Protein AF-0000000080868812 (afdb_homodimer)

Organism: NCBI:txid3151122

Foldseek 3Di:
DAFQFPQWPQRLCVLQVHDGDPDTAGAREEDADLVPAAARHEYQFADDPVDTSLVCVVVNVVRHYQEYEECDDDPDPRHYDHDVHSLVSLLSVLLSSLVSLVAAEEEEEEQPLQVVLQLLLCLLCCVVFAEQGQPDPLAWSRSLSVSSSPHHNRHRYYYGYHYDLEAPGLLSSLLSNLHLEYEYLAQDLPLCQSQVHSVSVLNRSLSNLVSHDQAGEYEYEPPYPCRVVSVVSNPPYHYQYEYCDPVHQWYWADWDADLQQWIKTFTHGNRHTLGIATAQDHFPSVRSSLSSSLSRCVSSPRDSVSSRVSRNVRHDDALCQDWAQFPLRETEGRNAAADDLVSLLRSLVSQLSHDDQGEEEEEQHPSNHPCLLVSLLVSLLSSLVSPHQAYEYEDPSNVNSLVSVPPRRDYDDADVVVLVVCVVPPDRHHYYYFYHGNVRVSVVSVLSGGPPNVD/DAFQFPQWPQRLCVLQVHDGDPDTAGAREEDADLVPAAARHEYQFADDPPDTSLVCVVVNVVRHYQEYEECDDDPDPRHYDHDVHSLVSLLSVLLSSLVSLVAAEEEEEEQPLLVVLQLLLCLLCCVVFAEQGQPDPLAWSRSLSVSSSPHHNRHRYYYGYHYDLEAPGLLSSLLSNLHLEYEYLAQDLPLCQSQVHSVSVLNRSLSNLVSHDQAGEYEYEPPYPCRVVSVVSNPPYHYQYEECDPVHQWYWADWDADLQQKIKTFTHGNNHTLGIATAPDHFPSVRSSLSSSLSRCVSSPRDSVSSRVSRNVRHDDALCQDWAQFPLRETEGRNAAADDLVSLLRSLVSQLSHDDQGEEEEEQHPSNHPCLLVSLLVSLLSSLVSPHQAYEYEDPSNVNSLVSVPPRRDYDDDDVVVLVVCVVPPDRHHYYYFYHGNVRVSVVSVLSGGPPNVD

Radius of gyration: 30.4 Å; Cα contacts (8 Å, |Δi|>4): 2232; chains: 2; bounding box: 75×90×76 Å

Sequence (910 aa):
MSGVGLGTLGEVVDALGLPAPAEDADIGAIVTDTRRLASGALFVALVGERFDAHDFVAQAREAGAVAALVERPVDDPLPQLVVADTRLALGLLARARRRAWGGNLVAVTGNSGKTTVKQMLATLLSRRGATLATQGNLNNDIGAPLTLLALESTHRQAVVELGANHLGEIAWTTALAAPQVAIITNVTDAHVGEFGGTGRIAQAKAEILTGLPDDGVAVLNRDDAFYATWARLAAPREVLDFGLDSRARVRAEALACDALGRYAFTLVRDGREIGRLRLALMGRHNVANALAASAAALAMGLAEADVLAGLEAAAPMPGRLSAVEGLKSTRLLDDTYNANPGAVKAALDVLVTLPGPHWCLLGAMGELGGESDRLHAELGHYARERGIDFLGTLGEPARPASQAFGEGGTHFDDREALTRHVLHHLPPGASVLVKGSRSAGMEHVVAALRADASRMSGVGLGTLGEVVDALGLPAPAEDADIGAIVTDTRRLASGALFVALVGERFDAHDFVAQAREAGAVAALVERPVDDPLPQLVVADTRLALGLLARARRRAWGGNLVAVTGNSGKTTVKQMLATLLSRRGATLATQGNLNNDIGAPLTLLALESTHRQAVVELGANHLGEIAWTTALAAPQVAIITNVTDAHVGEFGGTGRIAQAKAEILTGLPDDGVAVLNRDDAFYATWARLAAPREVLDFGLDSRARVRAEALACDALGRYAFTLVRDGREIGRLRLALMGRHNVANALAASAAALAMGLAEADVLAGLEAAAPMPGRLSAVEGLKSTRLLDDTYNANPGAVKAALDVLVTLPGPHWCLLGAMGELGGESDRLHAELGHYARERGIDFLGTLGEPARPASQAFGEGGTHFDDREALTRHVLHHLPPGASVLVKGSRSAGMEHVVAALRADASR

Nearest PDB structures (foldseek):
  4cvm-assembly1_A  TM=8.444E-01  e=9.785E-48  Pseudomonas aeruginosa PAO1
  4cvk-assembly1_A  TM=8.220E-01  e=2.533E-47  Pseudomonas aeruginosa PAO1
  4ziy-assembly1_A  TM=9.084E-01  e=1.504E-45  Acinetobacter baumannii AB5075
  1gg4-assembly2_B  TM=7.780E-01  e=1.576E-44  Escherichia coli
  3zm6-assembly1_A  TM=6.705E-01  e=7.727E-34  Streptococcus pneumoniae R6

pLDDT: mean 93.79, std 7.63, range [40.97, 98.94]

Solvent-accessible surface area (backbone atoms only — not comparable to full-atom values): 45360 Å² total; per-residue (Å²): 130,59,37,31,55,61,49,27,46,50,48,44,27,58,49,51,56,47,74,81,60,96,65,73,45,66,29,54,42,80,36,73,47,78,91,68,57,40,69,27,14,34,36,42,29,44,74,59,96,88,46,58,38,68,78,43,51,65,58,40,42,74,47,34,29,61,29,32,36,26,58,58,92,64,100,59,88,58,48,71,49,76,38,78,35,38,60,61,48,47,36,38,49,12,25,45,20,40,60,59,58,63,61,57,29,37,33,33,23,44,66,56,56,37,67,58,25,45,50,42,34,42,52,32,51,40,74,80,33,48,54,47,55,50,59,90,82,33,19,41,78,63,29,35,28,53,48,38,49,65,44,40,83,75,42,57,33,36,33,39,46,45,45,68,75,46,51,29,44,24,43,55,49,23,61,38,61,48,22,43,31,34,35,42,55,38,79,53,79,47,48,32,44,62,45,74,31,62,56,47,46,48,51,29,50,49,29,40,55,73,20,40,50,79,86,14,37,38,28,38,27,56,70,38,80,55,31,39,57,50,54,53,69,40,51,89,28,49,73,47,29,14,25,73,45,86,84,26,38,24,24,59,40,78,75,45,69,49,78,79,33,24,39,30,30,32,38,28,48,74,86,37,77,76,46,75,46,50,42,63,40,46,31,74,68,47,54,50,33,47,32,48,28,45,43,48,41,46,73,72,63,50,53,70,69,49,46,51,54,23,50,46,62,33,69,64,45,89,30,56,52,26,82,40,66,18,48,64,66,15,45,28,29,34,23,21,54,52,41,39,67,61,57,49,53,52,49,52,60,39,49,66,65,37,63,59,60,32,34,37,39,35,28,19,61,62,62,33,55,93,46,34,51,61,54,27,22,49,50,14,40,49,40,45,76,66,61,49,57,31,35,37,18,31,40,80,63,16,38,39,14,17,60,49,33,38,87,52,30,42,68,30,86,46,69,66,60,45,46,52,51,45,73,74,63,59,59,72,43,18,25,36,40,36,30,8,10,55,90,50,51,38,56,58,54,51,50,70,42,27,49,70,52,86,106,132,61,36,32,54,60,48,26,45,50,48,44,26,58,48,52,57,47,74,81,61,96,63,72,46,66,30,53,43,80,36,73,48,80,90,69,57,39,67,27,15,34,36,43,29,44,72,58,96,88,47,57,38,68,78,42,50,65,58,40,39,73,46,34,29,60,30,33,36,26,58,57,92,64,103,59,88,59,49,70,48,76,38,79,32,41,60,61,48,47,36,38,49,13,27,46,21,39,60,58,59,64,61,56,29,37,33,33,24,44,65,54,57,37,69,58,25,47,49,43,34,40,52,33,52,40,75,79,34,48,54,46,56,50,59,90,83,31,19,42,78,63,28,34,27,53,48,37,50,64,43,39,84,73,42,56,34,36,34,40,44,44,44,67,74,46,50,30,44,24,42,53,48,22,61,39,62,48,21,43,30,34,35,42,56,39,77,53,80,50,48,32,43,63,45,73,31,62,55,46,45,46,52,31,49,49,29,40,55,73,21,41,50,79,86,14,37,38,30,38,28,55,71,38,81,55,30,39,57,49,53,53,69,40,50,90,29,49,71,48,30,14,24,72,46,87,81,27,38,24,22,58,42,78,75,43,68,48,77,80,35,25,39,31,31,31,40,29,48,75,87,37,79,77,47,73,45,49,42,65,43,47,32,72,69,47,53,50,33,48,32,48,27,45,43,48,40,45,75,72,62,50,52,69,68,49,46,51,54,23,50,45,62,35,69,64,45,88,31,57,52,26,81,40,63,17,48,65,66,16,44,29,30,34,23,21,54,53,42,38,67,60,58,48,52,51,49,50,59,38,50,65,64,36,63,58,59,33,36,37,38,37,29,20,60,63,64,33,56,94,47,33,52,61,54,28,21,49,50,14,41,48,40,44,75,66,61,50,58,32,35,40,19,30,41,78,63,16,39,39,14,16,61,48,33,40,87,50,30,41,68,30,86,44,68,66,62,45,47,53,50,44,72,74,63,61,58,71,42,19,26,36,39,37,30,9,10,55,90,51,51,37,56,57,53,50,50,70,42,29,49,69,52,85,107

InterPro domains:
  IPR000713 Mur ligase, N-terminal catalytic domain [PF01225] (29-74)
  IPR004101 Mur ligase, C-terminal [PF02875] (319-438)
  IPR005863 UDP-N-acetylmuramoyl-tripeptide--D-alanyl-D-alanine ligase [MF_02019] (7-450)
  IPR005863 UDP-N-acetylmuramoyl-tripeptide--D-alanyl-D-alanine ligase [TIGR01143] (32-449)
  IPR013221 Mur ligase, central [PF08245] (108-297)
  IPR035911 MurE/MurF, N-terminal [SSF63418] (8-99)
  IPR036565 Mur-like, catalytic domain superfamily [G3DSA:3.40.1190.10] (84-313)
  IPR036565 Mur-like, catalytic domain superfamily [SSF53623] (105-313)
  IPR036615 Mur ligase, C-terminal domain superfamily [G3DSA:3.90.190.20] (317-454)
  IPR036615 Mur ligase, C-terminal domain superfamily [SSF53244] (318-449)
  IPR051046 MurCDEF Family: Cell Wall and Coenzyme F430 Synthesis [PTHR43024] (23-452)

Structure (mmCIF, N/CA/C/O backbone):
data_AF-0000000080868812-model_v1
#
loop_
_entity.id
_entity.type
_entity.pdbx_description
1 polymer 'UDP-N-acetylmuramoyl-tripeptide--D-alanyl-D-alanine ligase'
#
loop_
_atom_site.group_PDB
_atom_site.id
_atom_site.type_symbol
_atom_site.label_atom_id
_atom_site.label_alt_id
_atom_site.label_comp_id
_atom_site.label_asym_id
_atom_site.label_entity_id
_atom_site.label_seq_id
_atom_site.pdbx_PDB_ins_code
_atom_site.Cartn_x
_atom_site.Cartn_y
_atom_site.Cartn_z
_atom_site.occupancy
_atom_site.B_iso_or_equiv
_atom_site.auth_seq_id
_atom_site.auth_comp_id
_atom_site.auth_asym_id
_atom_site.auth_atom_id
_atom_site.pdbx_PDB_model_num
ATOM 1 N N . MET A 1 1 ? 30.328 11.664 11.773 1 44.34 1 MET A N 1
ATOM 2 C CA . MET A 1 1 ? 29.984 10.672 12.789 1 44.34 1 MET A CA 1
ATOM 3 C C . MET A 1 1 ? 29.094 9.586 12.195 1 44.34 1 MET A C 1
ATOM 5 O O . MET A 1 1 ? 28.172 9.883 11.43 1 44.34 1 MET A O 1
ATOM 9 N N . SER A 1 2 ? 29.656 8.375 12.133 1 59.72 2 SER A N 1
ATOM 10 C CA . SER A 1 2 ? 29.141 7.215 11.406 1 59.72 2 SER A CA 1
ATOM 11 C C . SER A 1 2 ? 27.797 6.777 11.961 1 59.72 2 SER A C 1
ATOM 13 O O . SER A 1 2 ? 27.547 6.883 13.164 1 59.72 2 SER A O 1
ATOM 15 N N . GLY A 1 3 ? 26.672 6.887 11.219 1 71.69 3 GLY A N 1
ATOM 16 C CA . GLY A 1 3 ? 25.359 6.379 11.586 1 71.69 3 GLY A CA 1
ATOM 17 C C . GLY A 1 3 ? 25.422 5.066 12.344 1 71.69 3 GLY A C 1
ATOM 18 O O . GLY A 1 3 ? 26.484 4.457 12.461 1 71.69 3 GLY A O 1
ATOM 19 N N . VAL A 1 4 ? 24.453 4.785 13.188 1 86.88 4 VAL A N 1
ATOM 20 C CA . VAL A 1 4 ? 24.359 3.529 13.93 1 86.88 4 VAL A CA 1
ATOM 21 C C . VAL A 1 4 ? 24.266 2.359 12.953 1 86.88 4 VAL A C 1
ATOM 23 O O . VAL A 1 4 ? 23.453 2.379 12.023 1 86.88 4 VAL A O 1
ATOM 26 N N . GLY A 1 5 ? 25.172 1.486 13.094 1 90.31 5 GLY A N 1
ATOM 27 C CA . GLY A 1 5 ? 25.156 0.352 12.18 1 90.31 5 GLY A CA 1
ATOM 28 C C . GLY A 1 5 ? 25.609 0.706 10.781 1 90.31 5 GLY A C 1
ATOM 29 O O . GLY A 1 5 ? 25.844 1.878 10.469 1 90.31 5 GLY A O 1
ATOM 30 N N . LEU A 1 6 ? 25.844 -0.223 9.93 1 96.62 6 LEU A N 1
ATOM 31 C CA . LEU A 1 6 ? 26.219 -0.057 8.531 1 96.62 6 LEU A CA 1
ATOM 32 C C . LEU A 1 6 ? 27.562 0.679 8.414 1 96.62 6 LEU A C 1
ATOM 34 O O . LEU A 1 6 ? 27.719 1.529 7.535 1 96.62 6 LEU A O 1
ATOM 38 N N . GLY A 1 7 ? 28.469 0.354 9.352 1 96 7 GLY A N 1
ATOM 39 C CA . GLY A 1 7 ? 29.766 1.003 9.359 1 96 7 GLY A CA 1
ATOM 40 C C . GLY A 1 7 ? 30.766 0.329 8.445 1 96 7 GLY A C 1
ATOM 41 O O . GLY A 1 7 ? 31.859 0.859 8.219 1 96 7 GLY A O 1
ATOM 42 N N . THR A 1 8 ? 30.375 -0.86 7.922 1 96.69 8 THR A N 1
ATOM 43 C CA . THR A 1 8 ? 31.266 -1.601 7.035 1 96.69 8 THR A CA 1
ATOM 44 C C . THR A 1 8 ? 30.5 -2.178 5.855 1 96.69 8 THR A C 1
ATOM 46 O O . THR A 1 8 ? 29.266 -2.279 5.895 1 96.69 8 THR A O 1
ATOM 49 N N . LEU A 1 9 ? 31.266 -2.494 4.809 1 97.12 9 LEU A N 1
ATOM 50 C CA . LEU A 1 9 ? 30.672 -3.158 3.652 1 97.12 9 LEU A CA 1
ATOM 51 C C . LEU A 1 9 ? 30.062 -4.496 4.051 1 97.12 9 LEU A C 1
ATOM 53 O O . LEU A 1 9 ? 29.031 -4.906 3.496 1 97.12 9 LEU A O 1
ATOM 57 N N . GLY A 1 10 ? 30.719 -5.137 5.004 1 97 10 GLY A N 1
ATOM 58 C CA . GLY A 1 10 ? 30.188 -6.383 5.535 1 97 10 GLY A CA 1
ATOM 59 C C . GLY A 1 10 ? 28.797 -6.23 6.137 1 97 10 GLY A C 1
ATOM 60 O O . GLY A 1 10 ? 27.922 -7.062 5.902 1 97 10 GLY A O 1
ATOM 61 N N . GLU A 1 11 ? 28.594 -5.184 6.902 1 97.25 11 GLU A N 1
ATOM 62 C CA . GLU A 1 11 ? 27.281 -4.914 7.496 1 97.25 11 GLU A CA 1
ATOM 63 C C . GLU A 1 11 ? 26.25 -4.582 6.426 1 97.25 11 GLU A C 1
ATOM 65 O O . GLU A 1 11 ? 25.078 -4.957 6.547 1 97.25 11 GLU A O 1
ATOM 70 N N . VAL A 1 12 ? 26.719 -3.936 5.398 1 97.94 12 VAL A N 1
ATOM 71 C CA . VAL A 1 12 ? 25.844 -3.543 4.305 1 97.94 12 VAL A CA 1
ATOM 72 C C . VAL A 1 12 ? 25.359 -4.785 3.557 1 97.94 12 VAL A C 1
ATOM 74 O O . VAL A 1 12 ? 24.156 -4.949 3.318 1 97.94 12 VAL A O 1
ATOM 77 N N . VAL A 1 13 ? 26.297 -5.645 3.168 1 97.56 13 VAL A N 1
ATOM 78 C CA . VAL A 1 13 ? 25.922 -6.828 2.404 1 97.56 13 VAL A CA 1
ATOM 79 C C . VAL A 1 13 ? 25.031 -7.734 3.262 1 97.56 13 VAL A C 1
ATOM 81 O O . VAL A 1 13 ? 24.125 -8.398 2.748 1 97.56 13 VAL A O 1
ATOM 84 N N . ASP A 1 14 ? 25.234 -7.762 4.555 1 97.12 14 ASP A N 1
ATOM 85 C CA . ASP A 1 14 ? 24.391 -8.516 5.461 1 97.12 14 ASP A CA 1
ATOM 86 C C . ASP A 1 14 ? 22.969 -7.957 5.469 1 97.12 14 ASP A C 1
ATOM 88 O O . ASP A 1 14 ? 21.984 -8.711 5.398 1 97.12 14 ASP A O 1
ATOM 92 N N . ALA A 1 15 ? 22.812 -6.641 5.527 1 97.56 15 ALA A N 1
ATOM 93 C CA . ALA A 1 15 ? 21.516 -5.973 5.551 1 97.56 15 ALA A CA 1
ATOM 94 C C . ALA A 1 15 ? 20.766 -6.215 4.25 1 97.56 15 ALA A C 1
ATOM 96 O O . ALA A 1 15 ? 19.531 -6.176 4.23 1 97.56 15 ALA A O 1
ATOM 97 N N . LEU A 1 16 ? 21.484 -6.535 3.191 1 98.06 16 LEU A N 1
ATOM 98 C CA . LEU A 1 16 ? 20.875 -6.66 1.875 1 98.06 16 LEU A CA 1
ATOM 99 C C . LEU A 1 16 ? 20.734 -8.125 1.479 1 98.06 16 LEU A C 1
ATOM 101 O O . LEU A 1 16 ? 20.156 -8.438 0.432 1 98.06 16 LEU A O 1
ATOM 105 N N . GLY A 1 17 ? 21.266 -9.023 2.27 1 96.25 17 GLY A N 1
ATOM 106 C CA . GLY A 1 17 ? 21.219 -10.438 1.957 1 96.25 17 GLY A CA 1
ATOM 107 C C . GLY A 1 17 ? 22.125 -10.828 0.805 1 96.25 17 GLY A C 1
ATOM 108 O O . GLY A 1 17 ? 21.781 -11.688 -0.004 1 96.25 17 GLY A O 1
ATOM 109 N N . LEU A 1 18 ? 23.266 -10.156 0.691 1 96.19 18 LEU A N 1
ATOM 110 C CA . LEU A 1 18 ? 24.234 -10.398 -0.379 1 96.19 18 LEU A CA 1
ATOM 111 C C . LEU A 1 18 ? 25.406 -11.219 0.129 1 96.19 18 LEU A C 1
ATOM 113 O O . LEU A 1 18 ? 25.625 -11.328 1.339 1 96.19 18 LEU A O 1
ATOM 117 N N . PRO A 1 19 ? 26.141 -11.781 -0.817 1 93.81 19 PRO A N 1
ATOM 118 C CA . PRO A 1 19 ? 27.344 -12.516 -0.412 1 93.81 19 PRO A CA 1
ATOM 119 C C . PRO A 1 19 ? 28.406 -11.602 0.206 1 93.81 19 PRO A C 1
ATOM 121 O O . PRO A 1 19 ? 28.469 -10.414 -0.113 1 93.81 19 PRO A O 1
ATOM 124 N N . ALA A 1 20 ? 29.25 -12.156 0.925 1 93.69 20 ALA A N 1
ATOM 125 C CA . ALA A 1 20 ? 30.312 -11.414 1.601 1 93.69 20 ALA A CA 1
ATOM 126 C C . ALA A 1 20 ? 31.219 -10.711 0.592 1 93.69 20 ALA A C 1
ATOM 128 O O . ALA A 1 20 ? 31.547 -11.273 -0.456 1 93.69 20 ALA A O 1
ATOM 129 N N . PRO A 1 21 ? 31.578 -9.5 0.94 1 92.5 21 PRO A N 1
ATOM 130 C CA . PRO A 1 21 ? 32.5 -8.789 0.038 1 92.5 21 PRO A CA 1
ATOM 131 C C . PRO A 1 21 ? 33.938 -9.312 0.118 1 92.5 21 PRO A C 1
ATOM 133 O O . PRO A 1 21 ? 34.312 -9.938 1.11 1 92.5 21 PRO A O 1
ATOM 136 N N . ALA A 1 22 ? 34.656 -9.062 -0.938 1 90.12 22 ALA A N 1
ATOM 137 C CA . ALA A 1 22 ? 36.062 -9.461 -0.953 1 90.12 22 ALA A CA 1
ATOM 138 C C . ALA A 1 22 ? 36.844 -8.75 0.15 1 90.12 22 ALA A C 1
ATOM 140 O O . ALA A 1 22 ? 37.688 -9.367 0.818 1 90.12 22 ALA A O 1
ATOM 141 N N . GLU A 1 23 ? 36.594 -7.504 0.27 1 92.31 23 GLU A N 1
ATOM 142 C CA . GLU A 1 23 ? 37.188 -6.68 1.32 1 92.31 23 GLU A CA 1
ATOM 143 C C . GLU A 1 23 ? 36.094 -5.953 2.121 1 92.31 23 GLU A C 1
ATOM 145 O O . GLU A 1 23 ? 35.188 -5.367 1.547 1 92.31 23 GLU A O 1
ATOM 150 N N . ASP A 1 24 ? 36.281 -6.008 3.471 1 95.44 24 ASP A N 1
ATOM 151 C CA . ASP A 1 24 ? 35.312 -5.344 4.336 1 95.44 24 ASP A CA 1
ATOM 152 C C . ASP A 1 24 ? 35.719 -3.902 4.625 1 95.44 24 ASP A C 1
ATOM 154 O O . ASP A 1 24 ? 36.156 -3.588 5.734 1 95.44 24 ASP A O 1
ATOM 158 N N . ALA A 1 25 ? 35.469 -3.02 3.736 1 95.38 25 ALA A N 1
ATOM 159 C CA . ALA A 1 25 ? 35.875 -1.618 3.842 1 95.38 25 ALA A CA 1
ATOM 160 C C . ALA A 1 25 ? 34.969 -0.861 4.805 1 95.38 25 ALA A C 1
ATOM 162 O O . ALA A 1 25 ? 33.781 -1.207 4.961 1 95.38 25 ALA A O 1
ATOM 163 N N . ASP A 1 26 ? 35.531 0.177 5.418 1 95.81 26 ASP A N 1
ATOM 164 C CA . ASP A 1 26 ? 34.719 1.059 6.266 1 95.81 26 ASP A CA 1
ATOM 165 C C . ASP A 1 26 ? 33.844 1.968 5.422 1 95.81 26 ASP A C 1
ATOM 167 O O . ASP A 1 26 ? 34.25 2.447 4.363 1 95.81 26 ASP A O 1
ATOM 171 N N . ILE A 1 27 ? 32.625 2.18 5.973 1 95.31 27 ILE A N 1
ATOM 172 C CA . ILE A 1 27 ? 31.672 3.068 5.312 1 95.31 27 ILE A CA 1
ATOM 173 C C . ILE A 1 27 ? 31.375 4.262 6.215 1 95.31 27 ILE A C 1
ATOM 175 O O . ILE A 1 27 ? 30.922 4.086 7.355 1 95.31 27 ILE A O 1
ATOM 179 N N . GLY A 1 28 ? 31.547 5.438 5.668 1 92.44 28 GLY A N 1
ATOM 180 C CA . GLY A 1 28 ? 31.312 6.633 6.461 1 92.44 28 GLY A CA 1
ATOM 181 C C . GLY A 1 28 ? 29.938 7.234 6.238 1 92.44 28 GLY A C 1
ATOM 182 O O . GLY A 1 28 ? 29.406 7.926 7.113 1 92.44 28 GLY A O 1
ATOM 183 N N . ALA A 1 29 ? 29.453 7.023 5.027 1 93.44 29 ALA A N 1
ATOM 184 C CA . ALA A 1 29 ? 28.156 7.613 4.684 1 93.44 29 ALA A CA 1
ATOM 185 C C . ALA A 1 29 ? 27.5 6.84 3.549 1 93.44 29 ALA A C 1
ATOM 187 O O . ALA A 1 29 ? 28.172 6.176 2.76 1 93.44 29 ALA A O 1
ATOM 188 N N . ILE A 1 30 ? 26.234 6.816 3.539 1 95.81 30 ILE A N 1
ATOM 189 C CA . ILE A 1 30 ? 25.438 6.301 2.428 1 95.81 30 ILE A CA 1
ATOM 190 C C . ILE A 1 30 ? 24.812 7.465 1.657 1 95.81 30 ILE A C 1
ATOM 192 O O . ILE A 1 30 ? 24.047 8.242 2.215 1 95.81 30 ILE A O 1
ATOM 196 N N . VAL A 1 31 ? 25.172 7.57 0.38 1 94.38 31 VAL A N 1
ATOM 197 C CA . VAL A 1 31 ? 24.859 8.789 -0.364 1 94.38 31 VAL A CA 1
ATOM 198 C C . VAL A 1 31 ? 24.156 8.43 -1.666 1 94.38 31 VAL A C 1
ATOM 200 O O . VAL A 1 31 ? 24.516 7.457 -2.33 1 94.38 31 VAL A O 1
ATOM 203 N N . THR A 1 32 ? 23.062 9.164 -1.998 1 94 32 THR A N 1
ATOM 204 C CA . THR A 1 32 ? 22.328 8.945 -3.24 1 94 32 THR A CA 1
ATOM 205 C C . THR A 1 32 ? 22.547 10.102 -4.211 1 94 32 THR A C 1
ATOM 207 O O . THR A 1 32 ? 22.266 9.984 -5.402 1 94 32 THR A O 1
ATOM 210 N N . ASP A 1 33 ? 23.031 11.18 -3.703 1 87.31 33 ASP A N 1
ATOM 211 C CA . ASP A 1 33 ? 23.281 12.398 -4.477 1 87.31 33 ASP A CA 1
ATOM 212 C C . ASP A 1 33 ? 24.766 12.625 -4.688 1 87.31 33 ASP A C 1
ATOM 214 O O . ASP A 1 33 ? 25.5 12.906 -3.732 1 87.31 33 ASP A O 1
ATOM 218 N N . THR A 1 34 ? 25.156 12.648 -5.883 1 83.06 34 THR A N 1
ATOM 219 C CA . THR A 1 34 ? 26.578 12.734 -6.184 1 83.06 34 THR A CA 1
ATOM 220 C C . THR A 1 34 ? 27.141 14.078 -5.73 1 83.06 34 THR A C 1
ATOM 222 O O . THR A 1 34 ? 28.344 14.227 -5.555 1 83.06 34 THR A O 1
ATOM 225 N N . ARG A 1 35 ? 26.266 15.047 -5.551 1 78.94 35 ARG A N 1
ATOM 226 C CA . ARG A 1 35 ? 26.719 16.359 -5.105 1 78.94 35 ARG A CA 1
ATOM 227 C C . ARG A 1 35 ? 27.141 16.328 -3.639 1 78.94 35 ARG A C 1
ATOM 229 O O . ARG A 1 35 ? 27.812 17.234 -3.162 1 78.94 35 ARG A O 1
ATOM 236 N N . ARG A 1 36 ? 26.844 15.289 -2.938 1 83.19 36 ARG A N 1
ATOM 237 C CA . ARG A 1 36 ? 27.125 15.18 -1.513 1 83.19 36 ARG A CA 1
ATOM 238 C C . ARG A 1 36 ? 28.125 14.055 -1.244 1 83.19 36 ARG A C 1
ATOM 240 O O . ARG A 1 36 ? 28.25 13.594 -0.108 1 83.19 36 ARG A O 1
ATOM 247 N N . LEU A 1 37 ? 28.781 13.648 -2.268 1 85.88 37 LEU A N 1
ATOM 248 C CA . LEU A 1 37 ? 29.688 12.508 -2.131 1 85.88 37 LEU A CA 1
ATOM 249 C C . LEU A 1 37 ? 30.922 12.898 -1.34 1 85.88 37 LEU A C 1
ATOM 251 O O . LEU A 1 37 ? 31.438 14.016 -1.488 1 85.88 37 LEU A O 1
ATOM 255 N N . ALA A 1 38 ? 31.25 12.039 -0.447 1 83.88 38 ALA A N 1
ATOM 256 C CA . ALA A 1 38 ? 32.469 12.195 0.351 1 83.88 38 ALA A CA 1
ATOM 257 C C . ALA A 1 38 ? 33.281 10.906 0.364 1 83.88 38 ALA A C 1
ATOM 259 O O . ALA A 1 38 ? 32.781 9.844 0.001 1 83.88 38 ALA A O 1
ATOM 260 N N . SER A 1 39 ? 34.5 11.102 0.833 1 91.56 39 SER A N 1
ATOM 261 C CA . SER A 1 39 ? 35.406 9.945 0.944 1 91.56 39 SER A CA 1
ATOM 262 C C . SER A 1 39 ? 34.812 8.898 1.892 1 91.56 39 SER A C 1
ATOM 264 O O . SER A 1 39 ? 34.281 9.234 2.949 1 91.56 39 SER A O 1
ATOM 266 N N . GLY A 1 40 ? 34.844 7.676 1.393 1 93.88 40 GLY A N 1
ATOM 267 C CA . GLY A 1 40 ? 34.406 6.582 2.24 1 93.88 40 GLY A CA 1
ATOM 268 C C . GLY A 1 40 ? 32.906 6.301 2.113 1 93.88 40 GLY A C 1
ATOM 269 O O . GLY A 1 40 ? 32.375 5.469 2.842 1 93.88 40 GLY A O 1
ATOM 270 N N . ALA A 1 41 ? 32.312 6.879 1.135 1 95.38 41 ALA A N 1
ATOM 271 C CA . ALA A 1 41 ? 30.844 6.77 1.018 1 95.38 41 ALA A CA 1
ATOM 272 C C . ALA A 1 41 ? 30.453 5.531 0.22 1 95.38 41 ALA A C 1
ATOM 274 O O . ALA A 1 41 ? 31.234 5.031 -0.589 1 95.38 41 ALA A O 1
ATOM 275 N N . LEU A 1 42 ? 29.328 4.93 0.561 1 97.25 42 LEU A N 1
ATOM 276 C CA . LEU A 1 42 ? 28.625 4.023 -0.329 1 97.25 42 LEU A CA 1
ATOM 277 C C . LEU A 1 42 ? 27.656 4.793 -1.231 1 97.25 42 LEU A C 1
ATOM 279 O O . LEU A 1 42 ? 26.766 5.484 -0.746 1 97.25 42 LEU A O 1
ATOM 283 N N . PHE A 1 43 ? 27.969 4.715 -2.514 1 97.81 43 PHE A N 1
ATOM 284 C CA . PHE A 1 43 ? 27.125 5.406 -3.477 1 97.81 43 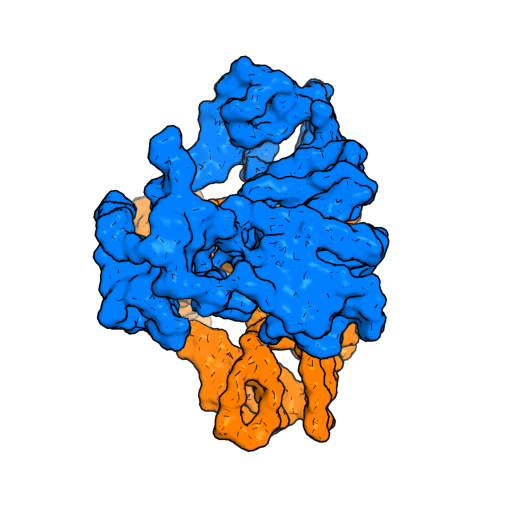PHE A CA 1
ATOM 285 C C . PHE A 1 43 ? 25.969 4.516 -3.912 1 97.81 43 PHE A C 1
ATOM 287 O O . PHE A 1 43 ? 26.172 3.41 -4.414 1 97.81 43 PHE A O 1
ATOM 294 N N . VAL A 1 44 ? 24.688 4.945 -3.74 1 98.25 44 VAL A N 1
ATOM 295 C CA . VAL A 1 44 ? 23.5 4.203 -4.176 1 98.25 44 VAL A CA 1
ATOM 296 C C . VAL A 1 44 ? 23.016 4.742 -5.523 1 98.25 44 VAL A C 1
ATOM 298 O O . VAL A 1 44 ? 22.516 5.859 -5.602 1 98.25 44 VAL A O 1
ATOM 301 N N . ALA A 1 45 ? 23.125 3.98 -6.551 1 97.81 45 ALA A N 1
ATOM 302 C CA . ALA A 1 45 ? 22.766 4.398 -7.898 1 97.81 45 ALA A CA 1
ATOM 303 C C . ALA A 1 45 ? 21.266 4.238 -8.141 1 97.81 45 ALA A C 1
ATOM 305 O O . ALA A 1 45 ? 20.828 3.26 -8.758 1 97.81 45 ALA A O 1
ATOM 306 N N . LEU A 1 46 ? 20.5 5.258 -7.773 1 96.69 46 LEU A N 1
ATOM 307 C CA . LEU A 1 46 ? 19.047 5.234 -7.945 1 96.69 46 LEU A CA 1
ATOM 308 C C . LEU A 1 46 ? 18.672 5.48 -9.398 1 96.69 46 LEU A C 1
ATOM 310 O O . LEU A 1 46 ? 19.359 6.203 -10.117 1 96.69 46 LEU A O 1
ATOM 314 N N . VAL A 1 47 ? 17.625 4.824 -9.789 1 92.94 47 VAL A N 1
ATOM 315 C CA . VAL A 1 47 ? 17.094 5.016 -11.125 1 92.94 47 VAL A CA 1
ATOM 316 C C . VAL A 1 47 ? 15.734 5.719 -11.047 1 92.94 47 VAL A C 1
ATOM 318 O O . VAL A 1 47 ? 14.844 5.277 -10.32 1 92.94 47 VAL A O 1
ATOM 321 N N . GLY A 1 48 ? 15.562 6.891 -11.68 1 86.75 48 GLY A N 1
ATOM 322 C CA . GLY A 1 48 ? 14.305 7.613 -11.758 1 86.75 48 GLY A CA 1
ATOM 323 C C . GLY A 1 48 ? 13.711 7.633 -13.156 1 86.75 48 GLY A C 1
ATOM 324 O O . GLY A 1 48 ? 14.203 6.945 -14.055 1 86.75 48 GLY A O 1
ATOM 325 N N . GLU A 1 49 ? 12.664 8.336 -13.336 1 80.5 49 GLU A N 1
ATOM 326 C CA . GLU A 1 49 ? 12 8.43 -14.633 1 80.5 49 GLU A CA 1
ATOM 327 C C . GLU A 1 49 ? 12.883 9.141 -15.648 1 80.5 49 GLU A C 1
ATOM 329 O O . GLU A 1 49 ? 12.883 8.789 -16.828 1 80.5 49 GLU A O 1
ATOM 334 N N . ARG A 1 50 ? 13.641 10.062 -15.117 1 85.38 50 ARG A N 1
ATOM 335 C CA . ARG A 1 50 ? 14.367 10.922 -16.047 1 85.38 50 ARG A CA 1
ATOM 336 C C . ARG A 1 50 ? 15.875 10.812 -15.828 1 85.38 50 ARG A C 1
ATOM 338 O O . ARG A 1 50 ? 16.641 11.625 -16.359 1 85.38 50 ARG A O 1
ATOM 345 N N . PHE A 1 51 ? 16.25 9.914 -14.953 1 88.75 51 PHE A N 1
ATOM 346 C CA . PHE A 1 51 ? 17.672 9.828 -14.695 1 88.75 51 PHE A CA 1
ATOM 347 C C . PHE A 1 51 ? 18.078 8.422 -14.289 1 88.75 51 PHE A C 1
ATOM 349 O O . PHE A 1 51 ? 17.25 7.648 -13.812 1 88.75 51 PHE A O 1
ATOM 356 N N . ASP A 1 52 ? 19.359 8.109 -14.5 1 94.69 52 ASP A N 1
ATOM 357 C CA . ASP A 1 52 ? 20.016 6.859 -14.117 1 94.69 52 ASP A CA 1
ATOM 358 C C . ASP A 1 52 ? 21.375 7.113 -13.469 1 94.69 52 ASP A C 1
ATOM 360 O O . ASP A 1 52 ? 22.344 7.434 -14.148 1 94.69 52 ASP A O 1
ATOM 364 N N . ALA A 1 53 ? 21.406 6.891 -12.172 1 95.94 53 ALA A N 1
ATOM 365 C CA . ALA A 1 53 ? 22.594 7.254 -11.406 1 95.94 53 ALA A CA 1
ATOM 366 C C . ALA A 1 53 ? 23.734 6.285 -11.68 1 95.94 53 ALA A C 1
ATOM 368 O O . ALA A 1 53 ? 24.875 6.516 -11.25 1 95.94 53 ALA A O 1
ATOM 369 N N . HIS A 1 54 ? 23.453 5.191 -12.383 1 97 54 HIS A N 1
ATOM 370 C CA . HIS A 1 54 ? 24.547 4.309 -12.797 1 97 54 HIS A CA 1
ATOM 371 C C . HIS A 1 54 ? 25.562 5.051 -13.664 1 97 54 HIS A C 1
ATOM 373 O O . HIS A 1 54 ? 26.734 4.676 -13.703 1 97 54 HIS A O 1
ATOM 379 N N . ASP A 1 55 ? 25.109 6.07 -14.273 1 96 55 ASP A N 1
ATOM 380 C CA . ASP A 1 55 ? 25.953 6.875 -15.141 1 96 55 ASP A CA 1
ATOM 381 C C . ASP A 1 55 ? 26.984 7.664 -14.328 1 96 55 ASP A C 1
ATOM 383 O O . ASP A 1 55 ? 27.953 8.195 -14.875 1 96 55 ASP A O 1
ATOM 387 N N . PHE A 1 56 ? 26.844 7.676 -13.023 1 95.94 56 PHE A N 1
ATOM 388 C CA . PHE A 1 56 ? 27.703 8.531 -12.203 1 95.94 56 PHE A CA 1
ATOM 389 C C . PHE A 1 56 ? 28.625 7.695 -11.328 1 95.94 56 PHE A C 1
ATOM 391 O O . PHE A 1 56 ? 29.188 8.203 -10.359 1 95.94 56 PHE A O 1
ATOM 398 N N . VAL A 1 57 ? 28.781 6.43 -11.609 1 97.25 57 VAL A N 1
ATOM 399 C CA . VAL A 1 57 ? 29.625 5.547 -10.805 1 97.25 57 VAL A CA 1
ATOM 400 C C . VAL A 1 57 ? 31.078 6.023 -10.852 1 97.25 57 VAL A C 1
ATOM 402 O O . VAL A 1 57 ? 31.766 6.047 -9.82 1 97.25 57 VAL A O 1
ATOM 405 N N . ALA A 1 58 ? 31.5 6.449 -12.023 1 96.81 58 ALA A N 1
ATOM 406 C CA . ALA A 1 58 ? 32.875 6.949 -12.156 1 96.81 58 ALA A CA 1
ATOM 407 C C . ALA A 1 58 ? 33.094 8.195 -11.305 1 96.81 58 ALA A C 1
ATOM 409 O O . ALA A 1 58 ? 34.125 8.344 -10.656 1 96.81 58 ALA A O 1
ATOM 410 N N . GLN A 1 59 ? 32.125 9.031 -11.375 1 96.06 59 GLN A N 1
ATOM 411 C CA . GLN A 1 59 ? 32.188 10.25 -10.57 1 96.06 59 GLN A CA 1
ATOM 412 C C . GLN A 1 59 ? 32.25 9.922 -9.086 1 96.06 59 GLN A C 1
ATOM 414 O O . GLN A 1 59 ? 32.969 10.57 -8.32 1 96.06 59 GLN A O 1
ATOM 419 N N . ALA A 1 60 ? 31.453 8.938 -8.625 1 96.5 60 ALA A N 1
ATOM 420 C CA . ALA A 1 60 ? 31.469 8.508 -7.227 1 96.5 60 ALA A CA 1
ATOM 421 C C . ALA A 1 60 ? 32.844 7.98 -6.82 1 96.5 60 ALA A C 1
ATOM 423 O O . ALA A 1 60 ? 33.344 8.312 -5.746 1 96.5 60 ALA A O 1
ATOM 424 N N . ARG A 1 61 ? 33.406 7.203 -7.695 1 96.12 61 ARG A N 1
ATOM 425 C CA . ARG A 1 61 ? 34.719 6.68 -7.43 1 96.12 61 ARG A CA 1
ATOM 426 C C . ARG A 1 61 ? 35.75 7.812 -7.266 1 96.12 61 ARG A C 1
ATOM 428 O O . ARG A 1 61 ? 36.531 7.812 -6.324 1 96.12 61 ARG A O 1
ATOM 435 N N . GLU A 1 62 ? 35.656 8.75 -8.156 1 96.19 62 GLU A N 1
ATOM 436 C CA . GLU A 1 62 ? 36.594 9.875 -8.141 1 96.19 62 GLU A CA 1
ATOM 437 C C . GLU A 1 62 ? 36.438 10.695 -6.867 1 96.19 62 GLU A C 1
ATOM 439 O O . GLU A 1 62 ? 37.406 11.273 -6.367 1 96.19 62 GLU A O 1
ATOM 444 N N . ALA A 1 63 ? 35.281 10.727 -6.367 1 95.44 63 ALA A N 1
ATOM 445 C CA . ALA A 1 63 ? 34.969 11.492 -5.16 1 95.44 63 ALA A CA 1
ATOM 446 C C . ALA A 1 63 ? 35.375 10.719 -3.906 1 95.44 63 ALA A C 1
ATOM 448 O O . ALA A 1 63 ? 35.281 11.242 -2.793 1 95.44 63 ALA A O 1
ATOM 449 N N . GLY A 1 64 ? 35.781 9.461 -4.066 1 94.56 64 GLY A N 1
ATOM 450 C CA . GLY A 1 64 ? 36.312 8.703 -2.947 1 94.56 64 GLY A CA 1
ATOM 451 C C . GLY A 1 64 ? 35.344 7.656 -2.412 1 94.56 64 GLY A C 1
ATOM 452 O O . GLY A 1 64 ? 35.562 7.121 -1.322 1 94.56 64 GLY A O 1
ATOM 453 N N . ALA A 1 65 ? 34.281 7.348 -3.123 1 96.12 65 ALA A N 1
ATOM 454 C CA . ALA A 1 65 ? 33.375 6.281 -2.699 1 96.12 65 ALA A CA 1
ATOM 455 C C . ALA A 1 65 ? 34.125 4.945 -2.605 1 96.12 65 ALA A C 1
ATOM 457 O O . ALA A 1 65 ? 35 4.668 -3.404 1 96.12 65 ALA A O 1
ATOM 458 N N . VAL A 1 66 ? 33.719 4.141 -1.657 1 96.12 66 VAL A N 1
ATOM 459 C CA . VAL A 1 66 ? 34.438 2.871 -1.447 1 96.12 66 VAL A CA 1
ATOM 460 C C . VAL A 1 66 ? 33.688 1.758 -2.203 1 96.12 66 VAL A C 1
ATOM 462 O O . VAL A 1 66 ? 34.281 0.699 -2.463 1 96.12 66 VAL A O 1
ATOM 465 N N . ALA A 1 67 ? 32.438 1.989 -2.492 1 97.25 67 ALA A N 1
ATOM 466 C CA . ALA A 1 67 ? 31.641 1.037 -3.25 1 97.25 67 ALA A CA 1
ATOM 467 C C . ALA A 1 67 ? 30.391 1.711 -3.824 1 97.25 67 ALA A C 1
ATOM 469 O O . ALA A 1 67 ? 30.062 2.836 -3.447 1 97.25 67 ALA A O 1
ATOM 470 N N . ALA A 1 68 ? 29.766 1.039 -4.754 1 97.75 68 ALA A N 1
ATOM 471 C CA . ALA A 1 68 ? 28.5 1.487 -5.324 1 97.75 68 ALA A CA 1
ATOM 472 C C . ALA A 1 68 ? 27.453 0.377 -5.281 1 97.75 68 ALA A C 1
ATOM 474 O O . ALA A 1 68 ? 27.781 -0.794 -5.496 1 97.75 68 ALA A O 1
ATOM 475 N N . LEU A 1 69 ? 26.297 0.708 -4.898 1 97.94 69 LEU A N 1
ATOM 476 C CA . LEU A 1 69 ? 25.125 -0.154 -5.031 1 97.94 69 LEU A CA 1
ATOM 477 C C . LEU A 1 69 ? 24.453 0.045 -6.387 1 97.94 69 LEU A C 1
ATOM 479 O O . LEU A 1 69 ? 24.016 1.151 -6.711 1 97.94 69 LEU A O 1
ATOM 483 N N . VAL A 1 70 ? 24.406 -1.015 -7.18 1 98.19 70 VAL A N 1
ATOM 484 C CA . VAL A 1 70 ? 23.953 -0.875 -8.562 1 98.19 70 VAL A CA 1
ATOM 485 C C . VAL A 1 70 ? 22.953 -1.982 -8.883 1 98.19 70 VAL A C 1
ATOM 487 O O . VAL A 1 70 ? 22.906 -3.004 -8.195 1 98.19 70 VAL A O 1
ATOM 490 N N . GLU A 1 71 ? 22.141 -1.758 -9.914 1 96.25 71 GLU A N 1
ATOM 491 C CA . GLU A 1 71 ? 21.188 -2.773 -10.367 1 96.25 71 GLU A CA 1
ATOM 492 C C . GLU A 1 71 ? 21.797 -3.666 -11.438 1 96.25 71 GLU A C 1
ATOM 494 O O . GLU A 1 71 ? 21.328 -4.777 -11.68 1 96.25 71 GLU A O 1
ATOM 499 N N . ARG A 1 72 ? 22.781 -3.143 -12.086 1 95.5 72 ARG A N 1
ATOM 500 C CA . ARG A 1 72 ? 23.578 -3.852 -13.094 1 95.5 72 ARG A CA 1
ATOM 501 C C . ARG A 1 72 ? 25.047 -3.459 -13.016 1 95.5 72 ARG A C 1
ATOM 503 O O . ARG A 1 72 ? 25.375 -2.303 -12.742 1 95.5 72 ARG A O 1
ATOM 510 N N . PRO A 1 73 ? 25.859 -4.418 -13.336 1 96.44 73 PRO A N 1
ATOM 511 C CA . PRO A 1 73 ? 27.281 -4.07 -13.297 1 96.44 73 PRO A CA 1
ATOM 512 C C . PRO A 1 73 ? 27.641 -2.947 -14.273 1 96.44 73 PRO A C 1
ATOM 514 O O . PRO A 1 73 ? 27.125 -2.912 -15.391 1 96.44 73 PRO A O 1
ATOM 517 N N . VAL A 1 74 ? 28.391 -2.068 -13.773 1 97.19 74 VAL A N 1
ATOM 518 C CA . VAL A 1 74 ? 28.938 -0.978 -14.57 1 97.19 74 VAL A CA 1
ATOM 519 C C . VAL A 1 74 ? 30.438 -1.207 -14.797 1 97.19 74 VAL A C 1
ATOM 521 O O . VAL A 1 74 ? 31.141 -1.68 -13.898 1 97.19 74 VAL A O 1
ATOM 524 N N . ASP A 1 75 ? 30.875 -0.929 -16.031 1 97.56 75 ASP A N 1
ATOM 525 C CA . ASP A 1 75 ? 32.312 -1.094 -16.328 1 97.56 75 ASP A CA 1
ATOM 526 C C . ASP A 1 75 ? 33.125 -0.028 -15.617 1 97.56 75 ASP A C 1
ATOM 528 O O . ASP A 1 75 ? 33.469 0.994 -16.219 1 97.56 75 ASP A O 1
ATOM 532 N N . ASP A 1 76 ? 33.469 -0.24 -14.406 1 97.69 76 ASP A N 1
ATOM 533 C CA . ASP A 1 76 ? 34.281 0.63 -13.539 1 97.69 76 ASP A CA 1
ATOM 534 C C . ASP A 1 76 ? 34.969 -0.172 -12.438 1 97.69 76 ASP A C 1
ATOM 536 O O . ASP A 1 76 ? 34.438 -1.17 -11.961 1 97.69 76 ASP A O 1
ATOM 540 N N . PRO A 1 77 ? 36.125 0.266 -12.008 1 96.5 77 PRO A N 1
ATOM 541 C CA . PRO A 1 77 ? 36.875 -0.504 -11.016 1 96.5 77 PRO A CA 1
ATOM 542 C C . PRO A 1 77 ? 36.312 -0.364 -9.602 1 96.5 77 PRO A C 1
ATOM 544 O O . PRO A 1 77 ? 36.719 -1.093 -8.695 1 96.5 77 PRO A O 1
ATOM 547 N N . LEU A 1 78 ? 35.438 0.627 -9.359 1 95.88 78 LEU A N 1
ATOM 548 C CA . LEU A 1 78 ? 34.812 0.758 -8.055 1 95.88 78 LEU A CA 1
ATOM 549 C C . LEU A 1 78 ? 34.094 -0.532 -7.664 1 95.88 78 LEU A C 1
ATOM 551 O O . LEU A 1 78 ? 33.344 -1.094 -8.461 1 95.88 78 LEU A O 1
ATOM 555 N N . PRO A 1 79 ? 34.406 -1.084 -6.426 1 96.75 79 PRO A N 1
ATOM 556 C CA . PRO A 1 79 ? 33.625 -2.24 -5.98 1 96.75 79 PRO A CA 1
ATOM 557 C C . PRO A 1 79 ? 32.094 -2.016 -6.09 1 96.75 79 PRO A C 1
ATOM 559 O O . PRO A 1 79 ? 31.609 -0.933 -5.762 1 96.75 79 PRO A O 1
ATOM 562 N N . GLN A 1 80 ? 31.391 -3.037 -6.617 1 97.25 80 GLN A N 1
ATOM 563 C CA . GLN A 1 80 ? 29.969 -2.885 -6.871 1 97.25 80 GLN A CA 1
ATOM 564 C C . GLN A 1 80 ? 29.172 -3.982 -6.18 1 97.25 80 GLN A C 1
ATOM 566 O O . GLN A 1 80 ? 29.547 -5.152 -6.215 1 97.25 80 GLN A O 1
ATOM 571 N N . LEU A 1 81 ? 28.203 -3.627 -5.402 1 97.44 81 LEU A N 1
ATOM 572 C CA . LEU A 1 81 ? 27.172 -4.52 -4.875 1 97.44 81 LEU A CA 1
ATOM 573 C C . LEU A 1 81 ? 25.938 -4.523 -5.777 1 97.44 81 LEU A C 1
ATOM 575 O O . LEU A 1 81 ? 25.25 -3.51 -5.895 1 97.44 81 LEU A O 1
ATOM 579 N N . VAL A 1 82 ? 25.641 -5.621 -6.383 1 97.38 82 VAL A N 1
ATOM 580 C CA . VAL A 1 82 ? 24.562 -5.691 -7.363 1 97.38 82 VAL A CA 1
ATOM 581 C C . VAL A 1 82 ? 23.281 -6.16 -6.68 1 97.38 82 VAL A C 1
ATOM 583 O O . VAL A 1 82 ? 23.266 -7.188 -6.004 1 97.38 82 VAL A O 1
ATOM 586 N N . VAL A 1 83 ? 22.234 -5.398 -6.785 1 96.94 83 VAL A N 1
ATOM 587 C CA . VAL A 1 83 ? 20.906 -5.727 -6.25 1 96.94 83 VAL A CA 1
ATOM 588 C C . VAL A 1 83 ? 19.875 -5.641 -7.363 1 96.94 83 VAL A C 1
ATOM 590 O O . VAL A 1 83 ? 20.125 -5.043 -8.414 1 96.94 83 VAL A O 1
ATOM 593 N N . ALA A 1 84 ? 18.719 -6.184 -7.133 1 94.38 84 ALA A N 1
ATOM 594 C CA . ALA A 1 84 ? 17.672 -6.207 -8.148 1 94.38 84 ALA A CA 1
ATOM 595 C C . ALA A 1 84 ? 17.031 -4.828 -8.305 1 94.38 84 ALA A C 1
ATOM 597 O O . ALA A 1 84 ? 16.547 -4.484 -9.383 1 94.38 84 ALA A O 1
ATOM 598 N N . ASP A 1 85 ? 17.031 -4.051 -7.266 1 95.94 85 ASP A N 1
ATOM 599 C CA . ASP A 1 85 ? 16.438 -2.717 -7.246 1 95.94 85 ASP A CA 1
ATOM 600 C C . ASP A 1 85 ? 17.094 -1.839 -6.188 1 95.94 85 ASP A C 1
ATOM 602 O O . ASP A 1 85 ? 16.984 -2.113 -4.988 1 95.94 85 ASP A O 1
ATOM 606 N N . THR A 1 86 ? 17.688 -0.774 -6.625 1 97.69 86 THR A N 1
ATOM 607 C CA . THR A 1 86 ? 18.5 0.029 -5.711 1 97.69 86 THR A CA 1
ATOM 608 C C . THR A 1 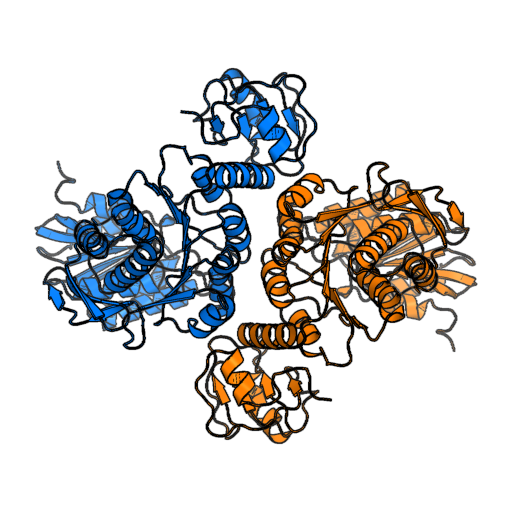86 ? 17.609 0.826 -4.762 1 97.69 86 THR A C 1
ATOM 610 O O . THR A 1 86 ? 18 1.108 -3.629 1 97.69 86 THR A O 1
ATOM 613 N N . ARG A 1 87 ? 16.391 1.197 -5.195 1 96.75 87 ARG A N 1
ATOM 614 C CA . ARG A 1 87 ? 15.453 1.896 -4.316 1 96.75 87 ARG A CA 1
ATOM 615 C C . ARG A 1 87 ? 15.031 1.007 -3.154 1 96.75 87 ARG A C 1
ATOM 617 O O . ARG A 1 87 ? 15 1.449 -2.004 1 96.75 87 ARG A O 1
ATOM 624 N N . LEU A 1 88 ? 14.68 -0.235 -3.424 1 97.69 88 LEU A N 1
ATOM 625 C CA . LEU A 1 88 ? 14.328 -1.181 -2.369 1 97.69 88 LEU A CA 1
ATOM 626 C C . LEU A 1 88 ? 15.508 -1.417 -1.435 1 97.69 88 LEU A C 1
ATOM 628 O O . LEU A 1 88 ? 15.336 -1.506 -0.217 1 97.69 88 LEU A O 1
ATOM 632 N N . ALA A 1 89 ? 16.672 -1.518 -2.035 1 98.44 89 ALA A N 1
ATOM 633 C CA . ALA A 1 89 ? 17.875 -1.724 -1.233 1 98.44 89 ALA A CA 1
ATOM 634 C C . ALA A 1 89 ? 18.109 -0.551 -0.286 1 98.44 89 ALA A C 1
ATOM 636 O O . ALA A 1 89 ? 18.516 -0.745 0.867 1 98.44 89 ALA A O 1
ATOM 637 N N . LEU A 1 90 ? 17.891 0.658 -0.804 1 98.31 90 LEU A N 1
ATOM 638 C CA . LEU A 1 90 ? 18 1.833 0.055 1 98.31 90 LEU A CA 1
ATOM 639 C C . LEU A 1 90 ? 17.062 1.71 1.255 1 98.31 90 LEU A C 1
ATOM 641 O O . LEU A 1 90 ? 17.453 2.02 2.383 1 98.31 90 LEU A O 1
ATOM 645 N N . GLY A 1 91 ? 15.836 1.288 1.002 1 98.5 91 GLY A N 1
ATOM 646 C CA . GLY A 1 91 ? 14.891 1.051 2.082 1 98.5 91 GLY A CA 1
ATOM 647 C C . GLY A 1 91 ? 15.391 0.039 3.098 1 98.5 91 GLY A C 1
ATOM 648 O O . GLY A 1 91 ? 15.266 0.254 4.305 1 98.5 91 GLY A O 1
ATOM 649 N N . LEU A 1 92 ? 15.992 -1.058 2.639 1 98.56 92 LEU A N 1
ATOM 650 C CA . LEU A 1 92 ? 16.484 -2.105 3.523 1 98.56 92 LEU A CA 1
ATOM 651 C C . LEU A 1 92 ? 17.641 -1.593 4.383 1 98.56 92 LEU A C 1
ATOM 653 O O . LEU A 1 92 ? 17.75 -1.956 5.555 1 98.56 92 LEU A O 1
ATOM 657 N N . LEU A 1 93 ? 18.484 -0.781 3.773 1 98.5 93 LEU A N 1
ATOM 658 C CA . LEU A 1 93 ? 19.578 -0.179 4.543 1 98.5 93 LEU A CA 1
ATOM 659 C C . LEU A 1 93 ? 19.016 0.739 5.629 1 98.5 93 LEU A C 1
ATOM 661 O O . LEU A 1 93 ? 19.5 0.72 6.766 1 98.5 93 LEU A O 1
ATOM 665 N N . ALA A 1 94 ? 18 1.536 5.254 1 98.56 94 ALA A N 1
ATOM 666 C CA . ALA A 1 94 ? 17.359 2.412 6.227 1 98.56 94 ALA A CA 1
ATOM 667 C C . ALA A 1 94 ? 16.75 1.606 7.371 1 98.56 94 ALA A C 1
ATOM 669 O O . ALA A 1 94 ? 16.891 1.976 8.539 1 98.56 94 ALA A O 1
ATOM 670 N N . ARG A 1 95 ? 16.094 0.546 7.023 1 98.25 95 ARG A N 1
ATOM 671 C CA . ARG A 1 95 ? 15.492 -0.339 8.016 1 98.25 95 ARG A CA 1
ATOM 672 C C . ARG A 1 95 ? 16.562 -0.897 8.961 1 98.25 95 ARG A C 1
ATOM 674 O O . ARG A 1 95 ? 16.344 -0.971 10.172 1 98.25 95 ARG A O 1
ATOM 681 N N . ALA A 1 96 ? 17.688 -1.301 8.391 1 98 96 ALA A N 1
ATOM 682 C CA . ALA A 1 96 ? 18.766 -1.836 9.195 1 98 96 ALA A CA 1
ATOM 683 C C . ALA A 1 96 ? 19.281 -0.793 10.188 1 98 96 ALA A C 1
ATOM 685 O O . ALA A 1 96 ? 19.516 -1.101 11.352 1 98 96 ALA A O 1
ATOM 686 N N . ARG A 1 97 ? 19.469 0.422 9.703 1 98.19 97 ARG A N 1
ATOM 687 C CA . ARG A 1 97 ? 19.906 1.508 10.57 1 98.19 97 ARG A CA 1
ATOM 688 C C . ARG A 1 97 ? 18.891 1.762 11.68 1 98.19 97 ARG A C 1
ATOM 690 O O . ARG A 1 97 ? 19.266 1.948 12.844 1 98.19 97 ARG A O 1
ATOM 697 N N . ARG A 1 98 ? 17.609 1.803 11.344 1 98.19 98 ARG A N 1
ATOM 698 C CA . ARG A 1 98 ? 16.531 2.01 12.305 1 98.19 98 ARG A CA 1
ATOM 699 C C . ARG A 1 98 ? 16.562 0.946 13.398 1 98.19 98 ARG A C 1
ATOM 701 O O . ARG A 1 98 ? 16.438 1.263 14.586 1 98.19 98 ARG A O 1
ATOM 708 N N . ARG A 1 99 ? 16.719 -0.278 13.023 1 96.88 99 ARG A N 1
ATOM 709 C CA . ARG A 1 99 ? 16.734 -1.391 13.969 1 96.88 99 ARG A CA 1
ATOM 710 C C . ARG A 1 99 ? 17.969 -1.334 14.867 1 96.88 99 ARG A C 1
ATOM 712 O O . ARG A 1 99 ? 17.875 -1.611 16.062 1 96.88 99 ARG A O 1
ATOM 719 N N . ALA A 1 100 ? 19.062 -1.008 14.227 1 97.38 100 ALA A N 1
ATOM 720 C CA . ALA A 1 100 ? 20.297 -0.881 15.008 1 97.38 100 ALA A CA 1
ATOM 721 C C . ALA A 1 100 ? 20.188 0.238 16.031 1 97.38 100 ALA A C 1
ATOM 723 O O . ALA A 1 100 ? 20.688 0.115 17.156 1 97.38 100 ALA A O 1
ATOM 724 N N . TRP A 1 101 ? 19.547 1.335 15.672 1 97.62 101 TRP A N 1
ATOM 725 C CA . TRP A 1 101 ? 19.359 2.459 16.594 1 97.62 101 TRP A CA 1
ATOM 726 C C . TRP A 1 101 ? 18.469 2.064 17.766 1 97.62 101 TRP A C 1
ATOM 728 O O . TRP A 1 101 ? 18.812 2.332 18.922 1 97.62 101 TRP A O 1
ATOM 738 N N . GLY A 1 102 ? 17.281 1.521 17.5 1 97 102 GLY A N 1
ATOM 739 C CA . GLY A 1 102 ? 16.453 0.861 18.5 1 97 102 GLY A CA 1
ATOM 740 C C . GLY A 1 102 ? 15.68 1.833 19.375 1 97 102 GLY A C 1
ATOM 741 O O . GLY A 1 102 ? 14.969 1.42 20.297 1 97 102 GLY A O 1
ATOM 742 N N . GLY A 1 103 ? 15.82 3.197 19.172 1 97.12 103 GLY A N 1
ATOM 743 C CA . GLY A 1 103 ? 15.141 4.168 20 1 97.12 103 GLY A CA 1
ATOM 744 C C . GLY A 1 103 ? 13.688 4.367 19.625 1 97.12 103 GLY A C 1
ATOM 745 O O . GLY A 1 103 ? 13.188 3.742 18.688 1 97.12 103 GLY A O 1
ATOM 746 N N . ASN A 1 104 ? 12.969 5.223 20.422 1 97.81 104 ASN A N 1
ATOM 747 C CA . ASN A 1 104 ? 11.555 5.488 20.172 1 97.81 104 ASN A CA 1
ATOM 748 C C . ASN A 1 104 ? 11.367 6.484 19.031 1 97.81 104 ASN A C 1
ATOM 750 O O . ASN A 1 104 ? 12.078 7.492 18.953 1 97.81 104 ASN A O 1
ATOM 754 N N . LEU A 1 105 ? 10.508 6.168 18.141 1 98.75 105 LEU A N 1
ATOM 755 C CA . LEU A 1 105 ? 10.227 6.98 16.969 1 98.75 105 LEU A CA 1
ATOM 756 C C . LEU A 1 105 ? 8.727 7.238 16.828 1 98.75 105 LEU A C 1
ATOM 758 O O . LEU A 1 105 ? 7.914 6.336 17.047 1 98.75 105 LEU A O 1
ATOM 762 N N . VAL A 1 106 ? 8.352 8.508 16.531 1 98.81 106 VAL A N 1
ATOM 763 C CA . VAL A 1 106 ? 6.977 8.875 16.188 1 98.81 106 VAL A CA 1
ATOM 764 C C . VAL A 1 106 ? 6.871 9.164 14.695 1 98.81 106 VAL A C 1
ATOM 766 O O . VAL A 1 106 ? 7.738 9.828 14.117 1 98.81 106 VAL A O 1
ATOM 769 N N . ALA A 1 107 ? 5.887 8.594 14.047 1 98.88 107 ALA A N 1
ATOM 770 C CA . ALA A 1 107 ? 5.621 8.859 12.633 1 98.88 107 ALA A CA 1
ATOM 771 C C . ALA A 1 107 ? 4.309 9.617 12.461 1 98.88 107 ALA A C 1
ATOM 773 O O . ALA A 1 107 ? 3.33 9.352 13.156 1 98.88 107 ALA A O 1
ATOM 774 N N . VAL A 1 108 ? 4.277 10.57 11.492 1 98.75 108 VAL A N 1
ATOM 775 C CA . VAL A 1 108 ? 3.109 11.422 11.281 1 98.75 108 VAL A CA 1
ATOM 776 C C . VAL A 1 108 ? 2.68 11.352 9.82 1 98.75 108 VAL A C 1
ATOM 778 O O . VAL A 1 108 ? 3.518 11.414 8.922 1 98.75 108 VAL A O 1
ATOM 781 N N . THR A 1 109 ? 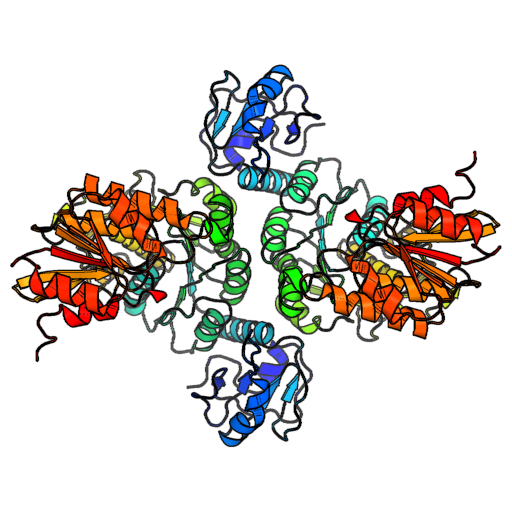1.434 11.148 9.594 1 98.12 109 THR A N 1
ATOM 782 C CA . THR A 1 109 ? 0.868 11.273 8.258 1 98.12 109 THR A CA 1
ATOM 783 C C . THR A 1 109 ? -0.469 12.016 8.305 1 98.12 109 THR A C 1
ATOM 785 O O . THR A 1 109 ? -0.91 12.438 9.375 1 98.12 109 THR A O 1
ATOM 788 N N . GLY A 1 110 ? -1.113 12.297 7.133 1 94.56 110 GLY A N 1
ATOM 789 C CA . GLY A 1 110 ? -2.357 13.031 6.973 1 94.56 110 GLY A CA 1
ATOM 790 C C . GLY A 1 110 ? -2.365 13.93 5.746 1 94.56 110 GLY A C 1
ATOM 791 O O . GLY A 1 110 ? -1.357 14.039 5.047 1 94.56 110 GLY A O 1
ATOM 792 N N . ASN A 1 111 ? -3.529 14.531 5.496 1 88.88 111 ASN A N 1
ATOM 793 C CA . ASN A 1 111 ? -3.641 15.422 4.344 1 88.88 111 ASN A CA 1
ATOM 794 C C . ASN A 1 111 ? -3.094 16.812 4.652 1 88.88 111 ASN A C 1
ATOM 796 O O . ASN A 1 111 ? -2.371 17.391 3.844 1 88.88 111 ASN A O 1
ATOM 800 N N . SER A 1 112 ? -3.459 17.281 5.824 1 88.06 112 SER A N 1
ATOM 801 C CA . SER A 1 112 ? -3.041 18.625 6.23 1 88.06 112 SER A CA 1
ATOM 802 C C . SER A 1 112 ? -2.428 18.609 7.625 1 88.06 112 SER A C 1
ATOM 804 O O . SER A 1 112 ? -2.834 17.828 8.484 1 88.06 112 SER A O 1
ATOM 806 N N . GLY A 1 113 ? -1.388 19.438 7.801 1 90.94 113 GLY A N 1
ATOM 807 C CA . GLY A 1 113 ? -0.833 19.656 9.125 1 90.94 113 GLY A CA 1
ATOM 808 C C . GLY A 1 113 ? 0.339 18.75 9.445 1 90.94 113 GLY A C 1
ATOM 809 O O . GLY A 1 113 ? 0.979 18.891 10.484 1 90.94 113 GLY A O 1
ATOM 810 N N . LYS A 1 114 ? 0.731 17.797 8.578 1 92.06 114 LYS A N 1
ATOM 811 C CA . LYS A 1 114 ? 1.798 16.828 8.82 1 92.06 114 LYS A CA 1
ATOM 812 C C . LYS A 1 114 ? 3.094 17.516 9.227 1 92.06 114 LYS A C 1
ATOM 814 O O . LYS A 1 114 ? 3.668 17.219 10.273 1 92.06 114 LYS A O 1
ATOM 819 N N . THR A 1 115 ? 3.51 18.484 8.414 1 91.69 115 THR A N 1
ATOM 820 C CA . THR A 1 115 ? 4.785 19.156 8.625 1 91.69 115 THR A CA 1
ATOM 821 C C . THR A 1 115 ? 4.742 20 9.906 1 91.69 115 THR A C 1
ATOM 823 O O . THR A 1 115 ? 5.719 20.047 10.656 1 91.69 115 THR A O 1
ATOM 826 N N . THR A 1 116 ? 3.627 20.656 10.133 1 93.06 116 THR A N 1
ATOM 827 C CA . THR A 1 116 ? 3.473 21.453 11.336 1 93.06 116 THR A CA 1
ATOM 828 C C . THR A 1 116 ? 3.535 20.578 12.586 1 93.06 116 THR A C 1
ATOM 830 O O . THR A 1 116 ? 4.258 20.891 13.539 1 93.06 116 THR A O 1
ATOM 833 N N . VAL A 1 117 ? 2.816 19.469 12.602 1 97.19 117 VAL A N 1
ATOM 834 C CA . VAL A 1 117 ? 2.812 18.562 13.742 1 97.19 117 VAL A CA 1
ATOM 835 C C . VAL A 1 117 ? 4.215 18 13.953 1 97.19 117 VAL A C 1
ATOM 837 O O . VAL A 1 117 ? 4.695 17.922 15.086 1 97.19 117 VAL A O 1
ATOM 840 N N . LYS A 1 118 ? 4.836 17.578 12.867 1 97 118 LYS A N 1
ATOM 841 C CA . LYS A 1 118 ? 6.203 17.078 12.945 1 97 118 LYS A CA 1
ATOM 842 C C . LYS A 1 118 ? 7.133 18.094 13.602 1 97 118 LYS A C 1
ATOM 844 O O . LYS A 1 118 ? 7.914 17.734 14.484 1 97 118 LYS A O 1
ATOM 849 N N . GLN A 1 119 ? 7.035 19.359 13.266 1 95.31 119 GLN A N 1
ATOM 850 C CA . GLN A 1 119 ? 7.902 20.391 13.812 1 95.31 119 GLN A CA 1
ATOM 851 C C . GLN A 1 119 ? 7.582 20.656 15.281 1 95.31 119 GLN A C 1
ATOM 853 O O . GLN A 1 119 ? 8.484 20.844 16.094 1 95.31 119 GLN A O 1
ATOM 858 N N . MET A 1 120 ? 6.316 20.719 15.586 1 96.75 120 MET A N 1
ATOM 859 C CA . MET A 1 120 ? 5.918 20.891 16.984 1 96.75 120 MET A CA 1
ATOM 860 C C . MET A 1 120 ? 6.484 19.766 17.844 1 96.75 120 MET A C 1
ATOM 862 O O . MET A 1 120 ? 7.055 20.016 18.906 1 96.75 120 MET A O 1
ATOM 866 N N . LEU A 1 121 ? 6.375 18.562 17.312 1 97.94 121 LEU A N 1
ATOM 867 C CA . LEU A 1 121 ? 6.855 17.391 18.047 1 97.94 121 LEU A CA 1
ATOM 868 C C . LEU A 1 121 ? 8.367 17.453 18.234 1 97.94 121 LEU A C 1
ATOM 870 O O . LEU A 1 121 ? 8.875 17.109 19.312 1 97.94 121 LEU A O 1
ATOM 874 N N . ALA A 1 122 ? 9.031 17.828 17.156 1 97.44 122 ALA A N 1
ATOM 875 C CA . ALA A 1 122 ? 10.484 17.969 17.266 1 97.44 122 ALA A CA 1
ATOM 876 C C . ALA A 1 122 ? 10.859 18.938 18.359 1 97.44 122 ALA A C 1
ATOM 878 O O . ALA A 1 122 ? 11.773 18.688 19.156 1 97.44 122 ALA A O 1
ATOM 879 N N . THR A 1 123 ? 10.164 20.031 18.469 1 96.56 123 THR A N 1
ATOM 880 C CA . THR A 1 123 ? 10.398 21.047 19.5 1 96.56 123 THR A CA 1
ATOM 881 C C . THR A 1 123 ? 10.109 20.484 20.875 1 96.56 123 THR A C 1
ATOM 883 O O . THR A 1 123 ? 10.914 20.656 21.797 1 96.56 123 THR A O 1
ATOM 886 N N . LEU A 1 124 ? 8.992 19.812 21.062 1 97.88 124 LEU A N 1
ATOM 887 C CA . LEU A 1 124 ? 8.586 19.234 22.344 1 97.88 124 LEU A CA 1
ATOM 888 C C . LEU A 1 124 ? 9.602 18.203 22.812 1 97.88 124 LEU A C 1
ATOM 890 O O . LEU A 1 124 ? 10.109 18.297 23.938 1 97.88 124 LEU A O 1
ATOM 894 N N . LEU A 1 125 ? 9.945 17.297 21.922 1 97.88 125 LEU A N 1
ATOM 895 C CA . LEU A 1 125 ? 10.75 16.141 22.312 1 97.88 125 LEU A CA 1
ATOM 896 C C . LEU A 1 125 ? 12.211 16.547 22.516 1 97.88 125 LEU A C 1
ATOM 898 O O . LEU A 1 125 ? 12.938 15.914 23.281 1 97.88 125 LEU A O 1
ATOM 902 N N . SER A 1 126 ? 12.633 17.594 21.859 1 97.06 126 SER A N 1
ATOM 903 C CA . SER A 1 126 ? 14.008 18.062 22 1 97.06 126 SER A CA 1
ATOM 904 C C . SER A 1 126 ? 14.273 18.562 23.422 1 97.06 126 SER A C 1
ATOM 906 O O . SER A 1 126 ? 15.43 18.719 23.812 1 97.06 126 SER A O 1
ATOM 908 N N . ARG A 1 127 ? 13.266 18.797 24.156 1 95.06 127 ARG A N 1
ATOM 909 C CA . ARG A 1 127 ? 13.406 19.203 25.547 1 95.06 127 ARG A CA 1
ATOM 910 C C . ARG A 1 127 ? 13.969 18.062 26.406 1 95.06 127 ARG A C 1
ATOM 912 O O . ARG A 1 127 ? 14.484 18.297 27.5 1 95.06 127 ARG A O 1
ATOM 919 N N . ARG A 1 128 ? 13.867 16.891 25.938 1 94.44 128 ARG A N 1
ATOM 920 C CA . ARG A 1 128 ? 14.344 15.742 26.703 1 94.44 128 ARG A CA 1
ATOM 921 C C . ARG A 1 128 ? 15.609 15.156 26.078 1 94.44 128 ARG A C 1
ATOM 923 O O . ARG A 1 128 ? 16.141 14.164 26.562 1 94.44 128 ARG A O 1
ATOM 930 N N . GLY A 1 129 ? 16.062 15.695 24.953 1 95.44 129 GLY A N 1
ATOM 931 C CA . GLY A 1 129 ? 17.281 15.219 24.328 1 95.44 129 GLY A CA 1
ATOM 932 C C . GLY A 1 129 ? 17.297 15.422 22.828 1 95.44 129 GLY A C 1
ATOM 933 O O . GLY A 1 129 ? 16.297 15.844 22.234 1 95.44 129 GLY A O 1
ATOM 934 N N . ALA A 1 130 ? 18.469 15.086 22.25 1 97.38 130 ALA A N 1
ATOM 935 C CA . ALA A 1 130 ? 18.641 15.25 20.812 1 97.38 130 ALA A CA 1
ATOM 936 C C . ALA A 1 130 ? 17.594 14.461 20.031 1 97.38 130 ALA A C 1
ATOM 938 O O . ALA A 1 130 ? 17.359 13.281 20.312 1 97.38 130 ALA A O 1
ATOM 939 N N . THR A 1 131 ? 16.922 15.133 19.109 1 98.19 131 THR A N 1
ATOM 940 C CA . THR A 1 131 ? 15.805 14.547 18.375 1 98.19 131 THR A CA 1
ATOM 941 C C . THR A 1 131 ? 16.016 14.664 16.875 1 98.19 131 THR A C 1
ATOM 943 O O . THR A 1 131 ? 16.234 15.766 16.359 1 98.19 131 THR A O 1
ATOM 946 N N . LEU A 1 132 ? 16.062 13.508 16.156 1 98.44 132 LEU A N 1
ATOM 947 C CA . LEU A 1 132 ? 16.047 13.539 14.688 1 98.44 132 LEU A CA 1
ATOM 948 C C . LEU A 1 132 ? 14.656 13.828 14.156 1 98.44 132 LEU A C 1
ATOM 950 O O . LEU A 1 132 ? 13.672 13.266 14.648 1 98.44 132 LEU A O 1
ATOM 954 N N . ALA A 1 133 ? 14.547 14.734 13.203 1 98.31 133 ALA A N 1
ATOM 955 C CA . ALA A 1 133 ? 13.266 15.023 12.562 1 98.31 133 ALA A CA 1
ATOM 956 C C . ALA A 1 133 ? 13.414 15.117 11.047 1 98.31 133 ALA A C 1
ATOM 958 O O . ALA A 1 133 ? 14.445 15.562 10.547 1 98.31 133 ALA A O 1
ATOM 959 N N . THR A 1 134 ? 12.414 14.648 10.359 1 97.88 134 THR A N 1
ATOM 960 C CA . THR A 1 134 ? 12.391 14.781 8.906 1 97.88 134 THR A CA 1
ATOM 961 C C . THR A 1 134 ? 12.695 16.219 8.484 1 97.88 134 THR A C 1
ATOM 963 O O . THR A 1 134 ? 12.133 17.156 9.039 1 97.88 134 THR A O 1
ATOM 966 N N . GLN A 1 135 ? 13.57 16.359 7.516 1 94.12 135 GLN A N 1
ATOM 967 C CA . GLN A 1 135 ? 13.898 17.688 6.984 1 94.12 135 GLN A CA 1
ATOM 968 C C . GLN A 1 135 ? 13.141 17.953 5.688 1 94.12 135 GLN A C 1
ATOM 970 O O . GLN A 1 135 ? 13.047 17.078 4.82 1 94.12 135 GLN A O 1
ATOM 975 N N . GLY A 1 136 ? 12.609 19.141 5.688 1 87.69 136 GLY A N 1
ATOM 976 C CA . GLY A 1 136 ? 11.898 19.516 4.477 1 87.69 136 GLY A CA 1
ATOM 977 C C . GLY A 1 136 ? 10.766 18.562 4.129 1 87.69 136 GLY A C 1
ATOM 978 O O . GLY A 1 136 ? 9.922 18.266 4.977 1 87.69 136 GLY A O 1
ATOM 979 N N . ASN A 1 137 ? 10.828 18.109 2.889 1 85.38 137 ASN A N 1
ATOM 980 C CA . ASN A 1 137 ? 9.766 17.25 2.402 1 85.38 137 ASN A CA 1
ATOM 981 C C . ASN A 1 137 ? 10.281 15.836 2.107 1 85.38 137 ASN A C 1
ATOM 983 O O . ASN A 1 137 ? 9.812 15.188 1.171 1 85.38 137 ASN A O 1
ATOM 987 N N . LEU A 1 138 ? 11.281 15.375 2.867 1 93.81 138 LEU A N 1
ATOM 988 C CA . LEU A 1 138 ? 11.859 14.047 2.68 1 93.81 138 LEU A CA 1
ATOM 989 C C . LEU A 1 138 ? 10.984 12.977 3.332 1 93.81 138 LEU A C 1
ATOM 991 O O . LEU A 1 138 ? 11.422 12.312 4.281 1 93.81 138 LEU A O 1
ATOM 995 N N . ASN A 1 139 ? 9.781 12.828 2.822 1 95.62 139 ASN A N 1
ATOM 996 C CA . ASN A 1 139 ? 8.82 11.969 3.506 1 95.62 139 ASN A CA 1
ATOM 997 C C . ASN A 1 139 ? 8.289 10.875 2.582 1 95.62 139 ASN A C 1
ATOM 999 O O . ASN A 1 139 ? 7.332 10.18 2.922 1 95.62 139 ASN A O 1
ATOM 1003 N N . ASN A 1 140 ? 8.961 10.727 1.377 1 95.06 140 ASN A N 1
ATOM 1004 C CA . ASN A 1 140 ? 8.523 9.711 0.427 1 95.06 140 ASN A CA 1
ATOM 1005 C C . ASN A 1 140 ? 9.43 8.477 0.469 1 95.06 140 ASN A C 1
ATOM 1007 O O . ASN A 1 140 ? 10.195 8.297 1.418 1 95.06 140 ASN A O 1
ATOM 1011 N N . ASP A 1 141 ? 9.383 7.648 -0.512 1 94.5 141 ASP A N 1
ATOM 1012 C CA . ASP A 1 141 ? 10.039 6.344 -0.483 1 94.5 141 ASP A CA 1
ATOM 1013 C C . ASP A 1 141 ? 11.547 6.48 -0.638 1 94.5 141 ASP A C 1
ATOM 1015 O O . ASP A 1 141 ? 12.289 5.523 -0.416 1 94.5 141 ASP A O 1
ATOM 1019 N N . ILE A 1 142 ? 12.047 7.648 -1.022 1 95.69 142 ILE A N 1
ATOM 1020 C CA . ILE A 1 142 ? 13.477 7.938 -1.005 1 95.69 142 ILE A CA 1
ATOM 1021 C C . ILE A 1 142 ? 13.812 8.789 0.217 1 95.69 142 ILE A C 1
ATOM 1023 O O . ILE A 1 142 ? 14.773 8.508 0.93 1 95.69 142 ILE A O 1
ATOM 1027 N N . GLY A 1 143 ? 12.93 9.781 0.468 1 96.94 143 GLY A N 1
ATOM 1028 C CA . GLY A 1 143 ? 13.18 10.742 1.533 1 96.94 143 GLY A CA 1
ATOM 1029 C C . GLY A 1 143 ? 13.141 10.117 2.916 1 96.94 143 GLY A C 1
ATOM 1030 O O . GLY A 1 143 ? 14.023 10.375 3.74 1 96.94 143 GLY A O 1
ATOM 1031 N N . ALA A 1 144 ? 12.141 9.297 3.221 1 98.44 144 ALA A N 1
ATOM 1032 C CA . ALA A 1 144 ? 12.008 8.695 4.543 1 98.44 144 ALA A CA 1
ATOM 1033 C C . ALA A 1 144 ? 13.195 7.797 4.863 1 98.44 144 ALA A C 1
ATOM 1035 O O . ALA A 1 144 ? 13.773 7.887 5.949 1 98.44 144 ALA A O 1
ATOM 1036 N N . PRO A 1 145 ? 13.648 6.953 3.879 1 98.38 145 PRO A N 1
ATOM 1037 C CA . PRO A 1 145 ? 14.867 6.176 4.125 1 98.38 145 PRO A CA 1
ATOM 1038 C C . PRO A 1 145 ? 16.078 7.055 4.422 1 98.38 145 PRO A C 1
ATOM 1040 O O . PRO A 1 145 ? 16.875 6.742 5.316 1 98.38 145 PRO A O 1
ATOM 1043 N N . LEU A 1 146 ? 16.203 8.125 3.699 1 97.5 146 LEU A N 1
ATOM 1044 C CA . LEU A 1 146 ? 17.328 9.023 3.938 1 97.5 146 LEU A CA 1
ATOM 1045 C C . LEU A 1 146 ? 17.266 9.625 5.336 1 97.5 146 LEU A C 1
ATOM 1047 O O . LEU A 1 146 ? 18.297 9.781 6.004 1 97.5 146 LEU A O 1
ATOM 1051 N N . THR A 1 147 ? 16.078 9.961 5.789 1 98.12 147 THR A N 1
ATOM 1052 C CA . THR A 1 147 ? 15.898 10.445 7.152 1 98.12 147 THR A CA 1
ATOM 1053 C C . THR A 1 147 ? 16.328 9.383 8.164 1 98.12 147 THR A C 1
ATOM 1055 O O . THR A 1 147 ? 17.062 9.68 9.109 1 98.12 147 THR A O 1
ATOM 1058 N N . LEU A 1 148 ? 15.93 8.148 7.957 1 98.5 148 LEU A N 1
ATOM 1059 C CA . LEU A 1 148 ? 16.266 7.062 8.875 1 98.5 148 LEU A CA 1
ATOM 1060 C C . LEU A 1 148 ? 17.766 6.805 8.875 1 98.5 148 LEU A C 1
ATOM 1062 O O . LEU A 1 148 ? 18.344 6.496 9.914 1 98.5 148 LEU A O 1
ATOM 1066 N N . LEU A 1 149 ? 18.391 6.957 7.695 1 97.62 149 LEU A N 1
ATOM 1067 C CA . LEU A 1 149 ? 19.828 6.707 7.574 1 97.62 149 LEU A CA 1
ATOM 1068 C C . LEU A 1 149 ? 20.625 7.789 8.289 1 97.62 149 LEU A C 1
ATOM 1070 O O . LEU A 1 149 ? 21.828 7.629 8.516 1 97.62 149 LEU A O 1
ATOM 1074 N N . ALA A 1 150 ? 19.969 8.875 8.711 1 97 150 ALA A N 1
ATOM 1075 C CA . ALA A 1 150 ? 20.625 9.953 9.445 1 97 150 ALA A CA 1
ATOM 1076 C C . ALA A 1 150 ? 20.625 9.688 10.945 1 97 150 ALA A C 1
ATOM 1078 O O . ALA A 1 150 ? 21.172 10.461 11.719 1 97 150 ALA A O 1
ATOM 1079 N N . LEU A 1 151 ? 20.031 8.602 11.414 1 97.88 151 LEU A N 1
ATOM 1080 C CA . LEU A 1 151 ? 19.984 8.258 12.828 1 97.88 151 LEU A CA 1
ATOM 1081 C C . LEU A 1 151 ? 21.375 7.992 13.375 1 97.88 151 LEU A C 1
ATOM 1083 O O . LEU A 1 151 ? 22.141 7.23 12.781 1 97.88 151 LEU A O 1
ATOM 1087 N N . GLU A 1 152 ? 21.703 8.586 14.469 1 96.69 152 GLU A N 1
ATOM 1088 C CA . GLU A 1 152 ? 22.953 8.438 15.203 1 96.69 152 GLU A CA 1
ATOM 1089 C C . GLU A 1 152 ? 22.688 8.016 16.641 1 96.69 152 GLU A C 1
ATOM 1091 O O . GLU A 1 152 ? 21.562 8.148 17.141 1 96.69 152 GLU A O 1
ATOM 1096 N N . SER A 1 153 ? 23.766 7.562 17.25 1 95.81 153 SER A N 1
ATOM 1097 C CA . SER A 1 153 ? 23.656 7.105 18.641 1 95.81 153 SER A CA 1
ATOM 1098 C C . SER A 1 153 ? 23.297 8.258 19.562 1 95.81 153 SER A C 1
ATOM 1100 O O . SER A 1 153 ? 22.766 8.039 20.656 1 95.81 153 SER A O 1
ATOM 1102 N N . THR A 1 154 ? 23.547 9.469 19.125 1 96.69 154 THR A N 1
ATOM 1103 C CA . THR A 1 154 ? 23.312 10.633 19.969 1 96.69 154 THR A CA 1
ATOM 1104 C C . THR A 1 154 ? 21.828 10.977 20 1 96.69 154 THR A C 1
ATOM 1106 O O . THR A 1 154 ? 21.375 11.719 20.875 1 96.69 154 THR A O 1
ATOM 1109 N N . HIS A 1 155 ? 21.062 10.484 19.094 1 97.88 155 HIS A N 1
ATOM 1110 C CA . HIS A 1 155 ? 19.641 10.781 19.078 1 97.88 155 HIS A CA 1
ATOM 1111 C C . HIS A 1 155 ? 18.891 9.992 20.141 1 97.88 155 HIS A C 1
ATOM 1113 O O . HIS A 1 155 ? 18.984 8.766 20.203 1 97.88 155 HIS A O 1
ATOM 1119 N N . ARG A 1 156 ? 18.188 10.734 20.922 1 97.25 156 ARG A N 1
ATOM 1120 C CA . ARG A 1 156 ? 17.391 10.102 21.969 1 97.25 156 ARG A CA 1
ATOM 1121 C C . ARG A 1 156 ? 16.062 9.609 21.422 1 97.25 156 ARG A C 1
ATOM 1123 O O . ARG A 1 156 ? 15.508 8.617 21.891 1 97.25 156 ARG A O 1
ATOM 1130 N N . GLN A 1 157 ? 15.477 10.328 20.484 1 98.06 157 GLN A N 1
ATOM 1131 C CA . GLN A 1 157 ? 14.211 10.016 19.828 1 98.06 157 GLN A CA 1
ATOM 1132 C C . GLN A 1 157 ? 14.156 10.578 18.422 1 98.06 157 GLN A C 1
ATOM 1134 O O . GLN A 1 157 ? 15.055 11.305 18 1 98.06 157 GLN A O 1
ATOM 1139 N N . ALA A 1 158 ? 13.133 10.219 17.641 1 98.69 158 ALA A N 1
ATOM 1140 C CA . ALA A 1 158 ? 13.016 10.688 16.266 1 98.69 158 ALA A CA 1
ATOM 1141 C C . ALA A 1 158 ? 11.555 10.969 15.914 1 98.69 158 ALA A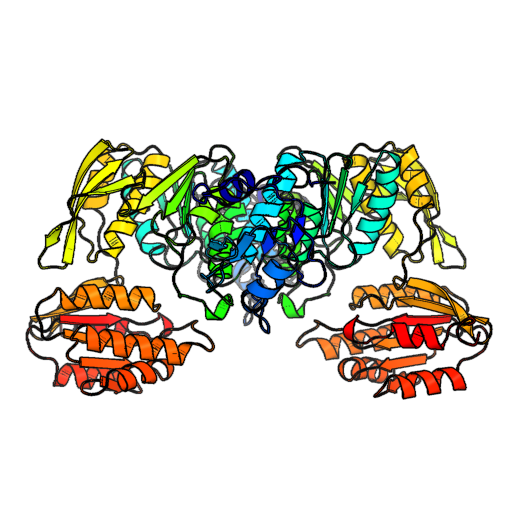 C 1
ATOM 1143 O O . ALA A 1 158 ? 10.648 10.344 16.469 1 98.69 158 ALA A O 1
ATOM 1144 N N . VAL A 1 159 ? 11.336 11.953 15.062 1 98.81 159 VAL A N 1
ATOM 1145 C CA . VAL A 1 159 ? 10.047 12.305 14.484 1 98.81 159 VAL A CA 1
ATOM 1146 C C . VAL A 1 159 ? 10.125 12.242 12.961 1 98.81 159 VAL A C 1
ATOM 1148 O O . VAL A 1 159 ? 10.852 13.008 12.336 1 98.81 159 VAL A O 1
ATOM 1151 N N . VAL A 1 160 ? 9.344 11.367 12.367 1 98.81 160 VAL A N 1
ATOM 1152 C CA . VAL A 1 160 ? 9.445 11.148 10.93 1 98.81 160 VAL A CA 1
ATOM 1153 C C . VAL A 1 160 ? 8.094 11.43 10.266 1 98.81 160 VAL A C 1
ATOM 1155 O O . VAL A 1 160 ? 7.062 10.93 10.719 1 98.81 160 VAL A O 1
ATOM 1158 N N . GLU A 1 161 ? 8.109 12.242 9.25 1 98.44 161 GLU A N 1
ATOM 1159 C CA . GLU A 1 161 ? 6.934 12.492 8.422 1 98.44 161 GLU A CA 1
ATOM 1160 C C . GLU A 1 161 ? 6.832 11.477 7.285 1 98.44 161 GLU A C 1
ATOM 1162 O O . GLU A 1 161 ? 7.812 11.227 6.586 1 98.44 161 GLU A O 1
ATOM 1167 N N . LEU A 1 162 ? 5.676 10.875 7.164 1 98.38 162 LEU A N 1
ATOM 1168 C CA . LEU A 1 162 ? 5.422 9.93 6.082 1 98.38 162 LEU A CA 1
ATOM 1169 C C . LEU A 1 162 ? 4.297 10.43 5.18 1 98.38 162 LEU A C 1
ATOM 1171 O O . LEU A 1 162 ? 3.143 10.5 5.605 1 98.38 162 LEU A O 1
ATOM 1175 N N . GLY A 1 163 ? 4.668 10.742 3.988 1 94.38 163 GLY A N 1
ATOM 1176 C CA . GLY A 1 163 ? 3.707 11.258 3.027 1 94.38 163 GLY A CA 1
ATOM 1177 C C . GLY A 1 163 ? 3.334 10.25 1.956 1 94.38 163 GLY A C 1
ATOM 1178 O O . GLY A 1 163 ? 4.016 9.234 1.784 1 94.38 163 GLY A O 1
ATOM 1179 N N . ALA A 1 164 ? 2.191 10.516 1.326 1 89.31 164 ALA A N 1
ATOM 1180 C CA . ALA A 1 164 ? 1.775 9.641 0.234 1 89.31 164 ALA A CA 1
ATOM 1181 C C . ALA A 1 164 ? 0.921 10.398 -0.78 1 89.31 164 ALA A C 1
ATOM 1183 O O . ALA A 1 164 ? 0.114 11.25 -0.406 1 89.31 164 ALA A O 1
ATOM 1184 N N . ASN A 1 165 ? 1.163 10.102 -2.008 1 85.25 165 ASN A N 1
ATOM 1185 C CA . ASN A 1 165 ? 0.283 10.516 -3.096 1 85.25 165 ASN A CA 1
ATOM 1186 C C . ASN A 1 165 ? -0.564 9.359 -3.605 1 85.25 165 ASN A C 1
ATOM 1188 O O . ASN A 1 165 ? -1.534 9.562 -4.336 1 85.25 165 ASN A O 1
ATOM 1192 N N . HIS A 1 166 ? -0.111 8.156 -3.213 1 88.56 166 HIS A N 1
ATOM 1193 C CA . HIS A 1 166 ? -0.8 6.945 -3.654 1 88.56 166 HIS A CA 1
ATOM 1194 C C . HIS A 1 166 ? -0.849 5.902 -2.543 1 88.56 166 HIS A C 1
ATOM 1196 O O . HIS A 1 166 ? -0.023 5.926 -1.627 1 88.56 166 HIS A O 1
ATOM 1202 N N . LEU A 1 167 ? -1.809 5.047 -2.725 1 91.5 167 LEU A N 1
ATOM 1203 C CA . LEU A 1 167 ? -1.923 3.896 -1.835 1 91.5 167 LEU A CA 1
ATOM 1204 C C . LEU A 1 167 ? -0.641 3.07 -1.846 1 91.5 167 LEU A C 1
ATOM 1206 O O . LEU A 1 167 ? -0.037 2.867 -2.902 1 91.5 167 LEU A O 1
ATOM 1210 N N . GLY A 1 168 ? -0.182 2.619 -0.683 1 94.31 168 GLY A N 1
ATOM 1211 C CA . GLY A 1 168 ? 0.956 1.719 -0.586 1 94.31 168 GLY A CA 1
ATOM 1212 C C . GLY A 1 168 ? 2.244 2.424 -0.209 1 94.31 168 GLY A C 1
ATOM 1213 O O . GLY A 1 168 ? 3.182 1.793 0.283 1 94.31 168 GLY A O 1
ATOM 1214 N N . GLU A 1 169 ? 2.297 3.699 -0.447 1 95.5 169 GLU A N 1
ATOM 1215 C CA . GLU A 1 169 ? 3.531 4.434 -0.186 1 95.5 169 GLU A CA 1
ATOM 1216 C C . GLU A 1 169 ? 3.83 4.5 1.309 1 95.5 169 GLU A C 1
ATOM 1218 O O . GLU A 1 169 ? 4.961 4.25 1.732 1 95.5 169 GLU A O 1
ATOM 1223 N N . ILE A 1 170 ? 2.779 4.73 2.104 1 97.69 170 ILE A N 1
ATOM 1224 C CA . ILE A 1 170 ? 2.986 4.812 3.545 1 97.69 170 ILE A CA 1
ATOM 1225 C C . ILE A 1 170 ? 3.201 3.41 4.113 1 97.69 170 ILE A C 1
ATOM 1227 O O . ILE A 1 170 ? 3.988 3.225 5.043 1 97.69 170 ILE A O 1
ATOM 1231 N N . ALA A 1 171 ? 2.564 2.41 3.496 1 97.44 171 ALA A N 1
ATOM 1232 C CA . ALA A 1 171 ? 2.781 1.035 3.939 1 97.44 171 ALA A CA 1
ATOM 1233 C C . ALA A 1 171 ? 4.262 0.664 3.871 1 97.44 171 ALA A C 1
ATOM 1235 O O . ALA A 1 171 ? 4.793 0.049 4.797 1 97.44 171 ALA A O 1
ATOM 1236 N N . TRP A 1 172 ? 4.914 1.072 2.818 1 97.12 172 TRP A N 1
ATOM 1237 C CA . TRP A 1 172 ? 6.34 0.811 2.65 1 97.12 172 TRP A CA 1
ATOM 1238 C C . TRP A 1 172 ? 7.16 1.566 3.691 1 97.12 172 TRP A C 1
ATOM 1240 O O . TRP A 1 172 ? 7.957 0.968 4.414 1 97.12 172 TRP A O 1
ATOM 1250 N N . THR A 1 173 ? 6.902 2.816 3.832 1 98.5 173 THR A N 1
ATOM 1251 C CA . THR A 1 173 ? 7.77 3.654 4.656 1 98.5 173 THR A CA 1
ATOM 1252 C C . THR A 1 173 ? 7.547 3.367 6.137 1 98.5 173 THR A C 1
ATOM 1254 O O . THR A 1 173 ? 8.484 3.432 6.934 1 98.5 173 THR A O 1
ATOM 1257 N N . THR A 1 174 ? 6.32 3.057 6.547 1 98.38 174 THR A N 1
ATOM 1258 C CA . THR A 1 174 ? 6.078 2.781 7.957 1 98.38 174 THR A CA 1
ATOM 1259 C C . THR A 1 174 ? 6.719 1.459 8.367 1 98.38 174 THR A C 1
ATOM 1261 O O . THR A 1 174 ? 7.16 1.306 9.508 1 98.38 174 THR A O 1
ATOM 1264 N N . ALA A 1 175 ? 6.836 0.541 7.434 1 96.88 175 ALA A N 1
ATOM 1265 C CA . ALA A 1 175 ? 7.5 -0.73 7.715 1 96.88 175 ALA A CA 1
ATOM 1266 C C . ALA A 1 175 ? 8.992 -0.525 7.965 1 96.88 175 ALA A C 1
ATOM 1268 O O . ALA A 1 175 ? 9.609 -1.28 8.719 1 96.88 175 ALA A O 1
ATOM 1269 N N . LEU A 1 176 ? 9.547 0.459 7.305 1 98 176 LEU A N 1
ATOM 1270 C CA . LEU A 1 176 ? 10.953 0.795 7.508 1 98 176 LEU A CA 1
ATOM 1271 C C . LEU A 1 176 ? 11.148 1.554 8.812 1 98 176 LEU A C 1
ATOM 1273 O O . LEU A 1 176 ? 12.07 1.262 9.578 1 98 176 LEU A O 1
ATOM 1277 N N . ALA A 1 177 ? 10.203 2.438 9.102 1 98.56 177 ALA A N 1
ATOM 1278 C CA . ALA A 1 177 ? 10.344 3.34 10.242 1 98.56 177 ALA A CA 1
ATOM 1279 C C . ALA A 1 177 ? 10.008 2.627 11.547 1 98.56 177 ALA A C 1
ATOM 1281 O O . ALA A 1 177 ? 10.578 2.945 12.602 1 98.56 177 ALA A O 1
ATOM 1282 N N . ALA A 1 178 ? 9.016 1.729 11.555 1 97.88 178 ALA A N 1
ATOM 1283 C CA . ALA A 1 178 ? 8.594 0.956 12.719 1 97.88 178 ALA A CA 1
ATOM 1284 C C . ALA A 1 178 ? 8.352 1.864 13.922 1 97.88 178 ALA A C 1
ATOM 1286 O O . ALA A 1 178 ? 8.992 1.709 14.961 1 97.88 178 ALA A O 1
ATOM 1287 N N . PRO A 1 179 ? 7.387 2.715 13.844 1 98.75 179 PRO A N 1
ATOM 1288 C CA . PRO A 1 179 ? 7.195 3.707 14.906 1 98.75 179 PRO A CA 1
ATOM 1289 C C . PRO A 1 179 ? 6.566 3.115 16.156 1 98.75 179 PRO A C 1
ATOM 1291 O O . PRO A 1 179 ? 5.77 2.178 16.078 1 98.75 179 PRO A O 1
ATOM 1294 N N . GLN A 1 180 ? 6.859 3.697 17.312 1 98.69 180 GLN A N 1
ATOM 1295 C CA . GLN A 1 180 ? 6.188 3.391 18.562 1 98.69 180 GLN A CA 1
ATOM 1296 C C . GLN A 1 180 ? 4.871 4.152 18.688 1 98.69 180 GLN A C 1
ATOM 1298 O O . GLN A 1 180 ? 3.936 3.689 19.344 1 98.69 180 GLN A O 1
ATOM 1303 N N . VAL A 1 181 ? 4.844 5.316 18.078 1 98.88 181 VAL A N 1
ATOM 1304 C CA . VAL A 1 181 ? 3.652 6.16 18.031 1 98.88 181 VAL A CA 1
ATOM 1305 C C . VAL A 1 181 ? 3.363 6.586 16.594 1 98.88 181 VAL A C 1
ATOM 1307 O O . VAL A 1 181 ? 4.27 6.996 15.875 1 98.88 181 VAL A O 1
ATOM 1310 N N . ALA A 1 182 ? 2.158 6.426 16.141 1 98.94 182 ALA A N 1
ATOM 1311 C CA . ALA A 1 182 ? 1.741 6.824 14.805 1 98.94 182 ALA A CA 1
ATOM 1312 C C . ALA A 1 182 ? 0.594 7.832 14.859 1 98.94 1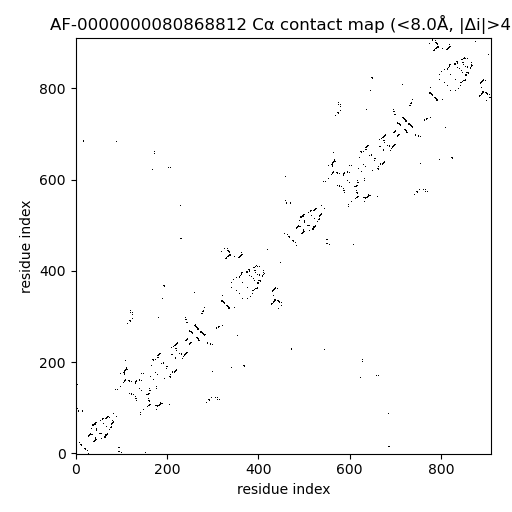82 ALA A C 1
ATOM 1314 O O . ALA A 1 182 ? -0.37 7.637 15.602 1 98.94 182 ALA A O 1
ATOM 1315 N N . ILE A 1 183 ? 0.698 8.922 14.078 1 98.94 183 ILE A N 1
ATOM 1316 C CA . ILE A 1 183 ? -0.293 9.992 14.094 1 98.94 183 ILE A CA 1
ATOM 1317 C C . ILE A 1 183 ? -0.97 10.086 12.727 1 98.94 183 ILE A C 1
ATOM 1319 O O . ILE A 1 183 ? -0.296 10.102 11.688 1 98.94 183 ILE A O 1
ATOM 1323 N N . ILE A 1 184 ? -2.268 10.102 12.742 1 98.69 184 ILE A N 1
ATOM 1324 C CA . ILE A 1 184 ? -3.021 10.539 11.57 1 98.69 184 ILE A CA 1
ATOM 1325 C C . ILE A 1 184 ? -3.703 11.875 11.875 1 98.69 184 ILE A C 1
ATOM 1327 O O . ILE A 1 184 ? -4.613 11.938 12.703 1 98.69 184 ILE A O 1
ATOM 1331 N N . THR A 1 185 ? -3.301 12.891 11.156 1 97.25 185 THR A N 1
ATOM 1332 C CA . THR A 1 185 ? -3.846 14.211 11.453 1 97.25 185 THR A CA 1
ATOM 1333 C C . THR A 1 185 ? -5.273 14.336 10.93 1 97.25 185 THR A C 1
ATOM 1335 O O . THR A 1 185 ? -6.191 14.672 11.688 1 97.25 185 THR A O 1
ATOM 1338 N N . ASN A 1 186 ? -5.449 14.125 9.633 1 93.88 186 ASN A N 1
ATOM 1339 C CA . ASN A 1 186 ? -6.781 14.25 9.055 1 93.88 186 ASN A CA 1
ATOM 1340 C C . ASN A 1 186 ? -6.812 13.758 7.609 1 93.88 186 ASN A C 1
ATOM 1342 O O . ASN A 1 186 ? -5.762 13.516 7.012 1 93.88 186 ASN A O 1
ATOM 1346 N N . VAL A 1 187 ? -8.016 13.484 7.242 1 90 187 VAL A N 1
ATOM 1347 C CA . VAL A 1 187 ? -8.312 13.336 5.82 1 90 187 VAL A CA 1
ATOM 1348 C C . VAL A 1 187 ? -9.258 14.445 5.371 1 90 187 VAL A C 1
ATOM 1350 O O . VAL A 1 187 ? -10.289 14.688 6.004 1 90 187 VAL A O 1
ATOM 1353 N N . THR A 1 188 ? -8.789 15.172 4.418 1 76.88 188 THR A N 1
ATOM 1354 C CA . THR A 1 188 ? -9.586 16.219 3.797 1 76.88 188 THR A CA 1
ATOM 1355 C C . THR A 1 188 ? -9.75 15.969 2.303 1 76.88 188 THR A C 1
ATOM 1357 O O . THR A 1 188 ? -9.406 14.891 1.812 1 76.88 188 THR A O 1
ATOM 1360 N N . ASP A 1 189 ? -10.359 16.797 1.615 1 65.62 189 ASP A N 1
ATOM 1361 C CA . ASP A 1 189 ? -10.594 16.625 0.186 1 65.62 189 ASP A CA 1
ATOM 1362 C C . ASP A 1 189 ? -9.305 16.828 -0.609 1 65.62 189 ASP A C 1
ATOM 1364 O O . ASP A 1 189 ? -9.336 16.875 -1.841 1 65.62 189 ASP A O 1
ATOM 1368 N N . ALA A 1 190 ? -8.234 16.844 0.053 1 55.72 190 ALA A N 1
ATOM 1369 C CA . ALA A 1 190 ? -6.965 16.969 -0.648 1 55.72 190 ALA A CA 1
ATOM 1370 C C . ALA A 1 190 ? -6.59 15.672 -1.356 1 55.72 190 ALA A C 1
ATOM 1372 O O . ALA A 1 190 ? -6.898 14.586 -0.87 1 55.72 190 ALA A O 1
ATOM 1373 N N . HIS A 1 191 ? -5.984 15.68 -2.527 1 57.84 191 HIS A N 1
ATOM 1374 C CA . HIS A 1 191 ? -5.41 14.586 -3.299 1 57.84 191 HIS A CA 1
ATOM 1375 C C . HIS A 1 191 ? -6.5 13.656 -3.826 1 57.84 191 HIS A C 1
ATOM 1377 O O . HIS A 1 191 ? -6.23 12.492 -4.145 1 57.84 191 HIS A O 1
ATOM 1383 N N . VAL A 1 192 ? -7.742 14.133 -3.832 1 61.44 192 VAL A N 1
ATOM 1384 C CA . VAL A 1 192 ? -8.867 13.273 -4.184 1 61.44 192 VAL A CA 1
ATOM 1385 C C . VAL A 1 192 ? -8.695 12.766 -5.613 1 61.44 192 VAL A C 1
ATOM 1387 O O . VAL A 1 192 ? -9.047 11.617 -5.914 1 61.44 192 VAL A O 1
ATOM 1390 N N . GLY A 1 193 ? -8.047 13.594 -6.383 1 59.91 193 GLY A N 1
ATOM 1391 C CA . GLY A 1 193 ? -7.836 13.195 -7.766 1 59.91 193 GLY A CA 1
ATOM 1392 C C . GLY A 1 193 ? -6.859 12.047 -7.914 1 59.91 193 GLY A C 1
ATOM 1393 O O . GLY A 1 193 ? -7.055 11.156 -8.75 1 59.91 193 GLY A O 1
ATOM 1394 N N . GLU A 1 194 ? -5.934 11.992 -7.062 1 65.38 194 GLU A N 1
ATOM 1395 C CA . GLU A 1 194 ? -4.891 10.977 -7.156 1 65.38 194 GLU A CA 1
ATOM 1396 C C . GLU A 1 194 ? -5.355 9.648 -6.551 1 65.38 194 GLU A C 1
ATOM 1398 O O . GLU A 1 194 ? -4.996 8.578 -7.043 1 65.38 194 GLU A O 1
ATOM 1403 N N . PHE A 1 195 ? -6.223 9.719 -5.621 1 72.06 195 PHE A N 1
ATOM 1404 C CA . PHE A 1 195 ? -6.602 8.516 -4.887 1 72.06 195 PHE A CA 1
ATOM 1405 C C . PHE A 1 195 ? -7.938 7.977 -5.383 1 72.06 195 PHE A C 1
ATOM 1407 O O . PHE A 1 195 ? -8.242 6.797 -5.199 1 72.06 195 PHE A O 1
ATOM 1414 N N . GLY A 1 196 ? -8.703 8.695 -5.973 1 67.81 196 GLY A N 1
ATOM 1415 C CA . GLY A 1 196 ? -9.992 8.242 -6.465 1 67.81 196 GLY A CA 1
ATOM 1416 C C . GLY A 1 196 ? -11.094 8.336 -5.426 1 67.81 196 GLY A C 1
ATOM 1417 O O . GLY A 1 196 ? -12.102 7.621 -5.508 1 67.81 196 GLY A O 1
ATOM 1418 N N . GLY A 1 197 ? -10.852 9.078 -4.32 1 80.19 197 GLY A N 1
ATOM 1419 C CA . GLY A 1 197 ? -11.883 9.266 -3.309 1 80.19 197 GLY A CA 1
ATOM 1420 C C . GLY A 1 197 ? -11.328 9.367 -1.901 1 80.19 197 GLY A C 1
ATOM 1421 O O . GLY A 1 197 ? -10.18 8.977 -1.65 1 80.19 197 GLY A O 1
ATOM 1422 N N . THR A 1 198 ? -12.164 9.875 -1.025 1 87.12 198 THR A N 1
ATOM 1423 C CA . THR A 1 198 ? -11.734 10.117 0.347 1 87.12 198 THR A CA 1
ATOM 1424 C C . THR A 1 198 ? -11.5 8.797 1.078 1 87.12 198 THR A C 1
ATOM 1426 O O . THR A 1 198 ? -10.641 8.711 1.957 1 87.12 198 THR A O 1
ATOM 1429 N N . GLY A 1 199 ? -12.234 7.828 0.728 1 92.06 199 GLY A N 1
ATOM 1430 C CA . GLY A 1 199 ? -12.031 6.516 1.323 1 92.06 199 GLY A CA 1
ATOM 1431 C C . GLY A 1 199 ? -10.656 5.945 1.048 1 92.06 199 GLY A C 1
ATOM 1432 O O . GLY A 1 199 ? -10.023 5.387 1.943 1 92.06 199 GLY A O 1
ATOM 1433 N N . ARG A 1 200 ? -10.219 6.113 -0.151 1 91.75 200 ARG A N 1
ATOM 1434 C CA . ARG A 1 200 ? -8.898 5.629 -0.522 1 91.75 200 ARG A CA 1
ATOM 1435 C C . ARG A 1 200 ? -7.805 6.426 0.189 1 91.75 200 ARG A C 1
ATOM 1437 O O . ARG A 1 200 ? -6.773 5.871 0.573 1 91.75 200 ARG A O 1
ATOM 1444 N N . ILE A 1 201 ? -8.086 7.707 0.348 1 92.62 201 ILE A N 1
ATOM 1445 C CA . ILE A 1 201 ? -7.137 8.539 1.083 1 92.62 201 ILE A CA 1
ATOM 1446 C C . ILE A 1 201 ? -7.066 8.078 2.537 1 92.62 201 ILE A C 1
ATOM 1448 O O . ILE A 1 201 ? -5.973 7.926 3.092 1 92.62 201 ILE A O 1
ATOM 1452 N N . ALA A 1 202 ? -8.219 7.84 3.105 1 95.88 202 ALA A N 1
ATOM 1453 C CA . ALA A 1 202 ? -8.273 7.375 4.488 1 95.88 202 ALA A CA 1
ATOM 1454 C C . ALA A 1 202 ? -7.539 6.047 4.648 1 95.88 202 ALA A C 1
ATOM 1456 O O . ALA A 1 202 ? -6.824 5.84 5.633 1 95.88 202 ALA A O 1
ATOM 1457 N N . GLN A 1 203 ? -7.715 5.219 3.705 1 96.12 203 GLN A N 1
ATOM 1458 C CA . GLN A 1 203 ? -7.012 3.939 3.711 1 96.12 203 GLN A CA 1
ATOM 1459 C C . GLN A 1 203 ? -5.5 4.145 3.631 1 96.12 203 GLN A C 1
ATOM 1461 O O . GLN A 1 203 ? -4.742 3.484 4.344 1 96.12 203 GLN A O 1
ATOM 1466 N N . ALA A 1 204 ? -5.102 4.992 2.738 1 95.75 204 ALA A N 1
ATOM 1467 C CA . ALA A 1 204 ? -3.68 5.273 2.562 1 95.75 204 ALA A CA 1
ATOM 1468 C C . ALA A 1 204 ? -3.057 5.777 3.861 1 95.75 204 ALA A C 1
ATOM 1470 O O . ALA A 1 204 ? -1.976 5.332 4.254 1 95.75 204 ALA A O 1
ATOM 1471 N N . LYS A 1 205 ? -3.756 6.719 4.539 1 97.31 205 LYS A N 1
ATOM 1472 C CA . LYS A 1 205 ? -3.225 7.242 5.793 1 97.31 205 LYS A CA 1
ATOM 1473 C C . LYS A 1 205 ? -3.207 6.172 6.879 1 97.31 205 LYS A C 1
ATOM 1475 O O . LYS A 1 205 ? -2.285 6.117 7.691 1 97.31 205 LYS A O 1
ATOM 1480 N N . ALA A 1 206 ? -4.168 5.285 6.848 1 97.88 206 ALA A N 1
ATOM 1481 C CA . ALA A 1 206 ? -4.281 4.234 7.859 1 97.88 206 ALA A CA 1
ATOM 1482 C C . ALA A 1 206 ? -3.115 3.254 7.762 1 97.88 206 ALA A C 1
ATOM 1484 O O . ALA A 1 206 ? -2.848 2.504 8.703 1 97.88 206 ALA A O 1
ATOM 1485 N N . GLU A 1 207 ? -2.418 3.232 6.602 1 98 207 GLU A N 1
ATOM 1486 C CA . GLU A 1 207 ? -1.283 2.332 6.418 1 98 207 GLU A CA 1
ATOM 1487 C C . GLU A 1 207 ? -0.23 2.545 7.5 1 98 207 GLU A C 1
ATOM 1489 O O . GLU A 1 207 ? 0.494 1.615 7.863 1 98 207 GLU A O 1
ATOM 1494 N N . ILE A 1 208 ? -0.193 3.73 8.062 1 98.56 208 ILE A N 1
ATOM 1495 C CA . ILE A 1 208 ? 0.817 4.062 9.062 1 98.56 208 ILE A CA 1
ATOM 1496 C C . ILE A 1 208 ? 0.629 3.186 10.297 1 98.56 208 ILE A C 1
ATOM 1498 O O . ILE A 1 208 ? 1.594 2.879 11 1 98.56 208 ILE A O 1
ATOM 1502 N N . LEU A 1 209 ? -0.593 2.713 10.57 1 98.38 209 LEU A N 1
ATOM 1503 C CA . LEU A 1 209 ? -0.941 1.96 11.773 1 98.38 209 LEU A CA 1
ATOM 1504 C C . LEU A 1 209 ? -0.341 0.559 11.727 1 98.38 209 LEU A C 1
ATOM 1506 O O . LEU A 1 209 ? -0.119 -0.06 12.773 1 98.38 209 LEU A O 1
ATOM 1510 N N . THR A 1 210 ? -0.034 0.08 10.484 1 95.94 210 THR A N 1
ATOM 1511 C CA . THR A 1 210 ? 0.507 -1.267 10.344 1 95.94 210 THR A CA 1
ATOM 1512 C C . THR A 1 210 ? 1.944 -1.329 10.852 1 95.94 210 THR A C 1
ATOM 1514 O O . THR A 1 210 ? 2.471 -2.414 11.109 1 95.94 210 THR A O 1
ATOM 1517 N N . GLY A 1 211 ? 2.584 -0.21 11.023 1 96.56 211 GLY A N 1
ATOM 1518 C CA . GLY A 1 211 ? 3.957 -0.174 11.5 1 96.56 211 GLY A CA 1
ATOM 1519 C C . GLY A 1 211 ? 4.062 -0.248 13.008 1 96.56 211 GLY A C 1
ATOM 1520 O O . GLY A 1 211 ? 5.152 -0.464 13.547 1 96.56 211 GLY A O 1
ATOM 1521 N N . LEU A 1 212 ? 2.947 -0.157 13.711 1 97.69 212 LEU A N 1
ATOM 1522 C CA . LEU A 1 212 ? 2.953 -0.123 15.172 1 97.69 212 LEU A CA 1
ATOM 1523 C C . LEU A 1 212 ? 3.209 -1.513 15.742 1 97.69 212 LEU A C 1
ATOM 1525 O O . LEU A 1 212 ? 2.648 -2.5 15.266 1 97.69 212 LEU A O 1
ATOM 1529 N N . PRO A 1 213 ? 4.043 -1.55 16.75 1 96 213 PRO A N 1
ATOM 1530 C CA . PRO A 1 213 ? 4.098 -2.787 17.531 1 96 213 PRO A CA 1
ATOM 1531 C C . PRO A 1 213 ? 2.875 -2.975 18.422 1 96 213 PRO A C 1
ATOM 1533 O O . PRO A 1 213 ? 2.035 -2.076 18.531 1 96 213 PRO A O 1
ATOM 1536 N N . ASP A 1 214 ? 2.754 -4.078 19.094 1 94.44 214 ASP A N 1
ATOM 1537 C CA . ASP A 1 214 ? 1.597 -4.41 19.922 1 94.44 214 ASP A CA 1
ATOM 1538 C C . ASP A 1 214 ? 1.414 -3.393 21.047 1 94.44 214 ASP A C 1
ATOM 1540 O O . ASP A 1 214 ? 0.288 -3.111 21.453 1 94.44 214 ASP A O 1
ATOM 1544 N N . ASP A 1 215 ? 2.494 -2.883 21.453 1 96.94 215 ASP A N 1
ATOM 1545 C CA . ASP A 1 215 ? 2.418 -1.937 22.562 1 96.94 215 ASP A CA 1
ATOM 1546 C C . ASP A 1 215 ? 2.512 -0.497 22.062 1 96.94 215 ASP A C 1
ATOM 1548 O O . ASP A 1 215 ? 2.76 0.423 22.844 1 96.94 215 ASP A O 1
ATOM 1552 N N . GLY A 1 216 ? 2.398 -0.331 20.75 1 98.25 216 GLY A N 1
ATOM 1553 C CA . GLY A 1 216 ? 2.432 1.005 20.172 1 98.25 216 GLY A CA 1
ATOM 1554 C C . GLY A 1 216 ? 1.172 1.803 20.438 1 98.25 216 GLY A C 1
ATOM 1555 O O . GLY A 1 216 ? 0.189 1.265 20.953 1 98.25 216 GLY A O 1
ATOM 1556 N N . VAL A 1 217 ? 1.186 3.115 20.141 1 98.88 217 VAL A N 1
ATOM 1557 C CA . VAL A 1 217 ? 0.059 4.008 20.391 1 98.88 217 VAL A CA 1
ATOM 1558 C C . VAL A 1 217 ? -0.363 4.688 19.094 1 98.88 217 VAL A C 1
ATOM 1560 O O . VAL A 1 217 ? 0.472 5.246 18.375 1 98.88 217 VAL A O 1
ATOM 1563 N N . ALA A 1 218 ? -1.618 4.578 18.766 1 98.94 218 ALA A N 1
ATOM 1564 C CA . ALA A 1 218 ? -2.201 5.309 17.641 1 98.94 218 ALA A CA 1
ATOM 1565 C C . ALA A 1 218 ? -2.801 6.637 18.094 1 98.94 218 ALA A C 1
ATOM 1567 O O . ALA A 1 218 ? -3.676 6.66 18.969 1 98.94 218 ALA A O 1
ATOM 1568 N N . VAL A 1 219 ? -2.299 7.711 17.594 1 98.94 219 VAL A N 1
ATOM 1569 C CA . VAL A 1 219 ? -2.836 9.039 17.844 1 98.94 219 VAL A CA 1
ATOM 1570 C C . VAL A 1 219 ? -3.75 9.461 16.703 1 98.94 219 VAL A C 1
ATOM 1572 O O . VAL A 1 219 ? -3.277 9.75 15.602 1 98.94 219 VAL A O 1
ATOM 1575 N N . LEU A 1 220 ? -5.062 9.508 17 1 98.88 220 LEU A N 1
ATOM 1576 C CA . LEU A 1 220 ? -6.043 9.633 15.93 1 98.88 220 LEU A CA 1
ATOM 1577 C C . LEU A 1 220 ? -6.938 10.844 16.156 1 98.88 220 LEU A C 1
ATOM 1579 O O . LEU A 1 220 ? -7.258 11.188 17.297 1 98.88 220 LEU A O 1
ATOM 1583 N N . ASN A 1 221 ? -7.367 11.492 15.109 1 98.44 221 ASN A N 1
ATOM 1584 C CA . ASN A 1 221 ? -8.227 12.672 15.133 1 98.44 221 ASN A CA 1
ATOM 1585 C C . ASN A 1 221 ? -9.688 12.289 15.375 1 98.44 221 ASN A C 1
ATOM 1587 O O . ASN A 1 221 ? -10.383 11.859 14.461 1 98.44 221 ASN A O 1
ATOM 1591 N N . ARG A 1 222 ? -10.117 12.562 16.547 1 97.75 222 ARG A N 1
ATOM 1592 C CA . ARG A 1 222 ? -11.477 12.219 16.938 1 97.75 222 ARG A CA 1
ATOM 1593 C C . ARG A 1 222 ? -12.5 12.977 16.094 1 97.75 222 ARG A C 1
ATOM 1595 O O . ARG A 1 222 ? -13.617 12.5 15.898 1 97.75 222 ARG A O 1
ATOM 1602 N N . ASP A 1 223 ? -12.125 14.125 15.586 1 96.12 223 ASP A N 1
ATOM 1603 C CA . ASP A 1 223 ? -13.039 14.992 14.852 1 96.12 223 ASP A CA 1
ATOM 1604 C C . ASP A 1 223 ? -13.195 14.531 13.406 1 96.12 223 ASP A C 1
ATOM 1606 O O . ASP A 1 223 ? -14.055 15.023 12.68 1 96.12 223 ASP A O 1
ATOM 1610 N N . ASP A 1 224 ? -12.375 13.617 12.984 1 95.75 224 ASP A N 1
ATOM 1611 C CA . ASP A 1 224 ? -12.375 13.188 11.586 1 95.75 224 ASP A CA 1
ATOM 1612 C C . ASP A 1 224 ? -13.461 12.148 11.328 1 95.75 224 ASP A C 1
ATOM 1614 O O . ASP A 1 224 ? -13.711 11.281 12.164 1 95.75 224 ASP A O 1
ATOM 1618 N N . ALA A 1 225 ? -14.047 12.211 10.117 1 93.5 225 ALA A N 1
ATOM 1619 C CA . ALA A 1 225 ? -15.125 11.297 9.742 1 93.5 225 ALA A CA 1
ATOM 1620 C C . ALA A 1 225 ? -14.648 9.852 9.742 1 93.5 225 ALA A C 1
ATOM 1622 O O . ALA A 1 225 ? -15.445 8.922 9.914 1 93.5 225 ALA A O 1
ATOM 1623 N N . PHE A 1 226 ? -13.352 9.648 9.625 1 96.56 226 PHE A N 1
ATOM 1624 C CA . PHE A 1 226 ? -12.82 8.297 9.492 1 96.56 226 PHE A CA 1
ATOM 1625 C C . PHE A 1 226 ? -12.25 7.809 10.812 1 96.56 226 PHE A C 1
ATOM 1627 O O . PHE A 1 226 ? -11.641 6.738 10.875 1 96.56 226 PHE A O 1
ATOM 1634 N N . TYR A 1 227 ? -12.516 8.539 11.938 1 97.44 227 TYR A N 1
ATOM 1635 C CA . TYR A 1 227 ? -11.977 8.172 13.25 1 97.44 227 TYR A CA 1
ATOM 1636 C C . TYR A 1 227 ? -12.375 6.746 13.617 1 97.44 227 TYR A C 1
ATOM 1638 O O . TYR A 1 227 ? -11.531 5.945 14.023 1 97.44 227 TYR A O 1
ATOM 1646 N N . ALA A 1 228 ? -13.578 6.438 13.43 1 97.25 228 ALA A N 1
ATOM 1647 C CA . ALA A 1 228 ? -14.062 5.121 13.836 1 97.25 228 ALA A CA 1
ATOM 1648 C C . ALA A 1 228 ? -13.336 4.012 13.078 1 97.25 228 ALA A C 1
ATOM 1650 O O . ALA A 1 228 ? -12.93 3.014 13.672 1 97.25 228 ALA A O 1
ATOM 1651 N N . THR A 1 229 ? -13.148 4.223 11.797 1 96.81 229 THR A N 1
ATOM 1652 C CA . THR A 1 229 ? -12.453 3.254 10.961 1 96.81 229 THR A CA 1
ATOM 1653 C C . THR A 1 229 ? -11.008 3.082 11.422 1 96.81 229 THR A C 1
ATOM 1655 O O . THR A 1 229 ? -10.539 1.958 11.625 1 96.81 229 THR A O 1
ATOM 1658 N N . TRP A 1 230 ? -10.352 4.176 11.664 1 98.38 230 TRP A N 1
ATOM 1659 C CA . TRP A 1 230 ? -8.945 4.133 12.07 1 98.38 230 TRP A CA 1
ATOM 1660 C C . TRP A 1 230 ? -8.797 3.486 13.438 1 98.38 230 TRP A C 1
ATOM 1662 O O . TRP A 1 230 ? -7.852 2.727 13.672 1 98.38 230 TRP A O 1
ATOM 1672 N N . ALA A 1 231 ? -9.703 3.834 14.305 1 98.31 231 ALA A N 1
ATOM 1673 C CA . ALA A 1 231 ? -9.648 3.271 15.656 1 98.31 231 ALA A CA 1
ATOM 1674 C C . ALA A 1 231 ? -9.773 1.751 15.617 1 98.31 231 ALA A C 1
ATOM 1676 O O . ALA A 1 231 ? -9.078 1.048 16.359 1 98.31 231 ALA A O 1
ATOM 1677 N N . ARG A 1 232 ? -10.602 1.267 14.789 1 97.31 232 ARG A N 1
ATOM 1678 C CA . ARG A 1 232 ? -10.773 -0.177 14.672 1 97.31 232 ARG A CA 1
ATOM 1679 C C . ARG A 1 232 ? -9.547 -0.824 14.039 1 97.31 232 ARG A C 1
ATOM 1681 O O . ARG A 1 232 ? -9.148 -1.923 14.43 1 97.31 232 ARG A O 1
ATOM 1688 N N . LEU A 1 233 ? -8.961 -0.161 13.062 1 97.06 233 LEU A N 1
ATOM 1689 C CA . LEU A 1 233 ? -7.754 -0.679 12.422 1 97.06 233 LEU A CA 1
ATOM 1690 C C . LEU A 1 233 ? -6.578 -0.674 13.391 1 97.06 233 LEU A C 1
ATOM 1692 O O . LEU A 1 233 ? -5.68 -1.511 13.289 1 97.06 233 LEU A O 1
ATOM 1696 N N . ALA A 1 234 ? -6.594 0.23 14.367 1 97.81 234 ALA A N 1
ATOM 1697 C CA . ALA A 1 234 ? -5.516 0.361 15.344 1 97.81 234 ALA A CA 1
ATOM 1698 C C . ALA A 1 234 ? -5.645 -0.687 16.438 1 97.81 234 ALA A C 1
ATOM 1700 O O . ALA A 1 234 ? -4.66 -1.015 17.109 1 97.81 234 ALA A O 1
ATOM 1701 N N . ALA A 1 235 ? -6.852 -1.158 16.609 1 94.88 235 ALA A N 1
ATOM 1702 C CA . ALA A 1 235 ? -7.086 -2.131 17.672 1 94.88 235 ALA A CA 1
ATOM 1703 C C . ALA A 1 235 ? -6.277 -3.402 17.453 1 94.88 235 ALA A C 1
ATOM 1705 O O . ALA A 1 235 ? -6.105 -3.842 16.312 1 94.88 235 ALA A O 1
ATOM 1706 N N . PRO A 1 236 ? -5.684 -3.975 18.453 1 93.56 236 PRO A N 1
ATOM 1707 C CA . PRO A 1 236 ? -5.941 -3.727 19.875 1 93.56 236 PRO A CA 1
ATOM 1708 C C . PRO A 1 236 ? -4.93 -2.766 20.5 1 93.56 236 PRO A C 1
ATOM 1710 O O . PRO A 1 236 ? -4.836 -2.674 21.734 1 93.56 236 PRO A O 1
ATOM 1713 N N . ARG A 1 237 ? -4.129 -2.082 19.75 1 96.56 237 ARG A N 1
ATOM 1714 C CA . ARG A 1 237 ? -3.191 -1.113 20.297 1 96.56 237 ARG A CA 1
ATOM 1715 C C . ARG A 1 237 ? -3.928 0.03 21 1 96.56 237 ARG A C 1
ATOM 1717 O O . ARG A 1 237 ? -5.109 0.263 20.734 1 96.56 237 ARG A O 1
ATOM 1724 N N . GLU A 1 238 ? -3.229 0.727 21.812 1 98.31 238 GLU A N 1
ATOM 1725 C CA . GLU A 1 238 ? -3.803 1.893 22.484 1 98.31 238 GLU A CA 1
ATOM 1726 C C . GLU A 1 238 ? -4.094 3.01 21.484 1 98.31 238 GLU A C 1
ATOM 1728 O O . GLU A 1 238 ? -3.283 3.279 20.594 1 98.31 238 GLU A O 1
ATOM 1733 N N . VAL A 1 239 ? -5.285 3.584 21.656 1 98.62 239 VAL A N 1
ATOM 1734 C CA . VAL A 1 239 ? -5.652 4.766 20.875 1 98.62 239 VAL A CA 1
ATOM 1735 C C . VAL A 1 239 ? -5.707 5.988 21.797 1 98.62 239 VAL A C 1
ATOM 1737 O O . VAL A 1 239 ? -6.453 6.004 22.781 1 98.62 239 VAL A O 1
ATOM 1740 N N . LEU A 1 240 ? -4.875 6.938 21.562 1 98.81 240 LEU A N 1
ATOM 1741 C CA . LEU A 1 240 ? -4.922 8.242 22.219 1 98.81 240 LEU A CA 1
ATOM 1742 C C . LEU A 1 240 ? -5.43 9.312 21.25 1 98.81 240 LEU A C 1
ATOM 1744 O O . LEU A 1 240 ? -4.637 9.945 20.547 1 98.81 240 LEU A O 1
ATOM 1748 N N . ASP A 1 241 ? -6.723 9.461 21.25 1 98.69 241 ASP A N 1
ATOM 1749 C CA . ASP A 1 241 ? -7.324 10.352 20.266 1 98.69 241 ASP A CA 1
ATOM 1750 C C . ASP A 1 241 ? -7.25 11.805 20.719 1 98.69 241 ASP A C 1
ATOM 1752 O O . ASP A 1 241 ? -7.051 12.078 21.906 1 98.69 241 ASP A O 1
ATOM 1756 N N . PHE A 1 242 ? -7.328 12.68 19.781 1 98.75 242 PHE A N 1
ATOM 1757 C CA . PHE A 1 242 ? -7.27 14.117 20.016 1 98.75 242 PHE A CA 1
ATOM 1758 C C . PHE A 1 242 ? -8.352 14.844 19.219 1 98.75 242 PHE A C 1
ATOM 1760 O O . PHE A 1 242 ? -8.859 14.32 18.234 1 98.75 242 PHE A O 1
ATOM 1767 N N . GLY A 1 243 ? -8.742 16.016 19.719 1 97.38 243 GLY A N 1
ATOM 1768 C CA . GLY A 1 243 ? -9.664 16.844 18.953 1 97.38 243 GLY A CA 1
ATOM 1769 C C . GLY A 1 243 ? -10.406 17.859 19.797 1 97.38 243 GLY A C 1
ATOM 1770 O O . GLY A 1 243 ? -10.086 18.031 20.984 1 97.38 243 GLY A O 1
ATOM 1771 N N . LEU A 1 244 ? -11.305 18.531 19.141 1 94.94 244 LEU A N 1
ATOM 1772 C CA . LEU A 1 244 ? -12.156 19.5 19.828 1 94.94 244 LEU A CA 1
ATOM 1773 C C . LEU A 1 244 ? -13.422 18.844 20.359 1 94.94 244 LEU A C 1
ATOM 1775 O O . LEU A 1 244 ? -14.109 19.406 21.219 1 94.94 244 LEU A O 1
ATOM 1779 N N . ASP A 1 245 ? -13.672 17.656 19.859 1 93.19 245 ASP A N 1
ATOM 1780 C CA . ASP A 1 245 ? -14.781 16.859 20.359 1 93.19 245 ASP A CA 1
ATOM 1781 C C . ASP A 1 245 ? -14.641 16.609 21.859 1 93.19 245 ASP A C 1
ATOM 1783 O O . ASP A 1 245 ? -13.547 16.312 22.344 1 93.19 245 ASP A O 1
ATOM 1787 N N . SER A 1 246 ? -15.727 16.688 22.578 1 94.19 246 SER A N 1
ATOM 1788 C CA . SER A 1 246 ? -15.695 16.531 24.031 1 94.19 246 SER A CA 1
ATOM 1789 C C . SER A 1 246 ? -15.32 15.102 24.422 1 94.19 246 SER A C 1
ATOM 1791 O O . SER A 1 246 ? -14.938 14.844 25.562 1 94.19 246 SER A O 1
ATOM 1793 N N . ARG A 1 247 ? -15.484 14.203 23.609 1 94.56 247 ARG A N 1
ATOM 1794 C CA . ARG A 1 247 ? -15.188 12.805 23.891 1 94.56 247 ARG A CA 1
ATOM 1795 C C . ARG A 1 247 ? -13.703 12.508 23.703 1 94.56 247 ARG A C 1
ATOM 1797 O O . ARG A 1 247 ? -13.227 11.438 24.094 1 94.56 247 ARG A O 1
ATOM 1804 N N . ALA A 1 248 ? -12.875 13.414 23.031 1 98.5 248 ALA A N 1
ATOM 1805 C CA . ALA A 1 248 ? -11.461 13.172 22.781 1 98.5 248 ALA A CA 1
ATOM 1806 C C . ALA A 1 248 ? -10.672 13.094 24.094 1 98.5 248 ALA A C 1
ATOM 1808 O O . ALA A 1 248 ? -10.922 13.859 25.031 1 98.5 248 ALA A O 1
ATOM 1809 N N . ARG A 1 249 ? -9.797 12.117 24.188 1 98.62 249 ARG A N 1
ATOM 1810 C CA . ARG A 1 249 ? -8.961 11.945 25.375 1 98.62 249 ARG A CA 1
ATOM 1811 C C . ARG A 1 249 ? -8.031 13.133 25.562 1 98.62 249 ARG A C 1
ATOM 1813 O O . ARG A 1 249 ? -7.762 13.547 26.688 1 98.62 249 ARG A O 1
ATOM 1820 N N . VAL A 1 250 ? -7.445 13.648 24.5 1 98.81 250 VAL A N 1
ATOM 1821 C CA . VAL A 1 250 ? -6.66 14.883 24.5 1 98.81 250 VAL A CA 1
ATOM 1822 C C . VAL A 1 250 ? -7.422 15.977 23.766 1 98.81 250 VAL A C 1
ATOM 1824 O O . VAL A 1 250 ? -7.57 15.93 22.531 1 98.81 250 VAL A O 1
ATOM 1827 N N . ARG A 1 251 ? -7.883 16.969 24.469 1 98.44 251 ARG A N 1
ATOM 1828 C CA . ARG A 1 251 ? -8.75 17.969 23.844 1 98.44 251 ARG A CA 1
ATOM 1829 C C . ARG A 1 251 ? -8.445 19.375 24.359 1 98.44 251 ARG A C 1
ATOM 1831 O O . ARG A 1 251 ? -7.711 19.516 25.344 1 98.44 251 ARG A O 1
ATOM 1838 N N . ALA A 1 252 ? -8.922 20.344 23.719 1 98.06 252 ALA A N 1
ATOM 1839 C CA . ALA A 1 252 ? -8.82 21.75 24.109 1 98.06 252 ALA A CA 1
ATOM 1840 C C . ALA A 1 252 ? -10.148 22.266 24.656 1 98.06 252 ALA A C 1
ATOM 1842 O O . ALA A 1 252 ? -11.219 21.922 24.141 1 98.06 252 ALA A O 1
ATOM 1843 N N . GLU A 1 253 ? -10.023 22.969 25.719 1 97 253 GLU A N 1
ATOM 1844 C CA . GLU A 1 253 ? -11.172 23.656 26.281 1 97 253 GLU A CA 1
ATOM 1845 C C . GLU A 1 253 ? -10.898 25.141 26.453 1 97 253 GLU A C 1
ATOM 1847 O O . GLU A 1 253 ? -9.742 25.578 26.422 1 97 253 GLU A O 1
ATOM 1852 N N . ALA A 1 254 ? -11.961 25.969 26.5 1 95.5 254 ALA A N 1
ATOM 1853 C CA . ALA A 1 254 ? -11.883 27.406 26.75 1 95.5 254 ALA A CA 1
ATOM 1854 C C . ALA A 1 254 ? -11.023 28.094 25.688 1 95.5 254 ALA A C 1
ATOM 1856 O O . ALA A 1 254 ? -10.094 28.844 26.016 1 95.5 254 ALA A O 1
ATOM 1857 N N . LEU A 1 255 ? -11.328 27.844 24.484 1 94.88 255 LEU A N 1
ATOM 1858 C CA . LEU A 1 255 ? -10.586 28.422 23.375 1 94.88 255 LEU A CA 1
ATOM 1859 C C . LEU A 1 255 ? -10.836 29.922 23.266 1 94.88 255 LEU A C 1
ATOM 1861 O O . LEU A 1 255 ? -11.977 30.375 23.406 1 94.88 255 LEU A O 1
ATOM 1865 N N . ALA A 1 256 ? -9.766 30.688 23.156 1 93.38 256 ALA A N 1
ATOM 1866 C CA . ALA A 1 256 ? -9.844 32.125 22.938 1 93.38 256 ALA A CA 1
ATOM 1867 C C . ALA A 1 256 ? -8.859 32.562 21.859 1 93.38 256 ALA A C 1
ATOM 1869 O O . ALA A 1 256 ? -7.727 32.062 21.797 1 93.38 256 ALA A O 1
ATOM 1870 N N . CYS A 1 257 ? -9.312 33.375 21.016 1 89.62 257 CYS A N 1
ATOM 1871 C CA . CYS A 1 257 ? -8.492 33.875 19.922 1 89.62 257 CYS A CA 1
ATOM 1872 C C . CYS A 1 257 ? -8.125 35.344 20.141 1 89.62 257 CYS A C 1
ATOM 1874 O O . CYS A 1 257 ? -8.969 36.156 20.531 1 89.62 257 CYS A O 1
ATOM 1876 N N . ASP A 1 258 ? -6.832 35.688 19.922 1 88 258 ASP A N 1
ATOM 1877 C CA . ASP A 1 258 ? -6.441 37.062 20.047 1 88 258 ASP A CA 1
ATOM 1878 C C . ASP A 1 258 ? -6.598 37.812 18.719 1 88 258 ASP A C 1
ATOM 1880 O O . ASP A 1 258 ? -7.117 37.25 17.75 1 88 258 ASP A O 1
ATOM 1884 N N . ALA A 1 259 ? -6.148 39.031 18.734 1 80.5 259 ALA A N 1
ATOM 1885 C CA . ALA A 1 259 ? -6.379 39.906 17.578 1 80.5 259 ALA A CA 1
ATOM 1886 C C . ALA A 1 259 ? -5.543 39.469 16.391 1 80.5 259 ALA A C 1
ATOM 1888 O O . ALA A 1 259 ? -5.836 39.844 15.25 1 80.5 259 ALA A O 1
ATOM 1889 N N . LEU A 1 260 ? -4.582 38.625 16.656 1 79.94 260 LEU A N 1
ATOM 1890 C CA . LEU A 1 260 ? -3.709 38.156 15.586 1 79.94 260 LEU A CA 1
ATOM 1891 C C . LEU A 1 260 ? -4.109 36.781 15.102 1 79.94 260 LEU A C 1
ATOM 1893 O O . LEU A 1 260 ? -3.457 36.188 14.227 1 79.94 260 LEU A O 1
ATOM 1897 N N . GLY A 1 261 ? -5.125 36.25 15.711 1 83.5 261 GLY A N 1
ATOM 1898 C CA . GLY A 1 261 ? -5.609 34.938 15.297 1 83.5 261 GLY A CA 1
ATOM 1899 C C . GLY A 1 261 ? -4.906 33.781 15.992 1 83.5 261 GLY A C 1
ATOM 1900 O O . GLY A 1 261 ? -4.977 32.656 15.547 1 83.5 261 GLY A O 1
ATOM 1901 N N . ARG A 1 262 ? -4.176 34.156 17.062 1 90.69 262 ARG A N 1
ATOM 1902 C CA . ARG A 1 262 ? -3.508 33.125 17.859 1 90.69 262 ARG A CA 1
ATOM 1903 C C . ARG A 1 262 ? -4.418 32.625 18.984 1 90.69 262 ARG A C 1
ATOM 1905 O O . ARG A 1 262 ? -5.152 33.406 19.594 1 90.69 262 ARG A O 1
ATOM 1912 N N . TYR A 1 263 ? -4.312 31.328 19.203 1 92 263 TYR A N 1
ATOM 1913 C CA . TYR A 1 263 ? -5.285 30.734 20.109 1 92 263 TYR A CA 1
ATOM 1914 C C . TYR A 1 263 ? -4.641 30.375 21.453 1 92 263 TYR A C 1
ATOM 1916 O O . TYR A 1 263 ? -3.502 29.906 21.484 1 92 263 TYR A O 1
ATOM 1924 N N . ALA A 1 264 ? -5.375 30.672 22.516 1 96.56 264 ALA A N 1
ATOM 1925 C CA . ALA A 1 264 ? -5.117 30.141 23.844 1 96.56 264 ALA A CA 1
ATOM 1926 C C . ALA A 1 264 ? -6.188 29.125 24.25 1 96.56 264 ALA A C 1
ATOM 1928 O O . ALA A 1 264 ? -7.344 29.234 23.828 1 96.56 264 ALA A O 1
ATOM 1929 N N . PHE A 1 265 ? -5.812 28.125 25.031 1 97.5 265 PHE A N 1
ATOM 1930 C CA . PHE A 1 265 ? -6.777 27.109 25.469 1 97.5 265 PHE A CA 1
ATOM 1931 C C . PHE A 1 265 ? -6.238 26.328 26.656 1 97.5 265 PHE A C 1
ATOM 1933 O O . PHE A 1 265 ? -5.07 26.469 27.031 1 97.5 265 PHE A O 1
ATOM 1940 N N . THR A 1 266 ? -7.102 25.625 27.297 1 98.25 266 THR A N 1
ATOM 1941 C CA . THR A 1 266 ? -6.734 24.688 28.359 1 98.25 266 THR A CA 1
ATOM 1942 C C . THR A 1 266 ? -6.59 23.281 27.781 1 98.25 266 THR A C 1
ATOM 1944 O O . THR A 1 266 ? -7.52 22.75 27.172 1 98.25 266 THR A O 1
ATOM 1947 N N . LEU A 1 267 ? -5.406 22.703 27.922 1 98.5 267 LEU A N 1
ATOM 1948 C CA . LEU A 1 267 ? -5.16 21.328 27.5 1 98.5 267 LEU A CA 1
ATOM 1949 C C . LEU A 1 267 ? -5.703 20.344 28.516 1 98.5 267 LEU A C 1
ATOM 1951 O O . LEU A 1 267 ? -5.418 20.469 29.719 1 98.5 267 LEU A O 1
ATOM 1955 N N . VAL A 1 268 ? -6.531 19.406 28.031 1 98.62 268 VAL A N 1
ATOM 1956 C CA . VAL A 1 268 ? -7.164 18.422 28.891 1 98.62 268 VAL A CA 1
ATOM 1957 C C . VAL A 1 268 ? -6.797 17.016 28.422 1 98.62 268 VAL A C 1
ATOM 1959 O O . VAL A 1 268 ? -6.793 16.734 27.219 1 98.62 268 VAL A O 1
ATOM 1962 N N . ARG A 1 269 ? -6.41 16.141 29.312 1 98.5 269 ARG A N 1
ATOM 1963 C CA . ARG A 1 269 ? -6.16 14.719 29.047 1 98.5 269 ARG A CA 1
ATOM 1964 C C . ARG A 1 269 ? -7.016 13.836 29.953 1 98.5 269 ARG A C 1
ATOM 1966 O O . ARG A 1 269 ? -6.918 13.914 31.172 1 98.5 269 ARG A O 1
ATOM 1973 N N . ASP A 1 270 ? -7.793 13.023 29.328 1 98 270 ASP A N 1
ATOM 1974 C CA . ASP A 1 270 ? -8.633 12.07 30.047 1 98 270 ASP A CA 1
ATOM 1975 C C . ASP A 1 270 ? -9.453 12.781 31.125 1 98 270 ASP A C 1
ATOM 1977 O O . ASP A 1 270 ? -9.508 12.336 32.281 1 98 270 ASP A O 1
ATOM 1981 N N . GLY A 1 271 ? -9.93 13.953 30.75 1 96.69 271 GLY A N 1
ATOM 1982 C CA . GLY A 1 271 ? -10.828 14.695 31.625 1 96.69 271 GLY A CA 1
ATOM 1983 C C . GLY A 1 271 ? -10.102 15.555 32.625 1 96.69 271 GLY A C 1
ATOM 1984 O O . GLY A 1 271 ? -10.727 16.328 33.344 1 96.69 271 GLY A O 1
ATOM 1985 N N . ARG A 1 272 ? -8.828 15.445 32.656 1 97.81 272 ARG A N 1
ATOM 1986 C CA . ARG A 1 272 ? -8.031 16.219 33.625 1 97.81 272 ARG A CA 1
ATOM 1987 C C . ARG A 1 272 ? -7.336 17.375 32.938 1 97.81 272 ARG A C 1
ATOM 1989 O O . ARG A 1 272 ? -6.703 17.203 31.891 1 97.81 272 ARG A O 1
ATOM 1996 N N . GLU A 1 273 ? -7.348 18.484 33.625 1 97.81 273 GLU A N 1
ATOM 1997 C CA . GLU A 1 273 ? -6.648 19.672 33.094 1 97.81 273 GLU A CA 1
ATOM 1998 C C . GLU A 1 273 ? -5.141 19.531 33.281 1 97.81 273 GLU A C 1
ATOM 2000 O O . GLU A 1 273 ? -4.664 19.297 34.406 1 97.81 273 GLU A O 1
ATOM 2005 N N . ILE A 1 274 ? -4.492 19.672 32.25 1 97.88 274 ILE A N 1
ATOM 2006 C CA . ILE A 1 274 ? -3.035 19.625 32.281 1 97.88 274 ILE A CA 1
ATOM 2007 C C . ILE A 1 274 ? -2.486 21.031 32.5 1 97.88 274 ILE A C 1
ATOM 2009 O O . ILE A 1 274 ? -1.556 21.234 33.281 1 97.88 274 ILE A O 1
ATOM 2013 N N . GLY A 1 275 ? -3.102 22.047 31.766 1 97.94 275 GLY A N 1
ATOM 2014 C CA . GLY A 1 275 ? -2.705 23.438 31.906 1 97.94 275 GLY A CA 1
ATOM 2015 C C . GLY A 1 275 ? -3.17 24.312 30.766 1 97.94 275 GLY A C 1
ATOM 2016 O O . GLY A 1 275 ? -3.652 23.797 29.734 1 97.94 275 GLY A O 1
ATOM 2017 N N . ARG A 1 276 ? -3.002 25.594 30.984 1 97.38 276 ARG A N 1
ATOM 2018 C CA . ARG A 1 276 ? -3.342 26.578 29.969 1 97.38 276 ARG A CA 1
ATOM 2019 C C . ARG A 1 276 ? -2.115 26.953 29.141 1 97.38 276 ARG A C 1
ATOM 2021 O O . ARG A 1 276 ? -1.005 27.031 29.672 1 97.38 276 ARG A O 1
ATOM 2028 N N . LEU A 1 277 ? -2.355 27.188 27.859 1 96.56 277 LEU A N 1
ATOM 2029 C CA . LEU A 1 277 ? -1.248 27.609 27.016 1 96.56 277 LEU A CA 1
ATOM 2030 C C . LEU A 1 277 ? -1.733 28.531 25.906 1 96.56 277 LEU A C 1
ATOM 2032 O O . LEU A 1 277 ? -2.936 28.625 25.641 1 96.56 277 LEU A O 1
ATOM 2036 N N . ARG A 1 278 ? -0.763 29.234 25.375 1 95.38 278 ARG A N 1
ATOM 2037 C CA . ARG A 1 278 ? -0.985 30.109 24.219 1 95.38 278 ARG A CA 1
ATOM 2038 C C . ARG A 1 278 ? -0.057 29.734 23.078 1 95.38 278 ARG A C 1
ATOM 2040 O O . ARG A 1 278 ? 1.162 29.672 23.25 1 95.38 278 ARG A O 1
ATOM 2047 N N . LEU A 1 279 ? -0.699 29.531 21.922 1 94.56 279 LEU A N 1
ATOM 2048 C CA . LEU A 1 279 ? 0.092 29.188 20.75 1 94.56 279 LEU A CA 1
ATOM 2049 C C . LEU A 1 279 ? 0.605 30.438 20.047 1 94.56 279 LEU A C 1
ATOM 2051 O O . LEU A 1 279 ? -0.107 31.453 19.969 1 94.56 279 LEU A O 1
ATOM 2055 N N . ALA A 1 280 ? 1.834 30.359 19.547 1 91.06 280 ALA A N 1
ATOM 2056 C CA . ALA A 1 280 ? 2.365 31.422 18.703 1 91.06 280 ALA A CA 1
ATOM 2057 C C . ALA A 1 280 ? 1.856 31.312 17.266 1 91.06 280 ALA A C 1
ATOM 2059 O O . ALA A 1 280 ? 1.9 32.281 16.5 1 91.06 280 ALA A O 1
ATOM 2060 N N . LEU A 1 281 ? 1.393 30.141 16.891 1 89.81 281 LEU A N 1
ATOM 2061 C CA . LEU A 1 281 ? 0.897 29.875 15.555 1 89.81 281 LEU A CA 1
ATOM 2062 C C . LEU A 1 281 ? -0.539 30.359 15.391 1 89.81 281 LEU A C 1
ATOM 2064 O O . LEU A 1 281 ? -1.349 30.234 16.312 1 89.81 281 LEU A O 1
ATOM 2068 N N . MET A 1 282 ? -0.855 30.812 14.219 1 89.25 282 MET A N 1
ATOM 2069 C CA . MET A 1 282 ? -2.172 31.375 13.945 1 89.25 282 MET A CA 1
ATOM 2070 C C . MET A 1 282 ? -3.131 30.297 13.438 1 89.25 282 MET A C 1
ATOM 2072 O O . MET A 1 282 ? -2.717 29.359 12.75 1 89.25 282 MET A O 1
ATOM 2076 N N . GLY A 1 283 ? -4.488 30.484 13.789 1 88.62 283 GLY A N 1
ATOM 2077 C CA . GLY A 1 283 ? -5.531 29.672 13.18 1 88.62 283 GLY A CA 1
ATOM 2078 C C . GLY A 1 283 ? -5.996 28.531 14.062 1 88.62 283 GLY A C 1
ATOM 2079 O O . GLY A 1 283 ? -5.191 27.922 14.758 1 88.62 283 GLY A O 1
ATOM 2080 N N . ARG A 1 284 ? -7.23 28.25 13.938 1 88.69 284 ARG A N 1
ATOM 2081 C CA . ARG A 1 284 ? -7.859 27.203 14.742 1 88.69 284 ARG A CA 1
ATOM 2082 C C . ARG A 1 284 ? -7.305 25.828 14.383 1 88.69 284 ARG A C 1
ATOM 2084 O O . ARG A 1 284 ? -7.234 24.953 15.242 1 88.69 284 ARG A O 1
ATOM 2091 N N . HIS A 1 285 ? -6.906 25.656 13.117 1 89.31 285 HIS A N 1
ATOM 2092 C CA . HIS A 1 285 ? -6.332 24.391 12.68 1 89.31 285 HIS A CA 1
ATOM 2093 C C . HIS A 1 285 ? -5.055 24.062 13.445 1 89.31 285 HIS A C 1
ATOM 2095 O O . HIS A 1 285 ? -4.723 22.891 13.641 1 89.31 285 HIS A O 1
ATOM 2101 N N . ASN A 1 286 ? -4.359 25.047 13.938 1 93.88 286 ASN A N 1
ATOM 2102 C CA . ASN A 1 286 ? -3.129 24.797 14.688 1 93.88 286 ASN A CA 1
ATOM 2103 C C . ASN A 1 286 ? -3.422 24.359 16.109 1 93.88 286 ASN A C 1
ATOM 2105 O O . ASN A 1 286 ? -2.547 23.828 16.797 1 93.88 286 ASN A O 1
ATOM 2109 N N . VAL A 1 287 ? -4.66 24.656 16.578 1 95.44 287 VAL A N 1
ATOM 2110 C CA . VAL A 1 287 ? -5.066 24.047 17.828 1 95.44 287 VAL A CA 1
ATOM 2111 C C . VAL A 1 287 ? -5.121 22.516 17.688 1 95.44 287 VAL A C 1
ATOM 2113 O O . VAL A 1 287 ? -4.59 21.781 18.516 1 95.44 287 VAL A O 1
ATOM 2116 N N . ALA A 1 288 ? -5.688 22.094 16.578 1 95.94 288 ALA A N 1
ATOM 2117 C CA . ALA A 1 288 ? -5.754 20.656 16.297 1 95.94 288 ALA A CA 1
ATOM 2118 C C . ALA A 1 288 ? -4.355 20.062 16.141 1 95.94 288 ALA A C 1
ATOM 2120 O O . ALA A 1 288 ? -4.074 18.984 16.656 1 95.94 288 ALA A O 1
ATOM 2121 N N . ASN A 1 289 ? -3.473 20.766 15.43 1 96.75 289 ASN A N 1
ATOM 2122 C CA . ASN A 1 289 ? -2.09 20.328 15.289 1 96.75 289 ASN A CA 1
ATOM 2123 C C . ASN A 1 289 ? -1.402 20.188 16.641 1 96.75 289 ASN A C 1
ATOM 2125 O O . ASN A 1 289 ? -0.685 19.219 16.891 1 96.75 289 ASN A O 1
ATOM 2129 N N . ALA A 1 290 ? -1.661 21.172 17.469 1 98.12 290 ALA A N 1
ATOM 2130 C CA . ALA A 1 290 ? -1.065 21.172 18.812 1 98.12 290 ALA A CA 1
ATOM 2131 C C . ALA A 1 290 ? -1.575 20 19.641 1 98.12 290 ALA A C 1
ATOM 2133 O O . ALA A 1 290 ? -0.813 19.375 20.375 1 98.12 290 ALA A O 1
ATOM 2134 N N . LEU A 1 291 ? -2.859 19.75 19.516 1 98.69 291 LEU A N 1
ATOM 2135 C CA . LEU A 1 291 ? -3.436 18.625 20.234 1 98.69 291 LEU A CA 1
ATOM 2136 C C . LEU A 1 291 ? -2.844 17.297 19.75 1 98.69 291 LEU A C 1
ATOM 2138 O O . LEU A 1 291 ? -2.547 16.422 20.562 1 98.69 291 LEU A O 1
ATOM 2142 N N . ALA A 1 292 ? -2.664 17.156 18.469 1 98.75 292 ALA A N 1
ATOM 2143 C CA . ALA A 1 292 ? -2.023 15.961 17.922 1 98.75 292 ALA A CA 1
ATOM 2144 C C . ALA A 1 292 ? -0.604 15.805 18.453 1 98.75 292 ALA A C 1
ATOM 2146 O O . ALA A 1 292 ? -0.225 14.719 18.906 1 98.75 292 ALA A O 1
ATOM 2147 N N . ALA A 1 293 ? 0.155 16.875 18.422 1 98.81 293 ALA A N 1
ATOM 2148 C CA . ALA A 1 293 ? 1.532 16.859 18.906 1 98.81 293 ALA A CA 1
ATOM 2149 C C . ALA A 1 293 ? 1.584 16.531 20.406 1 98.81 293 ALA A C 1
ATOM 2151 O O . ALA A 1 293 ? 2.447 15.773 20.844 1 98.81 293 ALA A O 1
ATOM 2152 N N . SER A 1 294 ? 0.644 17.109 21.141 1 98.75 294 SER A N 1
ATOM 2153 C CA . SER A 1 294 ? 0.58 16.859 22.578 1 98.75 294 SER A CA 1
ATOM 2154 C C . SER A 1 294 ? 0.319 15.383 22.875 1 98.75 294 SER A C 1
ATOM 2156 O O . SER A 1 294 ? 1.002 14.781 23.703 1 98.75 294 SER A O 1
ATOM 2158 N N . ALA A 1 295 ? -0.673 14.852 22.172 1 98.88 295 ALA A N 1
ATOM 2159 C CA . ALA A 1 295 ? -1.024 13.453 22.391 1 98.88 295 ALA A CA 1
ATOM 2160 C C . ALA A 1 295 ? 0.165 12.539 22.109 1 98.88 295 ALA A C 1
ATOM 2162 O O . ALA A 1 295 ? 0.472 11.641 22.891 1 98.88 295 ALA A O 1
ATOM 2163 N N . ALA A 1 296 ? 0.85 12.805 21.062 1 98.88 296 ALA A N 1
ATOM 2164 C CA . ALA A 1 296 ? 1.99 11.977 20.672 1 98.88 296 ALA A CA 1
ATOM 2165 C C . ALA A 1 296 ? 3.141 12.133 21.656 1 98.88 296 ALA A C 1
ATOM 2167 O O . ALA A 1 296 ? 3.775 11.141 22.047 1 98.88 296 ALA A O 1
ATOM 2168 N N . ALA A 1 297 ? 3.406 13.344 22.047 1 98.75 297 ALA A N 1
ATOM 2169 C CA . ALA A 1 297 ? 4.484 13.586 23 1 98.75 297 ALA A CA 1
ATOM 2170 C C . ALA A 1 297 ? 4.203 12.891 24.328 1 98.75 297 ALA A C 1
ATOM 2172 O O . ALA A 1 297 ? 5.109 12.305 24.938 1 98.75 297 ALA A O 1
ATOM 2173 N N . LEU A 1 298 ? 2.979 12.992 24.781 1 98.62 298 LEU A N 1
ATOM 2174 C CA . LEU A 1 298 ? 2.584 12.312 26.016 1 98.62 298 LEU A CA 1
ATOM 2175 C C . LEU A 1 298 ? 2.73 10.805 25.875 1 98.62 298 LEU A C 1
ATOM 2177 O O . LEU A 1 298 ? 3.225 10.133 26.781 1 98.62 298 LEU A O 1
ATOM 2181 N N . ALA A 1 299 ? 2.336 10.273 24.734 1 98.69 299 ALA A N 1
ATOM 2182 C CA . ALA A 1 299 ? 2.477 8.844 24.469 1 98.69 299 ALA A CA 1
ATOM 2183 C C . ALA A 1 299 ? 3.943 8.43 24.453 1 98.69 299 ALA A C 1
ATOM 2185 O O . ALA A 1 299 ? 4.277 7.301 24.828 1 98.69 299 ALA A O 1
ATOM 2186 N N . MET A 1 300 ? 4.824 9.375 24.078 1 98.25 300 MET A N 1
ATOM 2187 C CA . MET A 1 300 ? 6.262 9.133 24.062 1 98.25 300 MET A CA 1
ATOM 2188 C C . MET A 1 300 ? 6.859 9.266 25.453 1 98.25 300 MET A C 1
ATOM 2190 O O . MET A 1 300 ? 8.055 9.039 25.641 1 98.25 300 MET A O 1
ATOM 2194 N N . GLY A 1 301 ? 6.078 9.727 26.375 1 97.5 301 GLY A N 1
ATOM 2195 C CA . GLY A 1 301 ? 6.516 9.758 27.766 1 97.5 301 GLY A CA 1
ATOM 2196 C C . GLY A 1 301 ? 6.996 11.133 28.188 1 97.5 301 GLY A C 1
ATOM 2197 O O . GLY A 1 301 ? 7.605 11.273 29.25 1 97.5 301 GLY A O 1
ATOM 2198 N N . LEU A 1 302 ? 6.793 12.078 27.422 1 98.06 302 LEU A N 1
ATOM 2199 C CA . LEU A 1 302 ? 7.188 13.43 27.828 1 98.06 302 LEU A CA 1
ATOM 2200 C C . LEU A 1 302 ? 6.324 13.93 28.969 1 98.06 302 LEU A C 1
ATOM 2202 O O . LEU A 1 302 ? 5.113 13.695 28.984 1 98.06 302 LEU A O 1
ATOM 2206 N N . ALA A 1 303 ? 6.906 14.664 29.891 1 98 303 ALA A N 1
ATOM 2207 C CA . ALA A 1 303 ? 6.176 15.203 31.031 1 98 303 ALA A CA 1
ATOM 2208 C C . ALA A 1 303 ? 5.184 16.281 30.594 1 98 303 ALA A C 1
ATOM 2210 O O . ALA A 1 303 ? 5.465 17.047 29.672 1 98 303 ALA A O 1
ATOM 2211 N N . GLU A 1 304 ? 4.059 16.375 31.266 1 98.06 304 GLU A N 1
ATOM 2212 C CA . GLU A 1 304 ? 3 17.328 30.938 1 98.06 304 GLU A CA 1
ATOM 2213 C C . GLU A 1 304 ? 3.521 18.766 30.938 1 98.06 304 GLU A C 1
ATOM 2215 O O . GLU A 1 304 ? 3.164 19.562 30.062 1 98.06 304 GLU A O 1
ATOM 2220 N N . ALA A 1 305 ? 4.344 19.047 31.875 1 97.5 305 ALA A N 1
ATOM 2221 C CA . ALA A 1 305 ? 4.902 20.391 31.984 1 97.5 305 ALA A CA 1
ATOM 2222 C C . ALA A 1 305 ? 5.75 20.719 30.75 1 97.5 305 ALA A C 1
ATOM 2224 O O . ALA A 1 305 ? 5.73 21.859 30.266 1 97.5 305 ALA A O 1
ATOM 2225 N N . ASP A 1 306 ? 6.492 19.734 30.281 1 97.69 306 ASP A N 1
ATOM 2226 C CA . ASP A 1 306 ? 7.34 19.938 29.125 1 97.69 306 ASP A CA 1
ATOM 2227 C C . ASP A 1 306 ? 6.5 20.078 27.844 1 97.69 306 ASP A C 1
ATOM 2229 O O . ASP A 1 306 ? 6.879 20.812 26.938 1 97.69 306 ASP A O 1
ATOM 2233 N N . VAL A 1 307 ? 5.398 19.422 27.812 1 98.38 307 VAL A N 1
ATOM 2234 C CA . VAL A 1 307 ? 4.488 19.547 26.672 1 98.38 307 VAL A CA 1
ATOM 2235 C C . VAL A 1 307 ? 3.963 20.984 26.594 1 98.38 307 VAL A C 1
ATOM 2237 O O . VAL A 1 307 ? 4.004 21.609 25.531 1 98.38 307 VAL A O 1
ATOM 2240 N N . LEU A 1 308 ? 3.514 21.516 27.734 1 97.88 308 LEU A N 1
ATOM 2241 C CA . LEU A 1 308 ? 2.986 22.875 27.781 1 97.88 308 LEU A CA 1
ATOM 2242 C C . LEU A 1 308 ? 4.055 23.891 27.359 1 97.88 308 LEU A C 1
ATOM 2244 O O . LEU A 1 308 ? 3.816 24.719 26.484 1 97.88 308 LEU A O 1
ATOM 2248 N N . ALA A 1 309 ? 5.211 23.75 27.938 1 96.81 309 ALA A N 1
ATOM 2249 C CA . ALA A 1 309 ? 6.305 24.672 27.641 1 96.81 309 ALA A CA 1
ATOM 2250 C C . ALA A 1 309 ? 6.727 24.578 26.172 1 96.81 309 ALA A C 1
ATOM 2252 O O . ALA A 1 309 ? 7.016 25.594 25.531 1 96.81 309 ALA A O 1
ATOM 2253 N N . GLY A 1 310 ? 6.793 23.375 25.703 1 96.69 310 GLY A N 1
ATOM 2254 C CA . GLY A 1 310 ? 7.18 23.156 24.312 1 96.69 310 GLY A CA 1
ATOM 2255 C C . GLY A 1 310 ? 6.199 23.75 23.328 1 96.69 310 GLY A C 1
ATOM 2256 O O . GLY A 1 310 ? 6.605 24.312 22.312 1 96.69 310 GLY A O 1
ATOM 2257 N N . LEU A 1 311 ? 4.934 23.609 23.547 1 97.38 311 LEU A N 1
ATOM 2258 C CA . LEU A 1 311 ? 3.914 24.156 22.641 1 97.38 311 LEU A CA 1
ATOM 2259 C C . LEU A 1 311 ? 3.982 25.688 22.609 1 97.38 311 LEU A C 1
ATOM 2261 O O . LEU A 1 311 ? 3.822 26.281 21.531 1 97.38 311 LEU A O 1
ATOM 2265 N N . GLU A 1 312 ? 4.223 26.219 23.75 1 95.44 312 GLU A N 1
ATOM 2266 C CA . GLU A 1 312 ? 4.328 27.688 23.797 1 95.44 312 GLU A CA 1
ATOM 2267 C C . GLU A 1 312 ? 5.57 28.172 23.078 1 95.44 312 GLU A C 1
ATOM 2269 O O . GLU A 1 312 ? 5.582 29.297 22.547 1 95.44 312 GLU A O 1
ATOM 2274 N N . ALA A 1 313 ? 6.531 27.328 23 1 93.06 313 ALA A N 1
ATOM 2275 C CA . ALA A 1 313 ? 7.801 27.703 22.359 1 93.06 313 ALA A CA 1
ATOM 2276 C C . ALA A 1 313 ? 7.762 27.438 20.859 1 93.06 313 ALA A C 1
ATOM 2278 O O . ALA A 1 313 ? 8.625 27.906 20.125 1 93.06 313 ALA A O 1
ATOM 2279 N N . ALA A 1 314 ? 6.77 26.703 20.453 1 91 314 ALA A N 1
ATOM 2280 C CA . ALA A 1 314 ? 6.703 26.359 19.031 1 91 314 ALA A CA 1
ATOM 2281 C C . ALA A 1 314 ? 6.535 27.609 18.172 1 91 314 ALA A C 1
ATOM 2283 O O . ALA A 1 314 ? 5.613 28.391 18.391 1 91 314 ALA A O 1
ATOM 2284 N N . ALA A 1 315 ? 7.43 27.75 17.219 1 87.56 315 ALA A N 1
ATOM 2285 C CA . ALA A 1 315 ? 7.469 28.953 16.391 1 87.56 315 ALA A CA 1
ATOM 2286 C C . ALA A 1 315 ? 6.816 28.703 15.031 1 87.56 315 ALA A C 1
ATOM 2288 O O . ALA A 1 315 ? 6.801 27.578 14.547 1 87.56 315 ALA A O 1
ATOM 2289 N N . PRO A 1 316 ? 6.324 29.766 14.484 1 86.19 316 PRO A N 1
ATOM 2290 C CA . PRO A 1 316 ? 5.801 29.641 13.117 1 86.19 316 PRO A CA 1
ATOM 2291 C C . PRO A 1 316 ? 6.875 29.234 12.109 1 86.19 316 PRO A C 1
ATOM 2293 O O . PRO A 1 316 ? 8.039 29.609 12.273 1 86.19 316 PRO A O 1
ATOM 2296 N N . MET A 1 317 ? 6.465 28.453 11.203 1 83.94 317 MET A N 1
ATOM 2297 C CA . MET A 1 317 ? 7.371 28.031 10.133 1 83.94 317 MET A CA 1
ATOM 2298 C C . MET A 1 317 ? 7.176 28.891 8.891 1 83.94 317 MET A C 1
ATOM 2300 O O . MET A 1 317 ? 6.043 29.234 8.539 1 83.94 317 MET A O 1
ATOM 2304 N N . PRO A 1 318 ? 8.281 29.172 8.227 1 82.12 318 PRO A N 1
ATOM 2305 C CA . PRO A 1 318 ? 8.125 29.938 6.996 1 82.12 318 PRO A CA 1
ATOM 2306 C C . PRO A 1 318 ? 7.207 29.266 5.98 1 82.12 318 PRO A C 1
ATOM 2308 O O . PRO A 1 318 ? 7.285 28.062 5.781 1 82.12 318 PRO A O 1
ATOM 2311 N N . GLY A 1 319 ? 6.348 30.141 5.496 1 87.12 319 GLY A N 1
ATOM 2312 C CA . GLY A 1 319 ? 5.469 29.641 4.449 1 87.12 319 GLY A CA 1
ATOM 2313 C C . GLY A 1 319 ? 4.254 28.922 4.984 1 87.12 319 GLY A C 1
ATOM 2314 O O . GLY A 1 319 ? 3.412 28.453 4.215 1 87.12 319 GLY A O 1
ATOM 2315 N N . ARG A 1 320 ? 4.148 28.844 6.281 1 87.12 320 ARG A N 1
ATOM 2316 C CA . ARG A 1 320 ? 3.02 28.141 6.879 1 87.12 320 ARG A CA 1
ATOM 2317 C C . ARG A 1 320 ? 2.199 29.062 7.77 1 87.12 320 ARG A C 1
ATOM 2319 O O . ARG A 1 320 ? 2.129 28.859 8.984 1 87.12 320 ARG A O 1
ATOM 2326 N N . LEU A 1 321 ? 1.527 29.953 7.031 1 89.94 321 LEU A N 1
ATOM 2327 C CA . LEU A 1 321 ? 0.628 30.938 7.629 1 89.94 321 LEU A CA 1
ATOM 2328 C C . LEU A 1 321 ? 1.352 31.766 8.688 1 89.94 321 LEU A C 1
ATOM 2330 O O . LEU A 1 321 ? 0.896 31.859 9.828 1 89.94 321 LEU A O 1
ATOM 2334 N N . SER A 1 322 ? 2.445 32.281 8.281 1 89.56 322 SER A N 1
ATOM 2335 C CA . SER A 1 322 ? 3.24 33.156 9.125 1 89.56 322 SER A CA 1
ATOM 2336 C C . SER A 1 322 ? 2.992 34.625 8.789 1 89.56 322 SER A C 1
ATOM 2338 O O . SER A 1 322 ? 2.852 35 7.621 1 89.56 322 SER A O 1
ATOM 2340 N N . ALA A 1 323 ? 2.939 35.438 9.82 1 89.44 323 ALA A N 1
ATOM 2341 C CA . ALA A 1 323 ? 2.732 36.875 9.633 1 89.44 323 ALA A CA 1
ATOM 2342 C C . ALA A 1 323 ? 4.059 37.594 9.406 1 89.44 323 ALA A C 1
ATOM 2344 O O . ALA A 1 323 ? 5.027 37.344 10.125 1 89.44 323 ALA A O 1
ATOM 2345 N N . VAL A 1 324 ? 4.051 38.312 8.32 1 90.25 324 VAL A N 1
ATOM 2346 C CA . VAL A 1 324 ? 5.211 39.156 8 1 90.25 324 VAL A CA 1
ATOM 2347 C C . VAL A 1 324 ? 4.773 40.594 7.754 1 90.25 324 VAL A C 1
ATOM 2349 O O . VAL A 1 324 ? 3.658 40.844 7.289 1 90.25 324 VAL A O 1
ATOM 2352 N N . GLU A 1 325 ? 5.664 41.469 8.172 1 91.94 325 GLU A N 1
ATOM 2353 C CA . GLU A 1 325 ? 5.352 42.875 7.902 1 91.94 325 GLU A CA 1
ATOM 2354 C C . GLU A 1 325 ? 5.434 43.188 6.41 1 91.94 325 GLU A C 1
ATOM 2356 O O . GLU A 1 325 ? 6.445 42.906 5.766 1 91.94 325 GLU A O 1
ATOM 2361 N N . GLY A 1 326 ? 4.344 43.781 5.934 1 94.19 326 GLY A N 1
ATOM 2362 C CA . GLY A 1 326 ? 4.297 44.094 4.516 1 94.19 326 GLY A CA 1
ATOM 2363 C C . GLY A 1 326 ? 4.473 45.594 4.242 1 94.19 326 GLY A C 1
ATOM 2364 O O . GLY A 1 326 ? 4.645 46.375 5.168 1 94.19 326 GLY A O 1
ATOM 2365 N N . LEU A 1 327 ? 4.543 45.812 2.951 1 93.38 327 LEU A N 1
ATOM 2366 C CA . LEU A 1 327 ? 4.562 47.219 2.49 1 93.38 327 LEU A CA 1
ATOM 2367 C C . LEU A 1 327 ? 3.299 47.938 2.92 1 93.38 327 LEU A C 1
ATOM 2369 O O . LEU A 1 327 ? 2.254 47.312 3.123 1 93.38 327 LEU A O 1
ATOM 2373 N N . LYS A 1 328 ? 3.451 49.281 3.162 1 94 328 LYS A N 1
ATOM 2374 C CA . LYS A 1 328 ? 2.312 50.156 3.486 1 94 328 LYS A CA 1
ATOM 2375 C C . LYS A 1 328 ? 1.642 49.688 4.781 1 94 328 LYS A C 1
ATOM 2377 O O . LYS A 1 328 ? 0.414 49.719 4.891 1 94 328 LYS A O 1
ATOM 2382 N N . SER A 1 329 ? 2.453 49.125 5.688 1 92.94 329 SER A N 1
ATOM 2383 C CA . SER A 1 329 ? 1.999 48.688 7 1 92.94 329 SER A CA 1
ATOM 2384 C C . SER A 1 329 ? 0.936 47.594 6.875 1 92.94 329 SER A C 1
ATOM 2386 O O . SER A 1 329 ? -0.012 47.562 7.664 1 92.94 329 SER A O 1
ATOM 2388 N N . THR A 1 330 ? 1.038 46.844 5.816 1 94.88 330 THR A N 1
ATOM 2389 C CA . THR A 1 330 ? 0.106 45.719 5.625 1 94.88 330 THR A CA 1
ATOM 2390 C C . THR A 1 330 ? 0.535 44.5 6.445 1 94.88 330 THR A C 1
ATOM 2392 O O . THR A 1 330 ? 1.7 44.406 6.828 1 94.88 330 THR A O 1
ATOM 2395 N N . ARG A 1 331 ? -0.438 43.688 6.852 1 94.06 331 ARG A N 1
ATOM 2396 C CA . ARG A 1 331 ? -0.19 42.406 7.457 1 94.06 331 ARG A CA 1
ATOM 2397 C C . ARG A 1 331 ? -0.153 41.281 6.402 1 94.06 331 ARG A C 1
ATOM 2399 O O . ARG A 1 331 ? -1.195 40.906 5.883 1 94.06 331 ARG A O 1
ATOM 2406 N N . LEU A 1 332 ? 1.022 40.844 6.172 1 94.94 332 LEU A N 1
ATOM 2407 C CA . LEU A 1 332 ? 1.226 39.812 5.148 1 94.94 332 LEU A CA 1
ATOM 2408 C C . LEU A 1 332 ? 1.234 38.406 5.762 1 94.94 332 LEU A C 1
ATOM 2410 O O . LEU A 1 332 ? 2.062 38.125 6.625 1 94.94 332 LEU A O 1
ATOM 2414 N N . LEU A 1 333 ? 0.244 37.594 5.355 1 95.56 333 LEU A N 1
ATOM 2415 C CA . LEU A 1 333 ? 0.2 36.219 5.777 1 95.56 333 LEU A CA 1
ATOM 2416 C C . LEU A 1 333 ? 0.841 35.312 4.73 1 95.56 333 LEU A C 1
ATOM 2418 O O . LEU A 1 333 ? 0.244 35.031 3.686 1 95.56 333 LEU A O 1
ATOM 2422 N N . ASP A 1 334 ? 2.027 34.781 5.098 1 95.06 334 ASP A N 1
ATOM 2423 C CA . ASP A 1 334 ? 2.787 33.906 4.23 1 95.06 334 ASP A CA 1
ATOM 2424 C C . ASP A 1 334 ? 2.361 32.438 4.434 1 95.06 334 ASP A C 1
ATOM 2426 O O . ASP A 1 334 ? 2.801 31.781 5.383 1 95.06 334 ASP A O 1
ATOM 2430 N N . ASP A 1 335 ? 1.574 31.859 3.49 1 94.69 335 ASP A N 1
ATOM 2431 C CA . ASP A 1 335 ? 1.153 30.469 3.496 1 94.69 335 ASP A CA 1
ATOM 2432 C C . ASP A 1 335 ? 1.417 29.812 2.143 1 94.69 335 ASP A C 1
ATOM 2434 O O . ASP A 1 335 ? 0.512 29.219 1.545 1 94.69 335 ASP A O 1
ATOM 2438 N N . THR A 1 336 ? 2.709 29.906 1.744 1 93.12 336 THR A N 1
ATOM 2439 C CA . THR A 1 336 ? 3.049 29.625 0.353 1 93.12 336 THR A CA 1
ATOM 2440 C C . THR A 1 336 ? 3.658 28.234 0.214 1 93.12 336 THR A C 1
ATOM 2442 O O . THR A 1 336 ? 4.004 27.812 -0.89 1 93.12 336 THR A O 1
ATOM 2445 N N . TYR A 1 337 ? 3.805 27.547 1.34 1 86.38 337 TYR A N 1
ATOM 2446 C CA . TYR A 1 337 ? 4.496 26.266 1.276 1 86.38 337 TYR A CA 1
ATOM 2447 C C . TYR A 1 337 ? 3.73 25.281 0.402 1 86.38 337 TYR A C 1
ATOM 2449 O O . TYR A 1 337 ? 4.32 24.609 -0.454 1 86.38 337 TYR A O 1
ATOM 2457 N N . ASN A 1 338 ? 2.471 25.078 0.683 1 85.5 338 ASN A N 1
ATOM 2458 C CA . ASN A 1 338 ? 1.609 24.203 -0.103 1 85.5 338 ASN A CA 1
ATOM 2459 C C . ASN A 1 338 ? 0.138 24.578 0.051 1 85.5 338 ASN A C 1
ATOM 2461 O O . ASN A 1 338 ? -0.203 25.453 0.84 1 85.5 338 ASN A O 1
ATOM 2465 N N . ALA A 1 339 ? -0.644 23.984 -0.896 1 89.06 339 ALA A N 1
ATOM 2466 C CA . ALA A 1 339 ? -2.059 24.328 -0.813 1 89.06 339 ALA A CA 1
ATOM 2467 C C . ALA A 1 339 ? -2.943 23.156 -1.2 1 89.06 339 ALA A C 1
ATOM 2469 O O . ALA A 1 339 ? -2.592 22.375 -2.088 1 89.06 339 ALA A O 1
ATOM 2470 N N . ASN A 1 340 ? -4.004 23 -0.502 1 86.69 340 ASN A N 1
ATOM 2471 C CA . ASN A 1 340 ? -5.176 22.188 -0.81 1 86.69 340 ASN A CA 1
ATOM 2472 C C . ASN A 1 340 ? -6.465 22.875 -0.366 1 86.69 340 ASN A C 1
ATOM 2474 O O . ASN A 1 340 ? -6.43 23.875 0.357 1 86.69 340 ASN A O 1
ATOM 2478 N N . PRO A 1 341 ? -7.555 22.453 -0.881 1 87.69 341 PRO A N 1
ATOM 2479 C CA . PRO A 1 341 ? -8.797 23.188 -0.618 1 87.69 341 PRO A CA 1
ATOM 2480 C C . PRO A 1 341 ? -9.047 23.406 0.873 1 87.69 341 PRO A C 1
ATOM 2482 O O . PRO A 1 341 ? -9.391 24.516 1.293 1 87.69 341 PRO A O 1
ATOM 2485 N N . GLY A 1 342 ? -8.836 22.406 1.62 1 84.44 342 GLY A N 1
ATOM 2486 C CA . GLY A 1 342 ? -9.031 22.531 3.057 1 84.44 342 GLY A CA 1
ATOM 2487 C C . GLY A 1 342 ? -8.102 23.547 3.701 1 84.44 342 GLY A C 1
ATOM 2488 O O . GLY A 1 342 ? -8.531 24.328 4.555 1 84.44 342 GLY A O 1
ATOM 2489 N N . ALA A 1 343 ? -6.918 23.516 3.324 1 87.56 343 ALA A N 1
ATOM 2490 C CA . ALA A 1 343 ? -5.926 24.438 3.873 1 87.56 343 ALA A CA 1
ATOM 2491 C C . ALA A 1 343 ? -6.219 25.875 3.451 1 87.56 343 ALA A C 1
ATOM 2493 O O . ALA A 1 343 ? -5.992 26.812 4.219 1 87.56 343 ALA A O 1
ATOM 2494 N N . VAL A 1 344 ? -6.734 26.062 2.23 1 93.06 344 VAL A N 1
ATOM 2495 C CA . VAL A 1 344 ? -7.074 27.391 1.755 1 93.06 344 VAL A CA 1
ATOM 2496 C C . VAL A 1 344 ? -8.242 27.953 2.562 1 93.06 344 VAL A C 1
ATOM 2498 O O . VAL A 1 344 ? -8.211 29.094 3.012 1 93.06 344 VAL A O 1
ATOM 2501 N N . LYS A 1 345 ? -9.203 27.125 2.764 1 91.81 345 LYS A N 1
ATOM 2502 C CA . LYS A 1 345 ? -10.344 27.562 3.561 1 91.81 345 LYS A CA 1
ATOM 2503 C C . LYS A 1 345 ? -9.914 27.969 4.969 1 91.81 345 LYS A C 1
ATOM 2505 O O . LYS A 1 345 ? -10.344 29.016 5.48 1 91.81 345 LYS A O 1
ATOM 2510 N N . ALA A 1 346 ? -9.094 27.172 5.516 1 87.31 346 ALA A N 1
ATOM 2511 C CA . ALA A 1 346 ? -8.594 27.469 6.855 1 87.31 346 ALA A CA 1
ATOM 2512 C C . ALA A 1 346 ? -7.84 28.797 6.883 1 87.31 346 ALA A C 1
ATOM 2514 O O . ALA A 1 346 ? -7.973 29.562 7.832 1 87.31 346 ALA A O 1
ATOM 2515 N N . ALA A 1 347 ? -7.094 29.047 5.887 1 93.38 347 ALA A N 1
ATOM 2516 C CA . ALA A 1 347 ? -6.312 30.266 5.809 1 93.38 347 ALA A CA 1
ATOM 2517 C C . ALA A 1 347 ? -7.215 31.484 5.602 1 93.38 347 ALA A C 1
ATOM 2519 O O . ALA A 1 347 ? -6.969 32.562 6.164 1 93.38 347 ALA A O 1
ATOM 2520 N N . LEU A 1 348 ? -8.219 31.312 4.801 1 95.5 348 LEU A N 1
ATOM 2521 C CA . LEU A 1 348 ? -9.188 32.375 4.59 1 95.5 348 LEU A CA 1
ATOM 2522 C C . LEU A 1 348 ? -9.914 32.719 5.887 1 95.5 348 LEU A C 1
ATOM 2524 O O . LEU A 1 348 ? -10.148 33.906 6.176 1 95.5 348 LEU A O 1
ATOM 2528 N N . ASP A 1 349 ? -10.195 31.734 6.633 1 91.69 349 ASP A N 1
ATOM 2529 C CA . ASP A 1 349 ? -10.859 31.938 7.918 1 91.69 349 ASP A CA 1
ATOM 2530 C C . ASP A 1 349 ? -9.984 32.75 8.859 1 91.69 349 ASP A C 1
ATOM 2532 O O . ASP A 1 349 ? -10.5 33.562 9.656 1 91.69 349 ASP A O 1
ATOM 2536 N N . VAL A 1 350 ? -8.727 32.562 8.75 1 91.69 350 VAL A N 1
ATOM 2537 C CA . VAL A 1 350 ? -7.801 33.344 9.562 1 91.69 350 VAL A CA 1
ATOM 2538 C C . VAL A 1 350 ? -7.738 34.781 9.039 1 91.69 350 VAL A C 1
ATOM 2540 O O . VAL A 1 350 ? -7.773 35.719 9.82 1 91.69 350 VAL A O 1
ATOM 2543 N N . LEU A 1 351 ? -7.715 34.906 7.793 1 95.44 351 LEU A N 1
ATOM 2544 C CA . LEU A 1 351 ? -7.574 36.219 7.152 1 95.44 351 LEU A CA 1
ATOM 2545 C C . LEU A 1 351 ? -8.68 37.156 7.605 1 95.44 351 LEU A C 1
ATOM 2547 O O . LEU A 1 351 ? -8.414 38.344 7.926 1 95.44 351 LEU A O 1
ATOM 2551 N N . VAL A 1 352 ? -9.836 36.719 7.703 1 94.12 352 VAL A N 1
ATOM 2552 C CA . VAL A 1 352 ? -10.984 37.594 7.934 1 94.12 352 VAL A CA 1
ATOM 2553 C C . VAL A 1 352 ? -11.055 37.969 9.406 1 94.12 352 VAL A C 1
ATOM 2555 O O . VAL A 1 352 ? -11.812 38.875 9.789 1 94.12 352 VAL A O 1
ATOM 2558 N N . THR A 1 353 ? -10.297 37.281 10.273 1 88.81 353 THR A N 1
ATOM 2559 C CA . THR A 1 353 ? -10.234 37.688 11.68 1 88.81 353 THR A CA 1
ATOM 2560 C C . THR A 1 353 ? -9.32 38.875 11.867 1 88.81 353 THR A C 1
ATOM 2562 O O . THR A 1 353 ? -9.344 39.531 12.914 1 88.81 353 THR A O 1
ATOM 2565 N N . LEU A 1 354 ? -8.555 39.281 10.875 1 92.19 354 LEU A N 1
ATOM 2566 C CA . LEU A 1 354 ? -7.598 40.375 10.93 1 92.19 354 LEU A CA 1
ATOM 2567 C C . LEU A 1 354 ? -8.234 41.656 10.438 1 92.19 354 LEU A C 1
ATOM 2569 O O . LEU A 1 354 ? -9.297 41.656 9.812 1 92.19 354 LEU A O 1
ATOM 2573 N N . PRO A 1 355 ? -7.543 42.75 10.719 1 92.31 355 PRO A N 1
ATOM 2574 C CA . PRO A 1 355 ? -8.094 44.031 10.234 1 92.31 355 PRO A CA 1
ATOM 2575 C C . PRO A 1 355 ? -8.133 44.094 8.711 1 92.31 355 PRO A C 1
ATOM 2577 O O . PRO A 1 355 ? -7.199 43.656 8.039 1 92.31 355 PRO A O 1
ATOM 2580 N N . GLY A 1 356 ? -9.219 44.594 8.164 1 93.06 356 GLY A N 1
ATOM 2581 C CA . GLY A 1 356 ? -9.391 44.75 6.727 1 93.06 356 GLY A CA 1
ATOM 2582 C C . GLY A 1 356 ? -8.742 46 6.184 1 93.06 356 GLY A C 1
ATOM 2583 O O . GLY A 1 356 ? -8.203 46.812 6.945 1 93.06 356 GLY A O 1
ATOM 2584 N N . PRO A 1 357 ? -8.859 46.219 4.852 1 96.69 357 PRO A N 1
ATOM 2585 C CA . PRO A 1 357 ? -9.453 45.344 3.836 1 96.69 357 PRO A CA 1
ATOM 2586 C C . PRO A 1 357 ? -8.703 44 3.684 1 96.69 357 PRO A C 1
ATOM 2588 O O . PRO A 1 357 ? -7.508 43.938 3.986 1 96.69 357 PRO A O 1
ATOM 2591 N N . HIS A 1 358 ? -9.383 42.938 3.271 1 98.06 358 HIS A N 1
ATOM 2592 C CA . HIS A 1 358 ? -8.836 41.594 3.172 1 98.06 358 HIS A CA 1
ATOM 2593 C C . HIS A 1 358 ? -8.57 41.188 1.72 1 98.06 358 HIS A C 1
ATOM 2595 O O . HIS A 1 358 ? -9.5 41.125 0.913 1 98.06 358 HIS A O 1
ATOM 2601 N N . TRP A 1 359 ? -7.309 40.906 1.39 1 98.31 359 TRP A N 1
ATOM 2602 C CA . TRP A 1 359 ? -6.902 40.469 0.057 1 98.31 359 TRP A CA 1
ATOM 2603 C C . TRP A 1 359 ? -6.371 39.031 0.087 1 98.31 359 TRP A C 1
ATOM 2605 O O . TRP A 1 359 ? -5.656 38.656 1.017 1 98.31 359 TRP A O 1
ATOM 2615 N N . CYS A 1 360 ? -6.742 38.281 -0.867 1 98.56 360 CYS A N 1
ATOM 2616 C CA . CYS A 1 360 ? -6.211 36.938 -1.022 1 98.56 360 CYS A CA 1
ATOM 2617 C C . CYS A 1 360 ? -5.566 36.75 -2.391 1 98.56 360 CYS A C 1
ATOM 2619 O O . CYS A 1 360 ? -6.199 37 -3.418 1 98.56 360 CYS A O 1
ATOM 2621 N N . LEU A 1 361 ? -4.332 36.438 -2.393 1 98.5 361 LEU A N 1
ATOM 2622 C CA . LEU A 1 361 ? -3.59 36.062 -3.598 1 98.5 361 LEU A CA 1
ATOM 2623 C C . LEU A 1 361 ? -3.373 34.562 -3.676 1 98.5 361 LEU A C 1
ATOM 2625 O O . LEU A 1 361 ? -2.521 34.031 -2.969 1 98.5 361 LEU A O 1
ATOM 2629 N N . LEU A 1 362 ? -4.121 33.906 -4.578 1 98.19 362 LEU A N 1
ATOM 2630 C CA . LEU A 1 362 ? -4.195 32.438 -4.605 1 98.19 362 LEU A CA 1
ATOM 2631 C C . LEU A 1 362 ? -3.547 31.891 -5.871 1 98.19 362 LEU A C 1
ATOM 2633 O O . LEU A 1 362 ? -4.051 32.094 -6.977 1 98.19 362 LEU A O 1
ATOM 2637 N N . GLY A 1 363 ? -2.43 31.203 -5.688 1 97.25 363 GLY A N 1
ATOM 2638 C CA . GLY A 1 363 ? -1.869 30.438 -6.785 1 97.25 363 GLY A CA 1
ATOM 2639 C C . GLY A 1 363 ? -2.598 29.125 -7.02 1 97.25 363 GLY A C 1
ATOM 2640 O O . GLY A 1 363 ? -3.273 28.609 -6.125 1 97.25 363 GLY A O 1
ATOM 2641 N N . ALA A 1 364 ? -2.355 28.594 -8.164 1 95 364 ALA A N 1
ATOM 2642 C CA . ALA A 1 364 ? -2.996 27.344 -8.539 1 95 364 ALA A CA 1
ATOM 2643 C C . ALA A 1 364 ? -2.635 26.219 -7.562 1 95 364 ALA A C 1
ATOM 2645 O O . ALA A 1 364 ? -1.49 26.125 -7.113 1 95 364 ALA A O 1
ATOM 2646 N N . MET A 1 365 ? -3.705 25.469 -7.223 1 91.12 365 MET A N 1
ATOM 2647 C CA . MET A 1 365 ? -3.488 24.266 -6.426 1 91.12 365 MET A CA 1
ATOM 2648 C C . MET A 1 365 ? -3.232 23.062 -7.328 1 91.12 365 MET A C 1
ATOM 2650 O O . MET A 1 365 ? -3.906 22.891 -8.344 1 91.12 365 MET A O 1
ATOM 2654 N N . GLY A 1 366 ? -2.256 22.297 -6.949 1 84.62 366 GLY A N 1
ATOM 2655 C CA . GLY A 1 366 ? -1.933 21.109 -7.723 1 84.62 366 GLY A CA 1
ATOM 2656 C C . GLY A 1 366 ? -2.594 19.844 -7.188 1 84.62 366 GLY A C 1
ATOM 2657 O O . GLY A 1 366 ? -3.34 19.906 -6.207 1 84.62 366 GLY A O 1
ATOM 2658 N N . GLU A 1 367 ? -2.562 18.781 -7.961 1 76.62 367 GLU A N 1
ATOM 2659 C CA . GLU A 1 367 ? -2.898 17.422 -7.547 1 76.62 367 GLU A CA 1
ATOM 2660 C C . GLU A 1 367 ? -4.402 17.266 -7.324 1 76.62 367 GLU A C 1
ATOM 2662 O O . GLU A 1 367 ? -4.828 16.516 -6.445 1 76.62 367 GLU A O 1
ATOM 2667 N N . LEU A 1 368 ? -5.227 18.078 -8.023 1 81.81 368 LEU A N 1
ATOM 2668 C CA . LEU A 1 368 ? -6.672 18.031 -7.836 1 81.81 368 LEU A CA 1
ATOM 2669 C C . LEU A 1 368 ? -7.336 17.188 -8.922 1 81.81 368 LEU A C 1
ATOM 2671 O O . LEU A 1 368 ? -8.516 16.844 -8.812 1 81.81 368 LEU A O 1
ATOM 2675 N N . GLY A 1 369 ? -6.562 16.812 -9.891 1 77 369 GLY A N 1
ATOM 2676 C CA . GLY A 1 369 ? -7.098 16 -10.977 1 77 369 GLY A CA 1
ATOM 2677 C C . GLY A 1 369 ? -8.266 16.656 -11.688 1 77 369 GLY A C 1
ATOM 2678 O O . GLY A 1 369 ? -8.242 17.859 -11.953 1 77 369 GLY A O 1
ATOM 2679 N N . GLY A 1 370 ? -9.227 15.773 -12.133 1 80.44 370 GLY A N 1
ATOM 2680 C CA . GLY A 1 370 ? -10.367 16.234 -12.906 1 80.44 370 GLY A CA 1
ATOM 2681 C C . GLY A 1 370 ? -11.266 17.188 -12.133 1 80.44 370 GLY A C 1
ATOM 2682 O O . GLY A 1 370 ? -12.094 17.891 -12.727 1 80.44 370 GLY A O 1
ATOM 2683 N N . GLU A 1 371 ? -11.023 17.344 -10.836 1 83.94 371 GLU A N 1
ATOM 2684 C CA . GLU A 1 371 ? -11.883 18.172 -9.984 1 83.94 371 GLU A CA 1
ATOM 2685 C C . GLU A 1 371 ? -11.305 19.578 -9.812 1 83.94 371 GLU A C 1
ATOM 2687 O O . GLU A 1 371 ? -11.852 20.391 -9.07 1 83.94 371 GLU A O 1
ATOM 2692 N N . SER A 1 372 ? -10.258 19.875 -10.453 1 90 372 SER A N 1
ATOM 2693 C CA . SER A 1 372 ? -9.508 21.109 -10.258 1 90 372 SER A CA 1
ATOM 2694 C C . SER A 1 372 ? -10.398 22.328 -10.445 1 90 372 SER A C 1
ATOM 2696 O O . SER A 1 372 ? -10.477 23.188 -9.57 1 90 372 SER A O 1
ATOM 2698 N N . ASP A 1 373 ? -11.156 22.344 -11.5 1 93.62 373 ASP A N 1
ATOM 2699 C CA . ASP A 1 373 ? -11.992 23.516 -11.797 1 93.62 373 ASP A CA 1
ATOM 2700 C C . ASP A 1 373 ? -13.062 23.703 -10.727 1 93.62 373 ASP A C 1
ATOM 2702 O O . ASP A 1 373 ? -13.234 24.812 -10.211 1 93.62 373 ASP A O 1
ATOM 2706 N N . ARG A 1 374 ? -13.656 22.703 -10.438 1 92.69 374 ARG A N 1
ATOM 2707 C CA . ARG A 1 374 ? -14.742 22.75 -9.469 1 92.69 374 ARG A CA 1
ATOM 2708 C C . ARG A 1 374 ? -14.227 23.188 -8.094 1 92.69 374 ARG A C 1
ATOM 2710 O O . ARG A 1 374 ? -14.836 24.047 -7.445 1 92.69 374 ARG A O 1
ATOM 2717 N N . LEU A 1 375 ? -13.156 22.672 -7.688 1 91.5 375 LEU A N 1
ATOM 2718 C CA . LEU A 1 375 ? -12.633 22.938 -6.352 1 91.5 375 LEU A CA 1
ATOM 2719 C C . LEU A 1 375 ? -12.094 24.359 -6.254 1 91.5 375 LEU A C 1
ATOM 2721 O O . LEU A 1 375 ? -12.258 25.016 -5.223 1 91.5 375 LEU A O 1
ATOM 2725 N N . HIS A 1 376 ? -11.531 24.797 -7.27 1 95.62 376 HIS A N 1
ATOM 2726 C CA . HIS A 1 376 ? -11.094 26.188 -7.277 1 95.62 376 HIS A CA 1
ATOM 2727 C C . HIS A 1 376 ? -12.281 27.125 -7.25 1 95.62 376 HIS A C 1
ATOM 2729 O O . HIS A 1 376 ? -12.281 28.109 -6.504 1 95.62 376 HIS A O 1
ATOM 2735 N N . ALA A 1 377 ? -13.258 26.828 -8.039 1 97.06 377 ALA A N 1
ATOM 2736 C CA . ALA A 1 377 ? -14.461 27.672 -8.055 1 97.06 377 ALA A CA 1
ATOM 2737 C C . ALA A 1 377 ? -15.109 27.719 -6.676 1 97.06 377 ALA A C 1
ATOM 2739 O O . ALA A 1 377 ? -15.57 28.781 -6.238 1 97.06 377 ALA A O 1
ATOM 2740 N N . GLU A 1 378 ? -15.117 26.641 -6.055 1 95.38 378 GLU A N 1
ATOM 2741 C CA . GLU A 1 378 ? -15.672 26.562 -4.703 1 95.38 378 GLU A CA 1
ATOM 2742 C C . GLU A 1 378 ? -14.922 27.484 -3.75 1 95.38 378 GLU A C 1
ATOM 2744 O O . GLU A 1 378 ? -15.531 28.125 -2.893 1 95.38 378 GLU A O 1
ATOM 2749 N N . LEU A 1 379 ? -13.656 27.562 -3.916 1 95.81 379 LEU A N 1
ATOM 2750 C CA . LEU A 1 379 ? -12.852 28.438 -3.07 1 95.81 379 LEU A CA 1
ATOM 2751 C C . LEU A 1 379 ? -13.141 29.906 -3.359 1 95.81 379 LEU A C 1
ATOM 2753 O O . LEU A 1 379 ? -13.117 30.734 -2.451 1 95.81 379 LEU A O 1
ATOM 2757 N N . GLY A 1 380 ? -13.406 30.172 -4.613 1 97.69 380 GLY A N 1
ATOM 2758 C CA . GLY A 1 380 ? -13.828 31.516 -4.957 1 97.69 380 GLY A CA 1
ATOM 2759 C C . GLY A 1 380 ? -15.125 31.922 -4.285 1 97.69 380 GLY A C 1
ATOM 2760 O O . GLY A 1 380 ? -15.219 33.031 -3.725 1 97.69 380 GLY A O 1
ATOM 2761 N N . HIS A 1 381 ? -16.047 31.016 -4.328 1 97.56 381 HIS A N 1
ATOM 2762 C CA . HIS A 1 381 ? -17.328 31.266 -3.664 1 97.56 381 HIS A CA 1
ATOM 2763 C C . HIS A 1 381 ? -17.141 31.438 -2.16 1 97.56 381 HIS A C 1
ATOM 2765 O O . HIS A 1 381 ? -17.734 32.344 -1.554 1 97.56 381 HIS A O 1
ATOM 2771 N N . TYR A 1 382 ? -16.312 30.594 -1.68 1 96.5 382 TYR A N 1
ATOM 2772 C CA . TYR A 1 382 ? -16.062 30.641 -0.244 1 96.5 382 TYR A CA 1
ATOM 2773 C C . TYR A 1 382 ? -15.43 31.953 0.16 1 96.5 382 TYR A C 1
ATOM 2775 O O . TYR A 1 382 ? -15.836 32.562 1.154 1 96.5 382 TYR A O 1
ATOM 2783 N N . ALA A 1 383 ? -14.516 32.406 -0.568 1 97.69 383 ALA A N 1
ATOM 2784 C CA . ALA A 1 383 ? -13.844 33.688 -0.307 1 97.69 383 ALA A CA 1
ATOM 2785 C C . ALA A 1 383 ? -14.836 34.844 -0.35 1 97.69 383 ALA A C 1
ATOM 2787 O O . ALA A 1 383 ? -14.789 35.75 0.499 1 97.69 383 ALA A O 1
ATOM 2788 N N . ARG A 1 384 ? -15.695 34.781 -1.299 1 97.31 384 ARG A N 1
ATOM 2789 C CA . ARG A 1 384 ? -16.734 35.812 -1.417 1 97.31 384 ARG A CA 1
ATOM 2790 C C . ARG A 1 384 ? -17.656 35.781 -0.204 1 97.31 384 ARG A C 1
ATOM 2792 O O . ARG A 1 384 ? -17.938 36.844 0.371 1 97.31 384 ARG A O 1
ATOM 2799 N N . GLU A 1 385 ? -18.031 34.625 0.166 1 97.06 385 GLU A N 1
ATOM 2800 C CA . GLU A 1 385 ? -18.953 34.469 1.291 1 97.06 385 GLU A CA 1
ATOM 2801 C C . GLU A 1 385 ? -18.312 34.969 2.592 1 97.06 385 GLU A C 1
ATOM 2803 O O . GLU A 1 385 ? -19.016 35.469 3.477 1 97.06 385 GLU A O 1
ATOM 2808 N N . ARG A 1 386 ? -17.016 34.844 2.645 1 95.75 386 ARG A N 1
ATOM 2809 C CA . ARG A 1 386 ? -16.312 35.219 3.859 1 95.75 386 ARG A CA 1
ATOM 2810 C C . ARG A 1 386 ? -16.047 36.719 3.879 1 95.75 386 ARG A C 1
ATOM 2812 O O . ARG A 1 386 ? -15.562 37.281 4.875 1 95.75 386 ARG A O 1
ATOM 2819 N N . GLY A 1 387 ? -16.297 37.375 2.787 1 95.56 387 GLY A N 1
ATOM 2820 C CA . GLY A 1 387 ? -16.188 38.844 2.74 1 95.56 387 GLY A CA 1
ATOM 2821 C C . GLY A 1 387 ? -14.812 39.312 2.32 1 95.56 387 GLY A C 1
ATOM 2822 O O . GLY A 1 387 ? -14.398 40.406 2.689 1 95.56 387 GLY A O 1
ATOM 2823 N N . ILE A 1 388 ? -14.055 38.562 1.593 1 97.69 388 ILE A N 1
ATOM 2824 C CA . ILE A 1 388 ? -12.773 39 1.04 1 97.69 388 ILE A CA 1
ATOM 2825 C C . ILE A 1 388 ? -12.992 40.125 0.044 1 97.69 388 ILE A C 1
ATOM 2827 O O . ILE A 1 388 ? -13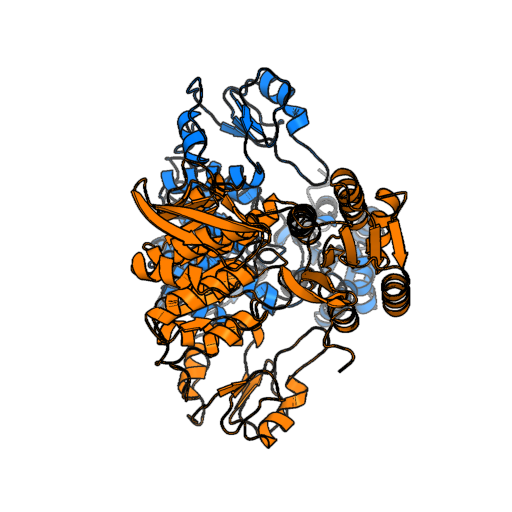.938 40.094 -0.751 1 97.69 388 ILE A O 1
ATOM 2831 N N . ASP A 1 389 ? -12.148 41.094 0.11 1 97.81 389 ASP A N 1
ATOM 2832 C CA . ASP A 1 389 ? -12.344 42.281 -0.715 1 97.81 389 ASP A CA 1
ATOM 2833 C C . ASP A 1 389 ? -11.766 42.062 -2.113 1 97.81 389 ASP A C 1
ATOM 2835 O O . ASP A 1 389 ? -12.281 42.625 -3.09 1 97.81 389 ASP A O 1
ATOM 2839 N N . PHE A 1 390 ? -10.695 41.312 -2.17 1 98.31 390 PHE A N 1
ATOM 2840 C CA . PHE A 1 390 ? -10.016 41.094 -3.439 1 98.31 390 PHE A CA 1
ATOM 2841 C C . PHE A 1 390 ? -9.43 39.688 -3.504 1 98.31 390 PHE A C 1
ATOM 2843 O O . PHE A 1 390 ? -8.773 39.25 -2.561 1 98.31 390 PHE A O 1
ATOM 2850 N N . LEU A 1 391 ? -9.703 39.031 -4.602 1 98.69 391 LEU A N 1
ATOM 2851 C CA . LEU A 1 391 ? -9.109 37.75 -4.867 1 98.69 391 LEU A CA 1
ATOM 2852 C C . LEU A 1 391 ? -8.289 37.75 -6.156 1 98.69 391 LEU A C 1
ATOM 2854 O O . LEU A 1 391 ? -8.852 37.844 -7.25 1 98.69 391 LEU A O 1
ATOM 2858 N N . GLY A 1 392 ? -7.02 37.719 -6.066 1 98.5 392 GLY A N 1
ATOM 2859 C CA . GLY A 1 392 ? -6.129 37.562 -7.203 1 98.5 392 GLY A CA 1
ATOM 2860 C C . GLY A 1 392 ? -5.66 36.125 -7.387 1 98.5 392 GLY A C 1
ATOM 2861 O O . GLY A 1 392 ? -5.125 35.531 -6.457 1 98.5 392 GLY A O 1
ATOM 2862 N N . THR A 1 393 ? -5.883 35.594 -8.531 1 98.5 393 THR A N 1
ATOM 2863 C CA . THR A 1 393 ? -5.473 34.219 -8.758 1 98.5 393 THR A CA 1
ATOM 2864 C C . THR A 1 393 ? -4.34 34.156 -9.773 1 98.5 393 THR A C 1
ATOM 2866 O O . THR A 1 393 ? -4.215 35.031 -10.633 1 98.5 393 THR A O 1
ATOM 2869 N N . LEU A 1 394 ? -3.48 33.188 -9.609 1 97.88 394 LEU A N 1
ATOM 2870 C CA . LEU A 1 394 ? -2.33 33 -10.484 1 97.88 394 LEU A CA 1
ATOM 2871 C C . LEU A 1 394 ? -2.275 31.547 -10.992 1 97.88 394 LEU A C 1
ATOM 2873 O O . LEU A 1 394 ? -2.369 30.609 -10.195 1 97.88 394 LEU A O 1
ATOM 2877 N N . GLY A 1 395 ? -2.027 31.359 -12.297 1 95.62 395 GLY A N 1
ATOM 2878 C CA . GLY A 1 395 ? -1.976 30.047 -12.93 1 95.62 395 GLY A CA 1
ATOM 2879 C C . GLY A 1 395 ? -3.309 29.609 -13.5 1 95.62 395 GLY A C 1
ATOM 2880 O O . GLY A 1 395 ? -4.352 29.797 -12.867 1 95.62 395 GLY A O 1
ATOM 2881 N N . GLU A 1 396 ? -3.322 28.922 -14.586 1 94.69 396 GLU A N 1
ATOM 2882 C CA . GLU A 1 396 ? -4.523 28.609 -15.352 1 94.69 396 GLU A CA 1
ATOM 2883 C C . GLU A 1 396 ? -5.508 27.797 -14.516 1 94.69 396 GLU A C 1
ATOM 2885 O O . GLU A 1 396 ? -6.711 28.062 -14.531 1 94.69 396 GLU A O 1
ATOM 2890 N N . PRO A 1 397 ? -5.02 26.906 -13.711 1 94.75 397 PRO A N 1
ATOM 2891 C CA . PRO A 1 397 ? -5.973 26.094 -12.938 1 94.75 397 PRO A CA 1
ATOM 2892 C C . PRO A 1 397 ? -6.727 26.922 -11.898 1 94.75 397 PRO A C 1
ATOM 2894 O O . PRO A 1 397 ? -7.793 26.5 -11.438 1 94.75 397 PRO A O 1
ATOM 2897 N N . ALA A 1 398 ? -6.215 28.109 -11.547 1 96.94 398 ALA A N 1
ATOM 2898 C CA . ALA A 1 398 ? -6.824 28.906 -10.484 1 96.94 398 ALA A CA 1
ATOM 2899 C C . ALA A 1 398 ? -7.844 29.891 -11.047 1 96.94 398 ALA A C 1
ATOM 2901 O O . ALA A 1 398 ? -8.562 30.547 -10.289 1 96.94 398 ALA A O 1
ATOM 2902 N N . ARG A 1 399 ? -7.984 29.953 -12.336 1 97.25 399 ARG A N 1
ATOM 2903 C CA . ARG A 1 399 ? -8.867 30.906 -13.008 1 97.25 399 ARG A CA 1
ATOM 2904 C C . ARG A 1 399 ? -10.312 30.719 -12.547 1 97.25 399 ARG A C 1
ATOM 2906 O O . ARG A 1 399 ? -11.008 31.703 -12.289 1 97.25 399 ARG A O 1
ATOM 2913 N N . PRO A 1 400 ? -10.758 29.516 -12.391 1 97.56 400 PRO A N 1
ATOM 2914 C CA . PRO A 1 400 ? -12.148 29.344 -11.969 1 97.56 400 PRO A CA 1
ATOM 2915 C C . PRO A 1 400 ? -12.438 29.984 -10.609 1 97.56 400 PRO A C 1
ATOM 2917 O O . PRO A 1 400 ? -13.578 30.359 -10.328 1 97.56 400 PRO A O 1
ATOM 2920 N N . ALA A 1 401 ? -11.477 30.156 -9.781 1 97.94 401 ALA A N 1
ATOM 2921 C CA . ALA A 1 401 ? -11.688 30.766 -8.469 1 97.94 401 ALA A CA 1
ATOM 2922 C C . ALA A 1 401 ? -12.023 32.25 -8.594 1 97.94 401 ALA A C 1
ATOM 2924 O O . ALA A 1 401 ? -12.969 32.719 -7.973 1 97.94 401 ALA A O 1
ATOM 2925 N N . SER A 1 402 ? -11.273 32.969 -9.375 1 97.94 402 SER A N 1
ATOM 2926 C CA . SER A 1 402 ? -11.531 34.406 -9.555 1 97.94 402 SER A CA 1
ATOM 2927 C C . SER A 1 402 ? -12.859 34.656 -10.273 1 97.94 402 SER A C 1
ATOM 2929 O O . SER A 1 402 ? -13.578 35.594 -9.953 1 97.94 402 SER A O 1
ATOM 2931 N N . GLN A 1 403 ? -13.109 33.719 -11.188 1 97.75 403 GLN A N 1
ATOM 2932 C CA . GLN A 1 403 ? -14.375 33.812 -11.906 1 97.75 403 GLN A CA 1
ATOM 2933 C C . GLN A 1 403 ? -15.562 33.594 -10.969 1 97.75 403 GLN A C 1
ATOM 2935 O O . GLN A 1 403 ? -16.531 34.375 -11.016 1 97.75 403 GLN A O 1
ATOM 2940 N N . ALA A 1 404 ? -15.445 32.625 -10.156 1 97.81 404 ALA A N 1
ATOM 2941 C CA . ALA A 1 404 ? -16.516 32.312 -9.211 1 97.81 404 ALA A CA 1
ATOM 2942 C C . ALA A 1 404 ? -16.641 33.375 -8.148 1 97.81 404 ALA A C 1
ATOM 2944 O O . ALA A 1 404 ? -17.734 33.656 -7.652 1 97.81 404 ALA A O 1
ATOM 2945 N N . PHE A 1 405 ? -15.555 34 -7.824 1 97.94 405 PHE A N 1
ATOM 2946 C CA . PHE A 1 405 ? -15.555 35.094 -6.852 1 97.94 405 PHE A CA 1
ATOM 2947 C C . PHE A 1 405 ? -16.375 36.281 -7.359 1 97.94 405 PHE A C 1
ATOM 2949 O O . PHE A 1 405 ? -17.047 36.938 -6.578 1 97.94 405 PHE A O 1
ATOM 2956 N N . GLY A 1 406 ? -16.328 36.562 -8.641 1 96.31 406 GLY A N 1
ATOM 2957 C CA . GLY A 1 406 ? -17.094 37.656 -9.242 1 96.31 406 GLY A CA 1
ATOM 2958 C C . GLY A 1 406 ? -16.391 39 -9.148 1 96.31 406 GLY A C 1
ATOM 2959 O O . GLY A 1 406 ? -15.195 39.094 -9.445 1 96.31 406 GLY A O 1
ATOM 2960 N N . GLU A 1 407 ? -17.172 39.969 -8.719 1 94.5 407 GLU A N 1
ATOM 2961 C CA . GLU A 1 407 ? -16.625 41.312 -8.586 1 94.5 407 GLU A CA 1
ATOM 2962 C C . GLU A 1 407 ? -15.508 41.344 -7.539 1 94.5 407 GLU A C 1
ATOM 2964 O O . GLU A 1 407 ? -15.695 40.906 -6.406 1 94.5 407 GLU A O 1
ATOM 2969 N N . GLY A 1 408 ? -14.328 41.812 -7.977 1 95.44 408 GLY A N 1
ATOM 2970 C CA . GLY A 1 408 ? -13.188 41.875 -7.082 1 95.44 408 GLY A CA 1
ATOM 2971 C C . GLY A 1 408 ? -12.203 40.719 -7.324 1 95.44 408 GLY A C 1
ATOM 2972 O O . GLY A 1 408 ? -11.102 40.719 -6.77 1 95.44 408 GLY A O 1
ATOM 2973 N N . GLY A 1 409 ? -12.648 39.781 -8.117 1 97.75 409 GLY A N 1
ATOM 2974 C CA . GLY A 1 409 ? -11.773 38.688 -8.523 1 97.75 409 GLY A CA 1
ATOM 2975 C C . GLY A 1 409 ? -11.031 38.969 -9.82 1 97.75 409 GLY A C 1
ATOM 2976 O O . GLY A 1 409 ? -11.633 39.438 -10.789 1 97.75 409 GLY A O 1
ATOM 2977 N N . THR A 1 410 ? -9.773 38.812 -9.828 1 98.06 410 THR A N 1
ATOM 2978 C CA . THR A 1 410 ? -8.977 39.031 -11.031 1 98.06 410 THR A CA 1
ATOM 2979 C C . THR A 1 410 ? -7.973 37.875 -11.234 1 98.06 410 THR A C 1
ATOM 2981 O O . THR A 1 410 ? -7.277 37.5 -10.297 1 98.06 410 THR A O 1
ATOM 2984 N N . HIS A 1 411 ? -7.926 37.375 -12.445 1 98.25 411 HIS A N 1
ATOM 2985 C CA . HIS A 1 411 ? -6.957 36.344 -12.781 1 98.25 411 HIS A CA 1
ATOM 2986 C C . HIS A 1 411 ? -5.742 36.938 -13.484 1 98.25 411 HIS A C 1
ATOM 2988 O O . HIS A 1 411 ? -5.883 37.844 -14.32 1 98.25 411 HIS A O 1
ATOM 2994 N N . PHE A 1 412 ? -4.625 36.438 -13.141 1 97.69 412 PHE A N 1
ATOM 2995 C CA . PHE A 1 412 ? -3.383 36.875 -13.766 1 97.69 412 PHE A CA 1
ATOM 2996 C C . PHE A 1 412 ? -2.654 35.719 -14.414 1 97.69 412 PHE A C 1
ATOM 2998 O O . PHE A 1 412 ? -2.625 34.594 -13.859 1 97.69 412 PHE A O 1
ATOM 3005 N N . ASP A 1 413 ? -1.991 35.938 -15.492 1 93.38 413 ASP A N 1
ATOM 3006 C CA . ASP A 1 413 ? -1.319 34.906 -16.25 1 93.38 413 ASP A CA 1
ATOM 3007 C C . ASP A 1 413 ? 0.108 34.688 -15.758 1 93.38 413 ASP A C 1
ATOM 3009 O O . ASP A 1 413 ? 0.693 33.625 -15.977 1 93.38 413 ASP A O 1
ATOM 3013 N N . ASP A 1 414 ? 0.637 35.656 -15.18 1 94.12 414 ASP A N 1
ATOM 3014 C CA . ASP A 1 414 ? 1.994 35.469 -14.672 1 94.12 414 ASP A CA 1
ATOM 3015 C C . ASP A 1 414 ? 2.184 36.25 -13.367 1 94.12 414 ASP A C 1
ATOM 3017 O O . ASP A 1 414 ? 1.383 37.125 -13.031 1 94.12 414 ASP A O 1
ATOM 3021 N N . ARG A 1 415 ? 3.213 35.969 -12.734 1 95.44 415 ARG A N 1
ATOM 3022 C CA . ARG A 1 415 ? 3.48 36.469 -11.383 1 95.44 415 ARG A CA 1
ATOM 3023 C C . ARG A 1 415 ? 3.799 37.969 -11.398 1 95.44 415 ARG A C 1
ATOM 3025 O O . ARG A 1 415 ? 3.422 38.688 -10.477 1 95.44 415 ARG A O 1
ATOM 3032 N N . GLU A 1 416 ? 4.48 38.406 -12.398 1 95.12 416 GLU A N 1
ATOM 3033 C CA . GLU A 1 416 ? 4.844 39.812 -12.516 1 95.12 416 GLU A CA 1
ATOM 3034 C C . GLU A 1 416 ? 3.605 40.688 -12.609 1 95.12 416 GLU A C 1
ATOM 3036 O O . GLU A 1 416 ? 3.535 41.75 -11.969 1 95.12 416 GLU A O 1
ATOM 3041 N N . ALA A 1 417 ? 2.709 40.25 -13.398 1 96.44 417 ALA A N 1
ATOM 3042 C CA . ALA A 1 417 ? 1.469 41 -13.555 1 96.44 417 ALA A CA 1
ATOM 3043 C C . ALA A 1 417 ? 0.7 41.062 -12.234 1 96.44 417 ALA A C 1
ATOM 3045 O O . ALA A 1 417 ? 0.178 42.125 -11.875 1 96.44 417 ALA A O 1
ATOM 3046 N N . LEU A 1 418 ? 0.598 39.969 -11.555 1 97.31 418 LEU A N 1
ATOM 3047 C CA . LEU A 1 418 ? -0.073 39.938 -10.258 1 97.31 418 LEU A CA 1
ATOM 3048 C C . LEU A 1 418 ? 0.601 40.875 -9.266 1 97.31 418 LEU A C 1
ATOM 3050 O O . LEU A 1 418 ? -0.068 41.688 -8.625 1 97.31 418 LEU A O 1
ATOM 3054 N N . THR A 1 419 ? 1.911 40.812 -9.211 1 96.69 419 THR A N 1
ATOM 3055 C CA . THR A 1 419 ? 2.678 41.594 -8.25 1 96.69 419 THR A CA 1
ATOM 3056 C C . THR A 1 419 ? 2.535 43.094 -8.539 1 96.69 419 THR A C 1
ATOM 3058 O O . THR A 1 419 ? 2.338 43.875 -7.625 1 96.69 419 THR A O 1
ATOM 3061 N N . ARG A 1 420 ? 2.602 43.438 -9.797 1 96 420 ARG A N 1
ATOM 3062 C CA . ARG A 1 420 ? 2.455 44.812 -10.203 1 96 420 ARG A CA 1
ATOM 3063 C C . ARG A 1 420 ? 1.086 45.375 -9.812 1 96 420 ARG A C 1
ATOM 3065 O O . ARG A 1 420 ? 0.979 46.5 -9.305 1 96 420 ARG A O 1
ATOM 3072 N N . HIS A 1 421 ? 0.127 44.594 -10.055 1 96.88 421 HIS A N 1
ATOM 3073 C CA . HIS A 1 421 ? -1.227 45 -9.703 1 96.88 421 HIS A CA 1
ATOM 3074 C C . HIS A 1 421 ? -1.355 45.25 -8.203 1 96.88 421 HIS A C 1
ATOM 3076 O O . HIS A 1 421 ? -1.924 46.25 -7.781 1 96.88 421 HIS A O 1
ATOM 3082 N N . VAL A 1 422 ? -0.893 44.312 -7.441 1 96.69 422 VAL A N 1
ATOM 3083 C CA . VAL A 1 422 ? -1.007 44.406 -5.988 1 96.69 422 VAL A CA 1
ATOM 3084 C C . VAL A 1 422 ? -0.226 45.625 -5.473 1 96.69 422 VAL A C 1
ATOM 3086 O O . VAL A 1 422 ? -0.727 46.375 -4.641 1 96.69 422 VAL A O 1
ATOM 3089 N N . LEU A 1 423 ? 0.963 45.844 -5.992 1 94.94 423 LEU A N 1
ATOM 3090 C CA . LEU A 1 423 ? 1.796 46.969 -5.555 1 94.94 423 LEU A CA 1
ATOM 3091 C C . LEU A 1 423 ? 1.107 48.281 -5.828 1 94.94 423 LEU A C 1
ATOM 3093 O O . LEU A 1 423 ? 1.24 49.219 -5.047 1 94.94 423 LEU A O 1
ATOM 3097 N N . HIS A 1 424 ? 0.352 48.312 -6.852 1 95.5 424 HIS A N 1
ATOM 3098 C CA . HIS A 1 424 ? -0.277 49.562 -7.277 1 95.5 424 HIS A CA 1
ATOM 3099 C C . HIS A 1 424 ? -1.589 49.812 -6.535 1 95.5 424 HIS A C 1
ATOM 3101 O O . HIS A 1 424 ? -1.996 50.969 -6.332 1 95.5 424 HIS A O 1
ATOM 3107 N N . HIS A 1 425 ? -2.229 48.75 -6.152 1 96.62 425 HIS A N 1
ATOM 3108 C CA . HIS A 1 425 ? -3.604 48.938 -5.699 1 96.62 425 HIS A CA 1
ATOM 3109 C C . HIS A 1 425 ? -3.758 48.531 -4.234 1 96.62 425 HIS A C 1
ATOM 3111 O O . HIS A 1 425 ? -4.805 48.781 -3.631 1 96.62 425 HIS A O 1
ATOM 3117 N N . LEU A 1 426 ? -2.764 48 -3.645 1 96.06 426 LEU A N 1
ATOM 3118 C CA . LEU A 1 426 ? -2.842 47.5 -2.273 1 96.06 426 LEU A CA 1
ATOM 3119 C C . LEU A 1 426 ? -3.133 48.625 -1.303 1 96.06 426 LEU A C 1
ATOM 3121 O O . LEU A 1 426 ? -2.359 49.594 -1.211 1 96.06 426 LEU A O 1
ATOM 3125 N N . PRO A 1 427 ? -4.207 48.531 -0.579 1 96.19 427 PRO A N 1
ATOM 3126 C CA . PRO A 1 427 ? -4.52 49.594 0.399 1 96.19 427 PRO A CA 1
ATOM 3127 C C . PRO A 1 427 ? -3.609 49.531 1.625 1 96.19 427 PRO A C 1
ATOM 3129 O O . PRO A 1 427 ? -3.236 48.438 2.078 1 96.19 427 PRO A O 1
ATOM 3132 N N . PRO A 1 428 ? -3.389 50.719 2.211 1 95.19 428 PRO A N 1
ATOM 3133 C CA . PRO A 1 428 ? -2.611 50.75 3.453 1 95.19 428 PRO A CA 1
ATOM 3134 C C . PRO A 1 428 ? -3.316 50 4.598 1 95.19 428 PRO A C 1
ATOM 3136 O O . PRO A 1 428 ? -4.535 50.125 4.746 1 95.19 428 PRO A O 1
ATOM 3139 N N . GLY A 1 429 ? -2.59 49.219 5.309 1 94.88 429 GLY A N 1
ATOM 3140 C CA . GLY A 1 429 ? -3.105 48.562 6.5 1 94.88 429 GLY A CA 1
ATOM 3141 C C . GLY A 1 429 ? -3.893 47.312 6.199 1 94.88 429 GLY A C 1
ATOM 3142 O O . GLY A 1 429 ? -4.449 46.688 7.105 1 94.88 429 GLY A O 1
ATOM 3143 N N . ALA A 1 430 ? -3.881 46.906 4.949 1 96.5 430 ALA A N 1
ATOM 3144 C CA . ALA A 1 430 ? -4.645 45.719 4.539 1 96.5 430 ALA A CA 1
ATOM 3145 C C . ALA A 1 430 ? -4.031 44.438 5.113 1 96.5 430 ALA A C 1
ATOM 3147 O O . ALA A 1 430 ? -2.863 44.438 5.508 1 96.5 430 ALA A O 1
ATOM 3148 N N . SER A 1 431 ? -4.887 43.406 5.305 1 96.81 431 SER A N 1
ATOM 3149 C CA . SER A 1 431 ? -4.422 42.062 5.562 1 96.81 431 SER A CA 1
ATOM 3150 C C . SER A 1 431 ? -4.422 41.219 4.289 1 96.81 431 SER A C 1
ATOM 3152 O O . SER A 1 431 ? -5.449 41.094 3.621 1 96.81 431 SER A O 1
ATOM 3154 N N . VAL A 1 432 ? -3.236 40.656 3.936 1 97.88 432 VAL A N 1
ATOM 3155 C CA . VAL A 1 432 ? -3.066 40 2.646 1 97.88 432 VAL A CA 1
ATOM 3156 C C . VAL A 1 432 ? -2.629 38.562 2.861 1 97.88 432 VAL A C 1
ATOM 3158 O O . VAL A 1 432 ? -1.586 38.312 3.469 1 97.88 432 VAL A O 1
ATOM 3161 N N . LEU A 1 433 ? -3.42 37.594 2.389 1 97.94 433 LEU A N 1
ATOM 3162 C CA . LEU A 1 433 ? -3.057 36.188 2.391 1 97.94 433 LEU A CA 1
ATOM 3163 C C . LEU A 1 433 ? -2.436 35.781 1.058 1 97.94 433 LEU A C 1
ATOM 3165 O O . LEU A 1 433 ? -3.014 36.031 -0.003 1 97.94 433 LEU A O 1
ATOM 3169 N N . VAL A 1 434 ? -1.253 35.25 1.089 1 97.75 434 VAL A N 1
ATOM 3170 C CA . VAL A 1 434 ? -0.609 34.719 -0.104 1 97.75 434 VAL A CA 1
ATOM 3171 C C . VAL A 1 434 ? -0.486 33.188 0.019 1 97.75 434 VAL A C 1
ATOM 3173 O O . VAL A 1 434 ? 0.196 32.688 0.915 1 97.75 434 VAL A O 1
ATOM 3176 N N . LYS A 1 435 ? -1.166 32.406 -0.857 1 96.5 435 LYS A N 1
ATOM 3177 C CA . LYS A 1 435 ? -1.211 30.953 -0.743 1 96.5 435 LYS A CA 1
ATOM 3178 C C . LYS A 1 435 ? -1.247 30.297 -2.119 1 96.5 435 LYS A C 1
ATOM 3180 O O . LYS A 1 435 ? -1.746 30.891 -3.08 1 96.5 435 LYS A O 1
ATOM 3185 N N . GLY A 1 436 ? -0.684 29.109 -2.234 1 93.19 436 GLY A N 1
ATOM 3186 C CA . GLY A 1 436 ? -0.631 28.297 -3.439 1 93.19 436 GLY A CA 1
ATOM 3187 C C . GLY A 1 436 ? 0.215 27.047 -3.279 1 93.19 436 GLY A C 1
ATOM 3188 O O . GLY A 1 436 ? 0.929 26.906 -2.285 1 93.19 436 GLY A O 1
ATOM 3189 N N . SER A 1 437 ? 0.032 26.156 -4.25 1 90.5 437 SER A N 1
ATOM 3190 C CA . SER A 1 437 ? 0.916 25 -4.238 1 90.5 437 SER A CA 1
ATOM 3191 C C . SER A 1 437 ? 2.365 25.406 -4.484 1 90.5 437 SER A C 1
ATOM 3193 O O . SER A 1 437 ? 2.633 26.484 -5 1 90.5 437 SER A O 1
ATOM 3195 N N . ARG A 1 438 ? 3.246 24.516 -4.105 1 84.62 438 ARG A N 1
ATOM 3196 C CA . ARG A 1 438 ? 4.672 24.766 -4.27 1 84.62 438 ARG A CA 1
ATOM 3197 C C . ARG A 1 438 ? 5 25.125 -5.715 1 84.62 438 ARG A C 1
ATOM 3199 O O . ARG A 1 438 ? 5.871 25.969 -5.973 1 84.62 438 ARG A O 1
ATOM 3206 N N . SER A 1 439 ? 4.363 24.484 -6.602 1 86.56 439 SER A N 1
ATOM 3207 C CA . SER A 1 439 ? 4.637 24.656 -8.023 1 86.56 439 SER A CA 1
ATOM 3208 C C . SER A 1 439 ? 4.254 26.062 -8.5 1 86.56 439 SER A C 1
ATOM 3210 O O . SER A 1 439 ? 4.75 26.531 -9.523 1 86.56 439 SER A O 1
ATOM 3212 N N . ALA A 1 440 ? 3.391 26.766 -7.711 1 90.06 440 ALA A N 1
ATOM 3213 C CA . ALA A 1 440 ? 2.924 28.094 -8.109 1 90.06 440 ALA A CA 1
ATOM 3214 C C . ALA A 1 440 ? 3.961 29.172 -7.773 1 90.06 440 ALA A C 1
ATOM 3216 O O . ALA A 1 440 ? 3.906 30.281 -8.305 1 90.06 440 ALA A O 1
ATOM 3217 N N . GLY A 1 441 ? 4.852 28.875 -6.855 1 92.06 441 GLY A N 1
ATOM 3218 C CA . GLY A 1 441 ? 5.945 29.781 -6.539 1 92.06 441 GLY A CA 1
ATOM 3219 C C . GLY A 1 441 ? 5.484 31.078 -5.906 1 92.06 441 GLY A C 1
ATOM 3220 O O . GLY A 1 441 ? 6 32.156 -6.23 1 92.06 441 GLY A O 1
ATOM 3221 N N . MET A 1 442 ? 4.523 31.031 -5.051 1 95.06 442 MET A N 1
ATOM 3222 C CA . MET A 1 442 ? 3.904 32.219 -4.492 1 95.06 442 MET A CA 1
ATOM 3223 C C . MET A 1 442 ? 4.824 32.875 -3.471 1 95.06 442 MET A C 1
ATOM 3225 O O . MET A 1 442 ? 4.594 34.031 -3.078 1 95.06 442 MET A O 1
ATOM 3229 N N . GLU A 1 443 ? 5.93 32.188 -3.084 1 94.25 443 GLU A N 1
ATOM 3230 C CA . GLU A 1 443 ? 6.902 32.781 -2.174 1 94.25 443 GLU A CA 1
ATOM 3231 C C . GLU A 1 443 ? 7.543 34.031 -2.783 1 94.25 443 GLU A C 1
ATOM 3233 O O . GLU A 1 443 ? 7.934 34.938 -2.064 1 94.25 443 GLU A O 1
ATOM 3238 N N . HIS A 1 444 ? 7.555 34.094 -4.055 1 94.69 444 HIS A N 1
ATOM 3239 C CA . HIS A 1 444 ? 8.117 35.25 -4.746 1 94.69 444 HIS A CA 1
ATOM 3240 C C . HIS A 1 444 ? 7.207 36.469 -4.609 1 94.69 444 HIS A C 1
ATOM 3242 O O . HIS A 1 444 ? 7.684 37.594 -4.578 1 94.69 444 HIS A O 1
ATOM 3248 N N . VAL A 1 445 ? 5.93 36.219 -4.57 1 95.81 445 VAL A N 1
ATOM 3249 C CA . VAL A 1 445 ? 4.977 37.312 -4.359 1 95.81 445 VAL A CA 1
ATOM 3250 C C . VAL A 1 445 ? 5.141 37.875 -2.947 1 95.81 445 VAL A C 1
ATOM 3252 O O . VAL A 1 445 ? 5.141 39.094 -2.756 1 95.81 445 VAL A O 1
ATOM 3255 N N . VAL A 1 446 ? 5.301 37 -1.986 1 95.56 446 VAL A N 1
ATOM 3256 C CA . VAL A 1 446 ? 5.531 37.406 -0.609 1 95.56 446 VAL A CA 1
ATOM 3257 C C . VAL A 1 446 ? 6.789 38.281 -0.538 1 95.56 446 VAL A C 1
ATOM 3259 O O . VAL A 1 446 ? 6.785 39.344 0.091 1 95.56 446 VAL A O 1
ATOM 3262 N N . ALA A 1 447 ? 7.848 37.812 -1.172 1 94.44 447 ALA A N 1
ATOM 3263 C CA . ALA A 1 447 ? 9.125 38.531 -1.145 1 94.44 447 ALA A CA 1
ATOM 3264 C C . ALA A 1 447 ? 8.984 39.938 -1.689 1 94.44 447 ALA A C 1
ATOM 3266 O O . ALA A 1 447 ? 9.617 40.875 -1.183 1 94.44 447 ALA A O 1
ATOM 3267 N N . ALA A 1 448 ? 8.172 40.094 -2.66 1 94.75 448 ALA A N 1
ATOM 3268 C CA . ALA A 1 448 ? 7.988 41.375 -3.314 1 94.75 448 ALA A CA 1
ATOM 3269 C C . ALA A 1 448 ? 7.16 42.312 -2.447 1 94.75 448 ALA A C 1
ATOM 3271 O O . ALA A 1 448 ? 7.242 43.562 -2.59 1 94.75 448 ALA A O 1
ATOM 3272 N N . LEU A 1 449 ? 6.387 41.781 -1.563 1 95.44 449 LEU A N 1
ATOM 3273 C CA . LEU A 1 449 ? 5.43 42.594 -0.811 1 95.44 449 LEU A CA 1
ATOM 3274 C C . LEU A 1 449 ? 5.938 42.875 0.603 1 95.44 449 LEU A C 1
ATOM 3276 O O . LEU A 1 449 ? 5.32 43.625 1.357 1 95.44 449 LEU A O 1
ATOM 3280 N N . ARG A 1 450 ? 7.027 42.25 0.908 1 93.94 450 ARG A N 1
ATOM 3281 C CA . ARG A 1 450 ? 7.59 42.406 2.244 1 93.94 450 ARG A CA 1
ATOM 3282 C C . ARG A 1 450 ? 8.125 43.812 2.439 1 93.94 450 ARG A C 1
ATOM 3284 O O . ARG A 1 450 ? 8.68 44.438 1.511 1 93.94 450 ARG A O 1
ATOM 3291 N N . ALA A 1 451 ? 8.078 44.344 3.725 1 87.44 451 ALA A N 1
ATOM 3292 C CA . ALA A 1 451 ? 8.578 45.656 4.047 1 87.44 451 ALA A CA 1
ATOM 3293 C C . ALA A 1 451 ? 10.094 45.75 3.891 1 87.44 451 ALA A C 1
ATOM 3295 O O . ALA A 1 451 ? 10.641 46.781 3.535 1 87.44 451 ALA A O 1
ATOM 3296 N N . ASP A 1 452 ? 10.742 44.656 4.227 1 75.94 452 ASP A N 1
ATOM 3297 C CA . ASP A 1 452 ? 12.195 44.688 4.172 1 75.94 452 ASP A CA 1
ATOM 3298 C C . ASP A 1 452 ? 12.695 44.375 2.76 1 75.94 452 ASP A C 1
ATOM 3300 O O . ASP A 1 452 ? 13.898 44.25 2.531 1 75.94 452 ASP A O 1
ATOM 3304 N N . ALA A 1 453 ? 11.898 44.094 1.851 1 66.62 453 ALA A N 1
ATOM 3305 C CA . ALA A 1 453 ? 12.297 43.812 0.478 1 66.62 453 ALA A CA 1
ATOM 3306 C C . ALA A 1 453 ? 13.055 45 -0.134 1 66.62 453 ALA A C 1
ATOM 3308 O O . ALA A 1 453 ? 13.953 44.812 -0.958 1 66.62 453 ALA A O 1
ATOM 3309 N N . SER A 1 454 ? 12.641 46.281 -0.026 1 46.88 454 SER A N 1
ATOM 3310 C CA . SER A 1 454 ? 13.305 47.469 -0.55 1 46.88 454 SER A CA 1
ATOM 3311 C C . SER A 1 454 ? 14.641 47.719 0.142 1 46.88 454 SER A C 1
ATOM 3313 O O . SER A 1 454 ? 15.367 48.625 -0.211 1 46.88 454 SER A O 1
ATOM 3315 N N . ARG A 1 455 ? 15.039 46.938 1.211 1 41.31 455 ARG A N 1
ATOM 3316 C CA . ARG A 1 455 ? 16.359 47.281 1.697 1 41.31 455 ARG A CA 1
ATOM 3317 C C . ARG A 1 455 ? 17.453 46.531 0.942 1 41.31 455 ARG A C 1
ATOM 3319 O O . ARG A 1 455 ? 17.297 45.344 0.633 1 41.31 455 ARG A O 1
ATOM 3326 N N . MET B 1 1 ? -25.922 -21.375 7.371 1 44.22 1 MET B N 1
ATOM 3327 C CA . MET B 1 1 ? -25.109 -21.453 8.57 1 44.22 1 MET B CA 1
ATOM 3328 C C . MET B 1 1 ? -24.297 -20.188 8.773 1 44.22 1 MET B C 1
ATOM 3330 O O . MET B 1 1 ? -23.75 -19.641 7.812 1 44.22 1 MET B O 1
ATOM 3334 N N . SER B 1 2 ? -24.625 -19.469 9.844 1 60.34 2 SER B N 1
ATOM 3335 C CA . SER B 1 2 ? -24.219 -18.094 10.148 1 60.34 2 SER B CA 1
ATOM 3336 C C . SER B 1 2 ? -22.703 -18 10.344 1 60.34 2 SER B C 1
ATOM 3338 O O . SER B 1 2 ? -22.078 -18.938 10.852 1 60.34 2 SER B O 1
ATOM 3340 N N . GLY B 1 3 ? -21.938 -17.312 9.477 1 72.12 3 GLY B N 1
ATOM 3341 C CA . GLY B 1 3 ? -20.516 -17.047 9.641 1 72.12 3 GLY B CA 1
ATOM 3342 C C . GLY B 1 3 ? -20.109 -16.828 11.086 1 72.12 3 GLY B C 1
ATOM 3343 O O . GLY B 1 3 ? -20.953 -16.703 11.961 1 72.12 3 GLY B O 1
ATOM 3344 N N . VAL B 1 4 ? -18.891 -17.156 11.445 1 87.44 4 VAL B N 1
ATOM 3345 C CA . VAL B 1 4 ? -18.359 -16.922 12.789 1 87.44 4 VAL B CA 1
ATOM 3346 C C . VAL B 1 4 ? -18.406 -15.43 13.109 1 87.44 4 VAL B C 1
ATOM 3348 O O . VAL B 1 4 ? -17.953 -14.602 12.312 1 87.44 4 VAL B O 1
ATOM 3351 N N . GLY B 1 5 ? -19.047 -15.141 14.156 1 90.5 5 GLY B N 1
ATOM 3352 C CA . GLY B 1 5 ? -19.141 -13.734 14.523 1 90.5 5 GLY B CA 1
ATOM 3353 C C . GLY B 1 5 ? -20.078 -12.945 13.633 1 90.5 5 GLY B C 1
ATOM 3354 O O . GLY B 1 5 ? -20.578 -13.469 12.641 1 90.5 5 GLY B O 1
ATOM 3355 N N . LEU B 1 6 ? -20.422 -11.758 13.961 1 96.69 6 LEU B N 1
ATOM 3356 C CA . LEU B 1 6 ? -21.266 -10.852 13.188 1 96.69 6 LEU B CA 1
ATOM 3357 C C . LEU B 1 6 ? -22.656 -11.43 13 1 96.69 6 LEU B C 1
ATOM 3359 O O . LEU B 1 6 ? -23.25 -11.312 11.922 1 96.69 6 LEU B O 1
ATOM 3363 N N . GLY B 1 7 ? -23.125 -12.102 14.062 1 96 7 GLY B N 1
ATOM 3364 C CA . GLY B 1 7 ? -24.438 -12.719 14 1 96 7 GLY B CA 1
ATOM 3365 C C . GLY B 1 7 ? -25.578 -11.758 14.344 1 96 7 GLY B C 1
ATOM 3366 O O . GLY B 1 7 ? -26.75 -12.094 14.18 1 96 7 GLY B O 1
ATOM 3367 N N . THR B 1 8 ? -25.203 -10.547 14.836 1 96.69 8 THR B N 1
ATOM 3368 C CA . THR B 1 8 ? -26.203 -9.555 15.211 1 96.69 8 THR B CA 1
ATOM 3369 C C . THR B 1 8 ? -25.781 -8.164 14.742 1 96.69 8 THR B C 1
ATOM 3371 O O . THR B 1 8 ? -24.609 -7.934 14.445 1 96.69 8 THR B O 1
ATOM 3374 N N . LEU B 1 9 ? -26.781 -7.289 14.664 1 97.12 9 LEU B N 1
ATOM 3375 C CA . LEU B 1 9 ? -26.5 -5.895 14.344 1 97.12 9 LEU B CA 1
ATOM 3376 C C . LEU B 1 9 ? -25.578 -5.273 15.391 1 97.12 9 LEU B C 1
ATOM 3378 O O . LEU B 1 9 ? -24.734 -4.426 15.062 1 97.12 9 LEU B O 1
ATOM 3382 N N . GLY B 1 10 ? -25.781 -5.711 16.625 1 97 10 GLY B N 1
ATOM 3383 C CA . GLY B 1 10 ? -24.906 -5.266 17.688 1 97 10 GLY B CA 1
ATOM 3384 C C . GLY B 1 10 ? -23.438 -5.598 17.453 1 97 10 GLY B C 1
ATOM 3385 O O . GLY B 1 10 ? -22.562 -4.758 17.672 1 97 10 GLY B O 1
ATOM 3386 N N . GLU B 1 11 ? -23.172 -6.801 17 1 97.25 11 GLU B N 1
ATOM 3387 C CA . GLU B 1 11 ? -21.812 -7.215 16.703 1 97.25 11 GLU B CA 1
ATOM 3388 C C . GLU B 1 11 ? -21.25 -6.434 15.516 1 97.25 11 GLU B C 1
ATOM 3390 O O . GLU B 1 11 ? -20.062 -6.105 15.484 1 97.25 11 GLU B O 1
ATOM 3395 N N . VAL B 1 12 ? -22.125 -6.121 14.602 1 97.94 12 VAL B N 1
ATOM 3396 C CA . VAL B 1 12 ? -21.734 -5.383 13.406 1 97.94 12 VAL B CA 1
ATOM 3397 C C . VAL B 1 12 ? -21.328 -3.961 13.789 1 97.94 12 VAL B C 1
ATOM 3399 O O . VAL B 1 12 ? -20.25 -3.482 13.391 1 97.94 12 VAL B O 1
ATOM 3402 N N . VAL B 1 13 ? -22.188 -3.271 14.547 1 97.56 13 VAL B N 1
ATOM 3403 C CA . VAL B 1 13 ? -21.891 -1.889 14.906 1 97.56 13 VAL B CA 1
ATOM 3404 C C . VAL B 1 13 ? -20.641 -1.842 15.781 1 97.56 13 VAL B C 1
ATOM 3406 O O . VAL B 1 13 ? -19.859 -0.891 15.711 1 97.56 13 VAL B O 1
ATOM 3409 N N . ASP B 1 14 ? -20.391 -2.854 16.594 1 97.12 14 ASP B N 1
ATOM 3410 C CA . ASP B 1 14 ? -19.172 -2.939 17.391 1 97.12 14 ASP B CA 1
ATOM 3411 C C . ASP B 1 14 ? -17.938 -3.066 16.5 1 97.12 14 ASP B C 1
ATOM 3413 O O . ASP B 1 14 ? -16.938 -2.387 16.719 1 97.12 14 ASP B O 1
ATOM 3417 N N . ALA B 1 15 ? -18 -3.912 15.477 1 97.56 15 ALA B N 1
ATOM 3418 C CA . ALA B 1 15 ? -16.906 -4.137 14.547 1 97.56 15 ALA B CA 1
ATOM 3419 C C . ALA B 1 15 ? -16.578 -2.865 13.766 1 97.56 15 ALA B C 1
ATOM 3421 O O . ALA B 1 15 ? -15.438 -2.674 13.32 1 97.56 15 ALA B O 1
ATOM 3422 N N . LEU B 1 16 ? -17.547 -1.974 13.672 1 98.06 16 LEU B N 1
ATOM 3423 C CA . LEU B 1 16 ? -17.375 -0.785 12.836 1 98.06 16 LEU B CA 1
ATOM 3424 C C . LEU B 1 16 ? -17.141 0.451 13.703 1 98.06 16 LEU B C 1
ATOM 3426 O O . LEU B 1 16 ? -16.906 1.541 13.18 1 98.06 16 LEU B O 1
ATOM 3430 N N . GLY B 1 17 ? -17.234 0.316 15 1 96.31 17 GLY B N 1
ATOM 3431 C CA . GLY B 1 17 ? -17.062 1.444 15.898 1 96.31 17 GLY B CA 1
ATOM 3432 C C . GLY B 1 17 ? -18.234 2.422 15.852 1 96.31 17 GLY B C 1
ATOM 3433 O O . GLY B 1 17 ? -18.031 3.635 15.961 1 96.31 17 GLY B O 1
ATOM 3434 N N . LEU B 1 18 ? -19.438 1.909 15.641 1 96.19 18 LEU B N 1
ATOM 3435 C CA . LEU B 1 18 ? -20.641 2.727 15.547 1 96.19 18 LEU B CA 1
ATOM 3436 C C . LEU B 1 18 ? -21.438 2.662 16.844 1 96.19 18 LEU B C 1
ATOM 3438 O O . LEU B 1 18 ? -21.219 1.771 17.672 1 96.19 18 LEU B O 1
ATOM 3442 N N . PRO B 1 19 ? -22.344 3.627 17 1 93.81 19 PRO B N 1
ATOM 3443 C CA . PRO B 1 19 ? -23.203 3.578 18.172 1 93.81 19 PRO B CA 1
ATOM 3444 C C . PRO B 1 19 ? -24.141 2.369 18.172 1 93.81 19 PRO B C 1
ATOM 3446 O O . PRO B 1 19 ? -24.5 1.864 17.094 1 93.81 19 PRO B O 1
ATOM 3449 N N . ALA B 1 20 ? -24.594 2.021 19.266 1 93.69 20 ALA B N 1
ATOM 3450 C CA . ALA B 1 20 ? -25.484 0.871 19.422 1 93.69 20 ALA B CA 1
ATOM 3451 C C . ALA B 1 20 ? -26.766 1.06 18.609 1 93.69 20 ALA B C 1
ATOM 3453 O O . ALA B 1 20 ? -27.328 2.158 18.578 1 93.69 20 ALA B O 1
ATOM 3454 N N . PRO B 1 21 ? -27.188 -0.012 18 1 92.5 21 PRO B N 1
ATOM 3455 C CA . PRO B 1 21 ? -28.453 0.09 17.25 1 92.5 21 PRO B CA 1
ATOM 3456 C C . PRO B 1 21 ? -29.672 0.119 18.172 1 92.5 21 PRO B C 1
ATOM 3458 O O . PRO B 1 21 ? -29.609 -0.312 19.312 1 92.5 21 PRO B O 1
ATOM 3461 N N . ALA B 1 22 ? -30.75 0.656 17.625 1 90.06 22 ALA B N 1
ATOM 3462 C CA . ALA B 1 22 ? -31.984 0.69 18.391 1 90.06 22 ALA B CA 1
ATOM 3463 C C . ALA B 1 22 ? -32.469 -0.72 18.719 1 90.06 22 ALA B C 1
ATOM 3465 O O . ALA B 1 22 ? -32.938 -0.981 19.828 1 90.06 22 ALA B O 1
ATOM 3466 N N . GLU B 1 23 ? -32.406 -1.552 17.75 1 92.31 23 GLU B N 1
ATOM 3467 C CA . GLU B 1 23 ? -32.75 -2.965 17.891 1 92.31 23 GLU B CA 1
ATOM 3468 C C . GLU B 1 23 ? -31.594 -3.857 17.422 1 92.31 23 GLU B C 1
ATOM 3470 O O . GLU B 1 23 ? -31 -3.623 16.375 1 92.31 23 GLU B O 1
ATOM 3475 N N . ASP B 1 24 ? -31.312 -4.895 18.266 1 95.5 24 ASP B N 1
ATOM 3476 C CA . ASP B 1 24 ? -30.234 -5.816 17.922 1 95.5 24 ASP B CA 1
ATOM 3477 C C . ASP B 1 24 ? -30.766 -6.996 17.109 1 95.5 24 ASP B C 1
ATOM 3479 O O . ASP B 1 24 ? -30.859 -8.117 17.625 1 95.5 24 ASP B O 1
ATOM 3483 N N . ALA B 1 25 ? -30.969 -6.816 15.867 1 95.31 25 ALA B N 1
ATOM 3484 C CA . ALA B 1 25 ? -31.531 -7.832 14.977 1 95.31 25 ALA B CA 1
ATOM 3485 C C . ALA B 1 25 ? -30.484 -8.891 14.625 1 95.31 25 ALA B C 1
ATOM 3487 O O . ALA B 1 25 ? -29.281 -8.609 14.594 1 95.31 25 ALA B O 1
ATOM 3488 N N . ASP B 1 26 ? -30.969 -10.102 14.336 1 95.81 26 ASP B N 1
ATOM 3489 C CA . ASP B 1 26 ? -30.094 -11.164 13.867 1 95.81 26 ASP B CA 1
ATOM 3490 C C . ASP B 1 26 ? -29.688 -10.938 12.414 1 95.81 26 ASP B C 1
ATOM 3492 O O . ASP B 1 26 ? -30.5 -10.492 11.602 1 95.81 26 ASP B O 1
ATOM 3496 N N . ILE B 1 27 ? -28.422 -11.297 12.164 1 95.31 27 ILE B N 1
ATOM 3497 C CA . ILE B 1 27 ? -27.891 -11.188 10.805 1 95.31 27 ILE B CA 1
ATOM 3498 C C . ILE B 1 27 ? -27.5 -12.57 10.289 1 95.31 27 ILE B C 1
ATOM 3500 O O . ILE B 1 27 ? -26.688 -13.266 10.906 1 95.31 27 ILE B O 1
ATOM 3504 N N . GLY B 1 28 ? -28.047 -12.914 9.141 1 92.44 28 GLY B N 1
ATOM 3505 C CA . GLY B 1 28 ? -27.75 -14.227 8.586 1 92.44 28 GLY B CA 1
ATOM 3506 C C . GLY B 1 28 ? -26.641 -14.211 7.551 1 92.44 28 GLY B C 1
ATOM 3507 O O . GLY B 1 28 ? -25.984 -15.227 7.328 1 92.44 28 GLY B O 1
ATOM 3508 N N . ALA B 1 29 ? -26.578 -13.078 6.883 1 93.44 29 ALA B N 1
ATOM 3509 C CA . ALA B 1 29 ? -25.578 -12.969 5.82 1 93.44 29 ALA B CA 1
ATOM 3510 C C . ALA B 1 29 ? -25.203 -11.516 5.566 1 93.44 29 ALA B C 1
ATOM 3512 O O . ALA B 1 29 ? -25.969 -10.602 5.863 1 93.44 29 ALA B O 1
ATOM 3513 N N . ILE B 1 30 ? -24.031 -11.281 5.168 1 95.75 30 ILE B N 1
ATOM 3514 C CA . ILE B 1 30 ? -23.562 -9.984 4.691 1 95.75 30 ILE B CA 1
ATOM 3515 C C . ILE B 1 30 ? -23.422 -10.016 3.17 1 95.75 30 ILE B C 1
ATOM 3517 O O . ILE B 1 30 ? -22.656 -10.797 2.627 1 95.75 30 ILE B O 1
ATOM 3521 N N . VAL B 1 31 ? -24.188 -9.156 2.5 1 94.38 31 VAL B N 1
ATOM 3522 C CA . VAL B 1 31 ? -24.359 -9.289 1.055 1 94.38 31 VAL B CA 1
ATOM 3523 C C . VAL B 1 31 ? -24.062 -7.957 0.375 1 94.38 31 VAL B C 1
ATOM 3525 O O . VAL B 1 31 ? -24.438 -6.898 0.875 1 94.38 31 VAL B O 1
ATOM 3528 N N . THR B 1 32 ? -23.266 -7.984 -0.725 1 94 32 THR B N 1
ATOM 3529 C CA . THR B 1 32 ? -22.953 -6.777 -1.482 1 94 32 THR B CA 1
ATOM 3530 C C . THR B 1 32 ? -23.672 -6.785 -2.83 1 94 32 THR B C 1
ATOM 3532 O O . THR B 1 32 ? -23.781 -5.746 -3.486 1 94 32 THR B O 1
ATOM 3535 N N . ASP B 1 33 ? -24.109 -7.922 -3.225 1 87.5 33 ASP B N 1
ATOM 3536 C CA . ASP B 1 33 ? -24.781 -8.117 -4.504 1 87.5 33 ASP B CA 1
ATOM 3537 C C . ASP B 1 33 ? -26.281 -8.336 -4.309 1 87.5 33 ASP B C 1
ATOM 3539 O O . ASP B 1 33 ? -26.703 -9.359 -3.758 1 87.5 33 ASP B O 1
ATOM 3543 N N . THR B 1 34 ? -27.031 -7.5 -4.863 1 83.25 34 THR B N 1
ATOM 3544 C CA . THR B 1 34 ? -28.469 -7.555 -4.629 1 83.25 34 THR B CA 1
ATOM 3545 C C . THR B 1 34 ? -29.062 -8.82 -5.227 1 83.25 34 THR B C 1
ATOM 3547 O O . THR B 1 34 ? -30.172 -9.242 -4.848 1 83.25 34 THR B O 1
ATOM 3550 N N . ARG B 1 35 ? -28.344 -9.414 -6.145 1 79.38 35 ARG B N 1
ATOM 3551 C CA . ARG B 1 35 ? -28.844 -10.648 -6.758 1 79.38 35 ARG B CA 1
ATOM 3552 C C . ARG B 1 35 ? -28.75 -11.812 -5.785 1 79.38 35 ARG B C 1
ATOM 3554 O O . ARG B 1 35 ? -29.375 -12.852 -5.992 1 79.38 35 ARG B O 1
ATOM 3561 N N . ARG B 1 36 ? -28.078 -11.672 -4.703 1 83.25 36 ARG B N 1
ATOM 3562 C CA . ARG B 1 36 ? -27.875 -12.742 -3.732 1 83.25 36 ARG B CA 1
ATOM 3563 C C . ARG B 1 36 ? -28.531 -12.406 -2.395 1 83.25 36 ARG B C 1
ATOM 3565 O O . ARG B 1 36 ? -28.203 -13.016 -1.371 1 83.25 36 ARG B O 1
ATOM 3572 N N . LEU B 1 37 ? -29.391 -11.477 -2.434 1 85.81 37 LEU B N 1
ATOM 3573 C CA . LEU B 1 37 ? -30.016 -11.023 -1.192 1 85.81 37 LEU B CA 1
ATOM 3574 C C . LEU B 1 37 ? -30.969 -12.078 -0.646 1 85.81 37 LEU B C 1
ATOM 3576 O O . LEU B 1 37 ? -31.672 -12.742 -1.414 1 85.81 37 LEU B O 1
ATOM 3580 N N . ALA B 1 38 ? -30.859 -12.273 0.62 1 83.81 38 ALA B N 1
ATOM 3581 C CA . ALA B 1 38 ? -31.75 -13.18 1.338 1 83.81 38 ALA B CA 1
ATOM 3582 C C . ALA B 1 38 ? -32.281 -12.516 2.6 1 83.81 38 ALA B C 1
ATOM 3584 O O . ALA B 1 38 ? -31.781 -11.484 3.043 1 83.81 38 ALA B O 1
ATOM 3585 N N . SER B 1 39 ? -33.312 -13.195 3.105 1 91.44 39 SER B N 1
ATOM 3586 C CA . SER B 1 39 ? -33.906 -12.703 4.344 1 91.44 39 SER B CA 1
ATOM 3587 C C . SER B 1 39 ? -32.875 -12.688 5.48 1 91.44 39 SER B C 1
ATOM 3589 O O . SER B 1 39 ? -32.094 -13.625 5.629 1 91.44 39 SER B O 1
ATOM 3591 N N . GLY B 1 40 ? -32.875 -11.547 6.152 1 93.81 40 GLY B N 1
ATOM 3592 C CA . GLY B 1 40 ? -32 -11.445 7.309 1 93.81 40 GLY B CA 1
ATOM 3593 C C . GLY B 1 40 ? -30.625 -10.938 6.969 1 93.81 40 GLY B C 1
ATOM 3594 O O . GLY B 1 40 ? -29.734 -10.883 7.828 1 93.81 40 GLY B O 1
ATOM 3595 N N . ALA B 1 41 ? -30.469 -10.453 5.777 1 95.38 41 ALA B N 1
ATOM 3596 C CA . ALA 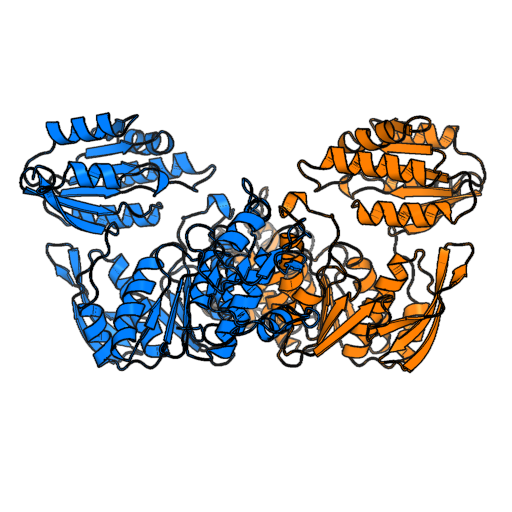B 1 41 ? -29.141 -10.062 5.324 1 95.38 41 ALA B CA 1
ATOM 3597 C C . ALA B 1 41 ? -28.828 -8.617 5.707 1 95.38 41 ALA B C 1
ATOM 3599 O O . ALA B 1 41 ? -29.75 -7.816 5.902 1 95.38 41 ALA B O 1
ATOM 3600 N N . LEU B 1 42 ? -27.578 -8.328 5.996 1 97.25 42 LEU B N 1
ATOM 3601 C CA . LEU B 1 42 ? -27.062 -6.965 5.961 1 97.25 42 LEU B CA 1
ATOM 3602 C C . LEU B 1 42 ? -26.594 -6.598 4.555 1 97.25 42 LEU B C 1
ATOM 3604 O O . LEU B 1 42 ? -25.703 -7.254 3.998 1 97.25 42 LEU B O 1
ATOM 3608 N N . PHE B 1 43 ? -27.281 -5.617 4.008 1 97.81 43 PHE B N 1
ATOM 3609 C CA . PHE B 1 43 ? -26.922 -5.168 2.668 1 97.81 43 PHE B CA 1
ATOM 3610 C C . PHE B 1 43 ? -25.844 -4.098 2.73 1 97.81 43 PHE B C 1
ATOM 3612 O O . PHE B 1 43 ? -26.031 -3.059 3.367 1 97.81 43 PHE B O 1
ATOM 3619 N N . VAL B 1 44 ? -24.656 -4.297 2.08 1 98.25 44 VAL B N 1
ATOM 3620 C CA . VAL B 1 44 ? -23.578 -3.312 2.025 1 98.25 44 VAL B CA 1
ATOM 3621 C C . VAL B 1 44 ? -23.656 -2.535 0.714 1 98.25 44 VAL B C 1
ATOM 3623 O O . VAL B 1 44 ? -23.391 -3.082 -0.357 1 98.25 44 VAL B O 1
ATOM 3626 N N . ALA B 1 45 ? -23.969 -1.291 0.771 1 97.88 45 ALA B N 1
ATOM 3627 C CA . ALA B 1 45 ? -24.141 -0.452 -0.413 1 97.88 45 ALA B CA 1
ATOM 3628 C C . ALA B 1 45 ? -22.797 0.075 -0.908 1 97.88 45 ALA B C 1
ATOM 3630 O O . ALA B 1 45 ? -22.438 1.223 -0.637 1 97.88 45 ALA B O 1
ATOM 3631 N N . LEU B 1 46 ? -22.125 -0.71 -1.749 1 96.75 46 LEU B N 1
ATOM 3632 C CA . LEU B 1 46 ? -20.828 -0.329 -2.297 1 96.75 46 LEU B CA 1
ATOM 3633 C C . LEU B 1 46 ? -20.984 0.697 -3.412 1 96.75 46 LEU B C 1
ATOM 3635 O O . LEU B 1 46 ? -22 0.688 -4.129 1 96.75 46 LEU B O 1
ATOM 3639 N N . VAL B 1 47 ? -20.047 1.566 -3.463 1 93 47 VAL B N 1
ATOM 3640 C CA . VAL B 1 47 ? -20.016 2.564 -4.527 1 93 47 VAL B CA 1
ATOM 3641 C C . VAL B 1 47 ? -18.844 2.283 -5.465 1 93 47 VAL B C 1
ATOM 3643 O O . VAL B 1 47 ? -17.703 2.141 -5.016 1 93 47 VAL B O 1
ATOM 3646 N N . GLY B 1 48 ? -19.062 2.062 -6.773 1 86.75 48 GLY B N 1
ATOM 3647 C CA . GLY B 1 48 ? -18.047 1.88 -7.785 1 86.75 48 GLY B CA 1
ATOM 3648 C C . GLY B 1 48 ? -17.953 3.039 -8.758 1 86.75 48 GLY B C 1
ATOM 3649 O O . GLY B 1 48 ? -18.594 4.074 -8.562 1 86.75 48 GLY B O 1
ATOM 3650 N N . GLU B 1 49 ? -17.156 2.91 -9.734 1 80.5 49 GLU B N 1
ATOM 3651 C CA . GLU B 1 49 ? -16.969 3.953 -10.742 1 80.5 49 GLU B CA 1
ATOM 3652 C C . GLU B 1 49 ? -18.25 4.156 -11.555 1 80.5 49 GLU B C 1
ATOM 3654 O O . GLU B 1 49 ? -18.578 5.285 -11.938 1 80.5 49 GLU B O 1
ATOM 3659 N N . ARG B 1 50 ? -18.922 3.062 -11.734 1 85.44 50 ARG B N 1
ATOM 3660 C CA . ARG B 1 50 ? -20.047 3.131 -12.664 1 85.44 50 ARG B CA 1
ATOM 3661 C C . ARG B 1 50 ? -21.359 2.785 -11.969 1 85.44 50 ARG B C 1
ATOM 3663 O O . ARG B 1 50 ? -22.375 2.562 -12.625 1 85.44 50 ARG B O 1
ATOM 3670 N N . PHE B 1 51 ? -21.266 2.604 -10.68 1 88.81 51 PHE B N 1
ATOM 3671 C CA . PHE B 1 51 ? -22.516 2.227 -10.008 1 88.81 51 PHE B CA 1
ATOM 3672 C C . PHE B 1 51 ? -22.516 2.723 -8.57 1 88.81 51 PHE B C 1
ATOM 3674 O O . PHE B 1 51 ? -21.453 2.973 -7.984 1 88.81 51 PHE B O 1
ATOM 3681 N N . ASP B 1 52 ? -23.734 2.867 -8.008 1 94.69 52 ASP B N 1
ATOM 3682 C CA . ASP B 1 52 ? -24 3.248 -6.629 1 94.69 52 ASP B CA 1
ATOM 3683 C C . ASP B 1 52 ? -25.094 2.367 -6.023 1 94.69 52 ASP B C 1
ATOM 3685 O O . ASP B 1 52 ? -26.281 2.535 -6.328 1 94.69 52 ASP B O 1
ATOM 3689 N N . ALA B 1 53 ? -24.672 1.501 -5.121 1 96 53 ALA B N 1
ATOM 3690 C CA . ALA B 1 53 ? -25.594 0.496 -4.594 1 96 53 ALA B CA 1
ATOM 3691 C C . ALA B 1 53 ? -26.578 1.122 -3.623 1 96 53 ALA B C 1
ATOM 3693 O O . ALA B 1 53 ? -27.547 0.468 -3.195 1 96 53 ALA B O 1
ATOM 3694 N N . HIS B 1 54 ? -26.391 2.383 -3.27 1 97.06 54 HIS B N 1
ATOM 3695 C CA . HIS B 1 54 ? -27.391 3.078 -2.471 1 97.06 54 HIS B CA 1
ATOM 3696 C C . HIS B 1 54 ? -28.734 3.115 -3.186 1 97.06 54 HIS B C 1
ATOM 3698 O O . HIS B 1 54 ? -29.781 3.188 -2.539 1 97.06 54 HIS B O 1
ATOM 3704 N N . ASP B 1 55 ? -28.672 3.023 -4.457 1 96.06 55 ASP B N 1
ATOM 3705 C CA . ASP B 1 55 ? -29.875 3.051 -5.273 1 96.06 55 ASP B CA 1
ATOM 3706 C C . ASP B 1 55 ? -30.688 1.772 -5.094 1 96.06 55 ASP B C 1
ATOM 3708 O O . ASP B 1 55 ? -31.859 1.712 -5.492 1 96.06 55 ASP B O 1
ATOM 3712 N N . PHE B 1 56 ? -30.156 0.801 -4.426 1 95.88 56 PHE B N 1
ATOM 3713 C CA . PHE B 1 56 ? -30.812 -0.496 -4.352 1 95.88 56 PHE B CA 1
ATOM 3714 C C . PHE B 1 56 ? -31.25 -0.8 -2.924 1 95.88 56 PHE B C 1
ATOM 3716 O O . PHE B 1 56 ? -31.547 -1.949 -2.592 1 95.88 56 PHE B O 1
ATOM 3723 N N . VAL B 1 57 ? -31.281 0.171 -2.057 1 97.31 57 VAL B N 1
ATOM 3724 C CA . VAL B 1 57 ? -31.656 -0.032 -0.66 1 97.31 57 VAL B CA 1
ATOM 3725 C C . VAL B 1 57 ? -33.094 -0.523 -0.576 1 97.31 57 VAL B C 1
ATOM 3727 O O . VAL B 1 57 ? -33.406 -1.435 0.196 1 97.31 57 VAL B O 1
ATOM 3730 N N . ALA B 1 58 ? -33.969 0.045 -1.409 1 96.81 58 ALA B N 1
ATOM 3731 C CA . ALA B 1 58 ? -35.344 -0.385 -1.418 1 96.81 58 ALA B CA 1
ATOM 3732 C C . ALA B 1 58 ? -35.469 -1.847 -1.838 1 96.81 58 ALA B C 1
ATOM 3734 O O . ALA B 1 58 ? -36.25 -2.605 -1.252 1 96.81 58 ALA B O 1
ATOM 3735 N N . GLN B 1 59 ? -34.719 -2.16 -2.834 1 96 59 GLN B N 1
ATOM 3736 C CA . GLN B 1 59 ? -34.719 -3.541 -3.303 1 96 59 GLN B CA 1
ATOM 3737 C C . GLN B 1 59 ? -34.219 -4.488 -2.211 1 96 59 GLN B C 1
ATOM 3739 O O . GLN B 1 59 ? -34.75 -5.594 -2.059 1 96 59 GLN B O 1
ATOM 3744 N N . ALA B 1 60 ? -33.219 -4.105 -1.457 1 96.5 60 ALA B N 1
ATOM 3745 C CA . ALA B 1 60 ? -32.688 -4.914 -0.356 1 96.5 60 ALA B CA 1
ATOM 3746 C C . ALA B 1 60 ? -33.75 -5.121 0.721 1 96.5 60 ALA B C 1
ATOM 3748 O O . ALA B 1 60 ? -33.938 -6.234 1.222 1 96.5 60 ALA B O 1
ATOM 3749 N N . ARG B 1 61 ? -34.438 -4.055 1.019 1 96.12 61 ARG B N 1
ATOM 3750 C CA . ARG B 1 61 ? -35.5 -4.148 2.002 1 96.12 61 ARG B CA 1
ATOM 3751 C C . ARG B 1 61 ? -36.562 -5.141 1.554 1 96.12 61 ARG B C 1
ATOM 3753 O O . ARG B 1 61 ? -37 -5.988 2.336 1 96.12 61 ARG B O 1
ATOM 3760 N N . GLU B 1 62 ? -36.938 -5.02 0.319 1 96.19 62 GLU B N 1
ATOM 3761 C CA . GLU B 1 62 ? -37.969 -5.883 -0.232 1 96.19 62 GLU B CA 1
ATOM 3762 C C . GLU B 1 62 ? -37.562 -7.348 -0.215 1 96.19 62 GLU B C 1
ATOM 3764 O O . GLU B 1 62 ? -38.375 -8.242 -0.061 1 96.19 62 GLU B O 1
ATOM 3769 N N . ALA B 1 63 ? -36.312 -7.559 -0.341 1 95.44 63 ALA B N 1
ATOM 3770 C CA . ALA B 1 63 ? -35.781 -8.914 -0.357 1 95.44 63 ALA B CA 1
ATOM 3771 C C . ALA B 1 63 ? -35.594 -9.461 1.061 1 95.44 63 ALA B C 1
ATOM 3773 O O . ALA B 1 63 ? -35.25 -10.625 1.25 1 95.44 63 ALA B O 1
ATOM 3774 N N . GLY B 1 64 ? -35.812 -8.617 2.07 1 94.56 64 GLY B N 1
ATOM 3775 C CA . GLY B 1 64 ? -35.844 -9.094 3.443 1 94.56 64 GLY B CA 1
ATOM 3776 C C . GLY B 1 64 ? -34.594 -8.703 4.23 1 94.56 64 GLY B C 1
ATOM 3777 O O . GLY B 1 64 ? -34.344 -9.242 5.309 1 94.56 64 GLY B O 1
ATOM 3778 N N . ALA B 1 65 ? -33.781 -7.805 3.725 1 96.12 65 ALA B N 1
ATOM 3779 C CA . ALA B 1 65 ? -32.625 -7.328 4.48 1 96.12 65 ALA B CA 1
ATOM 3780 C C . ALA B 1 65 ? -33.062 -6.688 5.797 1 96.12 65 ALA B C 1
ATOM 3782 O O . ALA B 1 65 ? -34.125 -6.043 5.863 1 96.12 65 ALA B O 1
ATOM 3783 N N . VAL B 1 66 ? -32.281 -6.848 6.812 1 96.06 66 VAL B N 1
ATOM 3784 C CA . VAL B 1 66 ? -32.625 -6.332 8.133 1 96.06 66 VAL B CA 1
ATOM 3785 C C . VAL B 1 66 ? -32.031 -4.941 8.328 1 96.06 66 VAL B C 1
ATOM 3787 O O . VAL B 1 66 ? -32.469 -4.18 9.188 1 96.06 66 VAL B O 1
ATOM 3790 N N . ALA B 1 67 ? -30.984 -4.66 7.574 1 97.25 67 ALA B N 1
ATOM 3791 C CA . ALA B 1 67 ? -30.328 -3.357 7.621 1 97.25 67 ALA B CA 1
ATOM 3792 C C . ALA B 1 67 ? -29.469 -3.133 6.383 1 97.25 67 ALA B C 1
ATOM 3794 O O . ALA B 1 67 ? -29.219 -4.066 5.617 1 97.25 67 ALA B O 1
ATOM 3795 N N . ALA B 1 68 ? -29.094 -1.906 6.184 1 97.75 68 ALA B N 1
ATOM 3796 C CA . ALA B 1 68 ? -28.172 -1.54 5.109 1 97.75 68 ALA B CA 1
ATOM 3797 C C . ALA B 1 68 ? -27 -0.72 5.645 1 97.75 68 ALA B C 1
ATOM 3799 O O . ALA B 1 68 ? -27.172 0.121 6.531 1 97.75 68 ALA B O 1
ATOM 3800 N N . LEU B 1 69 ? -25.844 -1.032 5.219 1 97.94 69 LEU B N 1
ATOM 3801 C CA . LEU B 1 69 ? -24.656 -0.208 5.426 1 97.94 69 LEU B CA 1
ATOM 3802 C C . LEU B 1 69 ? -24.5 0.817 4.305 1 97.94 69 LEU B C 1
ATOM 3804 O O . LEU B 1 69 ? -24.391 0.45 3.135 1 97.94 69 LEU B O 1
ATOM 3808 N N . VAL B 1 70 ? -24.562 2.096 4.668 1 98.19 70 VAL B N 1
ATOM 3809 C CA . VAL B 1 70 ? -24.609 3.141 3.652 1 98.19 70 VAL B CA 1
ATOM 3810 C C . VAL B 1 70 ? -23.609 4.238 3.994 1 98.19 70 VAL B C 1
ATOM 3812 O O . VAL B 1 70 ? -23.156 4.348 5.141 1 98.19 70 VAL B O 1
ATOM 3815 N N . GLU B 1 71 ? -23.219 5.031 2.992 1 96.31 71 GLU B N 1
ATOM 3816 C CA . GLU B 1 71 ? -22.328 6.16 3.215 1 96.31 71 GLU B CA 1
ATOM 3817 C C . GLU B 1 71 ? -23.109 7.438 3.506 1 96.31 71 GLU B C 1
ATOM 3819 O O . GLU B 1 71 ? -22.547 8.391 4.059 1 96.31 71 GLU B O 1
ATOM 3824 N N . ARG B 1 72 ? -24.312 7.453 3.064 1 95.5 72 ARG B N 1
ATOM 3825 C CA . ARG B 1 72 ? -25.25 8.539 3.312 1 95.5 72 ARG B CA 1
ATOM 3826 C C . ARG B 1 72 ? -26.656 7.996 3.531 1 95.5 72 ARG B C 1
ATOM 3828 O O . ARG B 1 72 ? -27.062 7.012 2.902 1 95.5 72 ARG B O 1
ATOM 3835 N N . PRO B 1 73 ? -27.391 8.703 4.363 1 96.44 73 PRO B N 1
ATOM 3836 C CA . PRO B 1 73 ? -28.75 8.227 4.574 1 96.44 73 PRO B CA 1
ATOM 3837 C C . PRO B 1 73 ? -29.578 8.219 3.289 1 96.44 73 PRO B C 1
ATOM 3839 O O . PRO B 1 73 ? -29.469 9.141 2.479 1 96.44 73 PRO B O 1
ATOM 3842 N N . VAL B 1 74 ? -30.25 7.164 3.133 1 97.19 74 VAL B N 1
ATOM 3843 C CA . VAL B 1 74 ? -31.203 7.012 2.035 1 97.19 74 VAL B CA 1
ATOM 3844 C C . VAL B 1 74 ? -32.625 7.09 2.57 1 97.19 74 VAL B C 1
ATOM 3846 O O . VAL B 1 74 ? -32.906 6.582 3.658 1 97.19 74 VAL B O 1
ATOM 3849 N N . ASP B 1 75 ? -33.469 7.793 1.822 1 97.56 75 ASP B N 1
ATOM 3850 C CA . ASP B 1 75 ? -34.875 7.898 2.246 1 97.56 75 ASP B CA 1
ATOM 3851 C C . ASP B 1 75 ? -35.594 6.562 2.094 1 97.56 75 ASP B C 1
ATOM 3853 O O . ASP B 1 75 ? -36.281 6.332 1.097 1 97.56 75 ASP B O 1
ATOM 3857 N N . ASP B 1 76 ? -35.469 5.699 3.049 1 97.75 76 ASP B N 1
ATOM 3858 C CA . ASP B 1 76 ? -36.062 4.371 3.123 1 97.75 76 ASP B CA 1
ATOM 3859 C C . ASP B 1 76 ? -36.219 3.918 4.574 1 97.75 76 ASP B C 1
ATOM 3861 O O . ASP B 1 76 ? -35.406 4.254 5.426 1 97.75 76 ASP B O 1
ATOM 3865 N N . PRO B 1 77 ? -37.219 3.127 4.855 1 96.5 77 PRO B N 1
ATOM 3866 C CA . PRO B 1 77 ? -37.469 2.729 6.242 1 96.5 77 PRO B CA 1
ATOM 3867 C C . PRO B 1 77 ? -36.531 1.646 6.727 1 96.5 77 PRO B C 1
ATOM 3869 O O . PRO B 1 77 ? -36.469 1.339 7.922 1 96.5 77 PRO B O 1
ATOM 3872 N N . LEU B 1 78 ? -35.812 0.988 5.816 1 95.88 78 LEU B N 1
ATOM 3873 C CA . LEU B 1 78 ? -34.812 0 6.23 1 95.88 78 LEU B CA 1
ATOM 3874 C C . LEU B 1 78 ? -33.812 0.612 7.203 1 95.88 78 LEU B C 1
ATOM 3876 O O . LEU B 1 78 ? -33.281 1.692 6.949 1 95.88 78 LEU B O 1
ATOM 3880 N N . PRO B 1 79 ? -33.594 -0.042 8.414 1 96.75 79 PRO B N 1
ATOM 3881 C CA . PRO B 1 79 ? -32.531 0.455 9.289 1 96.75 79 PRO B CA 1
ATOM 3882 C C . PRO B 1 79 ? -31.203 0.644 8.562 1 96.75 79 PRO B C 1
ATOM 3884 O O . PRO B 1 79 ? -30.812 -0.202 7.754 1 96.75 79 PRO B O 1
ATOM 3887 N N . GLN B 1 80 ? -30.562 1.793 8.82 1 97.25 80 GLN B N 1
ATOM 3888 C CA . GLN B 1 80 ? -29.344 2.123 8.094 1 97.25 80 GLN B CA 1
ATOM 3889 C C . GLN B 1 80 ? -28.188 2.404 9.055 1 97.25 80 GLN B C 1
ATOM 3891 O O . GLN B 1 80 ? -28.359 3.096 10.062 1 97.25 80 GLN B O 1
ATOM 3896 N N . LEU B 1 81 ? -27.078 1.744 8.891 1 97.44 81 LEU B N 1
ATOM 3897 C CA . LEU B 1 81 ? -25.812 2.061 9.531 1 97.44 81 LEU B CA 1
ATOM 3898 C C . LEU B 1 81 ? -24.953 2.953 8.633 1 97.44 81 LEU B C 1
ATOM 3900 O O . LEU B 1 81 ? -24.516 2.527 7.562 1 97.44 81 LEU B O 1
ATOM 3904 N N . VAL B 1 82 ? -24.703 4.145 9.039 1 97.38 82 VAL B N 1
ATOM 3905 C CA . VAL B 1 82 ? -24 5.113 8.203 1 97.38 82 VAL B CA 1
ATOM 3906 C C . VAL B 1 82 ? -22.516 5.086 8.516 1 97.38 82 VAL B C 1
ATOM 3908 O O . VAL B 1 82 ? -22.109 5.203 9.68 1 97.38 82 VAL B O 1
ATOM 3911 N N . VAL B 1 83 ? -21.688 4.863 7.531 1 97 83 VAL B N 1
ATOM 3912 C CA . VAL B 1 83 ? -20.234 4.871 7.648 1 97 83 VAL B CA 1
ATOM 3913 C C . VAL B 1 83 ? -19.641 5.836 6.625 1 97 83 VAL B C 1
ATOM 3915 O O . VAL B 1 83 ? -20.312 6.234 5.676 1 97 83 VAL B O 1
ATOM 3918 N N . ALA B 1 84 ? -18.391 6.184 6.801 1 94.31 84 ALA B N 1
ATOM 3919 C CA . ALA B 1 84 ? -17.75 7.145 5.918 1 94.31 84 ALA B CA 1
ATOM 3920 C C . ALA B 1 84 ? -17.422 6.516 4.562 1 94.31 84 ALA B C 1
ATOM 3922 O O . ALA B 1 84 ? -17.375 7.211 3.547 1 94.31 84 ALA B O 1
ATOM 3923 N N . ASP B 1 85 ? -17.219 5.23 4.535 1 95.88 85 ASP B N 1
ATOM 3924 C CA . ASP B 1 85 ? -16.875 4.48 3.328 1 95.88 85 ASP B CA 1
ATOM 3925 C C . ASP B 1 85 ? -17.281 3.018 3.455 1 95.88 85 ASP B C 1
ATOM 3927 O O . ASP B 1 85 ? -16.75 2.285 4.289 1 95.88 85 ASP B O 1
ATOM 3931 N N . THR B 1 86 ? -18.141 2.604 2.588 1 97.69 86 THR B N 1
ATOM 3932 C CA . THR B 1 86 ? -18.734 1.275 2.738 1 97.69 86 THR B CA 1
ATOM 3933 C C . THR B 1 86 ? -17.719 0.196 2.359 1 97.69 86 THR B C 1
ATOM 3935 O O . THR B 1 86 ? -17.766 -0.914 2.895 1 97.69 86 THR B O 1
ATOM 3938 N N . ARG B 1 87 ? -16.781 0.492 1.442 1 96.75 87 ARG B N 1
ATOM 3939 C CA . ARG B 1 87 ? -15.742 -0.467 1.09 1 96.75 87 ARG B CA 1
ATOM 3940 C C . ARG B 1 87 ? -14.82 -0.736 2.275 1 96.75 87 ARG B C 1
ATOM 3942 O O . ARG B 1 87 ? -14.492 -1.889 2.564 1 96.75 87 ARG B O 1
ATOM 3949 N N . LEU B 1 88 ? -14.383 0.303 2.961 1 97.69 88 LEU B N 1
ATOM 3950 C CA . LEU B 1 88 ? -13.562 0.14 4.156 1 97.69 88 LEU B CA 1
ATOM 3951 C C . LEU B 1 88 ? -14.32 -0.621 5.238 1 97.69 88 LEU B C 1
ATOM 3953 O O . LEU B 1 88 ? -13.742 -1.472 5.922 1 97.69 88 LEU B O 1
ATOM 3957 N N . ALA B 1 89 ? -15.594 -0.288 5.359 1 98.44 89 ALA B N 1
ATOM 3958 C CA . ALA B 1 89 ? -16.422 -0.969 6.352 1 98.44 89 ALA B CA 1
ATOM 3959 C C . ALA B 1 89 ? -16.516 -2.463 6.055 1 98.44 89 ALA B C 1
ATOM 3961 O O . ALA B 1 89 ? -16.484 -3.289 6.969 1 98.44 89 ALA B O 1
ATOM 3962 N N . LEU B 1 90 ? -16.672 -2.785 4.77 1 98.31 90 LEU B N 1
ATOM 3963 C CA . LEU B 1 90 ? -16.672 -4.188 4.375 1 98.31 90 LEU B CA 1
ATOM 3964 C C . LEU B 1 90 ? -15.391 -4.883 4.828 1 98.31 90 LEU B C 1
ATOM 3966 O O . LEU B 1 90 ? -15.438 -6.004 5.34 1 98.31 90 LEU B O 1
ATOM 3970 N N . GLY B 1 91 ? -14.266 -4.227 4.609 1 98.5 91 GLY B N 1
ATOM 3971 C CA . GLY B 1 91 ? -13 -4.754 5.082 1 98.5 91 GLY B CA 1
ATOM 3972 C C . GLY B 1 91 ? -12.961 -4.984 6.578 1 98.5 91 GLY B C 1
ATOM 3973 O O . GLY B 1 91 ? -12.492 -6.027 7.043 1 98.5 91 GLY B O 1
ATOM 3974 N N . LEU B 1 92 ? -13.492 -4.051 7.363 1 98.56 92 LEU B N 1
ATOM 3975 C CA . LEU B 1 92 ? -13.5 -4.16 8.812 1 98.56 92 LEU B CA 1
ATOM 3976 C C . LEU B 1 92 ? -14.375 -5.324 9.273 1 98.56 92 LEU B C 1
ATOM 3978 O O . LEU B 1 92 ? -14.039 -6.016 10.234 1 98.56 92 LEU B O 1
ATOM 3982 N N . LEU B 1 93 ? -15.5 -5.5 8.586 1 98.5 93 LEU B N 1
ATOM 3983 C CA . LEU B 1 93 ? -16.344 -6.637 8.898 1 98.5 93 LEU B CA 1
ATOM 3984 C C . LEU B 1 93 ? -15.633 -7.953 8.617 1 98.5 93 LEU B C 1
ATOM 3986 O O . LEU B 1 93 ? -15.703 -8.891 9.414 1 98.5 93 LEU B O 1
ATOM 3990 N N . ALA B 1 94 ? -14.945 -8 7.473 1 98.56 94 ALA B N 1
ATOM 3991 C CA . ALA B 1 94 ? -14.172 -9.188 7.129 1 98.56 94 ALA B CA 1
ATOM 3992 C C . ALA B 1 94 ? -13.102 -9.469 8.18 1 98.56 94 ALA B C 1
ATOM 3994 O O . ALA B 1 94 ? -12.906 -10.617 8.586 1 98.56 94 ALA B O 1
ATOM 3995 N N . ARG B 1 95 ? -12.422 -8.43 8.586 1 98.25 95 ARG B N 1
ATOM 3996 C CA . ARG B 1 95 ? -11.398 -8.555 9.625 1 98.25 95 ARG B CA 1
ATOM 3997 C C . ARG B 1 95 ? -11.992 -9.102 10.914 1 98.25 95 ARG B C 1
ATOM 3999 O O . ARG B 1 95 ? -11.383 -9.953 11.57 1 98.25 95 ARG B O 1
ATOM 4006 N N . ALA B 1 96 ? -13.156 -8.594 11.273 1 98 96 ALA B N 1
ATOM 4007 C CA . ALA B 1 96 ? -13.828 -9.055 12.484 1 98 96 ALA B CA 1
ATOM 4008 C C . ALA B 1 96 ? -14.156 -10.539 12.398 1 98 96 ALA B C 1
ATOM 4010 O O . ALA B 1 96 ? -13.945 -11.289 13.359 1 98 96 ALA B O 1
ATOM 4011 N N . ARG B 1 97 ? -14.672 -10.953 11.258 1 98.19 97 ARG B N 1
ATOM 4012 C CA . ARG B 1 97 ? -14.969 -12.367 11.055 1 98.19 97 ARG B CA 1
ATOM 4013 C C . ARG B 1 97 ? -13.703 -13.211 11.133 1 98.19 97 ARG B C 1
ATOM 4015 O O . ARG B 1 97 ? -13.695 -14.273 11.758 1 98.19 97 ARG B O 1
ATOM 4022 N N . ARG B 1 98 ? -12.625 -12.781 10.5 1 98.25 98 ARG B N 1
ATOM 4023 C CA . ARG B 1 98 ? -11.336 -13.477 10.516 1 98.25 98 ARG B CA 1
ATOM 4024 C C . ARG B 1 98 ? -10.836 -13.656 11.945 1 98.25 98 ARG B C 1
ATOM 4026 O O . ARG B 1 98 ? -10.391 -14.742 12.32 1 98.25 98 ARG B O 1
ATOM 4033 N N . ARG B 1 99 ? -10.922 -12.625 12.727 1 96.94 99 ARG B N 1
ATOM 4034 C CA . ARG B 1 99 ? -10.438 -12.664 14.109 1 96.94 99 ARG B CA 1
ATOM 4035 C C . ARG B 1 99 ? -11.297 -13.586 14.961 1 96.94 99 ARG B C 1
ATOM 4037 O O . ARG B 1 99 ? -10.781 -14.32 15.805 1 96.94 99 ARG B O 1
ATOM 4044 N N . ALA B 1 100 ? -12.594 -13.484 14.719 1 97.38 100 ALA B N 1
ATOM 4045 C CA . ALA B 1 100 ? -13.508 -14.359 15.453 1 97.38 100 ALA B CA 1
ATOM 4046 C C . ALA B 1 100 ? -13.242 -15.82 15.125 1 97.38 100 ALA B C 1
ATOM 4048 O O . ALA B 1 100 ? -13.32 -16.688 16 1 97.38 100 ALA B O 1
ATOM 4049 N N . TRP B 1 101 ? -12.945 -16.125 13.883 1 97.62 101 TRP B N 1
ATOM 4050 C CA . TRP B 1 101 ? -12.656 -17.484 13.461 1 97.62 101 TRP B CA 1
ATOM 4051 C C . TRP B 1 101 ? -11.383 -18 14.125 1 97.62 101 TRP B C 1
ATOM 4053 O O . TRP B 1 101 ? -11.359 -19.109 14.656 1 97.62 101 TRP B O 1
ATOM 4063 N N . GLY B 1 102 ? -10.266 -17.281 14.008 1 97.06 102 GLY B N 1
ATOM 4064 C CA . GLY B 1 102 ? -9.07 -17.516 14.797 1 97.06 102 GLY B CA 1
ATOM 4065 C C . GLY B 1 102 ? -8.219 -18.656 14.273 1 97.06 102 GLY B C 1
ATOM 4066 O O . GLY B 1 102 ? -7.188 -18.984 14.852 1 97.06 102 GLY B O 1
ATOM 4067 N N . GLY B 1 103 ? -8.641 -19.359 13.156 1 97.12 103 GLY B N 1
ATOM 4068 C CA . GLY B 1 103 ? -7.891 -20.5 12.648 1 97.12 103 GLY B CA 1
ATOM 4069 C C . GLY B 1 103 ? -6.688 -20.109 11.82 1 97.12 103 GLY B C 1
ATOM 4070 O O . GLY B 1 103 ? -6.422 -18.922 11.633 1 97.12 103 GLY B O 1
ATOM 4071 N N . ASN B 1 104 ? -5.914 -21.125 11.359 1 97.81 104 ASN B N 1
ATOM 4072 C CA . ASN B 1 104 ? -4.723 -20.875 10.555 1 97.81 104 ASN B CA 1
ATOM 4073 C C . ASN B 1 104 ? -5.078 -20.578 9.102 1 97.81 104 ASN B C 1
ATOM 4075 O O . ASN B 1 104 ? -5.93 -21.25 8.516 1 97.81 104 ASN B O 1
ATOM 4079 N N . LEU B 1 105 ? -4.496 -19.562 8.586 1 98.75 105 LEU B N 1
ATOM 4080 C CA . LEU B 1 105 ? -4.75 -19.109 7.223 1 98.75 105 LEU B CA 1
ATOM 4081 C C . LEU B 1 105 ? -3.445 -18.922 6.457 1 98.75 105 LEU B C 1
ATOM 4083 O O . LEU B 1 105 ? -2.471 -18.406 7.008 1 98.75 105 LEU B O 1
ATOM 4087 N N . VAL B 1 106 ? -3.396 -19.422 5.184 1 98.81 106 VAL B N 1
ATOM 4088 C CA . VAL B 1 106 ? -2.287 -19.172 4.27 1 98.81 106 VAL B CA 1
ATOM 4089 C C . VAL B 1 106 ? -2.723 -18.188 3.188 1 98.81 106 VAL B C 1
ATOM 4091 O O . VAL B 1 106 ? -3.824 -18.297 2.646 1 98.81 106 VAL B O 1
ATOM 4094 N N . ALA B 1 107 ? -1.921 -17.172 2.955 1 98.88 107 ALA B N 1
ATOM 4095 C CA . ALA B 1 107 ? -2.18 -16.219 1.882 1 98.88 107 ALA B CA 1
ATOM 4096 C C . ALA B 1 107 ? -1.139 -16.344 0.773 1 98.88 107 ALA B C 1
ATOM 4098 O O . ALA B 1 107 ? 0.046 -16.547 1.046 1 98.88 107 ALA B O 1
ATOM 4099 N N . VAL B 1 108 ? -1.575 -16.172 -0.499 1 98.75 108 VAL B N 1
ATOM 4100 C CA . VAL B 1 108 ? -0.695 -16.359 -1.649 1 98.75 108 VAL B CA 1
ATOM 4101 C C . VAL B 1 108 ? -0.761 -15.117 -2.545 1 98.75 108 VAL B C 1
ATOM 4103 O O . VAL B 1 108 ? -1.846 -14.602 -2.814 1 98.75 108 VAL B O 1
ATOM 4106 N N . THR B 1 109 ? 0.363 -14.625 -2.916 1 98.12 109 THR B N 1
ATOM 4107 C CA . THR B 1 109 ? 0.432 -13.586 -3.938 1 98.12 109 THR B CA 1
ATOM 4108 C C . THR B 1 109 ? 1.571 -13.867 -4.914 1 98.12 109 THR B C 1
ATOM 4110 O O . THR B 1 109 ? 2.258 -14.883 -4.805 1 98.12 109 THR B O 1
ATOM 4113 N N . GLY B 1 110 ? 1.745 -13.031 -5.992 1 94.56 110 GLY B N 1
ATOM 4114 C CA . GLY B 1 110 ? 2.73 -13.164 -7.055 1 94.56 110 GLY B CA 1
ATOM 4115 C C . GLY B 1 110 ? 2.195 -12.781 -8.422 1 94.56 110 GLY B C 1
ATOM 4116 O O . GLY B 1 110 ? 1.011 -12.469 -8.562 1 94.56 110 GLY B O 1
ATOM 4117 N N . ASN B 1 111 ? 3.092 -12.773 -9.398 1 88.88 111 ASN B N 1
ATOM 4118 C CA . ASN B 1 111 ? 2.678 -12.422 -10.75 1 88.88 111 ASN B CA 1
ATOM 4119 C C . ASN B 1 111 ? 2.047 -13.609 -11.477 1 88.88 111 ASN B C 1
ATOM 4121 O O . ASN B 1 111 ? 1.018 -13.461 -12.133 1 88.88 111 ASN B O 1
ATOM 4125 N N . SER B 1 112 ? 2.68 -14.742 -11.305 1 88 112 SER B N 1
ATOM 4126 C CA . SER B 1 112 ? 2.207 -15.953 -11.977 1 88 112 SER B CA 1
ATOM 4127 C C . SER B 1 112 ? 2.092 -17.109 -11 1 88 112 SER B C 1
ATOM 4129 O O . SER B 1 112 ? 2.877 -17.219 -10.062 1 88 112 SER B O 1
ATOM 4131 N N . GLY B 1 113 ? 1.051 -17.922 -11.195 1 90.94 113 GLY B N 1
ATOM 4132 C CA . GLY B 1 113 ? 0.927 -19.172 -10.461 1 90.94 113 GLY B CA 1
ATOM 4133 C C . GLY B 1 113 ? 0.09 -19.047 -9.203 1 90.94 113 GLY B C 1
ATOM 4134 O O . GLY B 1 113 ? -0.186 -20.031 -8.531 1 90.94 113 GLY B O 1
ATOM 4135 N N . LYS B 1 114 ? -0.397 -17.859 -8.805 1 92.12 114 LYS B N 1
ATOM 4136 C CA . LYS B 1 114 ? -1.152 -17.609 -7.578 1 92.12 114 LYS B CA 1
ATOM 4137 C C . LYS B 1 114 ? -2.34 -18.562 -7.469 1 92.12 114 LYS B C 1
ATOM 4139 O O . LYS B 1 114 ? -2.488 -19.266 -6.469 1 92.12 114 LYS B O 1
ATOM 4144 N N . THR B 1 115 ? -3.152 -18.594 -8.523 1 91.81 115 THR B N 1
ATOM 4145 C CA . THR B 1 115 ? -4.379 -19.391 -8.508 1 91.81 115 THR B CA 1
ATOM 4146 C C . THR B 1 115 ? -4.059 -20.875 -8.453 1 91.81 115 THR B C 1
ATOM 4148 O O . THR B 1 115 ? -4.73 -21.641 -7.758 1 91.81 115 THR B O 1
ATOM 4151 N N . THR B 1 116 ? -3.053 -21.281 -9.195 1 93.19 116 THR B N 1
ATOM 4152 C CA . THR B 1 116 ? -2.648 -22.688 -9.203 1 93.19 116 THR B CA 1
ATOM 4153 C C . THR B 1 116 ? -2.156 -23.109 -7.82 1 93.19 116 THR B C 1
ATOM 4155 O O . THR B 1 116 ? -2.568 -24.141 -7.301 1 93.19 116 THR B O 1
ATOM 4158 N N . VAL B 1 117 ? -1.299 -22.328 -7.203 1 97.25 117 VAL B N 1
ATOM 4159 C CA . VAL B 1 117 ? -0.774 -22.625 -5.875 1 97.25 117 VAL B CA 1
ATOM 4160 C C . VAL B 1 117 ? -1.918 -22.656 -4.863 1 97.25 117 VAL B C 1
ATOM 4162 O O . VAL B 1 117 ? -1.988 -23.562 -4.031 1 97.25 117 VAL B O 1
ATOM 4165 N N . LYS B 1 118 ? -2.789 -21.672 -4.941 1 96.94 118 LYS B N 1
ATOM 4166 C CA . LYS B 1 118 ? -3.951 -21.641 -4.059 1 96.94 118 LYS B CA 1
ATOM 4167 C C . LYS B 1 118 ? -4.77 -22.922 -4.176 1 96.94 118 LYS B C 1
ATOM 4169 O O . LYS B 1 118 ? -5.152 -23.516 -3.162 1 96.94 118 LYS B O 1
ATOM 4174 N N . GLN B 1 119 ? -4.996 -23.438 -5.363 1 95.31 119 GLN B N 1
ATOM 4175 C CA . GLN B 1 119 ? -5.793 -24.641 -5.574 1 95.31 119 GLN B CA 1
ATOM 4176 C C . GLN B 1 119 ? -5.055 -25.875 -5.074 1 95.31 119 GLN B C 1
ATOM 4178 O O . GLN B 1 119 ? -5.66 -26.766 -4.469 1 95.31 119 GLN B O 1
ATOM 4183 N N . MET B 1 120 ? -3.785 -25.953 -5.367 1 96.75 120 MET B N 1
ATOM 4184 C CA . MET B 1 120 ? -2.988 -27.062 -4.848 1 96.75 120 MET B CA 1
ATOM 4185 C C . MET B 1 120 ? -3.053 -27.109 -3.326 1 96.75 120 MET B C 1
ATOM 4187 O O . MET B 1 120 ? -3.283 -28.172 -2.744 1 96.75 120 MET B O 1
ATOM 4191 N N . LEU B 1 121 ? -2.922 -25.938 -2.732 1 97.94 121 LEU B N 1
ATOM 4192 C CA . LEU B 1 121 ? -2.943 -25.859 -1.276 1 97.94 121 LEU B CA 1
ATOM 4193 C C . LEU B 1 121 ? -4.297 -26.281 -0.725 1 97.94 121 LEU B C 1
ATOM 4195 O O . LEU B 1 121 ? -4.367 -26.969 0.293 1 97.94 121 LEU B O 1
ATOM 4199 N N . ALA B 1 122 ? -5.336 -25.781 -1.386 1 97.44 122 ALA B N 1
ATOM 4200 C CA . ALA B 1 122 ? -6.676 -26.188 -0.962 1 97.44 122 ALA B CA 1
ATOM 4201 C C . ALA B 1 122 ? -6.824 -27.703 -0.981 1 97.44 122 ALA B C 1
ATOM 4203 O O . ALA B 1 122 ? -7.375 -28.297 -0.049 1 97.44 122 ALA B O 1
ATOM 4204 N N . THR B 1 123 ? -6.32 -28.344 -2 1 96.5 123 THR B N 1
ATOM 4205 C CA . THR B 1 123 ? -6.367 -29.797 -2.131 1 96.5 123 THR B CA 1
ATOM 4206 C C . THR B 1 123 ? -5.555 -30.469 -1.027 1 96.5 123 THR B C 1
ATOM 4208 O O . THR B 1 123 ? -6.027 -31.422 -0.386 1 96.5 123 THR B O 1
ATOM 4211 N N . LEU B 1 124 ? -4.344 -30.016 -0.77 1 97.88 124 LEU B N 1
ATOM 4212 C CA . LEU B 1 124 ? -3.457 -30.578 0.242 1 97.88 124 LEU B CA 1
ATOM 4213 C C . LEU B 1 124 ? -4.074 -30.453 1.631 1 97.88 124 LEU B C 1
ATOM 4215 O O . LEU B 1 124 ? -4.195 -31.453 2.346 1 97.88 124 LEU B O 1
ATOM 4219 N N . LEU B 1 125 ? -4.531 -29.266 1.946 1 97.88 125 LEU B N 1
ATOM 4220 C CA . LEU B 1 125 ? -4.973 -28.984 3.309 1 97.88 125 LEU B CA 1
ATOM 4221 C C . LEU B 1 125 ? -6.328 -29.625 3.584 1 97.88 125 LEU B C 1
ATOM 4223 O O . LEU B 1 125 ? -6.648 -29.938 4.73 1 97.88 125 LEU B O 1
ATOM 4227 N N . SER B 1 126 ? -7.117 -29.828 2.545 1 97 126 SER B N 1
ATOM 4228 C CA . SER B 1 126 ? -8.422 -30.453 2.719 1 97 126 SER B CA 1
ATOM 4229 C C . SER B 1 126 ? -8.289 -31.906 3.199 1 97 126 SER B C 1
ATOM 4231 O O . SER B 1 126 ? -9.258 -32.5 3.68 1 97 126 SER B O 1
ATOM 4233 N N . ARG B 1 127 ? -7.148 -32.438 3.109 1 95 127 ARG B N 1
ATOM 4234 C CA . ARG B 1 127 ? -6.887 -33.781 3.609 1 95 127 ARG B CA 1
ATOM 4235 C C . ARG B 1 127 ? -6.945 -33.812 5.133 1 95 127 ARG B C 1
ATOM 4237 O O . ARG B 1 127 ? -7.117 -34.875 5.727 1 95 127 ARG B O 1
ATOM 4244 N N . ARG B 1 128 ? -6.816 -32.719 5.75 1 94.44 128 ARG B N 1
ATOM 4245 C CA . ARG B 1 128 ? -6.828 -32.688 7.207 1 94.44 128 ARG B CA 1
ATOM 4246 C C . ARG B 1 128 ? -8.117 -32.031 7.723 1 94.44 128 ARG B C 1
ATOM 4248 O O . ARG B 1 128 ? -8.305 -31.891 8.938 1 94.44 128 ARG B O 1
ATOM 4255 N N . GLY B 1 129 ? -8.984 -31.578 6.84 1 95.44 129 GLY B N 1
ATOM 4256 C CA . GLY B 1 129 ? -10.25 -31 7.258 1 95.44 129 GLY B CA 1
ATOM 4257 C C . GLY B 1 129 ? -10.789 -29.984 6.277 1 95.44 129 GLY B C 1
ATOM 4258 O O . GLY B 1 129 ? -10.117 -29.625 5.309 1 95.44 129 GLY B O 1
ATOM 4259 N N . ALA B 1 130 ? -12.023 -29.531 6.594 1 97.31 130 ALA B N 1
ATOM 4260 C CA . ALA B 1 130 ? -12.68 -28.547 5.73 1 97.31 130 ALA B CA 1
ATOM 4261 C C . ALA B 1 130 ? -11.82 -27.297 5.562 1 97.31 130 ALA B C 1
ATOM 4263 O O . ALA B 1 130 ? -11.336 -26.734 6.547 1 97.31 130 ALA B O 1
ATOM 4264 N N . THR B 1 131 ? -11.602 -26.906 4.32 1 98.19 131 THR B N 1
ATOM 4265 C CA . THR B 1 131 ? -10.711 -25.797 4.008 1 98.19 131 THR B CA 1
ATOM 4266 C C . THR B 1 131 ? -11.422 -24.75 3.154 1 98.19 131 THR B C 1
ATOM 4268 O O . THR B 1 131 ? -11.961 -25.062 2.092 1 98.19 131 THR B O 1
ATOM 4271 N N . LEU B 1 132 ? -11.508 -23.484 3.656 1 98.44 132 LEU B N 1
ATOM 4272 C CA . LEU B 1 132 ? -11.977 -22.375 2.828 1 98.44 132 LEU B CA 1
ATOM 4273 C C . LEU B 1 132 ? -10.898 -21.922 1.854 1 98.44 132 LEU B C 1
ATOM 4275 O O . LEU B 1 132 ? -9.734 -21.797 2.232 1 98.44 132 LEU B O 1
ATOM 4279 N N . ALA B 1 133 ? -11.266 -21.734 0.594 1 98.31 133 ALA B N 1
ATOM 4280 C CA . ALA B 1 133 ? -10.32 -21.219 -0.397 1 98.31 133 ALA B CA 1
ATOM 4281 C C . ALA B 1 133 ? -10.969 -20.125 -1.254 1 98.31 133 ALA B C 1
ATOM 4283 O O . ALA B 1 133 ? -12.164 -20.188 -1.539 1 98.31 133 ALA B O 1
ATOM 4284 N N . THR B 1 134 ? -10.188 -19.156 -1.601 1 97.88 134 THR B N 1
ATOM 4285 C CA . THR B 1 134 ? -10.672 -18.109 -2.508 1 97.88 134 THR B CA 1
ATOM 4286 C C . THR B 1 134 ? -11.32 -18.734 -3.74 1 97.88 134 THR B C 1
ATOM 4288 O O . THR B 1 134 ? -10.766 -19.656 -4.348 1 97.88 134 THR B O 1
ATOM 4291 N N . GLN B 1 135 ? -12.477 -18.219 -4.098 1 94.12 135 GLN B N 1
ATOM 4292 C CA . GLN B 1 135 ? -13.164 -18.688 -5.297 1 94.12 135 GLN B CA 1
ATOM 4293 C C . GLN B 1 135 ? -12.93 -17.734 -6.469 1 94.12 135 GLN B C 1
ATOM 4295 O O . GLN B 1 135 ? -12.992 -16.516 -6.312 1 94.12 135 GLN B O 1
ATOM 4300 N N . GLY B 1 136 ? -12.625 -18.391 -7.551 1 87.75 136 GLY B N 1
ATOM 4301 C CA . GLY B 1 136 ? -12.422 -17.578 -8.742 1 87.75 136 GLY B CA 1
ATOM 4302 C C . GLY B 1 136 ? -11.328 -16.531 -8.578 1 87.75 136 GLY B C 1
ATOM 4303 O O . GLY B 1 136 ? -10.211 -16.859 -8.164 1 87.75 136 GLY B O 1
ATOM 4304 N N . ASN B 1 137 ? -11.719 -15.32 -8.891 1 85.31 137 ASN B N 1
ATOM 4305 C CA . ASN B 1 137 ? -10.742 -14.234 -8.844 1 85.31 137 ASN B CA 1
ATOM 4306 C C . ASN B 1 137 ? -11.094 -13.219 -7.758 1 85.31 137 ASN B C 1
ATOM 4308 O O . ASN B 1 137 ? -10.859 -12.023 -7.922 1 85.31 137 ASN B O 1
ATOM 4312 N N . LEU B 1 138 ? -11.695 -13.68 -6.648 1 93.75 138 LEU B N 1
ATOM 4313 C CA . LEU B 1 138 ? -12.086 -12.805 -5.547 1 93.75 138 LEU B CA 1
ATOM 4314 C C . LEU B 1 138 ? -10.891 -12.5 -4.648 1 93.75 138 LEU B C 1
ATOM 4316 O O . LEU B 1 138 ? -10.875 -12.883 -3.475 1 93.75 138 LEU B O 1
ATOM 4320 N N . ASN B 1 139 ? -9.898 -11.82 -5.215 1 95.56 139 ASN B N 1
ATOM 4321 C CA . ASN B 1 139 ? -8.641 -11.656 -4.492 1 95.56 139 ASN B CA 1
ATOM 4322 C C . ASN B 1 139 ? -8.273 -10.188 -4.332 1 95.56 139 ASN B C 1
ATOM 4324 O O . ASN B 1 139 ? -7.16 -9.859 -3.916 1 95.56 139 ASN B O 1
ATOM 4328 N N . ASN B 1 140 ? -9.266 -9.281 -4.668 1 95.06 140 ASN B N 1
ATOM 4329 C CA . ASN B 1 140 ? -9 -7.852 -4.559 1 95.06 140 ASN B CA 1
ATOM 4330 C C . ASN B 1 140 ? -9.625 -7.262 -3.301 1 95.06 140 ASN B C 1
ATOM 4332 O O . ASN B 1 140 ? -10 -7.996 -2.385 1 95.06 140 ASN B O 1
ATOM 4336 N N . ASP B 1 141 ? -9.773 -5.992 -3.223 1 94.38 141 ASP B N 1
ATOM 4337 C CA . ASP B 1 141 ? -10.164 -5.305 -1.994 1 94.38 141 ASP B CA 1
ATOM 4338 C C . ASP B 1 141 ? -11.641 -5.52 -1.69 1 94.38 141 ASP B C 1
ATOM 4340 O O . ASP B 1 141 ? -12.109 -5.219 -0.588 1 94.38 141 ASP B O 1
ATOM 4344 N N . ILE B 1 142 ? -12.422 -6.016 -2.633 1 95.62 142 ILE B N 1
ATOM 4345 C CA . ILE B 1 142 ? -13.789 -6.441 -2.379 1 95.62 142 ILE B CA 1
ATOM 4346 C C . ILE B 1 142 ? -13.844 -7.961 -2.244 1 95.62 142 ILE B C 1
ATOM 4348 O O . ILE B 1 142 ? -14.469 -8.484 -1.317 1 95.62 142 ILE B O 1
ATOM 4352 N N . GLY B 1 143 ? -13.109 -8.625 -3.152 1 96.94 143 GLY B N 1
ATOM 4353 C CA . GLY B 1 143 ? -13.148 -10.078 -3.217 1 96.94 143 GLY B CA 1
ATOM 4354 C C . GLY B 1 143 ? -12.562 -10.742 -1.99 1 96.94 143 GLY B C 1
ATOM 4355 O O . GLY B 1 143 ? -13.156 -11.68 -1.44 1 96.94 143 GLY B O 1
ATOM 4356 N N . ALA B 1 144 ? -11.398 -10.312 -1.52 1 98.44 144 ALA B N 1
ATOM 4357 C CA . ALA B 1 144 ? -10.742 -10.93 -0.37 1 98.44 144 ALA B CA 1
ATOM 4358 C C . ALA B 1 144 ? -11.609 -10.812 0.884 1 98.44 144 ALA B C 1
ATOM 4360 O O . ALA B 1 144 ? -11.805 -11.789 1.604 1 98.44 144 ALA B O 1
ATOM 4361 N N . PRO B 1 145 ? -12.211 -9.602 1.137 1 98.38 145 PRO B N 1
ATOM 4362 C CA . PRO B 1 145 ? -13.141 -9.5 2.268 1 98.38 145 PRO B CA 1
ATOM 4363 C C . PRO B 1 145 ? -14.312 -10.469 2.152 1 98.38 145 PRO B C 1
ATOM 4365 O O . PRO B 1 145 ? -14.703 -11.094 3.143 1 98.38 145 PRO B O 1
ATOM 4368 N N . LEU B 1 146 ? -14.844 -10.609 0.973 1 97.5 146 LEU B N 1
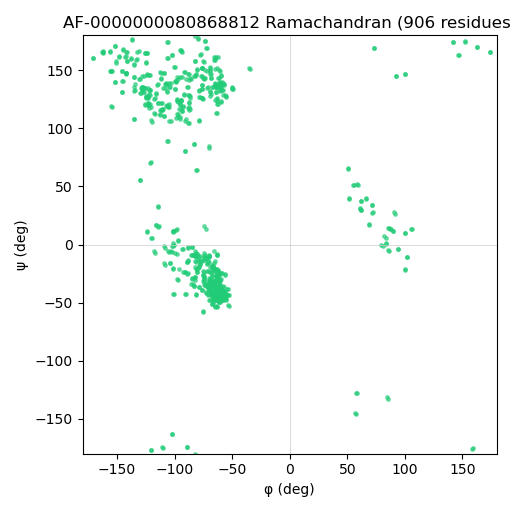ATOM 4369 C CA . LEU B 1 146 ? -15.961 -11.523 0.784 1 97.5 146 LEU B CA 1
ATOM 4370 C C . LEU B 1 146 ? -15.531 -12.961 1.07 1 97.5 146 LEU B C 1
ATOM 4372 O O . LEU B 1 146 ? -16.297 -13.734 1.656 1 97.5 146 LEU B O 1
ATOM 4376 N N . THR B 1 147 ? -14.336 -13.32 0.67 1 98.06 147 THR B N 1
ATOM 4377 C CA . THR B 1 147 ? -13.805 -14.641 0.996 1 98.06 147 THR B CA 1
ATOM 4378 C C . THR B 1 147 ? -13.703 -14.828 2.508 1 98.06 147 THR B C 1
ATOM 4380 O O . THR B 1 147 ? -14.125 -15.852 3.043 1 98.06 147 THR B O 1
ATOM 4383 N N . LEU B 1 148 ? -13.195 -13.844 3.209 1 98.44 148 LEU B N 1
ATOM 4384 C CA . LEU B 1 148 ? -13.031 -13.922 4.656 1 98.44 148 LEU B CA 1
ATOM 4385 C C . LEU B 1 148 ? -14.391 -14.008 5.348 1 98.44 148 LEU B C 1
ATOM 4387 O O . LEU B 1 148 ? -14.539 -14.711 6.352 1 98.44 148 LEU B O 1
ATOM 4391 N N . LEU B 1 149 ? -15.383 -13.289 4.781 1 97.62 149 LEU B N 1
ATOM 4392 C CA . LEU B 1 149 ? -16.719 -13.273 5.371 1 97.62 149 LEU B CA 1
ATOM 4393 C C . LEU B 1 149 ? -17.406 -14.625 5.199 1 97.62 149 LEU B C 1
ATOM 4395 O O . LEU B 1 149 ? -18.422 -14.891 5.84 1 97.62 149 LEU B O 1
ATOM 4399 N N . ALA B 1 150 ? -16.828 -15.523 4.391 1 96.94 150 ALA B N 1
ATOM 4400 C CA . ALA B 1 150 ? -17.375 -16.859 4.18 1 96.94 150 ALA B CA 1
ATOM 4401 C C . ALA B 1 150 ? -16.844 -17.844 5.215 1 96.94 150 ALA B C 1
ATOM 4403 O O . ALA B 1 150 ? -17.219 -19.016 5.227 1 96.94 150 ALA B O 1
ATOM 4404 N N . LEU B 1 151 ? -15.953 -17.422 6.109 1 97.88 151 LEU B N 1
ATOM 4405 C CA . LEU B 1 151 ? -15.391 -18.297 7.141 1 97.88 151 LEU B CA 1
ATOM 4406 C C . LEU B 1 151 ? -16.484 -18.766 8.102 1 97.88 151 LEU B C 1
ATOM 4408 O O . LEU B 1 151 ? -17.266 -17.969 8.602 1 97.88 151 LEU B O 1
ATOM 4412 N N . GLU B 1 152 ? -16.516 -20.031 8.336 1 96.69 152 GLU B N 1
ATOM 4413 C CA . GLU B 1 152 ? -17.406 -20.703 9.273 1 96.69 152 GLU B CA 1
ATOM 4414 C C . GLU B 1 152 ? -16.625 -21.516 10.305 1 96.69 152 GLU B C 1
ATOM 4416 O O . GLU B 1 152 ? -15.445 -21.797 10.109 1 96.69 152 GLU B O 1
ATOM 4421 N N . SER B 1 153 ? -17.359 -21.875 11.336 1 95.88 153 SER B N 1
ATOM 4422 C CA . SER B 1 153 ? -16.734 -22.641 12.414 1 95.88 153 SER B CA 1
ATOM 4423 C C . SER B 1 153 ? -16.281 -24.016 11.93 1 95.88 153 SER B C 1
ATOM 4425 O O . SER B 1 153 ? -15.391 -24.625 12.523 1 95.88 153 SER B O 1
ATOM 4427 N N . THR B 1 154 ? -16.859 -24.469 10.836 1 96.75 154 THR B N 1
ATOM 4428 C CA . THR B 1 154 ? -16.547 -25.797 10.328 1 96.75 154 THR B CA 1
ATOM 4429 C C . THR B 1 154 ? -15.211 -25.797 9.594 1 96.75 154 THR B C 1
ATOM 4431 O O . THR B 1 154 ? -14.625 -26.844 9.367 1 96.75 154 THR B O 1
ATOM 4434 N N . HIS B 1 155 ? -14.727 -24.672 9.234 1 97.88 155 HIS B N 1
ATOM 4435 C CA . HIS B 1 155 ? -13.453 -24.594 8.531 1 97.88 155 HIS B CA 1
ATOM 4436 C C . HIS B 1 155 ? -12.281 -24.812 9.484 1 97.88 155 HIS B C 1
ATOM 4438 O O . HIS B 1 155 ? -12.148 -24.094 10.477 1 97.88 155 HIS B O 1
ATOM 4444 N N . ARG B 1 156 ? -11.492 -25.75 9.117 1 97.25 156 ARG B N 1
ATOM 4445 C CA . ARG B 1 156 ? -10.305 -26.031 9.922 1 97.25 156 ARG B CA 1
ATOM 4446 C C . ARG B 1 156 ? -9.164 -25.094 9.562 1 97.25 156 ARG B C 1
ATOM 4448 O O . ARG B 1 156 ? -8.336 -24.766 10.406 1 97.25 156 ARG B O 1
ATOM 4455 N N . GLN B 1 157 ? -9.047 -24.734 8.297 1 98.06 157 GLN B N 1
ATOM 4456 C CA . GLN B 1 157 ? -8.023 -23.844 7.77 1 98.06 157 GLN B CA 1
ATOM 4457 C C . GLN B 1 157 ? -8.523 -23.094 6.539 1 98.06 157 GLN B C 1
ATOM 4459 O O . GLN B 1 157 ? -9.617 -23.375 6.035 1 98.06 157 GLN B O 1
ATOM 4464 N N . ALA B 1 158 ? -7.773 -22.109 6.059 1 98.69 158 ALA B N 1
ATOM 4465 C CA . ALA B 1 158 ? -8.188 -21.328 4.902 1 98.69 158 ALA B CA 1
ATOM 4466 C C . ALA B 1 158 ? -6.992 -20.984 4.016 1 98.69 158 ALA B C 1
ATOM 4468 O O . ALA B 1 158 ? -5.859 -20.875 4.5 1 98.69 158 ALA B O 1
ATOM 4469 N N . VAL B 1 159 ? -7.223 -20.922 2.717 1 98.81 159 VAL B N 1
ATOM 4470 C CA . VAL B 1 159 ? -6.262 -20.484 1.705 1 98.81 159 VAL B CA 1
ATOM 4471 C C . VAL B 1 159 ? -6.82 -19.281 0.942 1 98.81 159 VAL B C 1
ATOM 4473 O O . VAL B 1 159 ? -7.832 -19.406 0.244 1 98.81 159 VAL B O 1
ATOM 4476 N N . VAL B 1 160 ? -6.141 -18.156 1.027 1 98.81 160 VAL B N 1
ATOM 4477 C CA . VAL B 1 160 ? -6.672 -16.938 0.431 1 98.81 160 VAL B CA 1
ATOM 4478 C C . VAL B 1 160 ? -5.68 -16.391 -0.589 1 98.81 160 VAL B C 1
ATOM 4480 O O . VAL B 1 160 ? -4.484 -16.266 -0.3 1 98.81 160 VAL B O 1
ATOM 4483 N N . GLU B 1 161 ? -6.156 -16.109 -1.766 1 98.44 161 GLU B N 1
ATOM 4484 C CA . GLU B 1 161 ? -5.375 -15.438 -2.801 1 98.44 161 GLU B CA 1
ATOM 4485 C C . GLU B 1 161 ? -5.488 -13.922 -2.682 1 98.44 161 GLU B C 1
ATOM 4487 O O . GLU B 1 161 ? -6.594 -13.391 -2.553 1 98.44 161 GLU B O 1
ATOM 4492 N N . LEU B 1 162 ? -4.352 -13.273 -2.66 1 98.38 162 LEU B N 1
ATOM 4493 C CA . LEU B 1 162 ? -4.316 -11.812 -2.615 1 98.38 162 LEU B CA 1
ATOM 4494 C C . LEU B 1 162 ? -3.645 -11.242 -3.859 1 98.38 162 LEU B C 1
ATOM 4496 O O . LEU B 1 162 ? -2.439 -11.422 -4.055 1 98.38 162 LEU B O 1
ATOM 4500 N N . GLY B 1 163 ? -4.426 -10.594 -4.641 1 94.38 163 GLY B N 1
ATOM 4501 C CA . GLY B 1 163 ? -3.932 -10.023 -5.879 1 94.38 163 GLY B CA 1
ATOM 4502 C C . GLY B 1 163 ? -3.773 -8.516 -5.82 1 94.38 163 GLY B C 1
ATOM 4503 O O . GLY B 1 163 ? -4.305 -7.863 -4.914 1 94.38 163 GLY B O 1
ATOM 4504 N N . ALA B 1 164 ? -2.957 -8 -6.75 1 89.25 164 ALA B N 1
ATOM 4505 C CA . ALA B 1 164 ? -2.789 -6.551 -6.812 1 89.25 164 ALA B CA 1
ATOM 4506 C C . ALA B 1 164 ? -2.441 -6.102 -8.227 1 89.25 164 ALA B C 1
ATOM 4508 O O . ALA B 1 164 ? -1.699 -6.781 -8.938 1 89.25 164 ALA B O 1
ATOM 4509 N N . ASN B 1 165 ? -3.021 -5.012 -8.609 1 85.19 165 ASN B N 1
ATOM 4510 C CA . ASN B 1 165 ? -2.619 -4.289 -9.812 1 85.19 165 ASN B CA 1
ATOM 4511 C C . ASN B 1 165 ? -1.811 -3.041 -9.477 1 85.19 165 ASN B C 1
ATOM 4513 O O . ASN B 1 165 ? -1.175 -2.453 -10.352 1 85.19 165 ASN B O 1
ATOM 4517 N N . HIS B 1 166 ? -1.912 -2.666 -8.188 1 88.62 166 HIS B N 1
ATOM 4518 C CA . HIS B 1 166 ? -1.223 -1.467 -7.727 1 88.62 166 HIS B CA 1
ATOM 4519 C C . HIS B 1 166 ? -0.647 -1.664 -6.328 1 88.62 166 HIS B C 1
ATOM 4521 O O . HIS B 1 166 ? -1.12 -2.516 -5.57 1 88.62 166 HIS B O 1
ATOM 4527 N N . LEU B 1 167 ? 0.326 -0.836 -6.07 1 91.56 167 LEU B N 1
ATOM 4528 C CA . LEU B 1 167 ? 0.906 -0.792 -4.73 1 91.56 167 LEU B CA 1
ATOM 4529 C C . LEU B 1 167 ? -0.161 -0.49 -3.686 1 91.56 167 LEU B C 1
ATOM 4531 O O . LEU B 1 167 ? -1.042 0.343 -3.912 1 91.56 167 LEU B O 1
ATOM 4535 N N . GLY B 1 168 ? -0.129 -1.166 -2.553 1 94.38 168 GLY B N 1
ATOM 4536 C CA . GLY B 1 168 ? -1.009 -0.872 -1.434 1 94.38 168 GLY B CA 1
ATOM 4537 C C . GLY B 1 168 ? -2.201 -1.807 -1.352 1 94.38 168 GLY B C 1
ATOM 4538 O O . GLY B 1 168 ? -2.814 -1.946 -0.292 1 94.38 168 GLY B O 1
ATOM 4539 N N . GLU B 1 169 ? -2.527 -2.424 -2.449 1 95.5 169 GLU B N 1
ATOM 4540 C CA . GLU B 1 169 ? -3.711 -3.279 -2.471 1 95.5 169 GLU B CA 1
ATOM 4541 C C . GLU B 1 169 ? -3.512 -4.52 -1.602 1 95.5 169 GLU B C 1
ATOM 4543 O O . GLU B 1 169 ? -4.387 -4.875 -0.809 1 95.5 169 GLU B O 1
ATOM 4548 N N . ILE B 1 170 ? -2.314 -5.105 -1.688 1 97.69 170 ILE B N 1
ATOM 4549 C CA . ILE B 1 170 ? -2.049 -6.297 -0.885 1 97.69 170 ILE B CA 1
ATOM 4550 C C . ILE B 1 170 ? -1.838 -5.898 0.574 1 97.69 170 ILE B C 1
ATOM 4552 O O . ILE B 1 170 ? -2.242 -6.621 1.486 1 97.69 170 ILE B O 1
ATOM 4556 N N . ALA B 1 171 ? -1.278 -4.699 0.791 1 97.44 171 ALA B N 1
ATOM 4557 C CA . ALA B 1 171 ? -1.114 -4.223 2.16 1 97.44 171 ALA B CA 1
ATOM 4558 C C . ALA B 1 171 ? -2.453 -4.18 2.891 1 97.44 171 ALA B C 1
ATOM 4560 O O . ALA B 1 171 ? -2.551 -4.594 4.047 1 97.44 171 ALA B O 1
ATOM 4561 N N . TRP B 1 172 ? -3.473 -3.729 2.203 1 97.12 172 TRP B N 1
ATOM 4562 C CA . TRP B 1 172 ? -4.812 -3.666 2.777 1 97.12 172 TRP B CA 1
ATOM 4563 C C . TRP B 1 172 ? -5.359 -5.066 3.041 1 97.12 172 TRP B C 1
ATOM 4565 O O . TRP B 1 172 ? -5.77 -5.375 4.164 1 97.12 172 TRP B O 1
ATOM 4575 N N . THR B 1 173 ? -5.277 -5.91 2.08 1 98.5 173 THR B N 1
ATOM 4576 C CA . THR B 1 173 ? -5.953 -7.199 2.176 1 98.5 173 THR B CA 1
ATOM 4577 C C . THR B 1 173 ? -5.215 -8.125 3.141 1 98.5 173 THR B C 1
ATOM 4579 O O . THR B 1 173 ? -5.84 -8.922 3.84 1 98.5 173 THR B O 1
ATOM 4582 N N . THR B 1 174 ? -3.889 -8.055 3.207 1 98.38 174 THR B N 1
ATOM 4583 C CA . THR B 1 174 ? -3.156 -8.922 4.117 1 98.38 174 THR B CA 1
ATOM 4584 C C . THR B 1 174 ? -3.404 -8.523 5.57 1 98.38 174 THR B C 1
ATOM 4586 O O . THR B 1 174 ? -3.42 -9.375 6.457 1 98.38 174 THR B O 1
ATOM 4589 N N . ALA B 1 175 ? -3.662 -7.258 5.797 1 96.81 175 ALA B N 1
ATOM 4590 C CA . ALA B 1 175 ? -3.984 -6.793 7.141 1 96.81 175 ALA B CA 1
ATOM 4591 C C . ALA B 1 175 ? -5.324 -7.355 7.609 1 96.81 175 ALA B C 1
ATOM 4593 O O . ALA B 1 175 ? -5.527 -7.574 8.805 1 96.81 175 ALA B O 1
ATOM 4594 N N . LEU B 1 176 ? -6.223 -7.543 6.676 1 98 176 LEU B N 1
ATOM 4595 C CA . LEU B 1 176 ? -7.52 -8.133 6.992 1 98 176 LEU B CA 1
ATOM 4596 C C . LEU B 1 176 ? -7.398 -9.641 7.195 1 98 176 LEU B C 1
ATOM 4598 O O . LEU B 1 176 ? -7.965 -10.188 8.141 1 98 176 LEU B O 1
ATOM 4602 N N . ALA B 1 177 ? -6.574 -10.258 6.367 1 98.56 177 ALA B N 1
ATOM 4603 C CA . ALA B 1 177 ? -6.48 -11.711 6.348 1 98.56 177 ALA B CA 1
ATOM 4604 C C . ALA B 1 177 ? -5.629 -12.227 7.508 1 98.56 177 ALA B C 1
ATOM 4606 O O . ALA B 1 177 ? -5.867 -13.312 8.031 1 98.56 177 ALA B O 1
ATOM 4607 N N . ALA B 1 178 ? -4.555 -11.5 7.871 1 97.88 178 ALA B N 1
ATOM 4608 C CA . ALA B 1 178 ? -3.654 -11.844 8.969 1 97.88 178 ALA B CA 1
ATOM 4609 C C . ALA B 1 178 ? -3.186 -13.297 8.859 1 97.88 178 ALA B C 1
ATOM 4611 O O . ALA B 1 178 ? -3.422 -14.102 9.758 1 97.88 178 ALA B O 1
ATOM 4612 N N . PRO B 1 179 ? -2.445 -13.617 7.848 1 98.75 179 PRO B N 1
ATOM 4613 C CA . PRO B 1 179 ? -2.084 -15.016 7.609 1 98.75 179 PRO B CA 1
ATOM 4614 C C . PRO B 1 179 ? -0.989 -15.508 8.555 1 98.75 179 PRO B C 1
ATOM 4616 O O . PRO B 1 179 ? -0.126 -14.727 8.969 1 98.75 179 PRO B O 1
ATOM 4619 N N . GLN B 1 180 ? -0.974 -16.797 8.836 1 98.69 180 GLN B N 1
ATOM 4620 C CA . GLN B 1 180 ? 0.117 -17.453 9.539 1 98.69 180 GLN B CA 1
ATOM 4621 C C . GLN B 1 180 ? 1.259 -17.812 8.594 1 98.69 180 GLN B C 1
ATOM 4623 O O . GLN B 1 180 ? 2.42 -17.875 9 1 98.69 180 GLN B O 1
ATOM 4628 N N . VAL B 1 181 ? 0.892 -18.047 7.344 1 98.88 181 VAL B N 1
ATOM 4629 C CA . VAL B 1 181 ? 1.852 -18.359 6.285 1 98.88 181 VAL B CA 1
ATOM 4630 C C . VAL B 1 181 ? 1.581 -17.469 5.07 1 98.88 181 VAL B C 1
ATOM 4632 O O . VAL B 1 181 ? 0.431 -17.312 4.652 1 98.88 181 VAL B O 1
ATOM 4635 N N . ALA B 1 182 ? 2.584 -16.828 4.547 1 98.94 182 ALA B N 1
ATOM 4636 C CA . ALA B 1 182 ? 2.471 -15.977 3.363 1 98.94 182 ALA B CA 1
ATOM 4637 C C . ALA B 1 182 ? 3.395 -16.469 2.25 1 98.94 182 ALA B C 1
ATOM 4639 O O . ALA B 1 182 ? 4.57 -16.75 2.492 1 98.94 182 ALA B O 1
ATOM 4640 N N . ILE B 1 183 ? 2.867 -16.562 1.021 1 98.94 183 ILE B N 1
ATOM 4641 C CA . ILE B 1 183 ? 3.623 -17.062 -0.117 1 98.94 183 ILE B CA 1
ATOM 4642 C C . ILE B 1 183 ? 3.793 -15.969 -1.163 1 98.94 183 ILE B C 1
ATOM 4644 O O . ILE B 1 183 ? 2.826 -15.297 -1.526 1 98.94 183 ILE B O 1
ATOM 4648 N N . ILE B 1 184 ? 5.004 -15.789 -1.592 1 98.69 184 ILE B N 1
ATOM 4649 C CA . ILE B 1 184 ? 5.25 -15.047 -2.822 1 98.69 184 ILE B CA 1
ATOM 4650 C C . ILE B 1 184 ? 5.77 -15.992 -3.902 1 98.69 184 ILE B C 1
ATOM 4652 O O . ILE B 1 184 ? 6.875 -16.516 -3.791 1 98.69 184 ILE B O 1
ATOM 4656 N N . THR B 1 185 ? 4.996 -16.141 -4.941 1 97.25 185 THR B N 1
ATOM 4657 C CA . THR B 1 185 ? 5.387 -17.094 -5.965 1 97.25 185 THR B CA 1
ATOM 4658 C C . THR B 1 185 ? 6.527 -16.547 -6.816 1 97.25 185 THR B C 1
ATOM 4660 O O . THR B 1 185 ? 7.574 -17.188 -6.949 1 97.25 185 THR B O 1
ATOM 4663 N N . ASN B 1 186 ? 6.297 -15.391 -7.438 1 93.81 186 ASN B N 1
ATOM 4664 C CA . ASN B 1 186 ? 7.332 -14.805 -8.289 1 93.81 186 ASN B CA 1
ATOM 4665 C C . ASN B 1 186 ? 6.965 -13.391 -8.719 1 93.81 186 ASN B C 1
ATOM 4667 O O . ASN B 1 186 ? 5.832 -12.945 -8.523 1 93.81 186 ASN B O 1
ATOM 4671 N N . VAL B 1 187 ? 8.008 -12.742 -9.102 1 90.12 187 VAL B N 1
ATOM 4672 C CA . VAL B 1 187 ? 7.848 -11.508 -9.867 1 90.12 187 VAL B CA 1
ATOM 4673 C C . VAL B 1 187 ? 8.398 -11.695 -11.281 1 90.12 187 VAL B C 1
ATOM 4675 O O . VAL B 1 187 ? 9.523 -12.156 -11.453 1 90.12 187 VAL B O 1
ATOM 4678 N N . THR B 1 188 ? 7.543 -11.492 -12.203 1 77.06 188 THR B N 1
ATOM 4679 C CA . THR B 1 188 ? 7.906 -11.547 -13.609 1 77.06 188 THR B CA 1
ATOM 4680 C C . THR B 1 188 ? 7.609 -10.211 -14.297 1 77.06 188 THR B C 1
ATOM 4682 O O . THR B 1 188 ? 7.32 -9.219 -13.625 1 77.06 188 THR B O 1
ATOM 4685 N N . ASP B 1 189 ? 7.801 -10.109 -15.516 1 65.69 189 ASP B N 1
ATOM 4686 C CA . ASP B 1 189 ? 7.57 -8.859 -16.234 1 65.69 189 ASP B CA 1
ATOM 4687 C C . ASP B 1 189 ? 6.078 -8.594 -16.422 1 65.69 189 ASP B C 1
ATOM 4689 O O . ASP B 1 189 ? 5.688 -7.672 -17.141 1 65.69 189 ASP B O 1
ATOM 4693 N N . ALA B 1 190 ? 5.297 -9.273 -15.703 1 55.88 190 ALA B N 1
ATOM 4694 C CA . ALA B 1 190 ? 3.857 -9.031 -15.773 1 55.88 190 ALA B CA 1
ATOM 4695 C C . ALA B 1 190 ? 3.486 -7.738 -15.047 1 55.88 190 ALA B C 1
ATOM 4697 O O . ALA B 1 190 ? 4.098 -7.391 -14.031 1 55.88 190 ALA B O 1
ATOM 4698 N N . HIS B 1 191 ? 2.549 -6.941 -15.5 1 58.22 191 HIS B N 1
ATOM 4699 C CA . HIS B 1 191 ? 1.942 -5.758 -14.898 1 58.22 191 HIS B CA 1
ATOM 4700 C C . HIS B 1 191 ? 2.938 -4.602 -14.836 1 58.22 191 HIS B C 1
ATOM 4702 O O . HIS B 1 191 ? 2.768 -3.676 -14.039 1 58.22 191 HIS B O 1
ATOM 4708 N N . VAL B 1 192 ? 4.02 -4.695 -15.594 1 62.03 192 VAL B N 1
ATOM 4709 C CA . VAL B 1 192 ? 5.098 -3.713 -15.5 1 62.03 192 VAL B CA 1
ATOM 4710 C C . VAL B 1 192 ? 4.562 -2.324 -15.836 1 62.03 192 VAL B C 1
ATOM 4712 O O . VAL B 1 192 ? 4.973 -1.329 -15.234 1 62.03 192 VAL B O 1
ATOM 4715 N N . GLY B 1 193 ? 3.559 -2.352 -16.688 1 60.22 193 GLY B N 1
ATOM 4716 C CA . GLY B 1 193 ? 2.98 -1.075 -17.078 1 60.22 193 GLY B CA 1
ATOM 4717 C C . GLY B 1 193 ? 2.211 -0.402 -15.961 1 60.22 193 GLY B C 1
ATOM 4718 O O . GLY B 1 193 ? 2.273 0.819 -15.805 1 60.22 193 GLY B O 1
ATOM 4719 N N . GLU B 1 194 ? 1.635 -1.171 -15.156 1 65.69 194 GLU B N 1
ATOM 4720 C CA . GLU B 1 194 ? 0.799 -0.633 -14.086 1 65.69 194 GLU B CA 1
ATOM 4721 C C . GLU B 1 194 ? 1.642 -0.204 -12.883 1 65.69 194 GLU B C 1
ATOM 4723 O O . GLU B 1 194 ? 1.321 0.779 -12.219 1 65.69 194 GLU B O 1
ATOM 4728 N N . PHE B 1 195 ? 2.742 -0.826 -12.711 1 72.31 195 PHE B N 1
ATOM 4729 C CA . PHE B 1 195 ? 3.529 -0.584 -11.508 1 72.31 195 PHE B CA 1
ATOM 4730 C C . PHE B 1 195 ? 4.699 0.349 -11.805 1 72.31 195 PHE B C 1
ATOM 4732 O O . PHE B 1 195 ? 5.238 0.984 -10.898 1 72.31 195 PHE B O 1
ATOM 4739 N N . GLY B 1 196 ? 5.098 0.489 -12.93 1 68.12 196 GLY B N 1
ATOM 4740 C CA . GLY B 1 196 ? 6.211 1.359 -13.281 1 68.12 196 GLY B CA 1
ATOM 4741 C C . GLY B 1 196 ? 7.562 0.687 -13.141 1 68.12 196 GLY B C 1
ATOM 4742 O O . GLY B 1 196 ? 8.586 1.359 -13.008 1 68.12 196 GLY B O 1
ATOM 4743 N N . GLY B 1 197 ? 7.582 -0.662 -13.008 1 80.38 197 GLY B N 1
ATOM 4744 C CA . GLY B 1 197 ? 8.836 -1.389 -12.938 1 80.38 197 GLY B CA 1
ATOM 4745 C C . GLY B 1 197 ? 8.758 -2.625 -12.055 1 80.38 197 GLY B C 1
ATOM 4746 O O . GLY B 1 197 ? 7.844 -2.76 -11.242 1 80.38 197 GLY B O 1
ATOM 4747 N N . THR B 1 198 ? 9.75 -3.479 -12.242 1 87.19 198 THR B N 1
ATOM 4748 C CA . THR B 1 198 ? 9.758 -4.75 -11.523 1 87.19 198 THR B CA 1
ATOM 4749 C C . THR B 1 198 ? 9.992 -4.531 -10.031 1 87.19 198 THR B C 1
ATOM 4751 O O . THR B 1 198 ? 9.492 -5.297 -9.203 1 87.19 198 THR B O 1
ATOM 4754 N N . GLY B 1 199 ? 10.719 -3.541 -9.719 1 92.12 199 GLY B N 1
ATOM 4755 C CA . GLY B 1 199 ? 10.938 -3.217 -8.312 1 92.12 199 GLY B CA 1
ATOM 4756 C C . GLY B 1 199 ? 9.656 -2.873 -7.578 1 92.12 199 GLY B C 1
ATOM 4757 O O . GLY B 1 199 ? 9.445 -3.316 -6.449 1 92.12 199 GLY B O 1
ATOM 4758 N N . ARG B 1 200 ? 8.836 -2.127 -8.234 1 91.81 200 ARG B N 1
ATOM 4759 C CA . ARG B 1 200 ? 7.555 -1.76 -7.637 1 91.81 200 ARG B CA 1
ATOM 4760 C C . ARG B 1 200 ? 6.645 -2.975 -7.5 1 91.81 200 ARG B C 1
ATOM 4762 O O . ARG B 1 200 ? 5.898 -3.092 -6.523 1 91.81 200 ARG B O 1
ATOM 4769 N N . ILE B 1 201 ? 6.746 -3.846 -8.484 1 92.62 201 ILE B N 1
ATOM 4770 C CA . ILE B 1 201 ? 5.969 -5.078 -8.406 1 92.62 201 ILE B CA 1
ATOM 4771 C C . ILE B 1 201 ? 6.453 -5.918 -7.227 1 92.62 201 ILE B C 1
ATOM 4773 O O . ILE B 1 201 ? 5.645 -6.426 -6.449 1 92.62 201 ILE B O 1
ATOM 4777 N N . ALA B 1 202 ? 7.758 -6.023 -7.117 1 95.94 202 ALA B N 1
ATOM 4778 C CA . ALA B 1 202 ? 8.336 -6.789 -6.016 1 95.94 202 ALA B CA 1
ATOM 4779 C C . ALA B 1 202 ? 7.922 -6.207 -4.668 1 95.94 202 ALA B C 1
ATOM 4781 O O . ALA B 1 202 ? 7.609 -6.949 -3.732 1 95.94 202 ALA B O 1
ATOM 4782 N N . GLN B 1 203 ? 7.91 -4.934 -4.598 1 96.12 203 GLN B N 1
ATOM 4783 C CA . GLN B 1 203 ? 7.465 -4.262 -3.381 1 96.12 203 GLN B CA 1
ATOM 4784 C C . GLN B 1 203 ? 6 -4.57 -3.086 1 96.12 203 GLN B C 1
ATOM 4786 O O . GLN B 1 203 ? 5.633 -4.832 -1.938 1 96.12 203 GLN B O 1
ATOM 4791 N N . ALA B 1 204 ? 5.199 -4.48 -4.105 1 95.75 204 ALA B N 1
ATOM 4792 C CA . ALA B 1 204 ? 3.773 -4.75 -3.953 1 95.75 204 ALA B CA 1
ATOM 4793 C C . ALA B 1 204 ? 3.537 -6.16 -3.418 1 95.75 204 ALA B C 1
ATOM 4795 O O . ALA B 1 204 ? 2.732 -6.355 -2.506 1 95.75 204 ALA B O 1
ATOM 4796 N N . LYS B 1 205 ? 4.258 -7.148 -3.998 1 97.31 205 LYS B N 1
ATOM 4797 C CA . LYS B 1 205 ? 4.09 -8.523 -3.535 1 97.31 205 LYS B CA 1
ATOM 4798 C C . LYS B 1 205 ? 4.602 -8.688 -2.105 1 97.31 205 LYS B C 1
ATOM 4800 O O . LYS B 1 205 ? 4.016 -9.43 -1.314 1 97.31 205 LYS B O 1
ATOM 4805 N N . ALA B 1 206 ? 5.629 -7.961 -1.754 1 97.88 206 ALA B N 1
ATOM 4806 C CA . ALA B 1 206 ? 6.23 -8.07 -0.427 1 97.88 206 ALA B CA 1
ATOM 4807 C C . ALA B 1 206 ? 5.273 -7.574 0.652 1 97.88 206 ALA B C 1
ATOM 4809 O O . ALA B 1 206 ? 5.453 -7.871 1.835 1 97.88 206 ALA B O 1
ATOM 4810 N N . GLU B 1 207 ? 4.246 -6.785 0.247 1 98 207 GLU B N 1
ATOM 4811 C CA . GLU B 1 207 ? 3.273 -6.27 1.206 1 98 207 GLU B CA 1
ATOM 4812 C C . GLU B 1 207 ? 2.613 -7.402 1.984 1 98 207 GLU B C 1
ATOM 4814 O O . GLU B 1 207 ? 2.211 -7.223 3.137 1 98 207 GLU B O 1
ATOM 4819 N N . ILE B 1 208 ? 2.568 -8.562 1.399 1 98.56 208 ILE B N 1
ATOM 4820 C CA . ILE B 1 208 ? 1.9 -9.703 2.025 1 98.56 208 ILE B CA 1
ATOM 4821 C C . ILE B 1 208 ? 2.621 -10.078 3.318 1 98.56 208 ILE B C 1
ATOM 4823 O O . ILE B 1 208 ? 2.002 -10.586 4.258 1 98.56 208 ILE B O 1
ATOM 4827 N N . LEU B 1 209 ? 3.926 -9.805 3.432 1 98.38 209 LEU B N 1
ATOM 4828 C CA . LEU B 1 209 ? 4.762 -10.203 4.559 1 98.38 209 LEU B CA 1
ATOM 4829 C C . LEU B 1 209 ? 4.414 -9.398 5.805 1 98.38 209 LEU B C 1
ATOM 4831 O O . LEU B 1 209 ? 4.648 -9.852 6.93 1 98.38 209 LEU B O 1
ATOM 4835 N N . THR B 1 210 ? 3.805 -8.195 5.586 1 95.94 210 THR B N 1
ATOM 4836 C CA . THR B 1 210 ? 3.471 -7.336 6.719 1 95.94 210 THR B CA 1
ATOM 4837 C C . THR B 1 210 ? 2.309 -7.922 7.516 1 95.94 210 THR B C 1
ATOM 4839 O O . THR B 1 210 ? 2.07 -7.531 8.664 1 95.94 210 THR B O 1
ATOM 4842 N N . GLY B 1 211 ? 1.585 -8.844 6.953 1 96.5 211 GLY B N 1
ATOM 4843 C CA . GLY B 1 211 ? 0.457 -9.461 7.637 1 96.5 211 GLY B CA 1
ATOM 4844 C C . GLY B 1 211 ? 0.864 -10.586 8.562 1 96.5 211 GLY B C 1
ATOM 4845 O O . GLY B 1 211 ? 0.064 -11.039 9.383 1 96.5 211 GLY B O 1
ATOM 4846 N N . LEU B 1 212 ? 2.113 -11 8.516 1 97.69 212 LEU B N 1
ATOM 4847 C CA . LEU B 1 212 ? 2.58 -12.141 9.297 1 97.69 212 LEU B CA 1
ATOM 4848 C C . LEU B 1 212 ? 2.754 -11.758 10.766 1 97.69 212 LEU B C 1
ATOM 4850 O O . LEU B 1 212 ? 3.277 -10.688 11.078 1 97.69 212 LEU B O 1
ATOM 4854 N N . PRO B 1 213 ? 2.32 -12.648 11.617 1 96 213 PRO B N 1
ATOM 4855 C CA . PRO B 1 213 ? 2.723 -12.492 13.016 1 96 213 PRO B CA 1
ATOM 4856 C C . PRO B 1 213 ? 4.184 -12.859 13.258 1 96 213 PRO B C 1
ATOM 4858 O O . PRO B 1 213 ? 4.855 -13.352 12.344 1 96 213 PRO B O 1
ATOM 4861 N N . ASP B 1 214 ? 4.691 -12.672 14.438 1 94.38 214 ASP B N 1
ATOM 4862 C CA . ASP B 1 214 ? 6.09 -12.914 14.773 1 94.38 214 ASP B CA 1
ATOM 4863 C C . ASP B 1 214 ? 6.461 -14.375 14.547 1 94.38 214 ASP B C 1
ATOM 4865 O O . ASP B 1 214 ? 7.602 -14.688 14.195 1 94.38 214 ASP B O 1
ATOM 4869 N N . ASP B 1 215 ? 5.512 -15.18 14.734 1 96.94 215 ASP B N 1
ATOM 4870 C CA . ASP B 1 215 ? 5.793 -16.609 14.594 1 96.94 215 ASP B CA 1
ATOM 4871 C C . ASP B 1 215 ? 5.309 -17.125 13.234 1 96.94 215 ASP B C 1
ATOM 4873 O O . ASP B 1 215 ? 5.188 -18.344 13.039 1 96.94 215 ASP B O 1
ATOM 4877 N N . GLY B 1 216 ? 4.953 -16.203 12.352 1 98.25 216 GLY B N 1
ATOM 4878 C CA . GLY B 1 216 ? 4.52 -16.594 11.016 1 98.25 216 GLY B CA 1
ATOM 4879 C C . GLY B 1 216 ? 5.656 -17.094 10.148 1 98.25 216 GLY B C 1
ATOM 4880 O O . GLY B 1 216 ? 6.824 -16.984 10.516 1 98.25 216 GLY B O 1
ATOM 4881 N N . VAL B 1 217 ? 5.328 -17.688 8.977 1 98.88 217 VAL B N 1
ATOM 4882 C CA . VAL B 1 217 ? 6.316 -18.25 8.062 1 98.88 217 VAL B CA 1
ATOM 4883 C C . VAL B 1 217 ? 6.176 -17.609 6.688 1 98.88 217 VAL B C 1
ATOM 4885 O O . VAL B 1 217 ? 5.074 -17.531 6.137 1 98.88 217 VAL B O 1
ATOM 4888 N N . ALA B 1 218 ? 7.258 -17.094 6.188 1 98.94 218 ALA B N 1
ATOM 4889 C CA . ALA B 1 218 ? 7.316 -16.594 4.816 1 98.94 218 ALA B CA 1
ATOM 4890 C C . ALA B 1 218 ? 7.809 -17.672 3.855 1 98.94 218 ALA B C 1
ATOM 4892 O O . ALA B 1 218 ? 8.906 -18.203 4.031 1 98.94 218 ALA B O 1
ATOM 4893 N N . VAL B 1 219 ? 7.012 -18.016 2.916 1 98.94 219 VAL B N 1
ATOM 4894 C CA . VAL B 1 219 ? 7.375 -18.953 1.856 1 98.94 219 VAL B CA 1
ATOM 4895 C C . VAL B 1 219 ? 7.781 -18.188 0.603 1 98.94 219 VAL B C 1
ATOM 4897 O O . VAL B 1 219 ? 6.934 -17.594 -0.071 1 98.94 219 VAL B O 1
ATOM 4900 N N . LEU B 1 220 ? 9.086 -18.234 0.305 1 98.88 220 LEU B N 1
ATOM 4901 C CA . LEU B 1 220 ? 9.633 -17.328 -0.702 1 98.88 220 LEU B CA 1
ATOM 4902 C C . LEU B 1 220 ? 10.344 -18.094 -1.804 1 98.88 220 LEU B C 1
ATOM 4904 O O . LEU B 1 220 ? 10.961 -19.141 -1.539 1 98.88 220 LEU B O 1
ATOM 4908 N N . ASN B 1 221 ? 10.297 -17.625 -3.014 1 98.5 221 ASN B N 1
ATOM 4909 C CA . ASN B 1 221 ? 10.922 -18.25 -4.184 1 98.5 221 ASN B CA 1
ATOM 4910 C C . ASN B 1 221 ? 12.422 -17.953 -4.234 1 98.5 221 ASN B C 1
ATOM 4912 O O . ASN B 1 221 ? 12.836 -16.875 -4.633 1 98.5 221 ASN B O 1
ATOM 4916 N N . ARG B 1 222 ? 13.156 -18.953 -3.936 1 97.75 222 ARG B N 1
ATOM 4917 C CA . ARG B 1 222 ? 14.609 -18.812 -3.898 1 97.75 222 ARG B CA 1
ATOM 4918 C C . ARG B 1 222 ? 15.164 -18.484 -5.277 1 97.75 222 ARG B C 1
ATOM 4920 O O . ARG B 1 222 ? 16.219 -17.844 -5.395 1 97.75 222 ARG B O 1
ATOM 4927 N N . ASP B 1 223 ? 14.469 -18.859 -6.32 1 96.12 223 ASP B N 1
ATOM 4928 C CA . ASP B 1 223 ? 14.938 -18.688 -7.691 1 96.12 223 ASP B CA 1
ATOM 4929 C C . ASP B 1 223 ? 14.68 -17.266 -8.188 1 96.12 223 ASP B C 1
ATOM 4931 O O . ASP B 1 223 ? 15.164 -16.875 -9.25 1 96.12 223 ASP B O 1
ATOM 4935 N N . ASP B 1 224 ? 13.938 -16.516 -7.453 1 95.81 224 ASP B N 1
ATOM 4936 C CA . ASP B 1 224 ? 13.547 -15.172 -7.895 1 95.81 224 ASP B CA 1
ATOM 4937 C C . ASP B 1 224 ? 14.641 -14.156 -7.598 1 95.81 224 ASP B C 1
ATOM 4939 O O . ASP B 1 224 ? 15.281 -14.219 -6.547 1 95.81 224 ASP B O 1
ATOM 4943 N N . ALA B 1 225 ? 14.781 -13.164 -8.5 1 93.62 225 ALA B N 1
ATOM 4944 C CA . ALA B 1 225 ? 15.812 -12.141 -8.359 1 93.62 225 ALA B CA 1
ATOM 4945 C C . ALA B 1 225 ? 15.594 -11.312 -7.094 1 93.62 225 ALA B C 1
ATOM 4947 O O . ALA B 1 225 ? 16.547 -10.742 -6.551 1 93.62 225 ALA B O 1
ATOM 4948 N N . PHE B 1 226 ? 14.383 -11.305 -6.582 1 96.56 226 PHE B N 1
ATOM 4949 C CA . PHE B 1 226 ? 14.062 -10.453 -5.445 1 96.56 226 PHE B CA 1
ATOM 4950 C C . PHE B 1 226 ? 14.047 -11.258 -4.152 1 96.56 226 PHE B C 1
ATOM 4952 O O . PHE B 1 226 ? 13.672 -10.734 -3.096 1 96.56 226 PHE B O 1
ATOM 4959 N N . TYR B 1 227 ? 14.539 -12.531 -4.172 1 97.44 227 TYR B N 1
ATOM 4960 C CA . TYR B 1 227 ? 14.531 -13.391 -2.994 1 97.44 227 TYR B CA 1
ATOM 4961 C C . TYR B 1 227 ? 15.25 -12.727 -1.828 1 97.44 227 TYR B C 1
ATOM 4963 O O . TYR B 1 227 ? 14.727 -12.68 -0.712 1 97.44 227 TYR B O 1
ATOM 4971 N N . ALA B 1 228 ? 16.359 -12.203 -2.096 1 97.25 228 ALA B N 1
ATOM 4972 C CA . ALA B 1 228 ? 17.156 -11.617 -1.017 1 97.25 228 ALA B CA 1
ATOM 4973 C C . ALA B 1 228 ? 16.422 -10.469 -0.345 1 97.25 228 ALA B C 1
ATOM 4975 O O . ALA B 1 228 ? 16.391 -10.375 0.884 1 97.25 228 ALA B O 1
ATOM 4976 N N . THR B 1 229 ? 15.789 -9.648 -1.149 1 96.88 229 THR B N 1
ATOM 4977 C CA . THR B 1 229 ? 15.023 -8.516 -0.638 1 96.88 229 THR B CA 1
ATOM 4978 C C . THR B 1 229 ? 13.852 -9 0.22 1 96.88 229 THR B C 1
ATOM 4980 O O . THR B 1 229 ? 13.672 -8.539 1.346 1 96.88 229 THR B O 1
ATOM 4983 N N . TRP B 1 230 ? 13.141 -9.969 -0.274 1 98.38 230 TRP B N 1
ATOM 4984 C CA . TRP B 1 230 ? 11.977 -10.484 0.439 1 98.38 230 TRP B CA 1
ATOM 4985 C C . TRP B 1 230 ? 12.383 -11.156 1.743 1 98.38 230 TRP B C 1
ATOM 4987 O O . TRP B 1 230 ? 11.703 -11.016 2.764 1 98.38 230 TRP B O 1
ATOM 4997 N N . ALA B 1 231 ? 13.461 -11.898 1.652 1 98.31 231 ALA B N 1
ATOM 4998 C CA . ALA B 1 231 ? 13.938 -12.586 2.844 1 98.31 231 ALA B CA 1
ATOM 4999 C C . ALA B 1 231 ? 14.289 -11.602 3.953 1 98.31 231 ALA B C 1
ATOM 5001 O O . ALA B 1 231 ? 13.992 -11.844 5.125 1 98.31 231 ALA B O 1
ATOM 5002 N N . ARG B 1 232 ? 14.867 -10.523 3.602 1 97.31 232 ARG B N 1
ATOM 5003 C CA . ARG B 1 232 ? 15.219 -9.508 4.59 1 97.31 232 ARG B CA 1
ATOM 5004 C C . ARG B 1 232 ? 13.969 -8.82 5.137 1 97.31 232 ARG B C 1
ATOM 5006 O O . ARG B 1 232 ? 13.898 -8.5 6.328 1 97.31 232 ARG B O 1
ATOM 5013 N N . LEU B 1 233 ? 12.992 -8.578 4.277 1 97.12 233 LEU B N 1
ATOM 5014 C CA . LEU B 1 233 ? 11.75 -7.961 4.715 1 97.12 233 LEU B CA 1
ATOM 5015 C C . LEU B 1 233 ? 10.969 -8.906 5.629 1 97.12 233 LEU B C 1
ATOM 5017 O O . LEU B 1 233 ? 10.227 -8.453 6.504 1 97.12 233 LEU B O 1
ATOM 5021 N N . ALA B 1 234 ? 11.156 -10.203 5.477 1 97.81 234 ALA B N 1
ATOM 5022 C CA . ALA B 1 234 ? 10.453 -11.211 6.266 1 97.81 234 ALA B CA 1
ATOM 5023 C C . ALA B 1 234 ? 11.094 -11.383 7.637 1 97.81 234 ALA B C 1
ATOM 5025 O O . ALA B 1 234 ? 10.453 -11.859 8.578 1 97.81 234 ALA B O 1
ATOM 5026 N N . ALA B 1 235 ? 12.359 -11.023 7.695 1 94.75 235 ALA B N 1
ATOM 5027 C CA . ALA B 1 235 ? 13.078 -11.195 8.953 1 94.75 235 ALA B CA 1
ATOM 5028 C C . ALA B 1 235 ? 12.453 -10.367 10.07 1 94.75 235 ALA B C 1
ATOM 5030 O O . ALA B 1 235 ? 11.992 -9.25 9.828 1 94.75 235 ALA B O 1
ATOM 5031 N N . PRO B 1 236 ? 12.336 -10.883 11.266 1 93.56 236 PRO B N 1
ATOM 5032 C CA . PRO B 1 236 ? 13 -12.086 11.766 1 93.56 236 PRO B CA 1
ATOM 5033 C C . PRO B 1 236 ? 12.109 -13.32 11.703 1 93.56 236 PRO B C 1
ATOM 5035 O O . PRO B 1 236 ? 12.406 -14.336 12.336 1 93.56 236 PRO B O 1
ATOM 5038 N N . ARG B 1 237 ? 11.016 -13.305 11.023 1 96.56 237 ARG B N 1
ATOM 5039 C CA . ARG B 1 237 ? 10.164 -14.484 10.898 1 96.56 237 ARG B CA 1
ATOM 5040 C C . ARG B 1 237 ? 10.883 -15.609 10.156 1 96.56 237 ARG B C 1
ATOM 5042 O O . ARG B 1 237 ? 11.859 -15.359 9.445 1 96.56 237 ARG B O 1
ATOM 5049 N N . GLU B 1 238 ? 10.391 -16.781 10.305 1 98.31 238 GLU B N 1
ATOM 5050 C CA . GLU B 1 238 ? 10.945 -17.922 9.586 1 98.31 238 GLU B CA 1
ATOM 5051 C C . GLU B 1 238 ? 10.711 -17.797 8.086 1 98.31 238 GLU B C 1
ATOM 5053 O O . GLU B 1 238 ? 9.617 -17.406 7.652 1 98.31 238 GLU B O 1
ATOM 5058 N N . VAL B 1 239 ? 11.773 -18.094 7.344 1 98.62 239 VAL B N 1
ATOM 5059 C CA . VAL B 1 239 ? 11.672 -18.172 5.891 1 98.62 239 VAL B CA 1
ATOM 5060 C C . VAL B 1 239 ? 11.82 -19.625 5.438 1 98.62 239 VAL B C 1
ATOM 5062 O O . VAL B 1 239 ? 12.836 -20.266 5.719 1 98.62 239 VAL B O 1
ATOM 5065 N N . LEU B 1 240 ? 10.828 -20.172 4.859 1 98.81 240 LEU B N 1
ATOM 5066 C CA . LEU B 1 240 ? 10.867 -21.469 4.195 1 98.81 240 LEU B CA 1
ATOM 5067 C C . LEU B 1 240 ? 10.852 -21.312 2.68 1 98.81 240 LEU B C 1
ATOM 5069 O O . LEU B 1 240 ? 9.781 -21.297 2.064 1 98.81 240 LEU B O 1
ATOM 5073 N N . ASP B 1 241 ? 12.031 -21.203 2.146 1 98.69 241 ASP B N 1
ATOM 5074 C CA . ASP B 1 241 ? 12.125 -20.906 0.721 1 98.69 241 ASP B CA 1
ATOM 5075 C C . ASP B 1 241 ? 11.969 -22.172 -0.118 1 98.69 241 ASP B C 1
ATOM 5077 O O . ASP B 1 241 ? 12.117 -23.281 0.393 1 98.69 241 ASP B O 1
ATOM 5081 N N . PHE B 1 242 ? 11.594 -21.969 -1.341 1 98.75 242 PHE B N 1
ATOM 5082 C CA . PHE B 1 242 ? 11.383 -23.047 -2.291 1 98.75 242 PHE B CA 1
ATOM 5083 C C . PHE B 1 242 ? 12.016 -22.719 -3.639 1 98.75 242 PHE B C 1
ATOM 5085 O O . PHE B 1 242 ? 12.25 -21.547 -3.947 1 98.75 242 PHE B O 1
ATOM 5092 N N . GLY B 1 243 ? 12.344 -23.766 -4.395 1 97.44 243 GLY B N 1
ATOM 5093 C CA . GLY B 1 243 ? 12.828 -23.547 -5.75 1 97.44 243 GLY B CA 1
ATOM 5094 C C . GLY B 1 243 ? 13.625 -24.703 -6.301 1 97.44 243 GLY B C 1
ATOM 5095 O O . GLY B 1 243 ? 13.68 -25.781 -5.688 1 97.44 243 GLY B O 1
ATOM 5096 N N . LEU B 1 244 ? 14.141 -24.484 -7.477 1 94.94 244 LEU B N 1
ATOM 5097 C CA . LEU B 1 244 ? 14.992 -25.469 -8.125 1 94.94 244 LEU B CA 1
ATOM 5098 C C . LEU B 1 244 ? 16.453 -25.266 -7.738 1 94.94 244 LEU B C 1
ATOM 5100 O O . LEU B 1 244 ? 17.281 -26.172 -7.922 1 94.94 244 LEU B O 1
ATOM 5104 N N . ASP B 1 245 ? 16.703 -24.094 -7.18 1 93.06 245 ASP B N 1
ATOM 5105 C CA . ASP B 1 245 ? 18.047 -23.812 -6.66 1 93.06 245 ASP B CA 1
ATOM 5106 C C . ASP B 1 245 ? 18.438 -24.828 -5.586 1 93.06 245 ASP B C 1
ATOM 5108 O O . ASP B 1 245 ? 17.625 -25.188 -4.734 1 93.06 245 ASP B O 1
ATOM 5112 N N . SER B 1 246 ? 19.672 -25.25 -5.613 1 94.12 246 SER B N 1
ATOM 5113 C CA . SER B 1 246 ? 20.156 -26.266 -4.676 1 94.12 246 SER B CA 1
ATOM 5114 C C . SER B 1 246 ? 20.156 -25.734 -3.246 1 94.12 246 SER B C 1
ATOM 5116 O O . SER B 1 246 ? 20.203 -26.516 -2.291 1 94.12 246 SER B O 1
ATOM 5118 N N . ARG B 1 247 ? 20.188 -24.531 -3.066 1 94.5 247 ARG B N 1
ATOM 5119 C CA . ARG B 1 247 ? 20.234 -23.922 -1.743 1 94.5 247 ARG B CA 1
ATOM 5120 C C . ARG B 1 247 ? 18.844 -23.844 -1.126 1 94.5 247 ARG B C 1
ATOM 5122 O O . ARG B 1 247 ? 18.703 -23.547 0.063 1 94.5 247 ARG B O 1
ATOM 5129 N N . ALA B 1 248 ? 17.719 -24.031 -1.92 1 98.5 248 ALA B N 1
ATOM 5130 C CA . ALA B 1 248 ? 16.359 -23.922 -1.406 1 98.5 248 ALA B CA 1
ATOM 5131 C C . ALA B 1 248 ? 16.062 -25 -0.366 1 98.5 248 ALA B C 1
ATOM 5133 O O . ALA B 1 248 ? 16.484 -26.141 -0.527 1 98.5 248 ALA B O 1
ATOM 5134 N N . ARG B 1 249 ? 15.43 -24.594 0.718 1 98.62 249 ARG B N 1
ATOM 5135 C CA . ARG B 1 249 ? 15.07 -25.531 1.777 1 98.62 249 ARG B CA 1
ATOM 5136 C C . ARG B 1 249 ? 14.07 -26.562 1.274 1 98.62 249 ARG B C 1
ATOM 5138 O O . ARG B 1 249 ? 14.133 -27.734 1.666 1 98.62 249 ARG B O 1
ATOM 5145 N N . VAL B 1 250 ? 13.094 -26.172 0.479 1 98.81 250 VAL B N 1
ATOM 5146 C CA . VAL B 1 250 ? 12.164 -27.062 -0.207 1 98.81 250 VAL B CA 1
ATOM 5147 C C . VAL B 1 250 ? 12.453 -27.062 -1.706 1 98.81 250 VAL B C 1
ATOM 5149 O O . VAL B 1 250 ? 12.203 -26.062 -2.389 1 98.81 250 VAL B O 1
ATOM 5152 N N . ARG B 1 251 ? 12.945 -28.141 -2.232 1 98.44 251 ARG B N 1
ATOM 5153 C CA . ARG B 1 251 ? 13.383 -28.125 -3.625 1 98.44 251 ARG B CA 1
ATOM 5154 C C . ARG B 1 251 ? 13.047 -29.453 -4.309 1 98.44 251 ARG B C 1
ATOM 5156 O O . ARG B 1 251 ? 12.664 -30.422 -3.648 1 98.44 251 ARG B O 1
ATOM 5163 N N . ALA B 1 252 ? 13.117 -29.484 -5.578 1 98.12 252 ALA B N 1
ATOM 5164 C CA . ALA B 1 252 ? 12.93 -30.672 -6.406 1 98.12 252 ALA B CA 1
ATOM 5165 C C . ALA B 1 252 ? 14.258 -31.203 -6.93 1 98.12 252 ALA B C 1
ATOM 5167 O O . ALA B 1 252 ? 15.141 -30.422 -7.301 1 98.12 252 ALA B O 1
ATOM 5168 N N . GLU B 1 253 ? 14.367 -32.469 -6.832 1 97.06 253 GLU B N 1
ATOM 5169 C CA . GLU B 1 253 ? 15.516 -33.156 -7.422 1 97.06 253 GLU B CA 1
ATOM 5170 C C . GLU B 1 253 ? 15.07 -34.25 -8.383 1 97.06 253 GLU B C 1
ATOM 5172 O O . GLU B 1 253 ? 13.914 -34.688 -8.359 1 97.06 253 GLU B O 1
ATOM 5177 N N . ALA B 1 254 ? 15.938 -34.625 -9.336 1 95.56 254 ALA B N 1
ATOM 5178 C CA . ALA B 1 254 ? 15.719 -35.719 -10.281 1 95.56 254 ALA B CA 1
ATOM 5179 C C . ALA B 1 254 ? 14.461 -35.5 -11.109 1 95.56 254 ALA B C 1
ATOM 5181 O O . ALA B 1 254 ? 13.586 -36.344 -11.188 1 95.56 254 ALA B O 1
ATOM 5182 N N . LEU B 1 255 ? 14.398 -34.344 -11.688 1 94.94 255 LEU B N 1
ATOM 5183 C CA . LEU B 1 255 ? 13.242 -34 -12.5 1 94.94 255 LEU B CA 1
ATOM 5184 C C . LEU B 1 255 ? 13.203 -34.812 -13.781 1 94.94 255 LEU B C 1
ATOM 5186 O O . LEU B 1 255 ? 14.234 -35 -14.43 1 94.94 255 LEU B O 1
ATOM 5190 N N . ALA B 1 256 ? 12.047 -35.375 -14.07 1 93.44 256 ALA B N 1
ATOM 5191 C CA . ALA B 1 256 ? 11.805 -36.062 -15.328 1 93.44 256 ALA B CA 1
ATOM 5192 C C . ALA B 1 256 ? 10.461 -35.656 -15.938 1 93.44 256 ALA B C 1
ATOM 5194 O O . ALA B 1 256 ? 9.477 -35.5 -15.211 1 93.44 256 ALA B O 1
ATOM 5195 N N . CYS B 1 257 ? 10.477 -35.469 -17.172 1 89.75 257 CYS B N 1
ATOM 5196 C CA . CYS B 1 257 ? 9.273 -35.062 -17.891 1 89.75 257 CYS B CA 1
ATOM 5197 C C . CYS B 1 257 ? 8.758 -36.188 -18.766 1 89.75 257 CYS B C 1
ATOM 5199 O O . CYS B 1 257 ? 9.539 -36.875 -19.438 1 89.75 257 CYS B O 1
ATOM 5201 N N . ASP B 1 258 ? 7.43 -36.438 -18.734 1 88.06 258 ASP B N 1
ATOM 5202 C CA . ASP B 1 258 ? 6.875 -37.469 -19.609 1 88.06 258 ASP B CA 1
ATOM 5203 C C . ASP B 1 258 ? 6.469 -36.875 -20.953 1 88.06 258 ASP B C 1
ATOM 5205 O O . ASP B 1 258 ? 6.73 -35.719 -21.234 1 88.06 258 ASP B O 1
ATOM 5209 N N . ALA B 1 259 ? 5.859 -37.719 -21.75 1 80.5 259 ALA B N 1
ATOM 5210 C CA . ALA B 1 259 ? 5.559 -37.344 -23.125 1 80.5 259 ALA B CA 1
ATOM 5211 C C . ALA B 1 259 ? 4.465 -36.281 -23.172 1 80.5 259 ALA B C 1
ATOM 5213 O O . ALA B 1 259 ? 4.312 -35.594 -24.188 1 80.5 259 ALA B O 1
ATOM 5214 N N . LEU B 1 260 ? 3.797 -36.125 -22.047 1 80 260 LEU B N 1
ATOM 5215 C CA . LEU B 1 260 ? 2.711 -35.125 -22.016 1 80 260 LEU B CA 1
ATOM 5216 C C . LEU B 1 260 ? 3.16 -33.844 -21.344 1 80 260 LEU B C 1
ATOM 5218 O O . LEU B 1 260 ? 2.365 -32.906 -21.172 1 80 260 LEU B O 1
ATOM 5222 N N . GLY B 1 261 ? 4.398 -33.812 -20.938 1 83.56 261 GLY B N 1
ATOM 5223 C CA . GLY B 1 261 ? 4.93 -32.625 -20.328 1 83.56 261 GLY B CA 1
ATOM 5224 C C . GLY B 1 261 ? 4.688 -32.562 -18.828 1 83.56 261 GLY B C 1
ATOM 5225 O O . GLY B 1 261 ? 4.797 -31.484 -18.219 1 83.56 261 GLY B O 1
ATOM 5226 N N . ARG B 1 262 ? 4.285 -33.719 -18.266 1 90.69 262 ARG B N 1
ATOM 5227 C CA . ARG B 1 262 ? 4.086 -33.812 -16.828 1 90.69 262 ARG B CA 1
ATOM 5228 C C . ARG B 1 262 ? 5.379 -34.188 -16.109 1 90.69 262 ARG B C 1
ATOM 5230 O O . ARG B 1 262 ? 6.133 -35.031 -16.609 1 90.69 262 ARG B O 1
ATOM 5237 N N . TYR B 1 263 ? 5.578 -33.594 -14.977 1 92 263 TYR B N 1
ATOM 5238 C CA . TYR B 1 263 ? 6.879 -33.75 -14.344 1 92 263 TYR B CA 1
ATOM 5239 C C . TYR B 1 263 ? 6.766 -34.656 -13.117 1 92 263 TYR B C 1
ATOM 5241 O O . TYR B 1 263 ? 5.797 -34.562 -12.359 1 92 263 TYR B O 1
ATOM 5249 N N . ALA B 1 264 ? 7.746 -35.531 -12.992 1 96.56 264 ALA B N 1
ATOM 5250 C CA . ALA B 1 264 ? 8.023 -36.281 -11.758 1 96.56 264 ALA B CA 1
ATOM 5251 C C . ALA B 1 264 ? 9.32 -35.781 -11.109 1 96.56 264 ALA B C 1
ATOM 5253 O O . ALA B 1 264 ? 10.242 -35.344 -11.805 1 96.56 264 ALA B O 1
ATOM 5254 N N . PHE B 1 265 ? 9.391 -35.812 -9.789 1 97.5 265 PHE B N 1
ATOM 5255 C CA . PHE B 1 265 ? 10.594 -35.375 -9.094 1 97.5 265 PHE B CA 1
ATOM 5256 C C . PHE B 1 265 ? 10.602 -35.906 -7.656 1 97.5 265 PHE B C 1
ATOM 5258 O O . PHE B 1 265 ? 9.609 -36.438 -7.18 1 97.5 265 PHE B O 1
ATOM 5265 N N . THR B 1 266 ? 11.727 -35.812 -7.047 1 98.25 266 THR B N 1
ATOM 5266 C CA . THR B 1 266 ? 11.883 -36.094 -5.621 1 98.25 266 THR B CA 1
ATOM 5267 C C . THR B 1 266 ? 11.789 -34.812 -4.805 1 98.25 266 THR B C 1
ATOM 5269 O O . THR B 1 266 ? 12.547 -33.875 -5.043 1 98.25 266 THR B O 1
ATOM 5272 N N . LEU B 1 267 ? 10.836 -34.75 -3.92 1 98.56 267 LEU B N 1
ATOM 5273 C CA . LEU B 1 267 ? 10.688 -33.625 -3.018 1 98.56 267 LEU B CA 1
ATOM 5274 C C . LEU B 1 267 ? 11.688 -33.719 -1.87 1 98.56 267 LEU B C 1
ATOM 5276 O O . LEU B 1 267 ? 11.789 -34.75 -1.206 1 98.56 267 LEU B O 1
ATOM 5280 N N . VAL B 1 268 ? 12.453 -32.594 -1.693 1 98.62 268 VAL B N 1
ATOM 5281 C CA . VAL B 1 268 ? 13.477 -32.562 -0.66 1 98.62 268 VAL B CA 1
ATOM 5282 C C . VAL B 1 268 ? 13.211 -31.391 0.281 1 98.62 268 VAL B C 1
ATOM 5284 O O . VAL B 1 268 ? 12.867 -30.297 -0.166 1 98.62 268 VAL B O 1
ATOM 5287 N N . ARG B 1 269 ? 13.289 -31.578 1.571 1 98.5 269 ARG B N 1
ATOM 5288 C CA . ARG B 1 269 ? 13.203 -30.547 2.592 1 98.5 269 ARG B CA 1
ATOM 5289 C C . ARG B 1 269 ? 14.438 -30.547 3.484 1 98.5 269 ARG B C 1
ATOM 5291 O O . ARG B 1 269 ? 14.742 -31.547 4.133 1 98.5 269 ARG B O 1
ATOM 5298 N N . ASP B 1 270 ? 15.094 -29.438 3.518 1 98.06 270 ASP B N 1
ATOM 5299 C CA . ASP B 1 270 ? 16.266 -29.281 4.367 1 98.06 270 ASP B CA 1
ATOM 5300 C C . ASP B 1 270 ? 17.266 -30.406 4.145 1 98.06 270 ASP B C 1
ATOM 5302 O O . ASP B 1 270 ? 17.766 -31 5.102 1 98.06 270 ASP B O 1
ATOM 5306 N N . GLY B 1 271 ? 17.391 -30.766 2.885 1 96.75 271 GLY B N 1
ATOM 5307 C CA . GLY B 1 271 ? 18.391 -31.75 2.494 1 96.75 271 GLY B CA 1
ATOM 5308 C C . GLY B 1 271 ? 17.906 -33.188 2.633 1 96.75 271 GLY B C 1
ATOM 5309 O O . GLY B 1 271 ? 18.594 -34.125 2.221 1 96.75 271 GLY B O 1
ATOM 5310 N N . ARG B 1 272 ? 16.75 -33.344 3.16 1 97.81 272 ARG B N 1
ATOM 5311 C CA . ARG B 1 272 ? 16.188 -34.688 3.355 1 97.81 272 ARG B CA 1
ATOM 5312 C C . ARG B 1 272 ? 15.125 -35 2.311 1 97.81 272 ARG B C 1
ATOM 5314 O O . ARG B 1 272 ? 14.227 -34.188 2.07 1 97.81 272 ARG B O 1
ATOM 5321 N N . GLU B 1 273 ? 15.172 -36.219 1.837 1 97.88 273 GLU B N 1
ATOM 5322 C CA . GLU B 1 273 ? 14.164 -36.656 0.877 1 97.88 273 GLU B CA 1
ATOM 5323 C C . GLU B 1 273 ? 12.844 -36.938 1.569 1 97.88 273 GLU B C 1
ATOM 5325 O O . GLU B 1 273 ? 12.797 -37.719 2.525 1 97.88 273 GLU B O 1
ATOM 5330 N N . ILE B 1 274 ? 11.875 -36.344 1.097 1 97.94 274 ILE B N 1
ATOM 5331 C CA . ILE B 1 274 ? 10.539 -36.594 1.625 1 97.94 274 ILE B CA 1
ATOM 5332 C C . ILE B 1 274 ? 9.867 -37.719 0.843 1 97.94 274 ILE B C 1
ATOM 5334 O O . ILE B 1 274 ? 9.211 -38.562 1.429 1 97.94 274 ILE B O 1
ATOM 5338 N N . GLY B 1 275 ? 10.039 -37.656 -0.529 1 97.94 275 GLY B N 1
ATOM 5339 C CA . GLY B 1 275 ? 9.492 -38.688 -1.388 1 97.94 275 GLY B CA 1
ATOM 5340 C C . GLY B 1 275 ? 9.406 -38.281 -2.846 1 97.94 275 GLY B C 1
ATOM 5341 O O . GLY B 1 275 ? 9.609 -37.094 -3.176 1 97.94 275 GLY B O 1
ATOM 5342 N N . ARG B 1 276 ? 9.117 -39.281 -3.65 1 97.31 276 ARG B N 1
ATOM 5343 C CA . ARG B 1 276 ? 8.938 -39.062 -5.078 1 97.31 276 ARG B CA 1
ATOM 5344 C C . ARG B 1 276 ? 7.465 -38.844 -5.422 1 97.31 276 ARG B C 1
ATOM 5346 O O . ARG B 1 276 ? 6.59 -39.5 -4.832 1 97.31 276 ARG B O 1
ATOM 5353 N N . LEU B 1 277 ? 7.238 -37.969 -6.387 1 96.56 277 LEU B N 1
ATOM 5354 C CA . LEU B 1 277 ? 5.859 -37.75 -6.812 1 96.56 277 LEU B CA 1
ATOM 5355 C C . LEU B 1 277 ? 5.797 -37.406 -8.297 1 96.56 277 LEU B C 1
ATOM 5357 O O . LEU B 1 277 ? 6.816 -37.062 -8.898 1 96.56 277 LEU B O 1
ATOM 5361 N N . ARG B 1 278 ? 4.609 -37.562 -8.805 1 95.44 278 ARG B N 1
ATOM 5362 C CA . ARG B 1 278 ? 4.297 -37.188 -10.18 1 95.44 278 ARG B CA 1
ATOM 5363 C C . ARG B 1 278 ? 3.117 -36.219 -10.234 1 95.44 278 ARG B C 1
ATOM 5365 O O . ARG B 1 278 ? 2.047 -36.531 -9.703 1 95.44 278 ARG B O 1
ATOM 5372 N N . LEU B 1 279 ? 3.369 -35.125 -10.922 1 94.62 279 LEU B N 1
ATOM 5373 C CA . LEU B 1 279 ? 2.305 -34.156 -11.047 1 94.62 279 LEU B CA 1
ATOM 5374 C C . LEU B 1 279 ? 1.393 -34.469 -12.227 1 94.62 279 LEU B C 1
ATOM 5376 O O . LEU B 1 279 ? 1.863 -34.938 -13.273 1 94.62 279 LEU B O 1
ATOM 5380 N N . ALA B 1 280 ? 0.107 -34.219 -12.031 1 91.06 280 ALA B N 1
ATOM 5381 C CA . ALA B 1 280 ? -0.836 -34.344 -13.141 1 91.06 280 ALA B CA 1
ATOM 5382 C C . ALA B 1 280 ? -0.813 -33.062 -14.008 1 91.06 280 ALA B C 1
ATOM 5384 O O . ALA B 1 280 ? -1.255 -33.094 -15.156 1 91.06 280 ALA B O 1
ATOM 5385 N N . LEU B 1 281 ? -0.321 -32 -13.469 1 89.94 281 LEU B N 1
ATOM 5386 C CA . LEU B 1 281 ? -0.254 -30.719 -14.172 1 89.94 281 LEU B CA 1
ATOM 5387 C C . LEU B 1 281 ? 0.952 -30.672 -15.102 1 89.94 281 LEU B C 1
ATOM 5389 O O . LEU B 1 281 ? 2.027 -31.172 -14.758 1 89.94 281 LEU B O 1
ATOM 5393 N N . MET B 1 282 ? 0.8 -30 -16.188 1 89.38 282 MET B N 1
ATOM 5394 C CA . MET B 1 282 ? 1.845 -29.922 -17.203 1 89.38 282 MET B CA 1
ATOM 5395 C C . MET B 1 282 ? 2.744 -28.719 -16.984 1 89.38 282 MET B C 1
ATOM 5397 O O . MET B 1 282 ? 2.285 -27.672 -16.5 1 89.38 282 MET B O 1
ATOM 5401 N N . GLY B 1 283 ? 4.086 -28.875 -17.375 1 88.75 283 GLY B N 1
ATOM 5402 C CA . GLY B 1 283 ? 4.988 -27.734 -17.422 1 88.75 283 GLY B CA 1
ATOM 5403 C C . GLY B 1 283 ? 5.898 -27.641 -16.219 1 88.75 283 GLY B C 1
ATOM 5404 O O . GLY B 1 283 ? 5.48 -27.922 -15.094 1 88.75 283 GLY B O 1
ATOM 5405 N N . ARG B 1 284 ? 7.059 -27.156 -16.484 1 88.81 284 ARG B N 1
ATOM 5406 C CA . ARG B 1 284 ? 8.078 -27.016 -15.445 1 88.81 284 ARG B CA 1
ATOM 5407 C C . ARG B 1 284 ? 7.672 -25.984 -14.398 1 88.81 284 ARG B C 1
ATOM 5409 O O . ARG B 1 284 ? 8.031 -26.109 -13.227 1 88.81 284 ARG B O 1
ATOM 5416 N N . HIS B 1 285 ? 6.914 -24.969 -14.844 1 89.38 285 HIS B N 1
ATOM 5417 C CA . HIS B 1 285 ? 6.449 -23.938 -13.922 1 89.38 285 HIS B CA 1
ATOM 5418 C C . HIS B 1 285 ? 5.566 -24.531 -12.828 1 89.38 285 HIS B C 1
ATOM 5420 O O . HIS B 1 285 ? 5.512 -24.016 -11.711 1 89.38 285 HIS B O 1
ATOM 5426 N N . ASN B 1 286 ? 4.91 -25.641 -13.078 1 93.94 286 ASN B N 1
ATOM 5427 C CA . ASN B 1 286 ? 4.051 -26.25 -12.07 1 93.94 286 ASN B CA 1
ATOM 5428 C C . ASN B 1 286 ? 4.863 -27.031 -11.039 1 93.94 286 ASN B C 1
ATOM 5430 O O . ASN B 1 286 ? 4.359 -27.359 -9.969 1 93.94 286 ASN B O 1
ATOM 5434 N N . VAL B 1 287 ? 6.117 -27.359 -11.414 1 95.5 287 VAL B N 1
ATOM 5435 C CA . VAL B 1 287 ? 7.008 -27.891 -10.383 1 95.5 287 VAL B CA 1
ATOM 5436 C C . VAL B 1 287 ? 7.258 -26.828 -9.32 1 95.5 287 VAL B C 1
ATOM 5438 O O . VAL B 1 287 ? 7.152 -27.094 -8.125 1 95.5 287 VAL B O 1
ATOM 5441 N N . ALA B 1 288 ? 7.492 -25.609 -9.797 1 96 288 ALA B N 1
ATOM 5442 C CA . ALA B 1 288 ? 7.695 -24.5 -8.867 1 96 288 ALA B CA 1
ATOM 5443 C C . ALA B 1 288 ? 6.438 -24.25 -8.039 1 96 288 ALA B C 1
ATOM 5445 O O . ALA B 1 288 ? 6.52 -24 -6.832 1 96 288 ALA B O 1
ATOM 5446 N N . ASN B 1 289 ? 5.27 -24.281 -8.688 1 96.75 289 ASN B N 1
ATOM 5447 C CA . ASN B 1 289 ? 4.008 -24.109 -7.969 1 96.75 289 ASN B CA 1
ATOM 5448 C C . ASN B 1 289 ? 3.834 -25.188 -6.895 1 96.75 289 ASN B C 1
ATOM 5450 O O . ASN B 1 289 ? 3.404 -24.875 -5.777 1 96.75 289 ASN B O 1
ATOM 5454 N N . ALA B 1 290 ? 4.188 -26.391 -7.273 1 98.12 290 ALA B N 1
ATOM 5455 C CA . ALA B 1 290 ? 4.066 -27.5 -6.344 1 98.12 290 ALA B CA 1
ATOM 5456 C C . ALA B 1 290 ? 5 -27.328 -5.148 1 98.12 290 ALA B C 1
ATOM 5458 O O . ALA B 1 290 ? 4.637 -27.641 -4.012 1 98.12 290 ALA B O 1
ATOM 5459 N N . LEU B 1 291 ? 6.195 -26.875 -5.449 1 98.69 291 LEU B N 1
ATOM 5460 C CA . LEU B 1 291 ? 7.152 -26.641 -4.371 1 98.69 291 LEU B CA 1
ATOM 5461 C C . LEU B 1 291 ? 6.66 -25.547 -3.434 1 98.69 291 LEU B C 1
ATOM 5463 O O . LEU B 1 291 ? 6.789 -25.656 -2.213 1 98.69 291 LEU B O 1
ATOM 5467 N N . ALA B 1 292 ? 6.098 -24.5 -3.961 1 98.75 292 ALA B N 1
ATOM 5468 C CA . ALA B 1 292 ? 5.512 -23.438 -3.148 1 98.75 292 ALA B CA 1
ATOM 5469 C C . ALA B 1 292 ? 4.391 -23.969 -2.266 1 98.75 292 ALA B C 1
ATOM 5471 O O . ALA B 1 292 ? 4.363 -23.719 -1.061 1 98.75 292 ALA B O 1
ATOM 5472 N N . ALA B 1 293 ? 3.506 -24.734 -2.855 1 98.81 293 ALA B N 1
ATOM 5473 C CA . ALA B 1 293 ? 2.385 -25.328 -2.123 1 98.81 293 ALA B CA 1
ATOM 5474 C C . ALA B 1 293 ? 2.877 -26.281 -1.035 1 98.81 293 ALA B C 1
ATOM 5476 O O . ALA B 1 293 ? 2.34 -26.281 0.076 1 98.81 293 ALA B O 1
ATOM 5477 N N . SER B 1 294 ? 3.898 -27.047 -1.375 1 98.75 294 SER B N 1
ATOM 5478 C CA . SER B 1 294 ? 4.465 -27.984 -0.411 1 98.75 294 SER B CA 1
ATOM 5479 C C . SER B 1 294 ? 5.043 -27.25 0.797 1 98.75 294 SER B C 1
ATOM 5481 O O . SER B 1 294 ? 4.773 -27.625 1.94 1 98.75 294 SER B O 1
ATOM 5483 N N . ALA B 1 295 ? 5.832 -26.234 0.494 1 98.88 295 ALA B N 1
ATOM 5484 C CA . ALA B 1 295 ? 6.457 -25.469 1.572 1 98.88 295 ALA B CA 1
ATOM 5485 C C . ALA B 1 295 ? 5.402 -24.875 2.502 1 98.88 295 ALA B C 1
ATOM 5487 O O . ALA B 1 295 ? 5.52 -24.969 3.727 1 98.88 295 ALA B O 1
ATOM 5488 N N . ALA B 1 296 ? 4.379 -24.344 1.943 1 98.88 296 ALA B N 1
ATOM 5489 C CA . ALA B 1 296 ? 3.322 -23.719 2.736 1 98.88 296 ALA B CA 1
ATOM 5490 C C . ALA B 1 296 ? 2.551 -24.766 3.541 1 98.88 296 ALA B C 1
ATOM 5492 O O . ALA B 1 296 ? 2.242 -24.547 4.715 1 98.88 296 ALA B O 1
ATOM 5493 N N . ALA B 1 297 ? 2.234 -25.859 2.912 1 98.75 297 ALA B N 1
ATOM 5494 C CA . ALA B 1 297 ? 1.504 -26.922 3.604 1 98.75 297 ALA B CA 1
ATOM 5495 C C . ALA B 1 297 ? 2.309 -27.453 4.781 1 98.75 297 ALA B C 1
ATOM 5497 O O . ALA B 1 297 ? 1.758 -27.703 5.855 1 98.75 297 ALA B O 1
ATOM 5498 N N . LEU B 1 298 ? 3.578 -27.672 4.547 1 98.69 298 LEU B N 1
ATOM 5499 C CA . LEU B 1 298 ? 4.457 -28.125 5.617 1 98.69 298 LEU B CA 1
ATOM 5500 C C . LEU B 1 298 ? 4.516 -27.109 6.75 1 98.69 298 LEU B C 1
ATOM 5502 O O . LEU B 1 298 ? 4.461 -27.469 7.926 1 98.69 298 LEU B O 1
ATOM 5506 N N . ALA B 1 299 ? 4.602 -25.844 6.395 1 98.69 299 ALA B N 1
ATOM 5507 C CA . ALA B 1 299 ? 4.613 -24.766 7.391 1 98.69 299 ALA B CA 1
ATOM 5508 C C . ALA B 1 299 ? 3.312 -24.75 8.188 1 98.69 299 ALA B C 1
ATOM 5510 O O . ALA B 1 299 ? 3.303 -24.391 9.367 1 98.69 299 ALA B O 1
ATOM 5511 N N . MET B 1 300 ? 2.217 -25.188 7.535 1 98.25 300 MET B N 1
ATOM 5512 C CA . MET B 1 300 ? 0.907 -25.25 8.18 1 98.25 300 MET B CA 1
ATOM 5513 C C . MET B 1 300 ? 0.785 -26.5 9.039 1 98.25 300 MET B C 1
ATOM 5515 O O . MET B 1 300 ? -0.228 -26.703 9.711 1 98.25 300 MET B O 1
ATOM 5519 N N . GLY B 1 301 ? 1.741 -27.359 8.938 1 97.44 301 GLY B N 1
ATOM 5520 C CA . GLY B 1 301 ? 1.778 -28.516 9.82 1 97.44 301 GLY B CA 1
ATOM 5521 C C . GLY B 1 301 ? 1.254 -29.781 9.164 1 97.44 301 GLY B C 1
ATOM 5522 O O . GLY B 1 301 ? 1.013 -30.781 9.836 1 97.44 301 GLY B O 1
ATOM 5523 N N . LEU B 1 302 ? 1.037 -29.75 7.941 1 98.06 302 LEU B N 1
ATOM 5524 C CA . LEU B 1 302 ? 0.582 -30.953 7.258 1 98.06 302 LEU B CA 1
ATOM 5525 C C . LEU B 1 302 ? 1.68 -32 7.227 1 98.06 302 LEU B C 1
ATOM 5527 O O . LEU B 1 302 ? 2.852 -31.688 7.023 1 98.06 302 LEU B O 1
ATOM 5531 N N . ALA B 1 303 ? 1.312 -33.25 7.352 1 98 303 ALA B N 1
ATOM 5532 C CA . ALA B 1 303 ? 2.275 -34.344 7.328 1 98 303 ALA B CA 1
ATOM 5533 C C . ALA B 1 303 ? 2.885 -34.531 5.938 1 98 303 ALA B C 1
ATOM 5535 O O . ALA B 1 303 ? 2.203 -34.344 4.926 1 98 303 ALA B O 1
ATOM 5536 N N . GLU B 1 304 ? 4.133 -34.938 5.867 1 98.06 304 GLU B N 1
ATOM 5537 C CA . GLU B 1 304 ? 4.859 -35.094 4.613 1 98.06 304 GLU B CA 1
ATOM 5538 C C . GLU B 1 304 ? 4.145 -36.062 3.682 1 98.06 304 GLU B C 1
ATOM 5540 O O . GLU B 1 304 ? 4.059 -35.844 2.475 1 98.06 304 GLU B O 1
ATOM 5545 N N . ALA B 1 305 ? 3.643 -37.094 4.258 1 97.5 305 ALA B N 1
ATOM 5546 C CA . ALA B 1 305 ? 2.934 -38.094 3.465 1 97.5 305 ALA B CA 1
ATOM 5547 C C . ALA B 1 305 ? 1.694 -37.5 2.807 1 97.5 305 ALA B C 1
ATOM 5549 O O . ALA B 1 305 ? 1.37 -37.812 1.663 1 97.5 305 ALA B O 1
ATOM 5550 N N . ASP B 1 306 ? 1.014 -36.656 3.545 1 97.62 306 ASP B N 1
ATOM 5551 C CA . ASP B 1 306 ? -0.189 -36 3.023 1 97.62 306 ASP B CA 1
ATOM 5552 C C . ASP B 1 306 ? 0.157 -35 1.936 1 97.62 306 ASP B C 1
ATOM 5554 O O . ASP B 1 306 ? -0.614 -34.781 0.994 1 97.62 306 ASP B O 1
ATOM 5558 N N . VAL B 1 307 ? 1.273 -34.375 2.062 1 98.44 307 VAL B N 1
ATOM 5559 C CA . VAL B 1 307 ? 1.732 -33.438 1.041 1 98.44 307 VAL B CA 1
ATOM 5560 C C . VAL B 1 307 ? 1.963 -34.188 -0.273 1 98.44 307 VAL B C 1
ATOM 5562 O O . VAL B 1 307 ? 1.473 -33.75 -1.324 1 98.44 307 VAL B O 1
ATOM 5565 N N . LEU B 1 308 ? 2.664 -35.312 -0.201 1 97.88 308 LEU B N 1
ATOM 5566 C CA . LEU B 1 308 ? 2.947 -36.094 -1.396 1 97.88 308 LEU B CA 1
ATOM 5567 C C . LEU B 1 308 ? 1.655 -36.562 -2.051 1 97.88 308 LEU B C 1
ATOM 5569 O O . LEU B 1 308 ? 1.455 -36.375 -3.252 1 97.88 308 LEU B O 1
ATOM 5573 N N . ALA B 1 309 ? 0.784 -37.094 -1.254 1 96.81 309 ALA B N 1
ATOM 5574 C CA . ALA B 1 309 ? -0.482 -37.625 -1.764 1 96.81 309 ALA B CA 1
ATOM 5575 C C . ALA B 1 309 ? -1.335 -36.5 -2.359 1 96.81 309 ALA B C 1
ATOM 5577 O O . ALA B 1 309 ? -1.977 -36.688 -3.396 1 96.81 309 ALA B O 1
ATOM 5578 N N . GLY B 1 310 ? -1.363 -35.438 -1.673 1 96.62 310 GLY B N 1
ATOM 5579 C CA . GLY B 1 310 ? -2.139 -34.281 -2.137 1 96.62 310 GLY B CA 1
ATOM 5580 C C . GLY B 1 310 ? -1.65 -33.75 -3.459 1 96.62 310 GLY B C 1
ATOM 5581 O O . GLY B 1 310 ? -2.453 -33.375 -4.32 1 96.62 310 GLY B O 1
ATOM 5582 N N . LEU B 1 311 ? -0.375 -33.625 -3.646 1 97.38 311 LEU B N 1
ATOM 5583 C CA . LEU B 1 311 ? 0.193 -33.094 -4.887 1 97.38 311 LEU B CA 1
ATOM 5584 C C . LEU B 1 311 ? -0.133 -34.031 -6.059 1 97.38 311 LEU B C 1
ATOM 5586 O O . LEU B 1 311 ? -0.431 -33.531 -7.16 1 97.38 311 LEU B O 1
ATOM 5590 N N . GLU B 1 312 ? -0.074 -35.281 -5.773 1 95.44 312 GLU B N 1
ATOM 5591 C CA . GLU B 1 312 ? -0.386 -36.219 -6.828 1 95.44 312 GLU B CA 1
ATOM 5592 C C . GLU B 1 312 ? -1.864 -36.188 -7.203 1 95.44 312 GLU B C 1
ATOM 5594 O O . GLU B 1 312 ? -2.23 -36.469 -8.344 1 95.44 312 GLU B O 1
ATOM 5599 N N . ALA B 1 313 ? -2.65 -35.75 -6.293 1 93.12 313 ALA B N 1
ATOM 5600 C CA . ALA B 1 313 ? -4.094 -35.688 -6.504 1 93.12 313 ALA B CA 1
ATOM 5601 C C . ALA B 1 313 ? -4.504 -34.375 -7.137 1 93.12 313 ALA B C 1
ATOM 5603 O O . ALA B 1 313 ? -5.629 -34.219 -7.625 1 93.12 313 ALA B O 1
ATOM 5604 N N . ALA B 1 314 ? -3.6 -33.438 -7.125 1 91 314 ALA B N 1
ATOM 5605 C CA . ALA B 1 314 ? -3.943 -32.125 -7.668 1 91 314 ALA B CA 1
ATOM 5606 C C . ALA B 1 314 ? -4.27 -32.219 -9.156 1 91 314 ALA B C 1
ATOM 5608 O O . ALA B 1 314 ? -3.467 -32.719 -9.945 1 91 314 ALA B O 1
ATOM 5609 N N . ALA B 1 315 ? -5.438 -31.734 -9.5 1 87.62 315 ALA B N 1
ATOM 5610 C CA . ALA B 1 315 ? -5.941 -31.844 -10.867 1 87.62 315 ALA B CA 1
ATOM 5611 C C . ALA B 1 315 ? -5.734 -30.547 -11.641 1 87.62 315 ALA B C 1
ATOM 5613 O O . ALA B 1 315 ? -5.699 -29.469 -11.055 1 87.62 315 ALA B O 1
ATOM 5614 N N . PRO B 1 316 ? -5.625 -30.719 -12.922 1 86.25 316 PRO B N 1
ATOM 5615 C CA . PRO B 1 316 ? -5.566 -29.516 -13.75 1 86.25 316 PRO B CA 1
ATOM 5616 C C . PRO B 1 316 ? -6.828 -28.656 -13.648 1 86.25 316 PRO B C 1
ATOM 5618 O O . PRO B 1 316 ? -7.922 -29.188 -13.445 1 86.25 316 PRO B O 1
ATOM 5621 N N . MET B 1 317 ? -6.625 -27.406 -13.68 1 83.88 317 MET B N 1
ATOM 5622 C CA . MET B 1 317 ? -7.75 -26.484 -13.656 1 83.88 317 MET B CA 1
ATOM 5623 C C . MET B 1 317 ? -8.109 -26.016 -15.062 1 83.88 317 MET B C 1
ATOM 5625 O O . MET B 1 317 ? -7.23 -25.766 -15.883 1 83.88 317 MET B O 1
ATOM 5629 N N . PRO B 1 318 ? -9.398 -25.844 -15.273 1 82.06 318 PRO B N 1
ATOM 5630 C CA . PRO B 1 318 ? -9.781 -25.359 -16.594 1 82.06 318 PRO B CA 1
ATOM 5631 C C . PRO B 1 318 ? -9.141 -24 -16.938 1 82.06 318 PRO B C 1
ATOM 5633 O O . PRO B 1 318 ? -9.086 -23.125 -16.078 1 82.06 318 PRO B O 1
ATOM 5636 N N . GLY B 1 319 ? -8.641 -24.031 -18.141 1 87.12 319 GLY B N 1
ATOM 5637 C CA . GLY B 1 319 ? -8.086 -22.781 -18.625 1 87.12 319 GLY B CA 1
ATOM 5638 C C . GLY B 1 319 ? -6.656 -22.547 -18.156 1 87.12 319 GLY B C 1
ATOM 5639 O O . GLY B 1 319 ? -6.051 -21.531 -18.5 1 87.12 319 GLY B O 1
ATOM 5640 N N . ARG B 1 320 ? -6.133 -23.484 -17.438 1 87.06 320 ARG B N 1
ATOM 5641 C CA . ARG B 1 320 ? -4.773 -23.328 -16.922 1 87.06 320 ARG B CA 1
ATOM 5642 C C . ARG B 1 320 ? -3.867 -24.453 -17.406 1 87.06 320 ARG B C 1
ATOM 5644 O O . ARG B 1 320 ? -3.377 -25.25 -16.609 1 87.06 320 ARG B O 1
ATOM 5651 N N . LEU B 1 321 ? -3.625 -24.328 -18.734 1 89.94 321 LEU B N 1
ATOM 5652 C CA . LEU B 1 321 ? -2.752 -25.25 -19.453 1 89.94 321 LEU B CA 1
ATOM 5653 C C . LEU B 1 321 ? -3.215 -26.688 -19.266 1 89.94 321 LEU B C 1
ATOM 5655 O O . LEU B 1 321 ? -2.434 -27.547 -18.844 1 89.94 321 LEU B O 1
ATOM 5659 N N . SER B 1 322 ? -4.449 -26.875 -19.516 1 89.56 322 SER B N 1
ATOM 5660 C CA . SER B 1 322 ? -5.055 -28.203 -19.469 1 89.56 322 SER B CA 1
ATOM 5661 C C . SER B 1 322 ? -5.172 -28.828 -20.859 1 89.56 322 SER B C 1
ATOM 5663 O O . SER B 1 322 ? -5.484 -28.125 -21.828 1 89.56 322 SER B O 1
ATOM 5665 N N . ALA B 1 323 ? -4.914 -30.094 -20.906 1 89.38 323 ALA B N 1
ATOM 5666 C CA . ALA B 1 323 ? -5.016 -30.812 -22.188 1 89.38 323 ALA B CA 1
ATOM 5667 C C . ALA B 1 323 ? -6.441 -31.297 -22.422 1 89.38 323 ALA B C 1
ATOM 5669 O O . ALA B 1 323 ? -7.07 -31.859 -21.531 1 89.38 323 ALA B O 1
ATOM 5670 N N . VAL B 1 324 ? -6.902 -30.922 -23.594 1 90.12 324 VAL B N 1
ATOM 5671 C CA . VAL B 1 324 ? -8.227 -31.375 -24.016 1 90.12 324 VAL B CA 1
ATOM 5672 C C . VAL B 1 324 ? -8.125 -32 -25.406 1 90.12 324 VAL B C 1
ATOM 5674 O O . VAL B 1 324 ? -7.281 -31.625 -26.219 1 90.12 324 VAL B O 1
ATOM 5677 N N . GLU B 1 325 ? -8.961 -33.031 -25.562 1 91.94 325 GLU B N 1
ATOM 5678 C CA . GLU B 1 325 ? -8.984 -33.625 -26.891 1 91.94 325 GLU B CA 1
ATOM 5679 C C . GLU B 1 325 ? -9.602 -32.688 -27.922 1 91.94 325 GLU B C 1
ATOM 5681 O O . GLU B 1 325 ? -10.711 -32.188 -27.719 1 91.94 325 GLU B O 1
ATOM 5686 N N . GLY B 1 326 ? -8.852 -32.531 -29 1 94.19 326 GLY B N 1
ATOM 5687 C CA . GLY B 1 326 ? -9.32 -31.641 -30.047 1 94.19 326 GLY B CA 1
ATOM 5688 C C . GLY B 1 326 ? -9.82 -32.375 -31.281 1 94.19 326 GLY B C 1
ATOM 5689 O O . GLY B 1 326 ? -9.805 -33.594 -31.328 1 94.19 326 GLY B O 1
ATOM 5690 N N . LEU B 1 327 ? -10.344 -31.547 -32.156 1 93.44 327 LEU B N 1
ATOM 5691 C CA . LEU B 1 327 ? -10.742 -32.062 -33.438 1 93.44 327 LEU B CA 1
ATOM 5692 C C . LEU B 1 327 ? -9.547 -32.625 -34.188 1 93.44 327 LEU B C 1
ATOM 5694 O O . LEU B 1 327 ? -8.398 -32.219 -33.969 1 93.44 327 LEU B O 1
ATOM 5698 N N . LYS B 1 328 ? -9.836 -33.688 -35.062 1 94 328 LYS B N 1
ATOM 5699 C CA . LYS B 1 328 ? -8.812 -34.281 -35.906 1 94 328 LYS B CA 1
ATOM 5700 C C . LYS B 1 328 ? -7.695 -34.875 -35.062 1 94 328 LYS B C 1
ATOM 5702 O O . LYS B 1 328 ? -6.52 -34.812 -35.438 1 94 328 LYS B O 1
ATOM 5707 N N . SER B 1 329 ? -8.047 -35.344 -33.844 1 92.94 329 SER B N 1
ATOM 5708 C CA . SER B 1 329 ? -7.125 -36 -32.938 1 92.94 329 SER B CA 1
ATOM 5709 C C . SER B 1 329 ? -6 -35.062 -32.531 1 92.94 329 SER B C 1
ATOM 5711 O O . SER B 1 329 ? -4.855 -35.5 -32.375 1 92.94 329 SER B O 1
ATOM 5713 N N . THR B 1 330 ? -6.309 -33.812 -32.5 1 94.81 330 THR B N 1
ATOM 5714 C CA . THR B 1 330 ? -5.324 -32.812 -32.062 1 94.81 330 THR B CA 1
ATOM 5715 C C . THR B 1 330 ? -5.258 -32.75 -30.531 1 94.81 330 THR B C 1
ATOM 5717 O O . THR B 1 330 ? -6.195 -33.188 -29.844 1 94.81 330 THR B O 1
ATOM 5720 N N . ARG B 1 331 ? -4.082 -32.406 -30 1 94 331 ARG B N 1
ATOM 5721 C CA . ARG B 1 331 ? -3.904 -32.094 -28.578 1 94 331 ARG B CA 1
ATOM 5722 C C . ARG B 1 331 ? -4.105 -30.625 -28.312 1 94 331 ARG B C 1
ATOM 5724 O O . ARG B 1 331 ? -3.24 -29.797 -28.625 1 94 331 ARG B O 1
ATOM 5731 N N . LEU B 1 332 ? -5.199 -30.344 -27.688 1 94.94 332 LEU B N 1
ATOM 5732 C CA . LEU B 1 332 ? -5.559 -28.953 -27.406 1 94.94 332 LEU B CA 1
ATOM 5733 C C . LEU B 1 332 ? -5.141 -28.562 -26 1 94.94 332 LEU B C 1
ATOM 5735 O O . LEU B 1 332 ? -5.582 -29.172 -25.031 1 94.94 332 LEU B O 1
ATOM 5739 N N . LEU B 1 333 ? -4.215 -27.578 -25.922 1 95.56 333 LEU B N 1
ATOM 5740 C CA . LEU B 1 333 ? -3.812 -27.031 -24.641 1 95.56 333 LEU B CA 1
ATOM 5741 C C . LEU B 1 333 ? -4.605 -25.766 -24.312 1 95.56 333 LEU B C 1
ATOM 5743 O O . LEU B 1 333 ? -4.348 -24.703 -24.875 1 95.56 333 LEU B O 1
ATOM 5747 N N . ASP B 1 334 ? -5.512 -25.938 -23.328 1 95.06 334 ASP B N 1
ATOM 5748 C CA . ASP B 1 334 ? -6.355 -24.828 -22.875 1 95.06 334 ASP B CA 1
ATOM 5749 C C . ASP B 1 334 ? -5.656 -24.016 -21.781 1 95.06 334 ASP B C 1
ATOM 5751 O O . ASP B 1 334 ? -5.645 -24.406 -20.625 1 95.06 334 ASP B O 1
ATOM 5755 N N . ASP B 1 335 ? -5.141 -22.812 -22.125 1 94.69 335 ASP B N 1
ATOM 5756 C CA . ASP B 1 335 ? -4.52 -21.875 -21.188 1 94.69 335 ASP B CA 1
ATOM 5757 C C . ASP B 1 335 ? -5.102 -20.469 -21.344 1 94.69 335 ASP B C 1
ATOM 5759 O O . ASP B 1 335 ? -4.359 -19.5 -21.516 1 94.69 335 ASP B O 1
ATOM 5763 N N . THR B 1 336 ? -6.449 -20.438 -21.219 1 93.19 336 THR B N 1
ATOM 5764 C CA . THR B 1 336 ? -7.176 -19.25 -21.656 1 93.19 336 THR B CA 1
ATOM 5765 C C . THR B 1 336 ? -7.562 -18.375 -20.453 1 93.19 336 THR B C 1
ATOM 5767 O O . THR B 1 336 ? -8.172 -17.312 -20.625 1 93.19 336 THR B O 1
ATOM 5770 N N . TYR B 1 337 ? -7.211 -18.844 -19.266 1 86.5 337 TYR B N 1
ATOM 5771 C CA . TYR B 1 337 ? -7.668 -18.109 -18.094 1 86.5 337 TYR B CA 1
ATOM 5772 C C . TYR B 1 337 ? -7.082 -16.703 -18.062 1 86.5 337 TYR B C 1
ATOM 5774 O O . TYR B 1 337 ? -7.805 -15.727 -17.844 1 86.5 337 TYR B O 1
ATOM 5782 N N . ASN B 1 338 ? -5.789 -16.578 -18.172 1 85.5 338 ASN B N 1
ATOM 5783 C CA . ASN B 1 338 ? -5.102 -15.297 -18.219 1 85.5 338 ASN B CA 1
ATOM 5784 C C . ASN B 1 338 ? -3.744 -15.406 -18.906 1 85.5 338 ASN B C 1
ATOM 5786 O O . ASN B 1 338 ? -3.311 -16.516 -19.25 1 85.5 338 ASN B O 1
ATOM 5790 N N . ALA B 1 339 ? -3.232 -14.195 -19.219 1 89.12 339 ALA B N 1
ATOM 5791 C CA . ALA B 1 339 ? -1.946 -14.25 -19.922 1 89.12 339 ALA B CA 1
ATOM 5792 C C . ALA B 1 339 ? -1.056 -13.078 -19.516 1 89.12 339 ALA B C 1
ATOM 5794 O O . ALA B 1 339 ? -1.544 -11.969 -19.297 1 89.12 339 ALA B O 1
ATOM 5795 N N . ASN B 1 340 ? 0.178 -13.352 -19.375 1 86.75 340 ASN B N 1
ATOM 5796 C CA . ASN B 1 340 ? 1.299 -12.422 -19.297 1 86.75 340 ASN B CA 1
ATOM 5797 C C . ASN B 1 340 ? 2.535 -12.977 -20 1 86.75 340 ASN B C 1
ATOM 5799 O O . ASN B 1 340 ? 2.576 -14.156 -20.359 1 86.75 340 ASN B O 1
ATOM 5803 N N . PRO B 1 341 ? 3.445 -12.141 -20.312 1 87.81 341 PRO B N 1
ATOM 5804 C CA . PRO B 1 341 ? 4.566 -12.602 -21.141 1 87.81 341 PRO B CA 1
ATOM 5805 C C . PRO B 1 341 ? 5.258 -13.836 -20.562 1 87.81 341 PRO B C 1
ATOM 5807 O O . PRO B 1 341 ? 5.527 -14.789 -21.297 1 87.81 341 PRO B O 1
ATOM 5810 N N . GLY B 1 342 ? 5.465 -13.82 -19.312 1 84.5 342 GLY B N 1
ATOM 5811 C CA . GLY B 1 342 ? 6.098 -14.969 -18.672 1 84.5 342 GLY B CA 1
ATOM 5812 C C . GLY B 1 342 ? 5.281 -16.25 -18.797 1 84.5 342 GLY B C 1
ATOM 5813 O O . GLY B 1 342 ? 5.828 -17.312 -19.062 1 84.5 342 GLY B O 1
ATOM 5814 N N . ALA B 1 343 ? 4.066 -16.125 -18.609 1 87.62 343 ALA B N 1
ATOM 5815 C CA . ALA B 1 343 ? 3.172 -17.281 -18.688 1 87.62 343 ALA B CA 1
ATOM 5816 C C . ALA B 1 343 ? 3.072 -17.812 -20.109 1 87.62 343 ALA B C 1
ATOM 5818 O O . ALA B 1 343 ? 2.961 -19.016 -20.328 1 87.62 343 ALA B O 1
ATOM 5819 N N . VAL B 1 344 ? 3.109 -16.891 -21.094 1 93.12 344 VAL B N 1
ATOM 5820 C CA . VAL B 1 344 ? 3.049 -17.312 -22.484 1 93.12 344 VAL B CA 1
ATOM 5821 C C . VAL B 1 344 ? 4.312 -18.078 -22.859 1 93.12 344 VAL B C 1
ATOM 5823 O O . VAL B 1 344 ? 4.242 -19.141 -23.469 1 93.12 344 VAL B O 1
ATOM 5826 N N . LYS B 1 345 ? 5.418 -17.562 -22.422 1 92 345 LYS B N 1
ATOM 5827 C CA . LYS B 1 345 ? 6.668 -18.266 -22.703 1 92 345 LYS B CA 1
ATOM 5828 C C . LYS B 1 345 ? 6.664 -19.672 -22.094 1 92 345 LYS B C 1
ATOM 5830 O O . LYS B 1 345 ? 7.055 -20.641 -22.75 1 92 345 LYS B O 1
ATOM 5835 N N . ALA B 1 346 ? 6.211 -19.719 -20.906 1 87.31 346 ALA B N 1
ATOM 5836 C CA . ALA B 1 346 ? 6.141 -21.016 -20.234 1 87.31 346 ALA B CA 1
ATOM 5837 C C . ALA B 1 346 ? 5.227 -21.984 -20.984 1 87.31 346 ALA B C 1
ATOM 5839 O O . ALA B 1 346 ? 5.535 -23.172 -21.109 1 87.31 346 ALA B O 1
ATOM 5840 N N . ALA B 1 347 ? 4.164 -21.5 -21.469 1 93.44 347 ALA B N 1
ATOM 5841 C CA . ALA B 1 347 ? 3.211 -22.328 -22.203 1 93.44 347 ALA B CA 1
ATOM 5842 C C . ALA B 1 347 ? 3.789 -22.781 -23.547 1 93.44 347 ALA B C 1
ATOM 5844 O O . ALA B 1 347 ? 3.568 -23.906 -23.969 1 93.44 347 ALA B O 1
ATOM 5845 N N . LEU B 1 348 ? 4.488 -21.891 -24.188 1 95.56 348 LEU B N 1
ATOM 5846 C CA . LEU B 1 348 ? 5.148 -22.234 -25.438 1 95.56 348 LEU B CA 1
ATOM 5847 C C . LEU B 1 348 ? 6.188 -23.328 -25.219 1 95.56 348 LEU B C 1
ATOM 5849 O O . LEU B 1 348 ? 6.309 -24.25 -26.047 1 95.56 348 LEU B O 1
ATOM 5853 N N . ASP B 1 349 ? 6.859 -23.234 -24.141 1 91.62 349 ASP B N 1
ATOM 5854 C CA . ASP B 1 349 ? 7.863 -24.25 -23.797 1 91.62 349 ASP B CA 1
ATOM 5855 C C . ASP B 1 349 ? 7.227 -25.625 -23.641 1 91.62 349 ASP B C 1
ATOM 5857 O O . ASP B 1 349 ? 7.836 -26.641 -23.969 1 91.62 349 ASP B O 1
ATOM 5861 N N . VAL B 1 350 ? 6.051 -25.609 -23.125 1 91.75 350 VAL B N 1
ATOM 5862 C CA . VAL B 1 350 ? 5.324 -26.875 -22.969 1 91.75 350 VAL B CA 1
ATOM 5863 C C . VAL B 1 350 ? 4.859 -27.375 -24.344 1 91.75 350 VAL B C 1
ATOM 5865 O O . VAL B 1 350 ? 4.996 -28.547 -24.656 1 91.75 350 VAL B O 1
ATOM 5868 N N . LEU B 1 351 ? 4.41 -26.5 -25.141 1 95.5 351 LEU B N 1
ATOM 5869 C CA . LEU B 1 351 ? 3.855 -26.844 -26.438 1 95.5 351 LEU B CA 1
ATOM 5870 C C . LEU B 1 351 ? 4.879 -27.609 -27.281 1 95.5 351 LEU B C 1
ATOM 5872 O O . LEU B 1 351 ? 4.551 -28.609 -27.906 1 95.5 351 LEU B O 1
ATOM 5876 N N . VAL B 1 352 ? 6.059 -27.203 -27.266 1 94.12 352 VAL B N 1
ATOM 5877 C CA . VAL B 1 352 ? 7.066 -27.719 -28.172 1 94.12 352 VAL B CA 1
ATOM 5878 C C . VAL B 1 352 ? 7.555 -29.094 -27.688 1 94.12 352 VAL B C 1
ATOM 5880 O O . VAL B 1 352 ? 8.242 -29.812 -28.406 1 94.12 352 VAL B O 1
ATOM 5883 N N . THR B 1 353 ? 7.238 -29.453 -26.438 1 88.81 353 THR B N 1
ATOM 5884 C CA . THR B 1 353 ? 7.586 -30.781 -25.938 1 88.81 353 THR B CA 1
ATOM 5885 C C . THR B 1 353 ? 6.602 -31.828 -26.453 1 88.81 353 THR B C 1
ATOM 5887 O O . THR B 1 353 ? 6.863 -33.031 -26.391 1 88.81 353 THR B O 1
ATOM 5890 N N . LEU B 1 354 ? 5.5 -31.438 -27.047 1 92.25 354 LEU B N 1
ATOM 5891 C CA . LEU B 1 354 ? 4.453 -32.312 -27.547 1 92.25 354 LEU B CA 1
ATOM 5892 C C . LEU B 1 354 ? 4.672 -32.625 -29.031 1 92.25 354 LEU B C 1
ATOM 5894 O O . LEU B 1 354 ? 5.457 -31.969 -29.703 1 92.25 354 LEU B O 1
ATOM 5898 N N . PRO B 1 355 ? 3.953 -33.625 -29.484 1 92.31 355 PRO B N 1
ATOM 5899 C CA . PRO B 1 355 ? 4.105 -33.969 -30.906 1 92.31 355 PRO B CA 1
ATOM 5900 C C . PRO B 1 355 ? 3.623 -32.844 -31.812 1 92.31 355 PRO B C 1
ATOM 5902 O O . PRO B 1 355 ? 2.6 -32.219 -31.547 1 92.31 355 PRO B O 1
ATOM 5905 N N . GLY B 1 356 ? 4.375 -32.562 -32.844 1 93.12 356 GLY B N 1
ATOM 5906 C CA . GLY B 1 356 ? 4.035 -31.531 -33.812 1 93.12 356 GLY B CA 1
ATOM 5907 C C . GLY B 1 356 ? 3.045 -32 -34.875 1 93.12 356 GLY B C 1
ATOM 5908 O O . GLY B 1 356 ? 2.668 -33.188 -34.906 1 93.12 356 GLY B O 1
ATOM 5909 N N . PRO B 1 357 ? 2.688 -31.078 -35.781 1 96.69 357 PRO B N 1
ATOM 5910 C CA . PRO B 1 357 ? 3.047 -29.672 -35.875 1 96.69 357 PRO B CA 1
ATOM 5911 C C . PRO B 1 357 ? 2.51 -28.844 -34.719 1 96.69 357 PRO B C 1
ATOM 5913 O O . PRO B 1 357 ? 1.506 -29.219 -34.094 1 96.69 357 PRO B O 1
ATOM 5916 N N . HIS B 1 358 ? 3.184 -27.734 -34.312 1 98.06 358 HIS B N 1
ATOM 5917 C CA . HIS B 1 358 ? 2.859 -26.922 -33.156 1 98.06 358 HIS B CA 1
ATOM 5918 C C . HIS B 1 358 ? 2.197 -25.609 -33.594 1 98.06 358 HIS B C 1
ATOM 5920 O O . HIS B 1 358 ? 2.811 -24.797 -34.281 1 98.06 358 HIS B O 1
ATOM 5926 N N . TRP B 1 359 ? 0.967 -25.359 -33.125 1 98.31 359 TRP B N 1
ATOM 5927 C CA . TRP B 1 359 ? 0.221 -24.141 -33.375 1 98.31 359 TRP B CA 1
ATOM 5928 C C . TRP B 1 359 ? -0.029 -23.359 -32.094 1 98.31 359 TRP B C 1
ATOM 5930 O O . TRP B 1 359 ? -0.322 -23.953 -31.047 1 98.31 359 TRP B O 1
ATOM 5940 N N . CYS B 1 360 ? 0.122 -22.109 -32.156 1 98.56 360 CYS B N 1
ATOM 5941 C CA . CYS B 1 360 ? -0.202 -21.234 -31.047 1 98.56 360 CYS B CA 1
ATOM 5942 C C . CYS B 1 360 ? -1.222 -20.172 -31.453 1 98.56 360 CYS B C 1
ATOM 5944 O O . CYS B 1 360 ? -1.008 -19.438 -32.406 1 98.56 360 CYS B O 1
ATOM 5946 N N . LEU B 1 361 ? -2.32 -20.172 -30.797 1 98.56 361 LEU B N 1
ATOM 5947 C CA . LEU B 1 361 ? -3.346 -19.141 -30.953 1 98.56 361 LEU B CA 1
ATOM 5948 C C . LEU B 1 361 ? -3.332 -18.188 -29.766 1 98.56 361 LEU B C 1
ATOM 5950 O O . LEU B 1 361 ? -3.807 -18.516 -28.672 1 98.56 361 LEU B O 1
ATOM 5954 N N . LEU B 1 362 ? -2.822 -16.969 -30 1 98.25 362 LEU B N 1
ATOM 5955 C CA . LEU B 1 362 ? -2.525 -16.031 -28.922 1 98.25 362 LEU B CA 1
ATOM 5956 C C . LEU B 1 362 ? -3.451 -14.82 -28.984 1 98.25 362 LEU B C 1
ATOM 5958 O O . LEU B 1 362 ? -3.375 -14.023 -29.922 1 98.25 362 LEU B O 1
ATOM 5962 N N . GLY B 1 363 ? -4.328 -14.711 -28 1 97.25 363 GLY B N 1
ATOM 5963 C CA . GLY B 1 363 ? -5.078 -13.477 -27.828 1 97.25 363 GLY B CA 1
ATOM 5964 C C . GLY B 1 363 ? -4.262 -12.367 -27.188 1 97.25 363 GLY B C 1
ATOM 5965 O O . GLY B 1 363 ? -3.254 -12.625 -26.531 1 97.25 363 GLY B O 1
ATOM 5966 N N . ALA B 1 364 ? -4.777 -11.203 -27.328 1 95.06 364 ALA B N 1
ATOM 5967 C CA . ALA B 1 364 ? -4.102 -10.031 -26.781 1 95.06 364 ALA B CA 1
ATOM 5968 C C . ALA B 1 364 ? -3.932 -10.148 -25.266 1 95.06 364 ALA B C 1
ATOM 5970 O O . ALA B 1 364 ? -4.828 -10.633 -24.578 1 95.06 364 ALA B O 1
ATOM 5971 N N . MET B 1 365 ? -2.705 -9.781 -24.859 1 91.25 365 MET B N 1
ATOM 5972 C CA . MET B 1 365 ? -2.449 -9.672 -23.422 1 91.25 365 MET B CA 1
ATOM 5973 C C . MET B 1 365 ? -2.783 -8.273 -22.906 1 91.25 365 MET B C 1
ATOM 5975 O O . MET B 1 365 ? -2.459 -7.281 -23.562 1 91.25 365 MET B O 1
ATOM 5979 N N . GLY B 1 366 ? -3.447 -8.234 -21.797 1 84.62 366 GLY B N 1
ATOM 5980 C CA . GLY B 1 366 ? -3.801 -6.953 -21.203 1 84.62 366 GLY B CA 1
ATOM 5981 C C . GLY B 1 366 ? -2.807 -6.484 -20.156 1 84.62 366 GLY B C 1
ATOM 5982 O O . GLY B 1 366 ? -1.802 -7.152 -19.906 1 84.62 366 GLY B O 1
ATOM 5983 N N . GLU B 1 367 ? -2.908 -5.238 -19.75 1 76.56 367 GLU B N 1
ATOM 5984 C CA . GLU B 1 367 ? -2.236 -4.664 -18.578 1 76.56 367 GLU B CA 1
ATOM 5985 C C . GLU B 1 367 ? -0.74 -4.5 -18.828 1 76.56 367 GLU B C 1
ATOM 5987 O O . GLU B 1 367 ? 0.07 -4.637 -17.922 1 76.56 367 GLU B O 1
ATOM 5992 N N . LEU B 1 368 ? -0.334 -4.316 -20.125 1 82 368 LEU B N 1
ATOM 5993 C CA . LEU B 1 368 ? 1.08 -4.199 -20.453 1 82 368 LEU B CA 1
ATOM 5994 C C . LEU B 1 368 ? 1.478 -2.74 -20.641 1 82 368 LEU B C 1
ATOM 5996 O O . LEU B 1 368 ? 2.666 -2.418 -20.703 1 82 368 LEU B O 1
ATOM 6000 N N . GLY B 1 369 ? 0.494 -1.885 -20.625 1 77.06 369 GLY B N 1
ATOM 6001 C CA . GLY B 1 369 ? 0.766 -0.464 -20.781 1 77.06 369 GLY B CA 1
ATOM 6002 C C . GLY B 1 369 ? 1.51 -0.133 -22.062 1 77.06 369 GLY B C 1
ATOM 6003 O O . GLY B 1 369 ? 1.208 -0.686 -23.109 1 77.06 369 GLY B O 1
ATOM 6004 N N . GLY B 1 370 ? 2.402 0.909 -21.938 1 80.56 370 GLY B N 1
ATOM 6005 C CA . GLY B 1 370 ? 3.139 1.396 -23.094 1 80.56 370 GLY B CA 1
ATOM 6006 C C . GLY B 1 370 ? 4.07 0.357 -23.688 1 80.56 370 GLY B C 1
ATOM 6007 O O . GLY B 1 370 ? 4.535 0.507 -24.812 1 80.56 370 GLY B O 1
ATOM 6008 N N . GLU B 1 371 ? 4.246 -0.782 -23.016 1 83.81 371 GLU B N 1
ATOM 6009 C CA . GLU B 1 371 ? 5.188 -1.806 -23.453 1 83.81 371 GLU B CA 1
ATOM 6010 C C . GLU B 1 371 ? 4.477 -2.9 -24.25 1 83.81 371 GLU B C 1
ATOM 6012 O O . GLU B 1 371 ? 5.102 -3.891 -24.641 1 83.81 371 GLU B O 1
ATOM 6017 N N . SER B 1 372 ? 3.244 -2.766 -24.484 1 89.94 372 SER B N 1
ATOM 6018 C CA . SER B 1 372 ? 2.406 -3.801 -25.078 1 89.94 372 SER B CA 1
ATOM 6019 C C . SER B 1 372 ? 2.973 -4.27 -26.422 1 89.94 372 SER B C 1
ATOM 6021 O O . SER B 1 372 ? 3.197 -5.469 -26.609 1 89.94 372 SER B O 1
ATOM 6023 N N . ASP B 1 373 ? 3.332 -3.352 -27.25 1 93.56 373 ASP B N 1
ATOM 6024 C CA . ASP B 1 373 ? 3.82 -3.711 -28.578 1 93.56 373 ASP B CA 1
ATOM 6025 C C . ASP B 1 373 ? 5.137 -4.48 -28.5 1 93.56 373 ASP B C 1
ATOM 6027 O O . ASP B 1 373 ? 5.285 -5.535 -29.125 1 93.56 373 ASP B O 1
ATOM 6031 N N . ARG B 1 374 ? 5.953 -3.979 -27.75 1 92.69 374 ARG B N 1
ATOM 6032 C CA . ARG B 1 374 ? 7.273 -4.582 -27.609 1 92.69 374 ARG B CA 1
ATOM 6033 C C . ARG B 1 374 ? 7.176 -5.988 -27.031 1 92.69 374 ARG B C 1
ATOM 6035 O O . ARG B 1 374 ? 7.812 -6.918 -27.531 1 92.69 374 ARG B O 1
ATOM 6042 N N . LEU B 1 375 ? 6.398 -6.152 -26.047 1 91.5 375 LEU B N 1
ATOM 6043 C CA . LEU B 1 375 ? 6.301 -7.426 -25.344 1 91.5 375 LEU B CA 1
ATOM 6044 C C . LEU B 1 375 ? 5.602 -8.469 -26.203 1 91.5 375 LEU B C 1
ATOM 6046 O O . LEU B 1 375 ? 5.98 -9.648 -26.203 1 91.5 375 LEU B O 1
ATOM 6050 N N . HIS B 1 376 ? 4.672 -8.055 -26.906 1 95.62 376 HIS B N 1
ATOM 6051 C CA . HIS B 1 376 ? 4.035 -8.977 -27.844 1 95.62 376 HIS B CA 1
ATOM 6052 C C . HIS B 1 376 ? 4.996 -9.398 -28.938 1 95.62 376 HIS B C 1
ATOM 6054 O O . HIS B 1 376 ? 5.078 -10.578 -29.281 1 95.62 376 HIS B O 1
ATOM 6060 N N . ALA B 1 377 ? 5.695 -8.445 -29.484 1 97.06 377 ALA B N 1
ATOM 6061 C CA . ALA B 1 377 ? 6.672 -8.766 -30.516 1 97.06 377 ALA B CA 1
ATOM 6062 C C . ALA B 1 377 ? 7.719 -9.75 -30.016 1 97.06 377 ALA B C 1
ATOM 6064 O O . ALA B 1 377 ? 8.125 -10.664 -30.734 1 97.06 377 ALA B O 1
ATOM 6065 N N . GLU B 1 378 ? 8.109 -9.547 -28.844 1 95.38 378 GLU B N 1
ATOM 6066 C CA . GLU B 1 378 ? 9.078 -10.445 -28.219 1 95.38 378 GLU B CA 1
ATOM 6067 C C . GLU B 1 378 ? 8.547 -11.875 -28.156 1 95.38 378 GLU B C 1
ATOM 6069 O O . GLU B 1 378 ? 9.297 -12.828 -28.375 1 95.38 378 GLU B O 1
ATOM 6074 N N . LEU B 1 379 ? 7.309 -12 -27.906 1 95.81 379 LEU B N 1
ATOM 6075 C CA . LEU B 1 379 ? 6.691 -13.32 -27.844 1 95.81 379 LEU B CA 1
ATOM 6076 C C . LEU B 1 379 ? 6.633 -13.961 -29.219 1 95.81 379 LEU B C 1
ATOM 6078 O O . LEU B 1 379 ? 6.77 -15.18 -29.359 1 95.81 379 LEU B O 1
ATOM 6082 N N . GLY B 1 380 ? 6.418 -13.117 -30.203 1 97.75 380 GLY B N 1
ATOM 6083 C CA . GLY B 1 380 ? 6.48 -13.617 -31.562 1 97.75 380 GLY B CA 1
ATOM 6084 C C . GLY B 1 380 ? 7.844 -14.18 -31.938 1 97.75 380 GLY B C 1
ATOM 6085 O O . GLY B 1 380 ? 7.938 -15.273 -32.5 1 97.75 380 GLY B O 1
ATOM 6086 N N . HIS B 1 381 ? 8.844 -13.438 -31.562 1 97.62 381 HIS B N 1
ATOM 6087 C CA . HIS B 1 381 ? 10.211 -13.898 -31.797 1 97.62 381 HIS B CA 1
ATOM 6088 C C . HIS B 1 381 ? 10.492 -15.188 -31.031 1 97.62 381 HIS B C 1
ATOM 6090 O O . HIS B 1 381 ? 11.094 -16.109 -31.594 1 97.62 381 HIS B O 1
ATOM 6096 N N . TYR B 1 382 ? 10.023 -15.164 -29.859 1 96.5 382 TYR B N 1
ATOM 6097 C CA . TYR B 1 382 ? 10.25 -16.328 -29.016 1 96.5 382 TYR B CA 1
ATOM 6098 C C . TYR B 1 382 ? 9.578 -17.562 -29.594 1 96.5 382 TYR B C 1
ATOM 6100 O O . TYR B 1 382 ? 10.18 -18.641 -29.656 1 96.5 382 TYR B O 1
ATOM 6108 N N . ALA B 1 383 ? 8.414 -17.438 -30.047 1 97.75 383 ALA B N 1
ATOM 6109 C CA . ALA B 1 383 ? 7.672 -18.531 -30.672 1 97.75 383 ALA B CA 1
ATOM 6110 C C . ALA B 1 383 ? 8.391 -19.062 -31.906 1 97.75 383 ALA B C 1
ATOM 6112 O O . ALA B 1 383 ? 8.484 -20.281 -32.094 1 97.75 383 ALA B O 1
ATOM 6113 N N . ARG B 1 384 ? 8.891 -18.156 -32.656 1 97.31 384 ARG B N 1
ATOM 6114 C CA . ARG B 1 384 ? 9.641 -18.531 -33.844 1 97.31 384 ARG B CA 1
ATOM 6115 C C . ARG B 1 384 ? 10.898 -19.312 -33.469 1 97.31 384 ARG B C 1
ATOM 6117 O O . ARG B 1 384 ? 11.18 -20.359 -34.062 1 97.31 384 ARG B O 1
ATOM 6124 N N . GLU B 1 385 ? 11.57 -18.812 -32.5 1 97.06 385 GLU B N 1
ATOM 6125 C CA . GLU B 1 385 ? 12.812 -19.438 -32.062 1 97.06 385 GLU B CA 1
ATOM 6126 C C . GLU B 1 385 ? 12.57 -20.844 -31.516 1 97.06 385 GLU B C 1
ATOM 6128 O O . GLU B 1 385 ? 13.43 -21.719 -31.625 1 97.06 385 GLU B O 1
ATOM 6133 N N . ARG B 1 386 ? 11.391 -21 -30.953 1 95.75 386 ARG B N 1
ATOM 6134 C CA . ARG B 1 386 ? 11.062 -22.297 -30.359 1 95.75 386 ARG B CA 1
ATOM 6135 C C . ARG B 1 386 ? 10.578 -23.281 -31.422 1 95.75 386 ARG B C 1
ATOM 6137 O O . ARG B 1 386 ? 10.367 -24.453 -31.125 1 95.75 386 ARG B O 1
ATOM 6144 N N . GLY B 1 387 ? 10.344 -22.812 -32.594 1 95.56 387 GLY B N 1
ATOM 6145 C CA . GLY B 1 387 ? 9.992 -23.688 -33.719 1 95.56 387 GLY B CA 1
ATOM 6146 C C . GLY B 1 387 ? 8.5 -23.891 -33.844 1 95.56 387 GLY B C 1
ATOM 6147 O O . GLY B 1 387 ? 8.047 -24.922 -34.375 1 95.56 387 GLY B O 1
ATOM 6148 N N . ILE B 1 388 ? 7.68 -23 -33.438 1 97.69 388 ILE B N 1
ATOM 6149 C CA . ILE B 1 388 ? 6.238 -23.047 -33.656 1 97.69 388 ILE B CA 1
ATOM 6150 C C . ILE B 1 388 ? 5.934 -22.953 -35.156 1 97.69 388 ILE B C 1
ATOM 6152 O O . ILE B 1 388 ? 6.555 -22.156 -35.875 1 97.69 388 ILE B O 1
ATOM 6156 N N . ASP B 1 389 ? 5.012 -23.719 -35.562 1 97.88 389 ASP B N 1
ATOM 6157 C CA . ASP B 1 389 ? 4.73 -23.797 -37 1 97.88 389 ASP B CA 1
ATOM 6158 C C . ASP B 1 389 ? 3.768 -22.688 -37.406 1 97.88 389 ASP B C 1
ATOM 6160 O O . ASP B 1 389 ? 3.838 -22.203 -38.562 1 97.88 389 ASP B O 1
ATOM 6164 N N . PHE B 1 390 ? 2.879 -22.359 -36.531 1 98.31 390 PHE B N 1
ATOM 6165 C CA . PHE B 1 390 ? 1.863 -21.359 -36.844 1 98.31 390 PHE B CA 1
ATOM 6166 C C . PHE B 1 390 ? 1.525 -20.531 -35.594 1 98.31 390 PHE B C 1
ATOM 6168 O O . PHE B 1 390 ? 1.304 -21.078 -34.5 1 98.31 390 PHE B O 1
ATOM 6175 N N . LEU B 1 391 ? 1.525 -19.234 -35.781 1 98.69 391 LEU B N 1
ATOM 6176 C CA . LEU B 1 391 ? 1.101 -18.312 -34.75 1 98.69 391 LEU B CA 1
ATOM 6177 C C . LEU B 1 391 ? -0.085 -17.484 -35.188 1 98.69 391 LEU B C 1
ATOM 6179 O O . LEU B 1 391 ? 0.068 -16.594 -36.031 1 98.69 391 LEU B O 1
ATOM 6183 N N . GLY B 1 392 ? -1.234 -17.734 -34.719 1 98.5 392 GLY B N 1
ATOM 6184 C CA . GLY B 1 392 ? -2.406 -16.891 -34.938 1 98.5 392 GLY B CA 1
ATOM 6185 C C . GLY B 1 392 ? -2.67 -15.945 -33.781 1 98.5 392 GLY B C 1
ATOM 6186 O O . GLY B 1 392 ? -2.766 -16.359 -32.625 1 98.5 392 GLY B O 1
ATOM 6187 N N . THR B 1 393 ? -2.75 -14.703 -34.062 1 98.5 393 THR B N 1
ATOM 6188 C CA . THR B 1 393 ? -2.982 -13.734 -33 1 98.5 393 THR B CA 1
ATOM 6189 C C . THR B 1 393 ? -4.363 -13.102 -33.125 1 98.5 393 THR B C 1
ATOM 6191 O O . THR B 1 393 ? -4.898 -13.008 -34.25 1 98.5 393 THR B O 1
ATOM 6194 N N . LEU B 1 394 ? -4.949 -12.766 -32.031 1 97.94 394 LEU B N 1
ATOM 6195 C CA . LEU B 1 394 ? -6.273 -12.156 -31.969 1 97.94 394 LEU B CA 1
ATOM 6196 C C . LEU B 1 394 ? -6.258 -10.883 -31.141 1 97.94 394 LEU B C 1
ATOM 6198 O O . LEU B 1 394 ? -5.762 -10.891 -30 1 97.94 394 LEU B O 1
ATOM 6202 N N . GLY B 1 395 ? -6.879 -9.812 -31.641 1 95.69 395 GLY B N 1
ATOM 6203 C CA . GLY B 1 395 ? -6.926 -8.523 -30.969 1 95.69 395 GLY B CA 1
ATOM 6204 C C . GLY B 1 395 ? -5.797 -7.594 -31.375 1 95.69 395 GLY B C 1
ATOM 6205 O O . GLY B 1 395 ? -4.648 -8.023 -31.516 1 95.69 395 GLY B O 1
ATOM 6206 N N . GLU B 1 396 ? -6.035 -6.332 -31.453 1 94.75 396 GLU B N 1
ATOM 6207 C CA . GLU B 1 396 ? -5.109 -5.355 -32.031 1 94.75 396 GLU B CA 1
ATOM 6208 C C . GLU B 1 396 ? -3.791 -5.328 -31.25 1 94.75 396 GLU B C 1
ATOM 6210 O O . GLU B 1 396 ? -2.717 -5.285 -31.859 1 94.75 396 GLU B O 1
ATOM 6215 N N . PRO B 1 397 ? -3.83 -5.469 -29.969 1 94.75 397 PRO B N 1
ATOM 6216 C CA . PRO B 1 397 ? -2.562 -5.414 -29.234 1 94.75 397 PRO B CA 1
ATOM 6217 C C . PRO B 1 397 ? -1.652 -6.602 -29.531 1 94.75 397 PRO B C 1
ATOM 6219 O O . PRO B 1 397 ? -0.442 -6.527 -29.312 1 94.75 397 PRO B O 1
ATOM 6222 N N . ALA B 1 398 ? -2.211 -7.691 -30.094 1 97 398 ALA B N 1
ATOM 6223 C CA . ALA B 1 398 ? -1.426 -8.898 -30.312 1 97 398 ALA B CA 1
ATOM 6224 C C . ALA B 1 398 ? -0.821 -8.914 -31.719 1 97 398 ALA B C 1
ATOM 6226 O O . ALA B 1 398 ? -0.008 -9.781 -32.031 1 97 398 ALA B O 1
ATOM 6227 N N . ARG B 1 399 ? -1.129 -7.945 -32.531 1 97.31 399 ARG B N 1
ATOM 6228 C CA . ARG B 1 399 ? -0.68 -7.879 -33.906 1 97.31 399 ARG B CA 1
ATOM 6229 C C . ARG B 1 399 ? 0.843 -7.891 -34 1 97.31 399 ARG B C 1
ATOM 6231 O O . ARG B 1 399 ? 1.419 -8.586 -34.812 1 97.31 399 ARG B O 1
ATOM 6238 N N . PRO B 1 400 ? 1.515 -7.188 -33.125 1 97.56 400 PRO B N 1
ATOM 6239 C CA . PRO B 1 400 ? 2.977 -7.176 -33.219 1 97.56 400 PRO B CA 1
ATOM 6240 C C . PRO B 1 400 ? 3.588 -8.57 -33.031 1 97.56 400 PRO B C 1
ATOM 6242 O O . PRO B 1 400 ? 4.68 -8.828 -33.562 1 97.56 400 PRO B O 1
ATOM 6245 N N . ALA B 1 401 ? 2.928 -9.469 -32.406 1 97.94 401 ALA B N 1
ATOM 6246 C CA . ALA B 1 401 ? 3.453 -10.82 -32.219 1 97.94 401 ALA B CA 1
ATOM 6247 C C . ALA B 1 401 ? 3.484 -11.586 -33.531 1 97.94 401 ALA B C 1
ATOM 6249 O O . ALA B 1 401 ? 4.492 -12.211 -33.875 1 97.94 401 ALA B O 1
ATOM 6250 N N . SER B 1 402 ? 2.422 -11.562 -34.281 1 98 402 SER B N 1
ATOM 6251 C CA . SER B 1 402 ? 2.373 -12.266 -35.562 1 98 402 SER B CA 1
ATOM 6252 C C . SER B 1 402 ? 3.336 -11.648 -36.562 1 98 402 SER B C 1
ATOM 6254 O O . SER B 1 402 ? 3.957 -12.359 -37.344 1 98 402 SER B O 1
ATOM 6256 N N . GLN B 1 403 ? 3.422 -10.32 -36.438 1 97.75 403 GLN B N 1
ATOM 6257 C CA . GLN B 1 403 ? 4.348 -9.633 -37.344 1 97.75 403 GLN B CA 1
ATOM 6258 C C . GLN B 1 403 ? 5.789 -10.039 -37.062 1 97.75 403 GLN B C 1
ATOM 6260 O O . GLN B 1 403 ? 6.559 -10.305 -37.969 1 97.75 403 GLN B O 1
ATOM 6265 N N . ALA B 1 404 ? 6.109 -10.07 -35.812 1 97.88 404 ALA B N 1
ATOM 6266 C CA . ALA B 1 404 ? 7.465 -10.43 -35.375 1 97.88 404 ALA B CA 1
ATOM 6267 C C . ALA B 1 404 ? 7.758 -11.898 -35.688 1 97.88 404 ALA B C 1
ATOM 6269 O O . ALA B 1 404 ? 8.898 -12.258 -35.969 1 97.88 404 ALA B O 1
ATOM 6270 N N . PHE B 1 405 ? 6.75 -12.703 -35.625 1 97.94 405 PHE B N 1
ATOM 6271 C CA . PHE B 1 405 ? 6.883 -14.125 -35.906 1 97.94 405 PHE B CA 1
ATOM 6272 C C . PHE B 1 405 ? 7.285 -14.336 -37.375 1 97.94 405 PHE B C 1
ATOM 6274 O O . PHE B 1 405 ? 8.055 -15.242 -37.688 1 97.94 405 PHE B O 1
ATOM 6281 N N . GLY B 1 406 ? 6.781 -13.539 -38.281 1 96.31 406 GLY B N 1
ATOM 6282 C CA . GLY B 1 406 ? 7.109 -13.625 -39.719 1 96.31 406 GLY B CA 1
ATOM 6283 C C . GLY B 1 406 ? 6.27 -14.641 -40.469 1 96.31 406 GLY B C 1
ATOM 6284 O O . GLY B 1 406 ? 5.047 -14.672 -40.312 1 96.31 406 GLY B O 1
ATOM 6285 N N . GLU B 1 407 ? 6.98 -15.453 -41.219 1 94.44 407 GLU B N 1
ATOM 6286 C CA . GLU B 1 407 ? 6.285 -16.469 -42 1 94.44 407 GLU B CA 1
ATOM 6287 C C . GLU B 1 407 ? 5.59 -17.484 -41.094 1 94.44 407 GLU B C 1
ATOM 6289 O O . GLU B 1 407 ? 6.215 -18.047 -40.188 1 94.44 407 GLU B O 1
ATOM 6294 N N . GLY B 1 408 ? 4.277 -17.625 -41.312 1 95.44 408 GLY B N 1
ATOM 6295 C CA . GLY B 1 408 ? 3.498 -18.516 -40.469 1 95.44 408 GLY B CA 1
ATOM 6296 C C . GLY B 1 408 ? 2.686 -17.797 -39.406 1 95.44 408 GLY B C 1
ATOM 6297 O O . GLY B 1 408 ? 1.841 -18.406 -38.75 1 95.44 408 GLY B O 1
ATOM 6298 N N . GLY B 1 409 ? 3 -16.531 -39.281 1 97.75 409 GLY B N 1
ATOM 6299 C CA . GLY B 1 409 ? 2.223 -15.688 -38.375 1 97.75 409 GLY B CA 1
ATOM 6300 C C . GLY B 1 409 ? 1.069 -14.984 -39.062 1 97.75 409 GLY B C 1
ATOM 6301 O O . GLY B 1 409 ? 1.23 -14.438 -40.156 1 97.75 409 GLY B O 1
ATOM 6302 N N . THR B 1 410 ? -0.084 -15.062 -38.531 1 98.12 410 THR B N 1
ATOM 6303 C CA . THR B 1 410 ? -1.254 -14.406 -39.094 1 98.12 410 THR B CA 1
ATOM 6304 C C . THR B 1 410 ? -2.068 -13.711 -38 1 98.12 410 THR B C 1
ATOM 6306 O O . THR B 1 410 ? -2.346 -14.297 -36.938 1 98.12 410 THR B O 1
ATOM 6309 N N . HIS B 1 411 ? -2.426 -12.484 -38.25 1 98.25 411 HIS B N 1
ATOM 6310 C CA . HIS B 1 411 ? -3.271 -11.734 -37.312 1 98.25 411 HIS B CA 1
ATOM 6311 C C . HIS B 1 411 ? -4.73 -11.758 -37.781 1 98.25 411 HIS B C 1
ATOM 6313 O O . HIS B 1 411 ? -5.02 -11.656 -38.969 1 98.25 411 HIS B O 1
ATOM 6319 N N . PHE B 1 412 ? -5.566 -11.883 -36.844 1 97.75 412 PHE B N 1
ATOM 6320 C CA . PHE B 1 412 ? -7 -11.883 -37.094 1 97.75 412 PHE B CA 1
ATOM 6321 C C . PHE B 1 412 ? -7.699 -10.773 -36.312 1 97.75 412 PHE B C 1
ATOM 6323 O O . PHE B 1 412 ? -7.367 -10.516 -35.156 1 97.75 412 PHE B O 1
ATOM 6330 N N . ASP B 1 413 ? -8.711 -10.211 -36.875 1 93.44 413 ASP B N 1
ATOM 6331 C CA . ASP B 1 413 ? -9.422 -9.078 -36.281 1 93.44 413 ASP B CA 1
ATOM 6332 C C . ASP B 1 413 ? -10.547 -9.562 -35.375 1 93.44 413 ASP B C 1
ATOM 6334 O O . ASP B 1 413 ? -10.984 -8.828 -34.5 1 93.44 413 ASP B O 1
ATOM 6338 N N . ASP B 1 414 ? -11.008 -10.688 -35.625 1 94.12 414 ASP B N 1
ATOM 6339 C CA . ASP B 1 414 ? -12.07 -11.203 -34.75 1 94.12 414 ASP B CA 1
ATOM 6340 C C . ASP B 1 414 ? -11.945 -12.711 -34.562 1 94.12 414 ASP B C 1
ATOM 6342 O O . ASP B 1 414 ? -11.234 -13.383 -35.312 1 94.12 414 ASP B O 1
ATOM 6346 N N . ARG B 1 415 ? -12.656 -13.188 -33.656 1 95.56 415 ARG B N 1
ATOM 6347 C CA . ARG B 1 415 ? -12.539 -14.57 -33.219 1 95.56 415 ARG B CA 1
ATOM 6348 C C . ARG B 1 415 ? -13.078 -15.539 -34.25 1 95.56 415 ARG B C 1
ATOM 6350 O O . ARG B 1 415 ? -12.547 -16.641 -34.438 1 95.56 415 ARG B O 1
ATOM 6357 N N . GLU B 1 416 ? -14.117 -15.164 -34.938 1 95.19 416 GLU B N 1
ATOM 6358 C CA . GLU B 1 416 ? -14.719 -16 -35.969 1 95.19 416 GLU B CA 1
ATOM 6359 C C . GLU B 1 416 ? -13.742 -16.281 -37.094 1 95.19 416 GLU B C 1
ATOM 6361 O O . GLU B 1 416 ? -13.633 -17.406 -37.562 1 95.19 416 GLU B O 1
ATOM 6366 N N . ALA B 1 417 ? -13.094 -15.242 -37.469 1 96.44 417 ALA B N 1
ATOM 6367 C CA . ALA B 1 417 ? -12.117 -15.391 -38.562 1 96.44 417 ALA B CA 1
ATOM 6368 C C . ALA B 1 417 ? -10.977 -16.312 -38.125 1 96.44 417 ALA B C 1
ATOM 6370 O O . ALA B 1 417 ? -10.539 -17.172 -38.906 1 96.44 417 ALA B O 1
ATOM 6371 N N . LEU B 1 418 ? -10.477 -16.141 -36.938 1 97.38 418 LEU B N 1
ATOM 6372 C CA . LEU B 1 418 ? -9.422 -17 -36.406 1 97.38 418 LEU B CA 1
ATOM 6373 C C . LEU B 1 418 ? -9.875 -18.453 -36.375 1 97.38 418 LEU B C 1
ATOM 6375 O O . LEU B 1 418 ? -9.172 -19.344 -36.875 1 97.38 418 LEU B O 1
ATOM 6379 N N . THR B 1 419 ? -11.07 -18.672 -35.875 1 96.75 419 THR B N 1
ATOM 6380 C CA . THR B 1 419 ? -11.594 -20.016 -35.688 1 96.75 419 THR B CA 1
ATOM 6381 C C . THR B 1 419 ? -11.797 -20.688 -37.031 1 96.75 419 THR B C 1
ATOM 6383 O O . THR B 1 419 ? -11.445 -21.859 -37.219 1 96.75 419 THR B O 1
ATOM 6386 N N . ARG B 1 420 ? -12.336 -19.969 -37.969 1 96.06 420 ARG B N 1
ATOM 6387 C CA . ARG B 1 420 ? -12.562 -20.5 -39.312 1 96.06 420 ARG B CA 1
ATOM 6388 C C . ARG B 1 420 ? -11.242 -20.906 -39.969 1 96.06 420 ARG B C 1
ATOM 6390 O O . ARG B 1 420 ? -11.156 -21.969 -40.562 1 96.06 420 ARG B O 1
ATOM 6397 N N . HIS B 1 421 ? -10.312 -20.078 -39.812 1 96.88 421 HIS B N 1
ATOM 6398 C CA . HIS B 1 421 ? -9 -20.391 -40.406 1 96.88 421 HIS B CA 1
ATOM 6399 C C . HIS B 1 421 ? -8.43 -21.672 -39.781 1 96.88 421 HIS B C 1
ATOM 6401 O O . HIS B 1 421 ? -7.926 -22.531 -40.531 1 96.88 421 HIS B O 1
ATOM 6407 N N . VAL B 1 422 ? -8.461 -21.766 -38.5 1 96.75 422 VAL B N 1
ATOM 6408 C CA . VAL B 1 422 ? -7.887 -22.906 -37.812 1 96.75 422 VAL B CA 1
ATOM 6409 C C . VAL B 1 422 ? -8.641 -24.188 -38.188 1 96.75 422 VAL B C 1
ATOM 6411 O O . VAL B 1 422 ? -8.023 -25.219 -38.5 1 96.75 422 VAL B O 1
ATOM 6414 N N . LEU B 1 423 ? -9.953 -24.109 -38.281 1 94.94 423 LEU B N 1
ATOM 6415 C CA . LEU B 1 423 ? -10.766 -25.266 -38.594 1 94.94 423 LEU B CA 1
ATOM 6416 C C . LEU B 1 423 ? -10.438 -25.781 -40 1 94.94 423 LEU B C 1
ATOM 6418 O O . LEU B 1 423 ? -10.453 -26.984 -40.25 1 94.94 423 LEU B O 1
ATOM 6422 N N . HIS B 1 424 ? -10.078 -24.891 -40.844 1 95.5 424 HIS B N 1
ATOM 6423 C CA . HIS B 1 424 ? -9.836 -25.234 -42.25 1 95.5 424 HIS B CA 1
ATOM 6424 C C . HIS B 1 424 ? -8.414 -25.75 -42.438 1 95.5 424 HIS B C 1
ATOM 6426 O O . HIS B 1 424 ? -8.156 -26.547 -43.344 1 95.5 424 HIS B O 1
ATOM 6432 N N . HIS B 1 425 ? -7.508 -25.281 -41.625 1 96.62 425 HIS B N 1
ATOM 6433 C CA . HIS B 1 425 ? -6.113 -25.516 -41.969 1 96.62 425 HIS B CA 1
ATOM 6434 C C . HIS B 1 425 ? -5.426 -26.391 -40.906 1 96.62 425 HIS B C 1
ATOM 6436 O O . HIS B 1 425 ? -4.293 -26.828 -41.125 1 96.62 425 HIS B O 1
ATOM 6442 N N . LEU B 1 426 ? -6.074 -26.656 -39.844 1 96.06 426 LEU B N 1
ATOM 6443 C CA . LEU B 1 426 ? -5.473 -27.391 -38.75 1 96.06 426 LEU B CA 1
ATOM 6444 C C . LEU B 1 426 ? -5.066 -28.797 -39.188 1 96.06 426 LEU B C 1
ATOM 6446 O O . LEU B 1 426 ? -5.91 -29.594 -39.594 1 96.06 426 LEU B O 1
ATOM 6450 N N . PRO B 1 427 ? -3.803 -29.109 -39.062 1 96.19 427 PRO B N 1
ATOM 6451 C CA . PRO B 1 427 ? -3.361 -30.453 -39.406 1 96.19 427 PRO B CA 1
ATOM 6452 C C . PRO B 1 427 ? -3.797 -31.516 -38.406 1 96.19 427 PRO B C 1
ATOM 6454 O O . PRO B 1 427 ? -3.82 -31.25 -37.188 1 96.19 427 PRO B O 1
ATOM 6457 N N . PRO B 1 428 ? -4.016 -32.75 -38.906 1 95.25 428 PRO B N 1
ATOM 6458 C CA . PRO B 1 428 ? -4.332 -33.844 -38 1 95.25 428 PRO B CA 1
ATOM 6459 C C . PRO B 1 428 ? -3.184 -34.125 -37.031 1 95.25 428 PRO B C 1
ATOM 6461 O O . PRO B 1 428 ? -2.018 -34.125 -37.438 1 95.25 428 PRO B O 1
ATOM 6464 N N . GLY B 1 429 ? -3.502 -34.312 -35.781 1 94.94 429 GLY B N 1
ATOM 6465 C CA . GLY B 1 429 ? -2.525 -34.75 -34.812 1 94.94 429 GLY B CA 1
ATOM 6466 C C . GLY B 1 429 ? -1.689 -33.594 -34.25 1 94.94 429 GLY B C 1
ATOM 6467 O O . GLY B 1 429 ? -0.774 -33.812 -33.469 1 94.94 429 GLY B O 1
ATOM 6468 N N . ALA B 1 430 ? -2.033 -32.375 -34.625 1 96.5 430 ALA B N 1
ATOM 6469 C CA . ALA B 1 430 ? -1.267 -31.203 -34.219 1 96.5 430 ALA B CA 1
ATOM 6470 C C . ALA B 1 430 ? -1.439 -30.953 -32.719 1 96.5 430 ALA B C 1
ATOM 6472 O O . ALA B 1 430 ? -2.398 -31.438 -32.094 1 96.5 430 ALA B O 1
ATOM 6473 N N . SER B 1 431 ? -0.414 -30.328 -32.094 1 96.81 431 SER B N 1
ATOM 6474 C CA . SER B 1 431 ? -0.541 -29.75 -30.766 1 96.81 431 SER B CA 1
ATOM 6475 C C . SER B 1 431 ? -0.824 -28.266 -30.812 1 96.81 431 SER B C 1
ATOM 6477 O O . SER B 1 431 ? -0.067 -27.5 -31.422 1 96.81 431 SER B O 1
ATOM 6479 N N . VAL B 1 432 ? -1.947 -27.844 -30.203 1 97.81 432 VAL B N 1
ATOM 6480 C CA . VAL B 1 432 ? -2.422 -26.469 -30.344 1 97.81 432 VAL B CA 1
ATOM 6481 C C . VAL B 1 432 ? -2.521 -25.812 -28.969 1 97.81 432 VAL B C 1
ATOM 6483 O O . VAL B 1 432 ? -3.246 -26.281 -28.094 1 97.81 432 VAL B O 1
ATOM 6486 N N . LEU B 1 433 ? -1.798 -24.719 -28.766 1 98 433 LEU B N 1
ATOM 6487 C CA . LEU B 1 433 ? -1.905 -23.891 -27.562 1 98 433 LEU B CA 1
ATOM 6488 C C . LEU B 1 433 ? -2.852 -22.719 -27.781 1 98 433 LEU B C 1
ATOM 6490 O O . LEU B 1 433 ? -2.701 -21.969 -28.75 1 98 433 LEU B O 1
ATOM 6494 N N . VAL B 1 434 ? -3.852 -22.609 -26.969 1 97.75 434 VAL B N 1
ATOM 6495 C CA . VAL B 1 434 ? -4.754 -21.469 -27 1 97.75 434 VAL B CA 1
ATOM 6496 C C . VAL B 1 434 ? -4.578 -20.641 -25.734 1 97.75 434 VAL B C 1
ATOM 6498 O O . VAL B 1 434 ? -4.836 -21.125 -24.625 1 97.75 434 VAL B O 1
ATOM 6501 N N . LYS B 1 435 ? -4.109 -19.375 -25.844 1 96.62 435 LYS B N 1
ATOM 6502 C CA . LYS B 1 435 ? -3.791 -18.547 -24.672 1 96.62 435 LYS B CA 1
ATOM 6503 C C . LYS B 1 435 ? -4.102 -17.078 -24.938 1 96.62 435 LYS B C 1
ATOM 6505 O O . LYS B 1 435 ? -4.047 -16.625 -26.094 1 96.62 435 LYS B O 1
ATOM 6510 N N . GLY B 1 436 ? -4.465 -16.344 -23.906 1 93.25 436 GLY B N 1
ATOM 6511 C CA . GLY B 1 436 ? -4.777 -14.914 -23.938 1 93.25 436 GLY B CA 1
ATOM 6512 C C . GLY B 1 436 ? -5.312 -14.406 -22.609 1 93.25 436 GLY B C 1
ATOM 6513 O O . GLY B 1 436 ? -5.629 -15.188 -21.719 1 93.25 436 GLY B O 1
ATOM 6514 N N . SER B 1 437 ? -5.32 -13.078 -22.516 1 90.62 437 SER B N 1
ATOM 6515 C CA . SER B 1 437 ? -5.953 -12.516 -21.328 1 90.62 437 SER B CA 1
ATOM 6516 C C . SER B 1 437 ? -7.449 -12.812 -21.312 1 90.62 437 SER B C 1
ATOM 6518 O O . SER B 1 437 ? -8.039 -13.141 -22.344 1 90.62 437 SER B O 1
ATOM 6520 N N . ARG B 1 438 ? -8 -12.695 -20.125 1 85 438 ARG B N 1
ATOM 6521 C CA . ARG B 1 438 ? -9.422 -12.961 -19.953 1 85 438 ARG B CA 1
ATOM 6522 C C . ARG B 1 438 ? -10.258 -12.125 -20.922 1 85 438 ARG B C 1
ATOM 6524 O O . ARG B 1 438 ? -11.289 -12.586 -21.406 1 85 438 ARG B O 1
ATOM 6531 N N . SER B 1 439 ? -9.859 -10.953 -21.125 1 86.75 439 SER B N 1
ATOM 6532 C CA . SER B 1 439 ? -10.602 -10.008 -21.953 1 86.75 439 SER B CA 1
ATOM 6533 C C . SER B 1 439 ? -10.625 -10.453 -23.406 1 86.75 439 SER B C 1
ATOM 6535 O O . SER B 1 439 ? -11.5 -10.039 -24.172 1 86.75 439 SER B O 1
ATOM 6537 N N . ALA B 1 440 ? -9.672 -11.344 -23.797 1 90.25 440 ALA B N 1
ATOM 6538 C CA . ALA B 1 440 ? -9.586 -11.781 -25.188 1 90.25 440 ALA B CA 1
ATOM 6539 C C . ALA B 1 440 ? -10.609 -12.867 -25.484 1 90.25 440 ALA B C 1
ATOM 6541 O O . ALA B 1 440 ? -10.914 -13.148 -26.656 1 90.25 440 ALA B O 1
ATOM 6542 N N . GLY B 1 441 ? -11.094 -13.539 -24.453 1 92.19 441 GLY B N 1
ATOM 6543 C CA . GLY B 1 441 ? -12.156 -14.516 -24.609 1 92.19 441 GLY B CA 1
ATOM 6544 C C . GLY B 1 441 ? -11.727 -15.734 -25.406 1 92.19 441 GLY B C 1
ATOM 6545 O O . GLY B 1 441 ? -12.484 -16.234 -26.25 1 92.19 441 GLY B O 1
ATOM 6546 N N . MET B 1 442 ? -10.555 -16.219 -25.219 1 95.12 442 MET B N 1
ATOM 6547 C CA . MET B 1 442 ? -9.984 -17.281 -26.031 1 95.12 442 MET B CA 1
ATOM 6548 C C . MET B 1 442 ? -10.617 -18.625 -25.672 1 95.12 442 MET B C 1
ATOM 6550 O O . MET B 1 442 ? -10.461 -19.609 -26.406 1 95.12 442 MET B O 1
ATOM 6554 N N . GLU B 1 443 ? -11.406 -18.672 -24.562 1 94.38 443 GLU B N 1
ATOM 6555 C CA . GLU B 1 443 ? -12.109 -19.906 -24.203 1 94.38 443 GLU B CA 1
ATOM 6556 C C . GLU B 1 443 ? -13.109 -20.312 -25.281 1 94.38 443 GLU B C 1
ATOM 6558 O O . GLU B 1 443 ? -13.383 -21.5 -25.469 1 94.38 443 GLU B O 1
ATOM 6563 N N . HIS B 1 444 ? -13.547 -19.375 -26.016 1 94.75 444 HIS B N 1
ATOM 6564 C CA . HIS B 1 444 ? -14.477 -19.656 -27.109 1 94.75 444 HIS B CA 1
ATOM 6565 C C . HIS B 1 444 ? -13.781 -20.375 -28.25 1 94.75 444 HIS B C 1
ATOM 6567 O O . HIS B 1 444 ? -14.406 -21.172 -28.953 1 94.75 444 HIS B O 1
ATOM 6573 N N . VAL B 1 445 ? -12.547 -20.047 -28.484 1 95.88 445 VAL B N 1
ATOM 6574 C CA . VAL B 1 445 ? -11.766 -20.719 -29.5 1 95.88 445 VAL B CA 1
ATOM 6575 C C . VAL B 1 445 ? -11.539 -22.172 -29.109 1 95.88 445 VAL B C 1
ATOM 6577 O O . VAL B 1 445 ? -11.672 -23.078 -29.938 1 95.88 445 VAL B O 1
ATOM 6580 N N . VAL B 1 446 ? -11.234 -22.391 -27.844 1 95.56 446 VAL B N 1
ATOM 6581 C CA . VAL B 1 446 ? -11.07 -23.75 -27.328 1 95.56 446 VAL B CA 1
ATOM 6582 C C . VAL B 1 446 ? -12.352 -24.547 -27.547 1 95.56 446 VAL B C 1
ATOM 6584 O O . VAL B 1 446 ? -12.312 -25.688 -28 1 95.56 446 VAL B O 1
ATOM 6587 N N . ALA B 1 447 ? -13.477 -23.953 -27.188 1 94.44 447 ALA B N 1
ATOM 6588 C CA . ALA B 1 447 ? -14.773 -24.609 -27.297 1 94.44 447 ALA B CA 1
ATOM 6589 C C . ALA B 1 447 ? -15.047 -25.047 -28.734 1 94.44 447 ALA B C 1
ATOM 6591 O O . ALA B 1 447 ? -15.625 -26.125 -28.953 1 94.44 447 ALA B O 1
ATOM 6592 N N . ALA B 1 448 ? -14.633 -24.266 -29.641 1 94.81 448 ALA B N 1
ATOM 6593 C CA . ALA B 1 448 ? -14.883 -24.531 -31.062 1 94.81 448 ALA B CA 1
ATOM 6594 C C . ALA B 1 448 ? -13.984 -25.656 -31.578 1 94.81 448 ALA B C 1
ATOM 6596 O O . ALA B 1 448 ? -14.305 -26.312 -32.562 1 94.81 448 ALA B O 1
ATOM 6597 N N . LEU B 1 449 ? -12.883 -25.875 -30.938 1 95.5 449 LEU B N 1
ATOM 6598 C CA . LEU B 1 449 ? -11.875 -26.797 -31.453 1 95.5 449 LEU B CA 1
ATOM 6599 C C . LEU B 1 449 ? -11.93 -28.125 -30.703 1 95.5 449 LEU B C 1
ATOM 6601 O O . LEU B 1 449 ? -11.227 -29.078 -31.078 1 95.5 449 LEU B O 1
ATOM 6605 N N . ARG B 1 450 ? -12.742 -28.156 -29.703 1 93.88 450 ARG B N 1
ATOM 6606 C CA . ARG B 1 450 ? -12.852 -29.375 -28.922 1 93.88 450 ARG B CA 1
ATOM 6607 C C . ARG B 1 450 ? -13.523 -30.484 -29.719 1 93.88 450 ARG B C 1
ATOM 6609 O O . ARG B 1 450 ? -14.438 -30.219 -30.5 1 93.88 450 ARG B O 1
ATOM 6616 N N . ALA B 1 451 ? -13.148 -31.766 -29.406 1 87.38 451 ALA B N 1
ATOM 6617 C CA . ALA B 1 451 ? -13.734 -32.938 -30.094 1 87.38 451 ALA B CA 1
ATOM 6618 C C . ALA B 1 451 ? -15.203 -33.094 -29.719 1 87.38 451 ALA B C 1
ATOM 6620 O O . ALA B 1 451 ? -16 -33.562 -30.531 1 87.38 451 ALA B O 1
ATOM 6621 N N . ASP B 1 452 ? -15.5 -32.781 -28.5 1 75.75 452 ASP B N 1
ATOM 6622 C CA . ASP B 1 452 ? -16.875 -33 -28.047 1 75.75 452 ASP B CA 1
ATOM 6623 C C . ASP B 1 452 ? -17.75 -31.812 -28.422 1 75.75 452 ASP B C 1
ATOM 6625 O O . ASP B 1 452 ? -18.938 -31.766 -28.062 1 75.75 452 ASP B O 1
ATOM 6629 N N . ALA B 1 453 ? -17.281 -30.812 -29 1 66.12 453 ALA B N 1
ATOM 6630 C CA . ALA B 1 453 ? -18.062 -29.641 -29.391 1 66.12 453 ALA B CA 1
ATOM 6631 C C . ALA B 1 453 ? -19.156 -30.031 -30.375 1 66.12 453 ALA B C 1
ATOM 6633 O O . ALA B 1 453 ? -20.234 -29.438 -30.391 1 66.12 453 ALA B O 1
ATOM 6634 N N . SER B 1 454 ? -18.969 -30.828 -31.469 1 46.09 454 SER B N 1
ATOM 6635 C CA . SER B 1 454 ? -19.938 -31.281 -32.438 1 46.09 454 SER B CA 1
ATOM 6636 C C . SER B 1 454 ? -21 -32.156 -31.812 1 46.09 454 SER B C 1
ATOM 6638 O O . SER B 1 454 ? -21.953 -32.594 -32.469 1 46.09 454 SER B O 1
ATOM 6640 N N . ARG B 1 455 ? -20.875 -32.594 -30.5 1 40.97 455 ARG B N 1
ATOM 6641 C CA . ARG B 1 455 ? -22.016 -33.406 -30.094 1 40.97 455 ARG B CA 1
ATOM 6642 C C . ARG B 1 455 ? -23.141 -32.531 -29.562 1 40.97 455 ARG B C 1
ATOM 6644 O O . ARG B 1 455 ? -22.906 -31.531 -28.875 1 40.97 455 ARG B O 1
#

Secondary structure (DSSP, 8-state):
---SS--BHHHHHHHHTPPPPSS--B--EEES-GGG--TTEEEE--B-SS-BGGGGHHHHHHTT-SEEEESS--SSSS-EEE-S-HHHHHHHHHHHHHHHH--EEEEEE-SSSHHHHHHHHHHHHGGGS-EEE--TT--STTHHHHHHHT--TT-SEEEEE---SSTTHHHHHHHHH--SEEEE----STTHHHHTSHHHHHHHHHGGGGG--TT-EEEEBTTSTTHHHHHHHHTTSEE--EESSTT-SEEEEEEEE-TTSEEEEEEEETTEEEEEEEEEEESTHHHHHHHHHHHHHHHTT--HHHHHHHHHHPPPPTTSSEEEEBGGG-EEEEE-S---HHHHHHHHHHHTTSSSSEEEEEEPPPS-GGGHHHHHHHHHHHHHHTT-SEEEEESGGGHHHHHHH-TTEEEESSHHHHHHHHHHHPPTT-EEEEE--GGG-THHHHHHHBGGGG-/---SS--BHHHHHHHHTPPPPSS--B--EEES-GGG--TTEEEE--B-SS-BGGGGHHHHHHTT-SEEEESS--SSSS-EEE-S-HHHHHHHHHHHHHHHH--EEEEEE-SSSHHHHHHHHHHHHGGGS-EEE--TT--STTHHHHHHHT--TT-SEEEEE---SSTTHHHHHHHHH--SEEEE----STTHHHHTSHHHHHHHHHGGGGG--TT-EEEEBTTSTTHHHHHHHHTTSEE--EESSTT-SEEEEEEEE-TTSEEEEEEEETTEEEEEEEEEEESTHHHHHHHHHHHHHHHTT--HHHHHHHHHHPPPPTTSSEEEEBGGG-EEEEE-S---HHHHHHHHHHHTTSSSSEEEEEEPPPS-GGGHHHHHHHHHHHHHHTT-SEEEEESGGGHHHHHHH-TTEEEESSHHHHHHHHHHHPPTT-EEEEE--GGG-THHHHHHHBGGGG-